Protein AF-0000000084364734 (afdb_homodimer)

Organism: Wickerhamomyces anomalus (strain ATCC 58044 / CBS 1984 / NCYC 433 / NRRL Y-366-8) (NCBI:txid683960)

pLDDT: mean 95.29, std 6.16, range [31.62, 98.88]

Structure (mmCIF, N/CA/C/O backbone):
data_AF-0000000084364734-model_v1
#
loop_
_entity.id
_entity.type
_entity.pdbx_description
1 polymer 'FAD/NAD(P)-binding domain-containing protein'
#
loop_
_atom_site.group_PDB
_atom_site.id
_atom_site.type_symbol
_atom_site.label_atom_id
_atom_site.label_alt_id
_atom_site.label_comp_id
_atom_site.label_asym_id
_atom_site.label_entity_id
_atom_site.label_seq_id
_atom_site.pdbx_PDB_ins_code
_atom_site.Cartn_x
_atom_site.Cartn_y
_atom_site.Cartn_z
_atom_site.occupancy
_atom_site.B_iso_or_equiv
_atom_site.auth_seq_id
_atom_site.auth_comp_id
_atom_site.auth_asym_id
_atom_site.auth_atom_id
_atom_site.pdbx_PDB_model_num
ATOM 1 N N . MET A 1 1 ? 4.703 -49.5 2.043 1 32.44 1 MET A N 1
ATOM 2 C CA . MET A 1 1 ? 4.871 -48.5 0.982 1 32.44 1 MET A CA 1
ATOM 3 C C . MET A 1 1 ? 5.375 -47.188 1.548 1 32.44 1 MET A C 1
ATOM 5 O O . MET A 1 1 ? 4.809 -46.656 2.506 1 32.44 1 MET A O 1
ATOM 9 N N . SER A 1 2 ? 6.59 -46.906 1.401 1 43.28 2 SER A N 1
ATOM 10 C CA . SER A 1 2 ? 7.258 -45.688 1.861 1 43.28 2 SER A CA 1
ATOM 11 C C . SER A 1 2 ? 6.426 -44.469 1.552 1 43.28 2 SER A C 1
ATOM 13 O O . SER A 1 2 ? 6.031 -44.25 0.406 1 43.28 2 SER A O 1
ATOM 15 N N . VAL A 1 3 ? 5.793 -43.969 2.484 1 45.81 3 VAL A N 1
ATOM 16 C CA . VAL A 1 3 ? 4.812 -42.875 2.426 1 45.81 3 VAL A CA 1
ATOM 17 C C . VAL A 1 3 ? 5.449 -41.625 1.817 1 45.81 3 VAL A C 1
ATOM 19 O O . VAL A 1 3 ? 4.754 -40.656 1.517 1 45.81 3 VAL A O 1
ATOM 22 N N . PHE A 1 4 ? 6.836 -41.375 1.933 1 57.06 4 PHE A N 1
ATOM 23 C CA . PHE A 1 4 ? 7.324 -40 1.789 1 57.06 4 PHE A CA 1
ATOM 24 C C . PHE A 1 4 ? 8.227 -39.875 0.564 1 57.06 4 PHE A C 1
ATOM 26 O O . PHE A 1 4 ? 8.82 -40.844 0.122 1 57.06 4 PHE A O 1
ATOM 33 N N . PRO A 1 5 ? 8.75 -38.812 0.032 1 59.16 5 PRO A N 1
ATOM 34 C CA . PRO A 1 5 ? 8.188 -38.438 -1.269 1 59.16 5 PRO A CA 1
ATOM 35 C C . PRO A 1 5 ? 8.633 -39.375 -2.393 1 59.16 5 PRO A C 1
ATOM 37 O O . PRO A 1 5 ? 9.836 -39.625 -2.547 1 59.16 5 PRO A O 1
ATOM 40 N N . GLY A 1 6 ? 8.102 -40.375 -2.871 1 70.12 6 GLY A N 1
ATOM 41 C CA . GLY A 1 6 ? 8.367 -41.219 -4.047 1 70.12 6 GLY A CA 1
ATOM 42 C C . GLY A 1 6 ? 7.82 -40.594 -5.328 1 70.12 6 GLY A C 1
ATOM 43 O O . GLY A 1 6 ? 7.277 -39.5 -5.316 1 70.12 6 GLY A O 1
ATOM 44 N N . VAL A 1 7 ? 8.266 -41.031 -6.348 1 71.25 7 VAL A N 1
ATOM 45 C CA . VAL A 1 7 ? 7.859 -40.625 -7.691 1 71.25 7 VAL A CA 1
ATOM 46 C C . VAL A 1 7 ? 6.359 -40.344 -7.715 1 71.25 7 VAL A C 1
ATOM 48 O O . VAL A 1 7 ? 5.906 -39.406 -8.398 1 71.25 7 VAL A O 1
ATOM 51 N N . GLU A 1 8 ? 5.656 -40.906 -6.84 1 83.94 8 GLU A N 1
ATOM 52 C CA . GLU A 1 8 ? 4.203 -40.781 -6.824 1 83.94 8 GLU A CA 1
ATOM 53 C C . GLU A 1 8 ? 3.766 -39.438 -6.273 1 83.94 8 GLU A C 1
ATOM 55 O O . GLU A 1 8 ? 2.684 -38.938 -6.605 1 83.94 8 GLU A O 1
ATOM 60 N N . GLU A 1 9 ? 4.656 -38.938 -5.512 1 88 9 GLU A N 1
ATOM 61 C CA . GLU A 1 9 ? 4.324 -37.625 -4.973 1 88 9 GLU A CA 1
ATOM 62 C C . GLU A 1 9 ? 4.82 -36.5 -5.891 1 88 9 GLU A C 1
ATOM 64 O O . GLU A 1 9 ? 4.215 -35.438 -5.965 1 88 9 GLU A O 1
ATOM 69 N N . ILE A 1 10 ? 5.82 -36.75 -6.555 1 92.75 10 ILE A N 1
ATOM 70 C CA . ILE A 1 10 ? 6.473 -35.75 -7.398 1 92.75 10 ILE A CA 1
ATOM 71 C C . ILE A 1 10 ? 5.73 -35.625 -8.727 1 92.75 10 ILE A C 1
ATOM 73 O O . ILE A 1 10 ? 5.461 -34.531 -9.195 1 92.75 10 ILE A O 1
ATOM 77 N N . SER A 1 11 ? 5.328 -36.75 -9.281 1 91.56 11 SER A N 1
ATOM 78 C CA . SER A 1 11 ? 4.656 -36.781 -10.578 1 91.56 11 SER A CA 1
ATOM 79 C C . SER A 1 11 ? 3.592 -37.875 -10.633 1 91.56 11 SER A C 1
ATOM 81 O O . SER A 1 11 ? 3.723 -38.812 -11.391 1 91.56 11 SER A O 1
ATOM 83 N N . PRO A 1 12 ? 2.574 -37.656 -9.93 1 93.62 12 PRO A N 1
ATOM 84 C CA . PRO A 1 12 ? 1.51 -38.656 -9.984 1 93.62 12 PRO A CA 1
ATOM 85 C C . PRO A 1 12 ? 0.793 -38.688 -11.328 1 93.62 12 PRO A C 1
ATOM 87 O O . PRO A 1 12 ? 0.87 -37.75 -12.094 1 93.62 12 PRO A O 1
ATOM 90 N N . ASP A 1 13 ? 0.127 -39.781 -11.539 1 93.75 13 ASP A N 1
ATOM 91 C CA . ASP A 1 13 ? -0.652 -39.906 -12.766 1 93.75 13 ASP A CA 1
ATOM 92 C C . ASP A 1 13 ? -1.888 -39.031 -12.734 1 93.75 13 ASP A C 1
ATOM 94 O O . ASP A 1 13 ? -2.344 -38.625 -11.664 1 93.75 13 ASP A O 1
ATOM 98 N N . TYR A 1 14 ? -2.42 -38.812 -13.93 1 95.31 14 TYR A N 1
ATOM 99 C CA . TYR A 1 14 ? -3.695 -38.094 -14.047 1 95.31 14 TYR A CA 1
ATOM 100 C C . TYR A 1 14 ? -4.828 -38.938 -13.445 1 95.31 14 TYR A C 1
ATOM 102 O O . TYR A 1 14 ? -4.859 -40.156 -13.602 1 95.31 14 TYR A O 1
ATOM 110 N N . LEU A 1 15 ? -5.711 -38.25 -12.805 1 96.69 15 LEU A N 1
ATOM 111 C CA . LEU A 1 15 ? -6.961 -38.875 -12.406 1 96.69 15 LEU A CA 1
ATOM 112 C C . LEU A 1 15 ? -8.141 -38.281 -13.18 1 96.69 15 LEU A C 1
ATOM 114 O O . LEU A 1 15 ? -8.156 -37.094 -13.477 1 96.69 15 LEU A O 1
ATOM 118 N N . GLU A 1 16 ? -9.102 -39.125 -13.438 1 95.25 16 GLU A N 1
ATOM 119 C CA . GLU A 1 16 ? -10.312 -38.656 -14.117 1 95.25 16 GLU A CA 1
ATOM 120 C C . GLU A 1 16 ? -11.273 -38 -13.148 1 95.25 16 GLU A C 1
ATOM 122 O O . GLU A 1 16 ? -11.984 -37.062 -13.523 1 95.25 16 GLU A O 1
ATOM 127 N N . THR A 1 17 ? -11.273 -38.562 -11.969 1 95.94 17 THR A N 1
ATOM 128 C CA . THR A 1 17 ? -12.18 -38.031 -10.953 1 95.94 17 THR A CA 1
ATOM 129 C C . THR A 1 17 ? -11.406 -37.625 -9.703 1 95.94 17 THR A C 1
ATOM 131 O O . THR A 1 17 ? -10.242 -37.969 -9.547 1 95.94 17 THR A O 1
ATOM 134 N N . ALA A 1 18 ? -12.109 -36.875 -8.844 1 97.31 18 ALA A N 1
ATOM 135 C CA . ALA A 1 18 ? -11.508 -36.344 -7.617 1 97.31 18 ALA A CA 1
ATOM 136 C C . ALA A 1 18 ? -11.086 -37.5 -6.691 1 97.31 18 ALA A C 1
ATOM 138 O O . ALA A 1 18 ? -11.711 -38.562 -6.672 1 97.31 18 ALA A O 1
ATOM 139 N N . TYR A 1 19 ? -9.969 -37.281 -6 1 95.5 19 TYR A N 1
ATOM 140 C CA . TYR A 1 19 ? -9.641 -38.125 -4.879 1 95.5 19 TYR A CA 1
ATOM 141 C C . TYR A 1 19 ? -10.695 -38.031 -3.781 1 95.5 19 TYR A C 1
ATOM 143 O O . TYR A 1 19 ? -10.789 -37.031 -3.092 1 95.5 19 TYR A O 1
ATOM 151 N N . ASP A 1 20 ? -11.508 -39.031 -3.58 1 93.44 20 ASP A N 1
ATOM 152 C CA . ASP A 1 20 ? -12.719 -38.938 -2.781 1 93.44 20 ASP A CA 1
ATOM 153 C C . ASP A 1 20 ? -12.531 -39.531 -1.398 1 93.44 20 ASP A C 1
ATOM 155 O O . ASP A 1 20 ? -13.344 -40.344 -0.963 1 93.44 20 ASP A O 1
ATOM 159 N N . LYS A 1 21 ? -11.414 -39.281 -0.725 1 92.69 21 LYS A N 1
ATOM 160 C CA . LYS A 1 21 ? -11.156 -39.719 0.645 1 92.69 21 LYS A CA 1
ATOM 161 C C . LYS A 1 21 ? -10.477 -38.625 1.451 1 92.69 21 LYS A C 1
ATOM 163 O O . LYS A 1 21 ? -9.844 -37.719 0.882 1 92.69 21 LYS A O 1
ATOM 168 N N . ASN A 1 22 ? -10.664 -38.75 2.793 1 94 22 ASN A N 1
ATOM 169 C CA . ASN A 1 22 ? -9.906 -37.906 3.699 1 94 22 ASN A CA 1
ATOM 170 C C . ASN A 1 22 ? -8.414 -38.219 3.658 1 94 22 ASN A C 1
ATOM 172 O O . ASN A 1 22 ? -8.023 -39.312 3.205 1 94 22 ASN A O 1
ATOM 176 N N . ILE A 1 23 ? -7.637 -37.281 4.09 1 94.06 23 ILE A N 1
ATOM 177 C CA . ILE A 1 23 ? -6.203 -37.531 4.207 1 94.06 23 ILE A CA 1
ATOM 178 C C . ILE A 1 23 ? -5.965 -38.75 5.129 1 94.06 23 ILE A C 1
ATOM 180 O O . ILE A 1 23 ? -6.453 -38.781 6.262 1 94.06 23 ILE A O 1
ATOM 184 N N . PRO A 1 24 ? -5.242 -39.656 4.641 1 89.62 24 PRO A N 1
ATOM 185 C CA . PRO A 1 24 ? -4.957 -40.781 5.52 1 89.62 24 PRO A CA 1
ATOM 186 C C . PRO A 1 24 ? -4.145 -40.375 6.75 1 89.62 24 PRO A C 1
ATOM 188 O O . PRO A 1 24 ? -3.188 -39.625 6.645 1 89.62 24 PRO A O 1
ATOM 191 N N . GLN A 1 25 ? -4.449 -40.938 7.859 1 90.69 25 GLN A N 1
ATOM 192 C CA . GLN A 1 25 ? -3.787 -40.625 9.117 1 90.69 25 GLN A CA 1
ATOM 193 C C . GLN A 1 25 ? -2.295 -40.938 9.047 1 90.69 25 GLN A C 1
ATOM 195 O O . GLN A 1 25 ? -1.48 -40.219 9.648 1 90.69 25 GLN A O 1
ATOM 200 N N . GLU A 1 26 ? -1.988 -41.969 8.367 1 89.88 26 GLU A N 1
ATOM 201 C CA . GLU A 1 26 ? -0.6 -42.406 8.273 1 89.88 26 GLU A CA 1
ATOM 202 C C . GLU A 1 26 ? 0.266 -41.375 7.59 1 89.88 26 GLU A C 1
ATOM 204 O O . GLU A 1 26 ? 1.477 -41.312 7.812 1 89.88 26 GLU A O 1
ATOM 209 N N . HIS A 1 27 ? -0.36 -40.562 6.742 1 90.88 27 HIS A N 1
ATOM 210 C CA . HIS A 1 27 ? 0.374 -39.5 6.082 1 90.88 27 HIS A CA 1
ATOM 211 C C . HIS A 1 27 ? 0.757 -38.406 7.07 1 90.88 27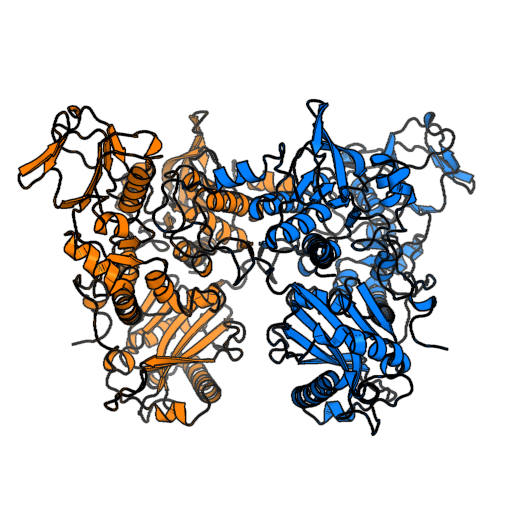 HIS A C 1
ATOM 213 O O . HIS A 1 27 ? 1.733 -37.656 6.855 1 90.88 27 HIS A O 1
ATOM 219 N N . ILE A 1 28 ? -0.013 -38.344 8.156 1 94.62 28 ILE A N 1
ATOM 220 C CA . ILE A 1 28 ? 0.181 -37.25 9.117 1 94.62 28 ILE A CA 1
ATOM 221 C C . ILE A 1 28 ? 0.979 -37.75 10.312 1 94.62 28 ILE A C 1
ATOM 223 O O . ILE A 1 28 ? 1.966 -37.156 10.719 1 94.62 28 ILE A O 1
ATOM 227 N N . TYR A 1 29 ? 0.667 -38.938 10.789 1 94.75 29 TYR A N 1
ATOM 228 C CA . TYR A 1 29 ? 1.189 -39.375 12.078 1 94.75 29 TYR A CA 1
ATOM 229 C C . TYR A 1 29 ? 2.207 -40.5 11.891 1 94.75 29 TYR A C 1
ATOM 231 O O . TYR A 1 29 ? 2.852 -40.938 12.844 1 94.75 29 TYR A O 1
ATOM 239 N N . GLY A 1 30 ? 2.375 -40.938 10.648 1 91.69 30 GLY A N 1
ATOM 240 C CA . GLY A 1 30 ? 3.254 -42.062 10.414 1 91.69 30 GLY A CA 1
ATOM 241 C C . GLY A 1 30 ? 2.805 -43.344 11.125 1 91.69 30 GLY A C 1
ATOM 242 O O . GLY A 1 30 ? 1.641 -43.719 11.023 1 91.69 30 GLY A O 1
ATOM 243 N N . SER A 1 31 ? 3.805 -43.969 11.812 1 92.25 31 SER A N 1
ATOM 244 C CA . SER A 1 31 ? 3.504 -45.188 12.516 1 92.25 31 SER A CA 1
ATOM 245 C C . SER A 1 31 ? 3.01 -44.906 13.938 1 92.25 31 SER A C 1
ATOM 247 O O . SER A 1 31 ? 2.635 -45.844 14.656 1 92.25 31 SER A O 1
ATOM 249 N N . LEU A 1 32 ? 2.957 -43.688 14.305 1 95.31 32 LEU A N 1
ATOM 250 C CA . LEU A 1 32 ? 2.568 -43.344 15.672 1 95.31 32 LEU A CA 1
ATOM 251 C C . LEU A 1 32 ? 1.057 -43.188 15.781 1 95.31 32 LEU A C 1
ATOM 253 O O . LEU A 1 32 ? 0.385 -42.875 14.789 1 95.31 32 LEU A O 1
ATOM 257 N N . ARG A 1 33 ? 0.554 -43.344 17.031 1 95.12 33 ARG A N 1
ATOM 258 C CA . ARG A 1 33 ? -0.872 -43.156 17.281 1 95.12 33 ARG A CA 1
ATOM 259 C C . ARG A 1 33 ? -1.194 -41.688 17.594 1 95.12 33 ARG A C 1
ATOM 261 O O . ARG A 1 33 ? -0.523 -41.062 18.422 1 95.12 33 ARG A O 1
ATOM 268 N N . PRO A 1 34 ? -2.223 -41.188 16.891 1 95.81 34 PRO A N 1
ATOM 269 C CA . PRO A 1 34 ? -2.637 -39.812 17.219 1 95.81 34 PRO A CA 1
ATOM 270 C C . PRO A 1 34 ? -3.176 -39.688 18.641 1 95.81 34 PRO A C 1
ATOM 272 O O . PRO A 1 34 ? -3.791 -40.625 19.156 1 95.81 34 PRO A O 1
ATOM 275 N N . ASP A 1 35 ? -2.99 -38.531 19.297 1 96.12 35 ASP A N 1
ATOM 276 C CA . ASP A 1 35 ? -3.514 -38.219 20.625 1 96.12 35 ASP A CA 1
ATOM 277 C C . ASP A 1 35 ? -4.25 -36.875 20.625 1 96.12 35 ASP A C 1
ATOM 279 O O . ASP A 1 35 ? -3.775 -35.906 21.219 1 96.12 35 ASP A O 1
ATOM 283 N N . PRO A 1 36 ? -5.43 -36.812 20.094 1 94.94 36 PRO A N 1
ATOM 284 C CA . PRO A 1 36 ? -6.195 -35.594 20.047 1 94.94 36 PRO A CA 1
ATOM 285 C C . PRO A 1 36 ? -6.57 -35.062 21.422 1 94.94 36 PRO A C 1
ATOM 287 O O . PRO A 1 36 ? -6.863 -33.875 21.594 1 94.94 36 PRO A O 1
ATOM 290 N N . ASP A 1 37 ? -6.535 -35.875 22.453 1 94.81 37 ASP A N 1
ATOM 291 C CA . ASP A 1 37 ? -6.918 -35.469 23.812 1 94.81 37 ASP A CA 1
ATOM 292 C C . ASP A 1 37 ? -5.918 -34.5 24.391 1 94.81 37 ASP A C 1
ATOM 294 O O . ASP A 1 37 ? -6.289 -33.625 25.188 1 94.81 37 ASP A O 1
ATOM 298 N N . ASN A 1 38 ? -4.688 -34.688 24.031 1 96.25 38 ASN A N 1
ATOM 299 C CA . ASN A 1 38 ? -3.67 -33.75 24.484 1 96.25 38 ASN A CA 1
ATOM 300 C C . ASN A 1 38 ? -4.023 -32.312 24.094 1 96.25 38 ASN A C 1
ATOM 302 O O . ASN A 1 38 ? -3.906 -31.391 24.906 1 96.25 38 ASN A O 1
ATOM 306 N N . ILE A 1 39 ? -4.477 -32.062 22.906 1 96 39 ILE A N 1
ATOM 307 C CA . ILE A 1 39 ? -4.844 -30.75 22.391 1 96 39 ILE A CA 1
ATOM 308 C C . ILE A 1 39 ? -6.152 -30.281 23.031 1 96 39 ILE A C 1
ATOM 310 O O . ILE A 1 39 ? -6.312 -29.109 23.359 1 96 39 ILE A O 1
ATOM 314 N N . LYS A 1 40 ? -7.062 -31.234 23.219 1 93.81 40 LYS A N 1
ATOM 315 C CA . LYS A 1 40 ? -8.383 -30.938 23.781 1 93.81 40 LYS A CA 1
ATOM 316 C C . LYS A 1 40 ? -8.281 -30.469 25.219 1 93.81 40 LYS A C 1
ATOM 318 O O . LYS A 1 40 ? -9.047 -29.594 25.656 1 93.81 40 LYS A O 1
ATOM 323 N N . HIS A 1 41 ? -7.336 -30.938 25.953 1 94.62 41 HIS A N 1
ATOM 324 C CA . HIS A 1 41 ? -7.336 -30.734 27.406 1 94.62 41 HIS A CA 1
ATOM 325 C C . HIS A 1 41 ? -6.316 -29.688 27.812 1 94.62 41 HIS A C 1
ATOM 327 O O . HIS A 1 41 ? -6.227 -29.328 28.984 1 94.62 41 HIS A O 1
ATOM 333 N N . HIS A 1 42 ? -5.57 -29.219 26.922 1 94.94 42 HIS A N 1
ATOM 334 C CA . HIS A 1 42 ? -4.555 -28.219 27.234 1 94.94 42 HIS A CA 1
ATOM 335 C C . HIS A 1 42 ? -4.699 -26.984 26.359 1 94.94 42 HIS A C 1
ATOM 337 O O . HIS A 1 42 ? -5.324 -27.047 25.297 1 94.94 42 HIS A O 1
ATOM 343 N N . ASP A 1 43 ? -4.117 -25.906 26.828 1 96.19 43 ASP A N 1
ATOM 344 C CA . ASP A 1 43 ? -4.023 -24.688 26.016 1 96.19 43 ASP A CA 1
ATOM 345 C C . ASP A 1 43 ? -2.939 -24.812 24.953 1 96.19 43 ASP A C 1
ATOM 347 O O . ASP A 1 43 ? -1.772 -25.062 25.266 1 96.19 43 ASP A O 1
ATOM 351 N N . VAL A 1 44 ? -3.311 -24.688 23.734 1 97.06 44 VAL A N 1
ATOM 352 C CA . VAL A 1 44 ? -2.398 -24.906 22.609 1 97.06 44 VAL A CA 1
ATOM 353 C C . VAL A 1 44 ? -1.212 -23.953 22.719 1 97.06 44 VAL A C 1
ATOM 355 O O . VAL A 1 44 ? -0.1 -24.281 22.297 1 97.06 44 VAL A O 1
ATOM 358 N N . ASN A 1 45 ? -1.403 -22.734 23.219 1 97.44 45 ASN A N 1
ATOM 359 C CA . ASN A 1 45 ? -0.292 -21.812 23.406 1 97.44 45 ASN A CA 1
ATOM 360 C C . ASN A 1 45 ? 0.729 -22.359 24.406 1 97.44 45 ASN A C 1
ATOM 362 O O . ASN A 1 45 ? 1.937 -22.219 24.203 1 97.44 45 ASN A O 1
ATOM 366 N N . SER A 1 46 ? 0.185 -22.891 25.438 1 97.69 46 SER A N 1
ATOM 367 C CA . SER A 1 46 ? 1.063 -23.484 26.453 1 97.69 46 SER A CA 1
ATOM 368 C C . SER A 1 46 ? 1.844 -24.656 25.891 1 97.69 46 SER A C 1
ATOM 370 O O . SER A 1 46 ? 3.045 -24.797 26.125 1 97.69 46 SER A O 1
ATOM 372 N N . LEU A 1 47 ? 1.126 -25.531 25.172 1 98.25 47 LEU A N 1
ATOM 373 C CA . LEU A 1 47 ? 1.775 -26.672 24.531 1 98.25 47 LEU A CA 1
ATOM 374 C C . LEU A 1 47 ? 2.902 -26.203 23.609 1 98.25 47 LEU A C 1
ATOM 376 O O . LEU A 1 47 ? 4.027 -26.703 23.703 1 98.25 47 LEU A O 1
ATOM 380 N N . ALA A 1 48 ? 2.6 -25.234 22.766 1 98.5 48 ALA A N 1
ATOM 381 C CA . ALA A 1 48 ? 3.549 -24.734 21.766 1 98.5 48 ALA A CA 1
ATOM 382 C C . ALA A 1 48 ? 4.75 -24.078 22.453 1 98.5 48 ALA A C 1
ATOM 384 O O . ALA A 1 48 ? 5.891 -24.281 22.031 1 98.5 48 ALA A O 1
ATOM 385 N N . THR A 1 49 ? 4.516 -23.281 23.484 1 98.19 49 THR A N 1
ATOM 386 C CA . THR A 1 49 ? 5.574 -22.578 24.203 1 98.19 49 THR A CA 1
ATOM 387 C C . THR A 1 49 ? 6.535 -23.562 24.844 1 98.19 49 THR A C 1
ATOM 389 O O . THR A 1 49 ? 7.754 -23.406 24.75 1 98.19 49 THR A O 1
ATOM 392 N N . GLY A 1 50 ? 5.926 -24.516 25.516 1 98.19 50 GLY A N 1
ATOM 393 C CA . GLY A 1 50 ? 6.762 -25.531 26.125 1 98.19 50 GLY A CA 1
ATOM 394 C C . GLY A 1 50 ? 7.594 -26.312 25.125 1 98.19 50 GLY A C 1
ATOM 395 O O . GLY A 1 50 ? 8.789 -26.5 25.312 1 98.19 50 GLY A O 1
ATOM 396 N N . TRP A 1 51 ? 6.934 -26.766 24.062 1 98.5 51 TRP A N 1
ATOM 397 C CA . TRP A 1 51 ? 7.613 -27.531 23.031 1 98.5 51 TRP A CA 1
ATOM 398 C C . TRP A 1 51 ? 8.75 -26.719 22.422 1 98.5 51 TRP A C 1
ATOM 400 O O . TRP A 1 51 ? 9.859 -27.219 22.234 1 98.5 51 TRP A O 1
ATOM 410 N N . LEU A 1 52 ? 8.516 -25.438 22 1 98.38 52 LEU A N 1
ATOM 411 C CA . LEU A 1 52 ? 9.508 -24.594 21.328 1 98.38 52 LEU A CA 1
ATOM 412 C C . LEU A 1 52 ? 10.719 -24.359 22.234 1 98.38 52 LEU A C 1
ATOM 414 O O . LEU A 1 52 ? 11.852 -24.312 21.75 1 98.38 52 LEU A O 1
ATOM 418 N N . ALA A 1 53 ? 10.438 -24.172 23.547 1 97.94 53 ALA A N 1
ATOM 419 C CA . ALA A 1 53 ? 11.539 -23.984 24.484 1 97.94 53 ALA A CA 1
ATOM 420 C C . ALA A 1 53 ? 12.469 -25.203 24.484 1 97.94 53 ALA A C 1
ATOM 422 O O . ALA A 1 53 ? 13.688 -25.062 24.422 1 97.94 53 ALA A O 1
ATOM 423 N N . GLU A 1 54 ? 11.891 -26.359 24.531 1 97.5 54 GLU A N 1
ATOM 424 C CA . GLU A 1 54 ? 12.688 -27.578 24.531 1 97.5 54 GLU A CA 1
ATOM 425 C C . GLU A 1 54 ? 13.398 -27.781 23.188 1 97.5 54 GLU A C 1
ATOM 427 O O . GLU A 1 54 ? 14.539 -28.234 23.156 1 97.5 54 GLU A O 1
ATOM 432 N N . PHE A 1 55 ? 12.68 -27.531 22.141 1 97.69 55 PHE A N 1
ATOM 433 C CA . PHE A 1 55 ? 13.258 -27.656 20.812 1 97.69 55 PHE A CA 1
ATOM 434 C C . PHE A 1 55 ? 14.461 -26.734 20.656 1 97.69 55 PHE A C 1
ATOM 436 O O . PHE A 1 55 ? 15.508 -27.156 20.156 1 97.69 55 PHE A O 1
ATOM 443 N N . ASN A 1 56 ? 14.352 -25.438 21.078 1 97.25 56 ASN A N 1
ATOM 444 C CA . ASN A 1 56 ? 15.461 -24.5 21.031 1 97.25 56 ASN A CA 1
ATOM 445 C C . ASN A 1 56 ? 16.656 -25 21.828 1 97.25 56 ASN A C 1
ATOM 447 O O . ASN A 1 56 ? 17.812 -24.844 21.406 1 97.25 56 ASN A O 1
ATOM 451 N N . ASN A 1 57 ? 16.344 -25.562 22.953 1 96.12 57 ASN A N 1
ATOM 452 C CA . ASN A 1 57 ? 17.422 -26.141 23.766 1 96.12 57 ASN A CA 1
ATOM 453 C C . ASN A 1 57 ? 18.125 -27.266 23.016 1 96.12 57 ASN A C 1
ATOM 455 O O . ASN A 1 57 ? 19.359 -27.375 23.078 1 96.12 57 ASN A O 1
ATOM 459 N N . ALA A 1 58 ? 17.344 -28.109 22.422 1 96.25 58 ALA A N 1
ATOM 460 C CA . ALA A 1 58 ? 17.922 -29.203 21.641 1 96.25 58 ALA A CA 1
ATOM 461 C C . ALA A 1 58 ? 18.781 -28.672 20.5 1 96.25 58 ALA A C 1
ATOM 463 O O . ALA A 1 58 ? 19.859 -29.188 20.234 1 96.25 58 ALA A O 1
ATOM 464 N N . LEU A 1 59 ? 18.297 -27.656 19.797 1 95.81 59 LEU A N 1
ATOM 465 C CA . LEU A 1 59 ? 19.062 -27.047 18.703 1 95.81 59 LEU A CA 1
ATOM 466 C C . LEU A 1 59 ? 20.375 -26.469 19.219 1 95.81 59 LEU A C 1
ATOM 468 O O . LEU A 1 59 ? 21.391 -26.562 18.531 1 95.81 59 LEU A O 1
ATOM 472 N N . ALA A 1 60 ? 20.344 -25.906 20.406 1 94.06 60 ALA A N 1
ATOM 473 C CA . ALA A 1 60 ? 21.531 -25.266 20.969 1 94.06 60 ALA A CA 1
ATOM 474 C C . ALA A 1 60 ? 22.641 -26.281 21.234 1 94.06 60 ALA A C 1
ATOM 476 O O . ALA A 1 60 ? 23.812 -25.938 21.234 1 94.06 60 ALA A O 1
ATOM 477 N N . THR A 1 61 ? 22.25 -27.531 21.391 1 93.81 61 THR A N 1
ATOM 478 C CA . THR A 1 61 ? 23.234 -28.547 21.75 1 93.81 61 THR A CA 1
ATOM 479 C C . THR A 1 61 ? 23.375 -29.578 20.625 1 93.81 61 THR A C 1
ATOM 481 O O . THR A 1 61 ? 23.891 -30.672 20.844 1 93.81 61 THR A O 1
ATOM 484 N N . ILE A 1 62 ? 22.938 -29.312 19.5 1 94.25 62 ILE A N 1
ATOM 485 C CA . ILE A 1 62 ? 22.781 -30.297 18.422 1 94.25 62 ILE A CA 1
ATOM 486 C C . ILE A 1 62 ? 24.156 -30.797 18 1 94.25 62 ILE A C 1
ATOM 488 O O . ILE A 1 62 ? 24.297 -31.969 17.625 1 94.25 62 ILE A O 1
ATOM 492 N N . LYS A 1 63 ? 25.188 -30.016 18 1 93.94 63 LYS A N 1
ATOM 493 C CA . LYS A 1 63 ? 26.531 -30.438 17.625 1 93.94 63 LYS A CA 1
ATOM 494 C C . LYS A 1 63 ? 27.078 -31.469 18.609 1 93.94 63 LYS A C 1
ATOM 496 O O . LYS A 1 63 ? 27.828 -32.375 18.219 1 93.94 63 LYS A O 1
ATOM 501 N N . LYS A 1 64 ? 26.688 -31.375 19.812 1 95.12 64 LYS A N 1
ATOM 502 C CA . LYS A 1 64 ? 27.156 -32.281 20.859 1 95.12 64 LYS A CA 1
ATOM 503 C C . LYS A 1 64 ? 26.359 -33.562 20.859 1 95.12 64 LYS A C 1
ATOM 505 O O . LYS A 1 64 ? 26.922 -34.656 21.031 1 95.12 64 LYS A O 1
ATOM 510 N N . ASP A 1 65 ? 25.062 -33.438 20.656 1 95.75 65 ASP A N 1
ATOM 511 C CA . ASP A 1 65 ? 24.188 -34.594 20.703 1 95.75 65 ASP A CA 1
ATOM 512 C C . ASP A 1 65 ? 23.062 -34.469 19.672 1 95.75 65 ASP A C 1
ATOM 514 O O . ASP A 1 65 ? 21.922 -34.188 20.047 1 95.75 65 ASP A O 1
ATOM 518 N N . PRO A 1 66 ? 23.328 -34.844 18.469 1 96.31 66 PRO A N 1
ATOM 519 C CA . PRO A 1 66 ? 22.297 -34.75 17.438 1 96.31 66 PRO A CA 1
ATOM 520 C C . PRO A 1 66 ? 21.078 -35.625 17.703 1 96.31 66 PRO A C 1
ATOM 522 O O . PRO A 1 66 ? 19.969 -35.312 17.266 1 96.31 66 PRO A O 1
ATOM 525 N N . SER A 1 67 ? 21.234 -36.656 18.453 1 95.56 67 SER A N 1
ATOM 526 C CA . SER A 1 67 ? 20.172 -37.656 18.656 1 95.56 67 SER A CA 1
ATOM 527 C C . SER A 1 67 ? 19.031 -37.062 19.484 1 95.56 67 SER A C 1
ATOM 529 O O . SER A 1 67 ? 17.906 -37.594 19.469 1 95.56 67 SER A O 1
ATOM 531 N N . GLN A 1 68 ? 19.328 -36 20.172 1 95.31 68 GLN A N 1
ATOM 532 C CA . GLN A 1 68 ? 18.297 -35.375 20.984 1 95.31 68 GLN A CA 1
ATOM 533 C C . GLN A 1 68 ? 17.156 -34.844 20.109 1 95.31 68 GLN A C 1
ATOM 535 O O . GLN A 1 68 ? 16.047 -34.625 20.594 1 95.31 68 GLN A O 1
ATOM 540 N N . LEU A 1 69 ? 17.422 -34.656 18.844 1 96.75 69 LEU A N 1
ATOM 541 C CA . LEU A 1 69 ? 16.422 -34.094 17.953 1 96.75 69 LEU A CA 1
ATOM 542 C C . LEU A 1 69 ? 15.375 -35.156 17.594 1 96.75 69 LEU A C 1
ATOM 544 O O . LEU A 1 69 ? 14.273 -34.812 17.156 1 96.75 69 LEU A O 1
ATOM 548 N N . ASP A 1 70 ? 15.711 -36.375 17.797 1 96.94 70 ASP A N 1
ATOM 549 C CA . ASP A 1 70 ? 14.859 -37.5 17.344 1 96.94 70 ASP A CA 1
ATOM 550 C C . ASP A 1 70 ? 13.5 -37.438 18.047 1 96.94 70 ASP A C 1
ATOM 552 O O . ASP A 1 70 ? 12.484 -37.812 17.453 1 96.94 70 ASP A O 1
ATOM 556 N N . LYS A 1 71 ? 13.508 -37.031 19.25 1 97.5 71 LYS A N 1
ATOM 557 C CA . LYS A 1 71 ? 12.258 -37.062 20.016 1 97.5 71 LYS A CA 1
ATOM 558 C C . LYS A 1 71 ? 11.289 -35.969 19.516 1 97.5 71 LYS A C 1
ATOM 560 O O . LYS A 1 71 ? 10.102 -36 19.844 1 97.5 71 LYS A O 1
ATOM 565 N N . PHE A 1 72 ? 11.773 -35.031 18.766 1 98.38 72 PHE A N 1
ATOM 566 C CA . PHE A 1 72 ? 10.938 -33.938 18.266 1 98.38 72 PHE A CA 1
ATOM 567 C C . PHE A 1 72 ? 10.383 -34.25 16.891 1 98.38 72 PHE A C 1
ATOM 569 O O . PHE A 1 72 ? 9.477 -33.594 16.406 1 98.38 72 PHE A O 1
ATOM 576 N N . LEU A 1 73 ? 10.867 -35.312 16.219 1 98.06 73 LEU A N 1
ATOM 577 C CA . LEU A 1 73 ? 10.609 -35.531 14.805 1 98.06 73 LEU A CA 1
ATOM 578 C C . LEU A 1 73 ? 9.875 -36.844 14.586 1 98.06 73 LEU A C 1
ATOM 580 O O . LEU A 1 73 ? 10.094 -37.812 15.32 1 98.06 73 LEU A O 1
ATOM 584 N N . LEU A 1 74 ? 9.055 -36.812 13.594 1 96.62 74 LEU A N 1
ATOM 585 C CA . LEU A 1 74 ? 8.523 -38.062 13.031 1 96.62 74 LEU A CA 1
ATOM 586 C C . LEU A 1 74 ? 9.531 -38.688 12.07 1 96.62 74 LEU A C 1
ATOM 588 O O . LEU A 1 74 ? 10.516 -38.062 11.695 1 96.62 74 LEU A O 1
ATOM 592 N N . SER A 1 75 ? 9.242 -39.938 11.68 1 94.69 75 SER A N 1
ATOM 593 C CA . SER A 1 75 ? 10.133 -40.625 10.75 1 94.69 75 SER A CA 1
ATOM 594 C C . SER A 1 75 ? 10.133 -39.969 9.383 1 94.69 75 SER A C 1
ATOM 596 O O . SER A 1 75 ? 11.109 -40.031 8.641 1 94.69 75 SER A O 1
ATOM 598 N N . HIS A 1 76 ? 9.055 -39.25 9.055 1 94.5 76 HIS A N 1
ATOM 599 C CA . HIS A 1 76 ? 8.922 -38.625 7.738 1 94.5 76 HIS A CA 1
ATOM 600 C C . HIS A 1 76 ? 8.883 -37.094 7.844 1 94.5 76 HIS A C 1
ATOM 602 O O . HIS A 1 76 ? 8.391 -36.438 6.941 1 94.5 76 HIS A O 1
ATOM 608 N N . THR A 1 77 ? 9.328 -36.562 8.969 1 96.94 77 THR A N 1
ATOM 609 C CA . THR A 1 77 ? 9.406 -35.125 9.109 1 96.94 77 THR A CA 1
ATOM 610 C C . THR A 1 77 ? 10.242 -34.5 7.98 1 96.94 77 THR A C 1
ATOM 612 O O . THR A 1 77 ? 11.281 -35.062 7.605 1 96.94 77 THR A O 1
ATOM 615 N N . VAL A 1 78 ? 9.773 -33.406 7.434 1 97.25 78 VAL A N 1
ATOM 616 C CA . VAL A 1 78 ? 10.539 -32.688 6.438 1 97.25 78 VAL A CA 1
ATOM 617 C C . VAL A 1 78 ? 10.922 -31.312 6.984 1 97.25 78 VAL A C 1
ATOM 619 O O . VAL A 1 78 ? 10.062 -30.578 7.492 1 97.25 78 VAL A O 1
ATOM 622 N N . TRP A 1 79 ? 12.188 -31.016 6.938 1 97.81 79 TRP A N 1
ATOM 623 C CA . TRP A 1 79 ? 12.648 -29.641 7.113 1 97.81 79 TRP A CA 1
ATOM 624 C C . TRP A 1 79 ? 12.883 -28.969 5.766 1 97.81 79 TRP A C 1
ATOM 626 O O . TRP A 1 79 ? 13.906 -29.188 5.121 1 97.81 79 TRP A O 1
ATOM 636 N N . LYS A 1 80 ? 11.914 -28.25 5.367 1 97.94 80 LYS A N 1
ATOM 637 C CA . LYS A 1 80 ? 12.016 -27.453 4.152 1 97.94 80 LYS A CA 1
ATOM 638 C C . LYS A 1 80 ? 12.75 -26.125 4.422 1 97.94 80 LYS A C 1
ATOM 640 O O . LYS A 1 80 ? 12.484 -25.469 5.422 1 97.94 80 LYS A O 1
ATOM 645 N N . ASP A 1 81 ? 13.711 -25.797 3.541 1 98.19 81 ASP A N 1
ATOM 646 C CA . ASP A 1 81 ? 14.547 -24.625 3.783 1 98.19 81 ASP A CA 1
ATOM 647 C C . ASP A 1 81 ? 14.75 -23.828 2.502 1 98.19 81 ASP A C 1
ATOM 649 O O . ASP A 1 81 ? 15.141 -24.375 1.471 1 98.19 81 ASP A O 1
ATOM 653 N N . HIS A 1 82 ? 14.43 -22.578 2.59 1 98.5 82 HIS A N 1
ATOM 654 C CA . HIS A 1 82 ? 14.742 -21.656 1.503 1 98.5 82 HIS A CA 1
ATOM 655 C C . HIS A 1 82 ? 15.812 -20.656 1.917 1 98.5 82 HIS A C 1
ATOM 657 O O . HIS A 1 82 ? 15.5 -19.562 2.375 1 98.5 82 HIS A O 1
ATOM 663 N N . LEU A 1 83 ? 17.094 -21.047 1.763 1 97.81 83 LEU A N 1
ATOM 664 C CA . LEU A 1 83 ? 18.297 -20.219 1.797 1 97.81 83 LEU A CA 1
ATOM 665 C C . LEU A 1 83 ? 18.781 -20.016 3.229 1 97.81 83 LEU A C 1
ATOM 667 O O . LEU A 1 83 ? 19.828 -19.391 3.457 1 97.81 83 LEU A O 1
ATOM 671 N N . SER A 1 84 ? 18.109 -20.516 4.297 1 96.94 84 SER A N 1
ATOM 672 C CA . SER A 1 84 ? 18.516 -20.266 5.676 1 96.94 84 SER A CA 1
ATOM 673 C C . SER A 1 84 ? 19.672 -21.156 6.082 1 96.94 84 SER A C 1
ATOM 675 O O . SER A 1 84 ? 20.609 -20.719 6.746 1 96.94 84 SER A O 1
ATOM 677 N N . LEU A 1 85 ? 19.625 -22.422 5.648 1 96.56 85 LEU A N 1
ATOM 678 C CA . LEU A 1 85 ? 20.656 -23.391 6.023 1 96.56 85 LEU A CA 1
ATOM 679 C C . LEU A 1 85 ? 21.641 -23.594 4.883 1 96.56 85 LEU A C 1
ATOM 681 O O . LEU A 1 85 ? 22.859 -23.688 5.113 1 96.56 85 LEU A O 1
ATOM 685 N N . GLN A 1 86 ? 21.125 -23.625 3.713 1 95.62 86 GLN A N 1
ATOM 686 C CA . GLN A 1 86 ? 21.906 -23.688 2.486 1 95.62 86 GLN A CA 1
ATOM 687 C C . GLN A 1 86 ? 21.453 -22.641 1.475 1 95.62 86 GLN A C 1
ATOM 689 O O . GLN A 1 86 ? 20.281 -22.25 1.47 1 95.62 86 GLN A O 1
ATOM 694 N N . MET A 1 87 ? 22.328 -22.188 0.645 1 95.5 87 MET A N 1
ATOM 695 C CA . MET A 1 87 ? 22 -21.172 -0.362 1 95.5 87 MET A CA 1
ATOM 696 C C . MET A 1 87 ? 21.344 -21.812 -1.576 1 95.5 87 MET A C 1
ATOM 698 O O . MET A 1 87 ? 21.828 -21.688 -2.699 1 95.5 87 MET A O 1
ATOM 702 N N . ASP A 1 88 ? 20.297 -22.547 -1.28 1 96.69 88 ASP A N 1
ATOM 703 C CA . ASP A 1 88 ? 19.453 -23.219 -2.264 1 96.69 88 ASP A CA 1
ATOM 704 C C . ASP A 1 88 ? 18.062 -23.469 -1.704 1 96.69 88 ASP A C 1
ATOM 706 O O . ASP A 1 88 ? 17.766 -23.094 -0.571 1 96.69 88 ASP A O 1
ATOM 710 N N . LEU A 1 89 ? 17.188 -23.969 -2.484 1 97.94 89 LEU A N 1
ATOM 711 C CA . LEU A 1 89 ? 15.852 -24.406 -2.084 1 97.94 89 LEU A CA 1
ATOM 712 C C . LEU A 1 89 ? 15.82 -25.906 -1.859 1 97.94 89 LEU A C 1
ATOM 714 O O . LEU A 1 89 ? 15.992 -26.688 -2.803 1 97.94 89 LEU A O 1
ATOM 718 N N . ARG A 1 90 ? 15.57 -26.328 -0.563 1 97 90 ARG A N 1
ATOM 719 C CA . ARG A 1 90 ? 15.805 -27.734 -0.233 1 97 90 ARG A CA 1
ATOM 720 C C . ARG A 1 90 ? 14.688 -28.281 0.65 1 97 90 ARG A C 1
ATOM 722 O O . ARG A 1 90 ? 14.055 -27.516 1.396 1 97 90 ARG A O 1
ATOM 729 N N . ASP A 1 91 ? 14.414 -29.516 0.512 1 97.31 91 ASP A N 1
ATOM 730 C CA . ASP A 1 91 ? 13.648 -30.312 1.473 1 97.31 91 ASP A CA 1
ATOM 731 C C . ASP A 1 91 ? 14.516 -31.406 2.094 1 97.31 91 ASP A C 1
ATOM 733 O O . ASP A 1 91 ? 14.906 -32.344 1.412 1 97.31 91 ASP A O 1
ATOM 737 N N . PHE A 1 92 ? 14.812 -31.266 3.346 1 97.12 92 PHE A N 1
ATOM 738 C CA . PHE A 1 92 ? 15.539 -32.312 4.059 1 97.12 92 PHE A CA 1
ATOM 739 C C . PHE A 1 92 ? 14.578 -33.344 4.645 1 97.12 92 PHE A C 1
ATOM 741 O O . PHE A 1 92 ? 13.875 -33.031 5.617 1 97.12 92 PHE A O 1
ATOM 748 N N . ILE A 1 93 ? 14.617 -34.531 4.129 1 94.88 93 ILE A N 1
ATOM 749 C CA . ILE A 1 93 ? 13.578 -35.531 4.402 1 94.88 93 ILE A CA 1
ATOM 750 C C . ILE A 1 93 ? 14.078 -36.531 5.426 1 94.88 93 ILE A C 1
ATOM 752 O O . ILE A 1 93 ? 15.047 -37.25 5.168 1 94.88 93 ILE A O 1
ATOM 756 N N . GLY A 1 94 ? 13.453 -36.531 6.566 1 94.88 94 GLY A N 1
ATOM 757 C CA . GLY A 1 94 ? 13.742 -37.531 7.582 1 94.88 94 GLY A CA 1
ATOM 758 C C . GLY A 1 94 ? 14.742 -37.062 8.617 1 94.88 94 GLY A C 1
ATOM 759 O O . GLY A 1 94 ? 15.523 -36.125 8.359 1 94.88 94 GLY A O 1
ATOM 760 N N . PRO A 1 95 ? 14.711 -37.688 9.773 1 96.88 95 PRO A N 1
ATOM 761 C CA . PRO A 1 95 ? 15.531 -37.25 10.906 1 96.88 95 PRO A CA 1
ATOM 762 C C . PRO A 1 95 ? 17.031 -37.312 10.609 1 96.88 95 PRO A C 1
ATOM 764 O O . PRO A 1 95 ? 17.766 -36.406 11 1 96.88 95 PRO A O 1
ATOM 767 N N . GLU A 1 96 ? 17.484 -38.344 9.922 1 96.81 96 GLU A N 1
ATOM 768 C CA . GLU A 1 96 ? 18.906 -38.5 9.672 1 96.81 96 GLU A CA 1
ATOM 769 C C . GLU A 1 96 ? 19.453 -37.344 8.82 1 96.81 96 GLU A C 1
ATOM 771 O O . GLU A 1 96 ? 20.469 -36.75 9.164 1 96.81 96 GLU A O 1
ATOM 776 N N . LYS A 1 97 ? 18.766 -37.094 7.727 1 96.56 97 LYS A N 1
ATOM 777 C CA . LYS A 1 97 ? 19.188 -36 6.855 1 96.56 97 LYS A CA 1
ATOM 778 C C . LYS A 1 97 ? 19.094 -34.656 7.57 1 96.56 97 LYS A C 1
ATOM 780 O O . LYS A 1 97 ? 19.969 -33.781 7.418 1 96.56 97 LYS A O 1
ATOM 785 N N . ILE A 1 98 ? 18.062 -34.469 8.359 1 97.56 98 ILE A N 1
ATOM 786 C CA . ILE A 1 98 ? 17.844 -33.219 9.094 1 97.56 98 ILE A CA 1
ATOM 787 C C . ILE A 1 98 ? 18.984 -33 10.086 1 97.56 98 ILE A C 1
ATOM 789 O O . ILE A 1 98 ? 19.578 -31.922 10.133 1 97.56 98 ILE A O 1
ATOM 793 N N . LYS A 1 99 ? 19.312 -34 10.828 1 97.81 99 LYS A N 1
ATOM 794 C CA . LYS A 1 99 ? 20.391 -33.906 11.812 1 97.81 99 LYS A CA 1
ATOM 795 C C . LYS A 1 99 ? 21.719 -33.594 11.133 1 97.81 99 LYS A C 1
ATOM 797 O O . LYS A 1 99 ? 22.484 -32.75 11.602 1 97.81 99 LYS A O 1
ATOM 802 N N . GLU A 1 100 ? 21.984 -34.25 10.031 1 97.31 100 GLU A N 1
ATOM 803 C CA . GLU A 1 100 ? 23.219 -34.031 9.281 1 97.31 100 GLU A CA 1
ATOM 804 C C . GLU A 1 100 ? 23.375 -32.562 8.875 1 97.31 100 GLU A C 1
ATOM 806 O O . GLU A 1 100 ? 24.422 -31.969 9.109 1 97.31 100 GLU A O 1
ATOM 811 N N . ILE A 1 101 ? 22.391 -32.031 8.297 1 97 101 ILE A N 1
ATOM 812 C CA . ILE A 1 101 ? 22.438 -30.656 7.773 1 97 101 ILE A CA 1
ATOM 813 C C . ILE A 1 101 ? 22.531 -29.672 8.922 1 97 101 ILE A C 1
ATOM 815 O O . ILE A 1 101 ? 23.25 -28.672 8.836 1 97 101 ILE A O 1
ATOM 819 N N . LEU A 1 102 ? 21.797 -29.922 10.023 1 96.44 102 LEU A N 1
ATOM 820 C CA . LEU A 1 102 ? 21.766 -29 11.148 1 96.44 102 LEU A CA 1
ATOM 821 C C . LEU A 1 102 ? 23.125 -28.953 11.852 1 96.44 102 LEU A C 1
ATOM 823 O O . LEU A 1 102 ? 23.562 -27.891 12.289 1 96.44 102 LEU A O 1
ATOM 827 N N . VAL A 1 103 ? 23.703 -30.062 12 1 96.06 103 VAL A N 1
ATOM 828 C CA . VAL A 1 103 ? 25 -30.109 12.641 1 96.06 103 VAL A CA 1
ATOM 829 C C . VAL A 1 103 ? 26 -29.25 11.859 1 96.06 103 VAL A C 1
ATOM 831 O O . VAL A 1 103 ? 26.812 -28.547 12.461 1 96.06 103 VAL A O 1
ATOM 834 N N . GLU A 1 104 ? 25.812 -29.25 10.617 1 94.56 104 GLU A N 1
ATOM 835 C CA . GLU A 1 104 ? 26.734 -28.547 9.758 1 94.56 104 GLU A CA 1
ATOM 836 C C . GLU A 1 104 ? 26.422 -27.047 9.703 1 94.56 104 GLU A C 1
ATOM 838 O O . GLU A 1 104 ? 27.312 -26.219 9.477 1 94.56 104 GLU A O 1
ATOM 843 N N . ASN A 1 105 ? 25.141 -26.625 9.906 1 93.88 105 ASN A N 1
ATOM 844 C CA . ASN A 1 105 ? 24.75 -25.281 9.531 1 93.88 105 ASN A CA 1
ATOM 845 C C . ASN A 1 105 ? 23.984 -24.578 10.656 1 93.88 105 ASN A C 1
ATOM 847 O O . ASN A 1 105 ? 23.375 -23.531 10.453 1 93.88 105 ASN A O 1
ATOM 851 N N . ILE A 1 106 ? 23.984 -25.062 11.859 1 89.75 106 ILE A N 1
ATOM 852 C CA . ILE A 1 106 ? 23.125 -24.594 12.938 1 89.75 106 ILE A CA 1
ATOM 853 C C . ILE A 1 106 ? 23.469 -23.156 13.297 1 89.75 106 ILE A C 1
ATOM 855 O O . ILE A 1 106 ? 22.641 -22.422 13.844 1 89.75 106 ILE A O 1
ATOM 859 N N . ASP A 1 107 ? 24.656 -22.625 12.984 1 89.75 107 ASP A N 1
ATOM 860 C CA . ASP A 1 107 ? 25.078 -21.266 13.297 1 89.75 107 ASP A CA 1
ATOM 861 C C . ASP A 1 107 ? 24.312 -20.25 12.461 1 89.75 107 ASP A C 1
ATOM 863 O O . ASP A 1 107 ? 24.312 -19.062 12.773 1 89.75 107 ASP A O 1
ATOM 867 N N . LYS A 1 108 ? 23.641 -20.734 11.516 1 93.38 108 LYS A N 1
ATOM 868 C CA . LYS A 1 108 ? 22.922 -19.844 10.617 1 93.38 108 LYS A CA 1
ATOM 869 C C . LYS A 1 108 ? 21.484 -19.625 11.102 1 93.38 108 LYS A C 1
ATOM 871 O O . LYS A 1 108 ? 20.812 -18.688 10.664 1 93.38 108 LYS A O 1
ATOM 876 N N . ILE A 1 109 ? 20.953 -20.609 11.852 1 91.19 109 ILE A N 1
ATOM 877 C CA . ILE A 1 109 ? 19.594 -20.5 12.336 1 91.19 109 ILE A CA 1
ATOM 878 C C . ILE A 1 109 ? 19.516 -20.969 13.789 1 91.19 109 ILE A C 1
ATOM 880 O O . ILE A 1 109 ? 20.062 -22.031 14.133 1 91.19 109 ILE A O 1
ATOM 884 N N . LYS A 1 110 ? 19.438 -20.047 14.719 1 81.06 110 LYS A N 1
ATOM 885 C CA . LYS A 1 110 ? 19.297 -20.453 16.109 1 81.06 110 LYS A CA 1
ATOM 886 C C . LYS A 1 110 ? 18.297 -19.562 16.844 1 81.06 110 LYS A C 1
ATOM 888 O O . LYS A 1 110 ? 18 -18.453 16.406 1 81.06 110 LYS A O 1
ATOM 893 N N . ASN A 1 111 ? 17.547 -20.219 17.828 1 89.31 111 ASN A N 1
ATOM 894 C CA . ASN A 1 111 ? 16.688 -19.5 18.781 1 89.31 111 ASN A CA 1
ATOM 895 C C . ASN A 1 111 ? 15.422 -18.984 18.109 1 89.31 111 ASN A C 1
ATOM 897 O O . ASN A 1 111 ? 15.211 -17.781 18.016 1 89.31 111 ASN A O 1
ATOM 901 N N . PHE A 1 112 ? 14.562 -19.828 17.766 1 97.44 112 PHE A N 1
ATOM 902 C CA . PHE A 1 112 ? 13.266 -19.469 17.203 1 97.44 112 PHE A CA 1
ATOM 903 C C . PHE A 1 112 ? 12.414 -18.734 18.234 1 97.44 112 PHE A C 1
ATOM 905 O O . PHE A 1 112 ? 12.438 -19.078 19.422 1 97.44 112 PHE A O 1
ATOM 912 N N . GLN A 1 113 ? 11.766 -17.672 17.797 1 98.06 113 GLN A N 1
ATOM 913 C CA . GLN A 1 113 ? 10.773 -16.953 18.578 1 98.06 113 GLN A CA 1
ATOM 914 C C . GLN A 1 113 ? 9.43 -16.906 17.859 1 98.06 113 GLN A C 1
ATOM 916 O O . GLN A 1 113 ? 9.375 -16.953 16.625 1 98.06 113 GLN A O 1
ATOM 921 N N . PHE A 1 114 ? 8.391 -16.828 18.672 1 98.38 114 PHE A N 1
ATOM 922 C CA . PHE A 1 114 ? 7.074 -16.688 18.062 1 98.38 114 PHE A CA 1
ATOM 923 C C . PHE A 1 114 ? 6.953 -15.336 17.375 1 98.38 114 PHE A C 1
ATOM 925 O O . PHE A 1 114 ? 7.359 -14.305 17.906 1 98.38 114 PHE A O 1
ATOM 932 N N . ASP A 1 115 ? 6.508 -15.297 16.172 1 97.56 115 ASP A N 1
ATOM 933 C CA . ASP A 1 115 ? 6.156 -14.07 15.453 1 97.56 115 ASP A CA 1
ATOM 934 C C . ASP A 1 115 ? 4.691 -13.703 15.688 1 97.56 115 ASP A C 1
ATOM 936 O O . ASP A 1 115 ? 3.811 -14.109 14.93 1 97.56 115 ASP A O 1
ATOM 940 N N . LYS A 1 116 ? 4.43 -12.875 16.562 1 95.12 116 LYS A N 1
ATOM 941 C CA . LYS A 1 116 ? 3.086 -12.531 17.016 1 95.12 116 LYS A CA 1
ATOM 942 C C . LYS A 1 116 ? 2.375 -11.633 16.016 1 95.12 116 LYS A C 1
ATOM 944 O O . LYS A 1 116 ? 1.166 -11.414 16.125 1 95.12 116 LYS A O 1
ATOM 949 N N . LEU A 1 117 ? 3.045 -11.141 15.07 1 93.44 117 LEU A N 1
ATOM 950 C CA . LEU A 1 117 ? 2.463 -10.227 14.094 1 93.44 117 LEU A CA 1
ATOM 951 C C . LEU A 1 117 ? 2.227 -10.93 12.758 1 93.44 117 LEU A C 1
ATOM 953 O O . LEU A 1 117 ? 1.756 -10.312 11.805 1 93.44 117 LEU A O 1
ATOM 957 N N . ALA A 1 118 ? 2.527 -12.211 12.688 1 95.81 118 ALA A N 1
ATOM 958 C CA . ALA A 1 118 ? 2.471 -12.953 11.43 1 95.81 118 ALA A CA 1
ATOM 959 C C . ALA A 1 118 ? 1.037 -13.055 10.914 1 95.81 118 ALA A C 1
ATOM 961 O O . ALA A 1 118 ? 0.795 -13.008 9.711 1 95.81 118 ALA A O 1
ATOM 962 N N . ASP A 1 119 ? 0.113 -13.203 11.812 1 94.94 119 ASP A N 1
ATOM 963 C CA . ASP A 1 119 ? -1.3 -13.391 11.492 1 94.94 119 ASP A CA 1
ATOM 964 C C . ASP A 1 119 ? -2.191 -12.742 12.555 1 94.94 119 ASP A C 1
ATOM 966 O O . ASP A 1 119 ? -2.172 -13.141 13.719 1 94.94 119 ASP A O 1
ATOM 970 N N . TYR A 1 120 ? -2.957 -11.742 12.102 1 91.81 120 TYR A N 1
ATOM 971 C CA . TYR A 1 120 ? -3.803 -11 13.031 1 91.81 120 TYR A CA 1
ATOM 972 C C . TYR A 1 120 ? -4.781 -11.93 13.742 1 91.81 120 TYR A C 1
ATOM 974 O O . TYR A 1 120 ? -5.234 -11.633 14.852 1 91.81 120 TYR A O 1
ATOM 982 N N . ARG A 1 121 ? -5.141 -13.117 13.273 1 93.69 121 ARG A N 1
ATOM 983 C CA . ARG A 1 121 ? -6.066 -14.094 13.844 1 93.69 121 ARG A CA 1
ATOM 984 C C . ARG A 1 121 ? -5.398 -14.898 14.953 1 93.69 121 ARG A C 1
ATOM 986 O O . ARG A 1 121 ? -6.074 -15.617 15.695 1 93.69 121 ARG A O 1
ATOM 993 N N . SER A 1 122 ? -4.02 -14.867 14.898 1 93.19 122 SER A N 1
ATOM 994 C CA . SER A 1 122 ? -3.219 -15.578 15.883 1 93.19 122 SER A CA 1
ATOM 995 C C . SER A 1 122 ? -2.221 -14.656 16.562 1 93.19 122 SER A C 1
ATOM 997 O O . SER A 1 122 ? -1.01 -14.781 16.375 1 93.19 122 SER A O 1
ATOM 999 N N . PRO A 1 123 ? -2.688 -13.875 17.453 1 91.38 123 PRO A N 1
ATOM 1000 C CA . PRO A 1 123 ? -1.84 -12.828 18.031 1 91.38 123 PRO A CA 1
ATOM 1001 C C . PRO A 1 123 ? -0.736 -13.398 18.922 1 91.38 123 PRO A C 1
ATOM 1003 O O . PRO A 1 123 ? 0.124 -12.648 19.391 1 91.38 123 PRO A O 1
ATOM 1006 N N . THR A 1 124 ? -0.645 -14.758 19.156 1 94.81 124 THR A N 1
ATOM 1007 C CA . THR A 1 124 ? 0.415 -15.367 19.953 1 94.81 124 THR A CA 1
ATOM 1008 C C . THR A 1 124 ? 1.446 -16.047 19.062 1 94.81 124 THR A C 1
ATOM 1010 O O . THR A 1 124 ? 2.475 -16.531 19.531 1 94.81 124 THR A O 1
ATOM 1013 N N . GLY A 1 125 ? 1.15 -16.094 17.797 1 97.5 125 GLY A N 1
ATOM 1014 C CA . GLY A 1 125 ? 2.004 -16.812 16.859 1 97.5 125 GLY A CA 1
ATOM 1015 C C . GLY A 1 125 ? 1.709 -18.297 16.812 1 97.5 125 GLY A C 1
ATOM 1016 O O . GLY A 1 125 ? 2.471 -19.078 16.219 1 97.5 125 GLY A O 1
ATOM 1017 N N . VAL A 1 126 ? 0.596 -18.734 17.5 1 98.25 126 VAL A N 1
ATOM 1018 C CA . VAL A 1 126 ? 0.192 -20.141 17.594 1 98.25 126 VAL A CA 1
ATOM 1019 C C . VAL A 1 126 ? -1.268 -20.281 17.172 1 98.25 126 VAL A C 1
ATOM 1021 O O . VAL A 1 126 ? -2.115 -19.469 17.547 1 98.25 126 VAL A O 1
ATOM 1024 N N . GLN A 1 127 ? -1.515 -21.266 16.344 1 97 127 GLN A N 1
ATOM 1025 C CA . GLN A 1 127 ? -2.877 -21.484 15.867 1 97 127 GLN A CA 1
ATOM 1026 C C . GLN A 1 127 ? -3.178 -22.969 15.742 1 97 127 GLN A C 1
ATOM 1028 O O . GLN A 1 127 ? -2.33 -23.75 15.289 1 97 127 GLN A O 1
ATOM 1033 N N . LEU A 1 128 ? -4.336 -23.406 16.219 1 97.62 128 LEU A N 1
ATOM 1034 C CA . LEU A 1 128 ? -4.805 -24.75 15.945 1 97.62 128 LEU A CA 1
ATOM 1035 C C . LEU A 1 128 ? -5.48 -24.828 14.586 1 97.62 128 LEU A C 1
ATOM 1037 O O . LEU A 1 128 ? -6.395 -24.062 14.297 1 97.62 128 LEU A O 1
ATOM 1041 N N . VAL A 1 129 ? -5.023 -25.641 13.766 1 96.38 129 VAL A N 1
ATOM 1042 C CA . VAL A 1 129 ? -5.586 -25.828 12.43 1 96.38 129 VAL A CA 1
ATOM 1043 C C . VAL A 1 129 ? -6.227 -27.219 12.336 1 96.38 129 VAL A C 1
ATOM 1045 O O . VAL A 1 129 ? -5.562 -28.234 12.555 1 96.38 129 VAL A O 1
ATOM 1048 N N . LYS A 1 130 ? -7.527 -27.312 12.133 1 94.62 130 LYS A N 1
ATOM 1049 C CA . LYS A 1 130 ? -8.273 -28.547 11.953 1 94.62 130 LYS A CA 1
ATOM 1050 C C . LYS A 1 130 ? -8.586 -28.797 10.477 1 94.62 130 LYS A C 1
ATOM 1052 O O . LYS A 1 130 ? -9.227 -27.953 9.828 1 94.62 130 LYS A O 1
ATOM 1057 N N . ILE A 1 131 ? -8.141 -29.891 9.922 1 94.31 131 ILE A N 1
ATOM 1058 C CA . ILE A 1 131 ? -8.344 -30.234 8.516 1 94.31 131 ILE A CA 1
ATOM 1059 C C . ILE A 1 131 ? -9.578 -31.125 8.375 1 94.31 131 ILE A C 1
ATOM 1061 O O . ILE A 1 131 ? -10.43 -30.875 7.52 1 94.31 131 ILE A O 1
ATOM 1065 N N . HIS A 1 132 ? -9.594 -32.188 9.125 1 95 132 HIS A N 1
ATOM 1066 C CA . HIS A 1 132 ? -10.75 -33.094 9.18 1 95 132 HIS A CA 1
ATOM 1067 C C . HIS A 1 132 ? -11.289 -33.188 10.602 1 95 132 HIS A C 1
ATOM 1069 O O . HIS A 1 132 ? -10.523 -33.438 11.547 1 95 132 HIS A O 1
ATOM 1075 N N . GLU A 1 133 ? -12.594 -33.062 10.711 1 92.25 133 GLU A N 1
ATOM 1076 C CA . GLU A 1 133 ? -13.242 -33.281 12.008 1 92.25 133 GLU A CA 1
ATOM 1077 C C . GLU A 1 133 ? -13.305 -34.75 12.352 1 92.25 133 GLU A C 1
ATOM 1079 O O . GLU A 1 133 ? -13 -35.625 11.516 1 92.25 133 GLU A O 1
ATOM 1084 N N . GLU A 1 134 ? -13.633 -34.844 13.625 1 87.44 134 GLU A N 1
ATOM 1085 C CA . GLU A 1 134 ? -13.859 -36.219 14.055 1 87.44 134 GLU A CA 1
ATOM 1086 C C . GLU A 1 134 ? -14.984 -36.875 13.258 1 87.44 134 GLU A C 1
ATOM 1088 O O . GLU A 1 134 ? -16.031 -36.281 13.039 1 87.44 134 GLU A O 1
ATOM 1093 N N . GLY A 1 135 ? -14.562 -38 12.688 1 80.5 135 GLY A N 1
ATOM 1094 C CA . GLY A 1 135 ? -15.555 -38.719 11.898 1 80.5 135 GLY A CA 1
ATOM 1095 C C . GLY A 1 135 ? -16.609 -39.406 12.734 1 80.5 135 GLY A C 1
ATOM 1096 O O . GLY A 1 135 ? -16.422 -39.594 13.938 1 80.5 135 GLY A O 1
ATOM 1097 N N . SER A 1 136 ? -17.672 -39.719 12.078 1 72.94 136 SER A N 1
ATOM 1098 C CA . SER A 1 136 ? -18.797 -40.406 12.734 1 72.94 136 SER A CA 1
ATOM 1099 C C . SER A 1 136 ? -18.391 -41.781 13.219 1 72.94 136 SER A C 1
ATOM 1101 O O . SER A 1 136 ? -18.969 -42.312 14.18 1 72.94 136 SER A O 1
ATOM 1103 N N . ASN A 1 137 ? -17.359 -42.375 12.594 1 75.94 137 ASN A N 1
ATOM 1104 C CA . ASN A 1 137 ? -16.953 -43.719 12.945 1 75.94 137 ASN A CA 1
ATOM 1105 C C . ASN A 1 137 ? -15.789 -43.719 13.914 1 75.94 137 ASN A C 1
ATOM 1107 O O . ASN A 1 137 ? -15.031 -44.688 13.984 1 75.94 137 ASN A O 1
ATOM 1111 N N . GLY A 1 138 ? -15.641 -42.625 14.5 1 75.31 138 GLY A N 1
ATOM 1112 C CA . GLY A 1 138 ? -14.602 -42.562 15.516 1 75.31 138 GLY A CA 1
ATOM 1113 C C . GLY A 1 138 ? -13.242 -42.219 14.953 1 75.31 138 GLY A C 1
ATOM 1114 O O . GLY A 1 138 ? -12.219 -42.375 15.617 1 75.31 138 GLY A O 1
ATOM 1115 N N . GLU A 1 139 ? -13.195 -41.844 13.734 1 83.19 139 GLU A N 1
ATOM 1116 C CA . GLU A 1 139 ? -11.93 -41.406 13.164 1 83.19 139 GLU A CA 1
ATOM 1117 C C . GLU A 1 139 ? -11.422 -40.156 13.867 1 83.19 139 GLU A C 1
ATOM 1119 O O . GLU A 1 139 ? -12.188 -39.219 14.125 1 83.19 139 GLU A O 1
ATOM 1124 N N . VAL A 1 140 ? -10.172 -40.188 14.281 1 88.56 140 VAL A N 1
ATOM 1125 C CA . VAL A 1 140 ? -9.586 -39.062 14.984 1 88.56 140 VAL A CA 1
ATOM 1126 C C . VAL A 1 140 ? -9.469 -37.844 14.047 1 88.56 140 VAL A C 1
ATOM 1128 O O . VAL A 1 140 ? -9.289 -38.031 12.836 1 88.56 140 VAL A O 1
ATOM 1131 N N . PRO A 1 141 ? -9.594 -36.719 14.562 1 92.75 141 PRO A N 1
ATOM 1132 C CA . PRO A 1 141 ? -9.43 -35.531 13.727 1 92.75 141 PRO A CA 1
ATOM 1133 C C . PRO A 1 141 ? -8.016 -35.406 13.156 1 92.75 141 PRO A C 1
ATOM 1135 O O . PRO A 1 141 ? -7.059 -35.875 13.758 1 92.75 141 PRO A O 1
ATOM 1138 N N . ILE A 1 142 ? -7.91 -34.906 11.992 1 94.88 142 ILE A N 1
ATOM 1139 C CA . ILE A 1 142 ? -6.625 -34.469 11.453 1 94.88 142 ILE A CA 1
ATOM 1140 C C . ILE A 1 142 ? -6.418 -33 11.758 1 94.88 142 ILE A C 1
ATOM 1142 O O . ILE A 1 142 ? -7.125 -32.125 11.219 1 94.88 142 ILE A O 1
ATOM 1146 N N . GLU A 1 143 ? -5.477 -32.719 12.617 1 96.38 143 GLU A N 1
ATOM 1147 C CA . GLU A 1 143 ? -5.219 -31.359 13.078 1 96.38 143 GLU A CA 1
ATOM 1148 C C . GLU A 1 143 ? -3.76 -31.188 13.492 1 96.38 143 GLU A C 1
ATOM 1150 O O . GLU A 1 143 ? -3.062 -32.156 13.75 1 96.38 143 GLU A O 1
ATOM 1155 N N . TRP A 1 144 ? -3.305 -30.031 13.461 1 97.81 144 TRP A N 1
ATOM 1156 C CA . TRP A 1 144 ? -1.966 -29.719 13.945 1 97.81 144 TRP A CA 1
ATOM 1157 C C . TRP A 1 144 ? -1.923 -28.328 14.562 1 97.81 144 TRP A C 1
ATOM 1159 O O . TRP A 1 144 ? -2.816 -27.5 14.328 1 97.81 144 TRP A O 1
ATOM 1169 N N . ILE A 1 145 ? -0.949 -28.062 15.422 1 98.44 145 ILE A N 1
ATOM 1170 C CA . ILE A 1 145 ? -0.64 -26.75 15.953 1 98.44 145 ILE A CA 1
ATOM 1171 C C . ILE A 1 145 ? 0.341 -26.031 15.023 1 98.44 145 ILE A C 1
ATOM 1173 O O . ILE A 1 145 ? 1.472 -26.484 14.844 1 98.44 145 ILE A O 1
ATOM 1177 N N . GLN A 1 146 ? -0.098 -24.953 14.414 1 98.44 146 GLN A N 1
ATOM 1178 C CA . GLN A 1 146 ? 0.716 -24.141 13.523 1 98.44 146 GLN A CA 1
ATOM 1179 C C . GLN A 1 146 ? 1.491 -23.078 14.305 1 98.44 146 GLN A C 1
ATOM 1181 O O . GLN A 1 146 ? 0.899 -22.281 15.023 1 98.44 146 GLN A O 1
ATOM 1186 N N . LEU A 1 147 ? 2.791 -23.078 14.172 1 98.69 147 LEU A N 1
ATOM 1187 C CA . LEU A 1 147 ? 3.635 -22.047 14.773 1 98.69 147 LEU A CA 1
ATOM 1188 C C . LEU A 1 147 ? 4.137 -21.078 13.719 1 98.69 147 LEU A C 1
ATOM 1190 O O . LEU A 1 147 ? 4.609 -21.484 12.656 1 98.69 147 LEU A O 1
ATOM 1194 N N . TYR A 1 148 ? 3.998 -19.812 13.945 1 98.62 148 TYR A N 1
ATOM 1195 C CA . TYR A 1 148 ? 4.668 -18.766 13.188 1 98.62 148 TYR A CA 1
ATOM 1196 C C . TYR A 1 148 ? 5.895 -18.25 13.938 1 98.62 148 TYR A C 1
ATOM 1198 O O . TYR A 1 148 ? 5.801 -17.875 15.102 1 98.62 148 TYR A O 1
ATOM 1206 N N . LEU A 1 149 ? 7.012 -18.234 13.227 1 98.44 149 LEU A N 1
ATOM 1207 C CA . LEU A 1 149 ? 8.258 -18.016 13.953 1 98.44 149 LEU A CA 1
ATOM 1208 C C . LEU A 1 149 ? 9.125 -16.984 13.234 1 98.44 149 LEU A C 1
ATOM 1210 O O . LEU A 1 149 ? 8.898 -16.672 12.062 1 98.44 149 LEU A O 1
ATOM 1214 N N . LYS A 1 150 ? 10.039 -16.422 13.914 1 97.75 150 LYS A N 1
ATOM 1215 C CA . LYS A 1 150 ? 11.125 -15.594 13.391 1 97.75 150 LYS A CA 1
ATOM 1216 C C . LYS A 1 150 ? 12.438 -15.906 14.094 1 97.75 150 LYS A C 1
ATOM 1218 O O . LYS A 1 150 ? 12.445 -16.531 15.156 1 97.75 150 LYS A O 1
ATOM 1223 N N . TYR A 1 151 ? 13.523 -15.594 13.531 1 96.38 151 TYR A N 1
ATOM 1224 C CA . TYR A 1 151 ? 14.844 -15.727 14.133 1 96.38 151 TYR A CA 1
ATOM 1225 C C . TYR A 1 151 ? 15.773 -14.609 13.68 1 96.38 151 TYR A C 1
ATOM 1227 O O . TYR A 1 151 ? 15.547 -13.992 12.641 1 96.38 151 TYR A O 1
ATOM 1235 N N . GLU A 1 152 ? 16.734 -14.32 14.453 1 94.88 152 GLU A N 1
ATOM 1236 C CA . GLU A 1 152 ? 17.812 -13.367 14.164 1 94.88 152 GLU A CA 1
ATOM 1237 C C . GLU A 1 152 ? 19.156 -13.891 14.656 1 94.88 152 GLU A C 1
ATOM 1239 O O . GLU A 1 152 ? 19.297 -14.258 15.828 1 94.88 152 GLU A O 1
ATOM 1244 N N . THR A 1 153 ? 20.156 -13.984 13.773 1 94.06 153 THR A N 1
ATOM 1245 C CA . THR A 1 153 ? 21.516 -14.414 14.086 1 94.06 153 THR A CA 1
ATOM 1246 C C . THR A 1 153 ? 22.531 -13.484 13.445 1 94.06 153 THR A C 1
ATOM 1248 O O . THR A 1 153 ? 22.172 -12.484 12.82 1 94.06 153 THR A O 1
ATOM 1251 N N . ASP A 1 154 ? 23.797 -13.82 13.578 1 93.25 154 ASP A N 1
ATOM 1252 C CA . ASP A 1 154 ? 24.859 -13.047 12.945 1 93.25 154 ASP A CA 1
ATOM 1253 C C . ASP A 1 154 ? 24.891 -13.281 11.438 1 93.25 154 ASP A C 1
ATOM 1255 O O . ASP A 1 154 ? 25.516 -12.523 10.695 1 93.25 154 ASP A O 1
ATOM 1259 N N . PHE A 1 155 ? 24.219 -14.281 11.078 1 94.25 155 PHE A N 1
ATOM 1260 C CA . PHE A 1 155 ? 24.156 -14.602 9.656 1 94.25 155 PHE A CA 1
ATOM 1261 C C . PHE A 1 155 ? 23.062 -13.789 8.969 1 94.25 155 PHE A C 1
ATOM 1263 O O . PHE A 1 155 ? 23.297 -13.234 7.887 1 94.25 155 PHE A O 1
ATOM 1270 N N . GLY A 1 156 ? 21.953 -13.789 9.602 1 95.81 156 GLY A N 1
ATOM 1271 C CA . GLY A 1 156 ? 20.812 -13.102 8.992 1 95.81 156 GLY A CA 1
ATOM 1272 C C . GLY A 1 156 ? 19.562 -13.172 9.828 1 95.81 156 GLY A C 1
ATOM 1273 O O . GLY A 1 156 ? 19.594 -13.578 10.992 1 95.81 156 GLY A O 1
ATOM 1274 N N . ILE A 1 157 ? 18.5 -12.625 9.305 1 96.5 157 ILE A N 1
ATOM 1275 C CA . ILE A 1 157 ? 17.172 -12.664 9.883 1 96.5 157 ILE A CA 1
ATOM 1276 C C . ILE A 1 157 ? 16.219 -13.438 8.961 1 96.5 157 ILE A C 1
ATOM 1278 O O . ILE A 1 157 ? 16.375 -13.414 7.742 1 96.5 157 ILE A O 1
ATOM 1282 N N . GLY A 1 158 ? 15.336 -14.148 9.562 1 97.5 158 GLY A N 1
ATOM 1283 C CA . GLY A 1 158 ? 14.383 -14.906 8.758 1 97.5 158 GLY A CA 1
ATOM 1284 C C . GLY A 1 158 ? 13.133 -15.281 9.523 1 97.5 158 GLY A C 1
ATOM 1285 O O . GLY A 1 158 ? 12.898 -14.797 10.625 1 97.5 158 GLY A O 1
ATOM 1286 N N . ARG A 1 159 ? 12.266 -16.016 8.906 1 97.75 159 ARG A N 1
ATOM 1287 C CA . ARG A 1 159 ? 10.992 -16.484 9.438 1 97.75 159 ARG A CA 1
ATOM 1288 C C . ARG A 1 159 ? 10.875 -18 9.312 1 97.75 159 ARG A C 1
ATOM 1290 O O . ARG A 1 159 ? 11.688 -18.641 8.641 1 97.75 159 ARG A O 1
ATOM 1297 N N . GLY A 1 160 ? 9.922 -18.484 9.953 1 97.56 160 GLY A N 1
ATOM 1298 C CA . GLY A 1 160 ? 9.672 -19.922 9.875 1 97.56 160 GLY A CA 1
ATOM 1299 C C . GLY A 1 160 ? 8.266 -20.297 10.289 1 97.56 160 GLY A C 1
ATOM 1300 O O . GLY A 1 160 ? 7.488 -19.453 10.742 1 97.56 160 GLY A O 1
ATOM 1301 N N . SER A 1 161 ? 7.988 -21.531 10.023 1 98.06 161 SER A N 1
ATOM 1302 C CA . SER A 1 161 ? 6.727 -22.156 10.406 1 98.06 161 SER A CA 1
ATOM 1303 C C . SER A 1 161 ? 6.918 -23.625 10.766 1 98.06 161 SER A C 1
ATOM 1305 O O . SER A 1 161 ? 7.727 -24.312 10.148 1 98.06 161 SER A O 1
ATOM 1307 N N . ILE A 1 162 ? 6.281 -24.078 11.812 1 98.56 162 ILE A N 1
ATOM 1308 C CA . ILE A 1 162 ? 6.305 -25.484 12.203 1 98.56 162 ILE A CA 1
ATOM 1309 C C . ILE A 1 162 ? 4.875 -26 12.375 1 98.56 162 ILE A C 1
ATOM 1311 O O . ILE A 1 162 ? 4.02 -25.297 12.922 1 98.56 162 ILE A O 1
ATOM 1315 N N . LYS A 1 163 ? 4.629 -27.156 11.883 1 98.62 163 LYS A N 1
ATOM 1316 C CA . LYS A 1 163 ? 3.391 -27.875 12.156 1 98.62 163 LYS A CA 1
ATOM 1317 C C . LYS A 1 163 ? 3.621 -29 13.164 1 98.62 163 LYS A C 1
ATOM 1319 O O . LYS A 1 163 ? 4.363 -29.938 12.891 1 98.62 163 LYS A O 1
ATOM 1324 N N . LEU A 1 164 ? 2.936 -28.875 14.312 1 98.69 164 LEU A N 1
ATOM 1325 C CA . LEU A 1 164 ? 3.07 -29.859 15.367 1 98.69 164 LEU A CA 1
ATOM 1326 C C . LEU A 1 164 ? 1.843 -30.766 15.422 1 98.69 164 LEU A C 1
ATOM 1328 O O . LEU A 1 164 ? 0.709 -30.281 15.375 1 98.69 164 LEU A O 1
ATOM 1332 N N . VAL A 1 165 ? 2.088 -32.031 15.523 1 98.25 165 VAL A N 1
ATOM 1333 C CA . VAL A 1 165 ? 0.994 -32.969 15.688 1 98.25 165 VAL A CA 1
ATOM 1334 C C . VAL A 1 165 ? 1.102 -33.656 17.047 1 98.25 165 VAL A C 1
ATOM 1336 O O . VAL A 1 165 ? 2.205 -33.875 17.562 1 98.25 165 VAL A O 1
ATOM 1339 N N . SER A 1 166 ? 0.004 -33.938 17.609 1 98.19 166 SER A N 1
ATOM 1340 C CA . SER A 1 166 ? -0.053 -34.625 18.891 1 98.19 166 SER A CA 1
ATOM 1341 C C . SER A 1 166 ? -0.058 -36.125 18.719 1 98.19 166 SER A C 1
ATOM 1343 O O . SER A 1 166 ? -0.875 -36.688 17.969 1 98.19 166 SER A O 1
ATOM 1345 N N . VAL A 1 167 ? 0.81 -36.812 19.375 1 97.69 167 VAL A N 1
ATOM 1346 C CA . VAL A 1 167 ? 0.955 -38.25 19.234 1 97.69 167 VAL A CA 1
ATOM 1347 C C . VAL A 1 167 ? 1.066 -38.906 20.609 1 97.69 167 VAL A C 1
ATOM 1349 O O . VAL A 1 167 ? 1.484 -38.25 21.578 1 97.69 167 VAL A O 1
ATOM 1352 N N . ASP A 1 168 ? 0.733 -40.125 20.609 1 95.25 168 ASP A N 1
ATOM 1353 C CA . ASP A 1 168 ? 0.854 -40.938 21.812 1 95.25 168 ASP A CA 1
ATOM 1354 C C . ASP A 1 168 ? 2.209 -41.625 21.875 1 95.25 168 ASP A C 1
ATOM 1356 O O . ASP A 1 168 ? 2.312 -42.844 21.578 1 95.25 168 ASP A O 1
ATOM 1360 N N . SER A 1 169 ? 3.16 -40.938 22.172 1 93.12 169 SER A N 1
ATOM 1361 C CA . SER A 1 169 ? 4.523 -41.438 22.312 1 93.12 169 SER A CA 1
ATOM 1362 C C . SER A 1 169 ? 5.184 -40.938 23.578 1 93.12 169 SER A C 1
ATOM 1364 O O . SER A 1 169 ? 5.152 -39.719 23.844 1 93.12 169 SER A O 1
ATOM 1366 N N . GLU A 1 170 ? 5.816 -41.781 24.281 1 90.94 170 GLU A N 1
ATOM 1367 C CA . GLU A 1 170 ? 6.426 -41.406 25.562 1 90.94 170 GLU A CA 1
ATOM 1368 C C . GLU A 1 170 ? 7.625 -40.5 25.375 1 90.94 170 GLU A C 1
ATOM 1370 O O . GLU A 1 170 ? 7.926 -39.656 26.234 1 90.94 170 GLU A O 1
ATOM 1375 N N . ASP A 1 171 ? 8.156 -40.562 24.281 1 93.31 171 ASP A N 1
ATOM 1376 C CA . ASP A 1 171 ? 9.383 -39.781 24.078 1 93.31 171 ASP A CA 1
ATOM 1377 C C . ASP A 1 171 ? 9.07 -38.438 23.469 1 93.31 171 ASP A C 1
ATOM 1379 O O . ASP A 1 171 ? 9.938 -37.562 23.406 1 93.31 171 ASP A O 1
ATOM 1383 N N . ALA A 1 172 ? 7.879 -38.25 23.031 1 96.44 172 ALA A N 1
ATOM 1384 C CA . ALA A 1 172 ? 7.516 -37 22.406 1 96.44 172 ALA A CA 1
ATOM 1385 C C . ALA A 1 172 ? 7.43 -35.875 23.453 1 96.44 172 ALA A C 1
ATOM 1387 O O . ALA A 1 172 ? 6.645 -35.969 24.391 1 96.44 172 ALA A O 1
ATOM 1388 N N . PRO A 1 173 ? 8.227 -34.812 23.297 1 96.94 173 PRO A N 1
ATOM 1389 C CA . PRO A 1 173 ? 8.117 -33.719 24.25 1 96.94 173 PRO A CA 1
ATOM 1390 C C . PRO A 1 173 ? 6.711 -33.125 24.297 1 96.94 173 PRO A C 1
ATOM 1392 O O . PRO A 1 173 ? 6.195 -32.656 23.281 1 96.94 173 PRO A O 1
ATOM 1395 N N . ILE A 1 174 ? 6.133 -33.219 25.469 1 95.44 174 ILE A N 1
ATOM 1396 C CA . ILE A 1 174 ? 4.812 -32.656 25.734 1 95.44 174 ILE A CA 1
ATOM 1397 C C . ILE A 1 174 ? 3.779 -33.312 24.828 1 95.44 174 ILE A C 1
ATOM 1399 O O . ILE A 1 174 ? 2.738 -32.719 24.531 1 95.44 174 ILE A O 1
ATOM 1403 N N . GLY A 1 175 ? 4.145 -34.406 24.203 1 97.88 175 GLY A N 1
ATOM 1404 C CA . GLY A 1 175 ? 3.25 -35.188 23.359 1 97.88 175 GLY A CA 1
ATOM 1405 C C . GLY A 1 175 ? 3.176 -34.656 21.938 1 97.88 175 GLY A C 1
ATOM 1406 O O . GLY A 1 175 ? 2.205 -34.906 21.234 1 97.88 175 GLY A O 1
ATOM 1407 N N . LEU A 1 176 ? 4.117 -33.875 21.547 1 98.69 176 LEU A N 1
ATOM 1408 C CA . LEU A 1 176 ? 4.062 -33.25 20.234 1 98.69 176 LEU A CA 1
ATOM 1409 C C . LEU A 1 176 ? 5.309 -33.594 19.406 1 98.69 176 LEU A C 1
ATOM 1411 O O . LEU A 1 176 ? 6.414 -33.656 19.953 1 98.69 176 LEU A O 1
ATOM 1415 N N . LYS A 1 177 ? 5.168 -33.781 18.125 1 98.44 177 LYS A N 1
ATOM 1416 C CA . LYS A 1 177 ? 6.262 -33.938 17.172 1 98.44 177 LYS A CA 1
ATOM 1417 C C . LYS A 1 177 ? 6.043 -33.031 15.953 1 98.44 177 LYS A C 1
ATOM 1419 O O . LYS A 1 177 ? 4.906 -32.719 15.609 1 98.44 177 LYS A O 1
ATOM 1424 N N . ALA A 1 178 ? 7.105 -32.656 15.32 1 98.62 178 ALA A N 1
ATOM 1425 C CA . ALA A 1 178 ? 7.027 -31.797 14.148 1 98.62 178 ALA A CA 1
ATOM 1426 C C . ALA A 1 178 ? 6.73 -32.625 12.891 1 98.62 178 ALA A C 1
ATOM 1428 O O . ALA A 1 178 ? 7.473 -33.531 12.547 1 98.62 178 ALA A O 1
ATOM 1429 N N . LEU A 1 179 ? 5.625 -32.25 12.289 1 97.94 179 LEU A N 1
ATOM 1430 C CA . LEU A 1 179 ? 5.289 -32.812 10.984 1 97.94 179 LEU A CA 1
ATOM 1431 C C . LEU A 1 179 ? 6.133 -32.188 9.883 1 97.94 179 LEU A C 1
ATOM 1433 O O . LEU A 1 179 ? 6.648 -32.906 9.016 1 97.94 179 LEU A O 1
ATOM 1437 N N . SER A 1 180 ? 6.266 -30.922 9.906 1 98 180 SER A N 1
ATOM 1438 C CA . SER A 1 180 ? 7.082 -30.156 8.969 1 98 180 SER A CA 1
ATOM 1439 C C . SER A 1 180 ? 7.672 -28.906 9.625 1 98 180 SER A C 1
ATOM 1441 O O . SER A 1 180 ? 7.066 -28.344 10.539 1 98 180 SER A O 1
ATOM 1443 N N . ILE A 1 181 ? 8.844 -28.562 9.242 1 98.31 181 ILE A N 1
ATOM 1444 C CA . ILE A 1 181 ? 9.562 -27.359 9.633 1 98.31 181 ILE A CA 1
ATOM 1445 C C . ILE A 1 181 ? 9.969 -26.562 8.383 1 98.31 181 ILE A C 1
ATOM 1447 O O . ILE A 1 181 ? 10.5 -27.141 7.43 1 98.31 181 ILE A O 1
ATOM 1451 N N . PHE A 1 182 ? 9.648 -25.297 8.352 1 98.56 182 PHE A N 1
ATOM 1452 C CA . PHE A 1 182 ? 9.992 -24.469 7.207 1 98.56 182 PHE A CA 1
ATOM 1453 C C . PHE A 1 182 ? 10.773 -23.234 7.656 1 98.56 182 PHE A C 1
ATOM 1455 O O . PHE A 1 182 ? 10.359 -22.531 8.578 1 98.56 182 PHE A O 1
ATOM 1462 N N . THR A 1 183 ? 11.914 -23.016 7.094 1 98.25 183 THR A N 1
ATOM 1463 C CA . THR A 1 183 ? 12.703 -21.812 7.375 1 98.25 183 THR A CA 1
ATOM 1464 C C . THR A 1 183 ? 12.984 -21.031 6.09 1 98.25 183 THR A C 1
ATOM 1466 O O . THR A 1 183 ? 13.258 -21.641 5.047 1 98.25 183 THR A O 1
ATOM 1469 N N . ILE A 1 184 ? 12.867 -19.766 6.105 1 98.25 184 ILE A N 1
ATOM 1470 C CA . ILE A 1 184 ? 13.211 -18.891 4.988 1 98.25 184 ILE A CA 1
ATOM 1471 C C . ILE A 1 184 ? 14.125 -17.766 5.473 1 98.25 184 ILE A C 1
ATOM 1473 O O . ILE A 1 184 ? 13.945 -17.25 6.574 1 98.25 184 ILE A O 1
ATOM 1477 N N . LEU A 1 185 ? 15.133 -17.438 4.688 1 97.94 185 LEU A N 1
ATOM 1478 C CA . LEU A 1 185 ? 15.969 -16.266 4.922 1 97.94 185 LEU A CA 1
ATOM 1479 C C . LEU A 1 185 ? 15.32 -15.008 4.352 1 97.94 185 LEU A C 1
ATOM 1481 O O . LEU A 1 185 ? 14.828 -15.023 3.221 1 97.94 185 LEU A O 1
ATOM 1485 N N . ASP A 1 186 ? 15.305 -13.938 5.113 1 97.38 186 ASP A N 1
ATOM 1486 C CA . ASP A 1 186 ? 14.711 -12.695 4.629 1 97.38 186 ASP A CA 1
ATOM 1487 C C . ASP A 1 186 ? 15.789 -11.68 4.254 1 97.38 186 ASP A C 1
ATOM 1489 O O . ASP A 1 186 ? 15.625 -10.906 3.312 1 97.38 186 ASP A O 1
ATOM 1493 N N . GLU A 1 187 ? 16.844 -11.609 4.977 1 97.19 187 GLU A N 1
ATOM 1494 C CA . GLU A 1 187 ? 17.953 -10.711 4.672 1 97.19 187 GLU A CA 1
ATOM 1495 C C . GLU A 1 187 ? 19.234 -11.156 5.367 1 97.19 187 GLU A C 1
ATOM 1497 O O . GLU A 1 187 ? 19.188 -11.82 6.406 1 97.19 187 GLU A O 1
ATOM 1502 N N . PHE A 1 188 ? 20.359 -10.859 4.777 1 97.56 188 PHE A N 1
ATOM 1503 C CA . PHE A 1 188 ? 21.656 -11.062 5.41 1 97.56 188 PHE A CA 1
ATOM 1504 C C . PHE A 1 188 ? 21.938 -9.969 6.434 1 97.56 188 PHE A C 1
ATOM 1506 O O . PHE A 1 188 ? 21.531 -8.82 6.25 1 97.56 188 PHE A O 1
ATOM 1513 N N . GLN A 1 189 ? 22.625 -10.445 7.445 1 93.88 189 GLN A N 1
ATOM 1514 C CA . GLN A 1 189 ? 23.078 -9.438 8.391 1 93.88 189 GLN A CA 1
ATOM 1515 C C . GLN A 1 189 ? 23.969 -8.398 7.695 1 93.88 189 GLN A C 1
ATOM 1517 O O . GLN A 1 189 ? 24.891 -8.75 6.965 1 93.88 189 GLN A O 1
ATOM 1522 N N . GLY A 1 190 ? 23.703 -7.121 7.836 1 94.44 190 GLY A N 1
ATOM 1523 C CA . GLY A 1 190 ? 24.516 -6.059 7.25 1 94.44 190 GLY A CA 1
ATOM 1524 C C . GLY A 1 190 ? 24 -5.609 5.895 1 94.44 190 GLY A C 1
ATOM 1525 O O . GLY A 1 190 ? 24.5 -4.629 5.332 1 94.44 190 GLY A O 1
ATOM 1526 N N . ILE A 1 191 ? 23.109 -6.371 5.312 1 97.38 191 ILE A N 1
ATOM 1527 C CA . ILE A 1 191 ? 22.516 -6 4.031 1 97.38 191 ILE A CA 1
ATOM 1528 C C . ILE A 1 191 ? 21 -5.945 4.164 1 97.38 191 ILE A C 1
ATOM 1530 O O . ILE A 1 191 ? 20.281 -6.785 3.605 1 97.38 191 ILE A O 1
ATOM 1534 N N . PRO A 1 192 ? 20.547 -4.945 4.789 1 96.94 192 PRO A N 1
ATOM 1535 C CA . PRO A 1 192 ? 19.109 -4.871 5.078 1 96.94 192 PRO A CA 1
ATOM 1536 C C . PRO A 1 192 ? 18.266 -4.566 3.838 1 96.94 192 PRO A C 1
ATOM 1538 O O . PRO A 1 192 ? 18.703 -3.812 2.963 1 96.94 192 PRO A O 1
ATOM 1541 N N . GLU A 1 193 ? 17.156 -5.242 3.703 1 97.88 193 GLU A N 1
ATOM 1542 C CA . GLU A 1 193 ? 16.125 -4.777 2.785 1 97.88 193 GLU A CA 1
ATOM 1543 C C . GLU A 1 193 ? 15.586 -3.412 3.209 1 97.88 193 GLU A C 1
ATOM 1545 O O . GLU A 1 193 ? 15.062 -3.264 4.312 1 97.88 193 GLU A O 1
ATOM 1550 N N . ARG A 1 194 ? 15.711 -2.363 2.404 1 97.56 194 ARG A N 1
ATOM 1551 C CA . ARG A 1 194 ? 15.43 -0.975 2.758 1 97.56 194 ARG A CA 1
ATOM 1552 C C . ARG A 1 194 ? 13.945 -0.665 2.615 1 97.56 194 ARG A C 1
ATOM 1554 O O . ARG A 1 194 ? 13.555 0.152 1.78 1 97.56 194 ARG A O 1
ATOM 1561 N N . VAL A 1 195 ? 13.094 -1.24 3.475 1 96.81 195 VAL A N 1
ATOM 1562 C CA . VAL A 1 195 ? 11.641 -1.104 3.428 1 96.81 195 VAL A CA 1
ATOM 1563 C C . VAL A 1 195 ? 11.094 -0.898 4.84 1 96.81 195 VAL A C 1
ATOM 1565 O O . VAL A 1 195 ? 11.766 -1.213 5.824 1 96.81 195 VAL A O 1
ATOM 1568 N N . GLY A 1 196 ? 9.914 -0.35 4.969 1 94.31 196 GLY A N 1
ATOM 1569 C CA . GLY A 1 196 ? 9.258 -0.217 6.258 1 94.31 196 GLY A CA 1
ATOM 1570 C C . GLY A 1 196 ? 10.055 0.607 7.25 1 94.31 196 GLY A C 1
ATOM 1571 O O . GLY A 1 196 ? 10.422 1.748 6.965 1 94.31 196 GLY A O 1
ATOM 1572 N N . LYS A 1 197 ? 10.469 0.011 8.328 1 94.62 197 LYS A N 1
ATOM 1573 C CA . LYS A 1 197 ? 11.203 0.709 9.383 1 94.62 197 LYS A CA 1
ATOM 1574 C C . LYS A 1 197 ? 12.633 1.014 8.953 1 94.62 197 LYS A C 1
ATOM 1576 O O . LYS A 1 197 ? 13.297 1.86 9.547 1 94.62 197 LYS A O 1
ATOM 1581 N N . LYS A 1 198 ? 13.07 0.35 7.906 1 96.25 198 LYS A N 1
ATOM 1582 C CA . LYS A 1 198 ? 14.438 0.506 7.422 1 96.25 198 LYS A CA 1
ATOM 1583 C C . LYS A 1 198 ? 14.484 1.37 6.164 1 96.25 198 LYS A C 1
ATOM 1585 O O . LYS A 1 198 ? 15.484 1.385 5.453 1 96.25 198 LYS A O 1
ATOM 1590 N N . ARG A 1 199 ? 13.406 2.008 5.84 1 96.38 199 ARG A N 1
ATOM 1591 C CA . ARG A 1 199 ? 13.336 2.84 4.645 1 96.38 199 ARG A CA 1
ATOM 1592 C C . ARG A 1 199 ? 14.445 3.887 4.641 1 96.38 199 ARG A C 1
ATOM 1594 O O . ARG A 1 199 ? 14.891 4.332 5.699 1 96.38 199 ARG A O 1
ATOM 1601 N N . PRO A 1 200 ? 14.891 4.289 3.477 1 95.12 200 PRO A N 1
ATOM 1602 C CA . PRO A 1 200 ? 15.953 5.297 3.418 1 95.12 200 PRO A CA 1
ATOM 1603 C C . PRO A 1 200 ? 15.484 6.672 3.891 1 95.12 200 PRO A C 1
ATOM 1605 O O . PRO A 1 200 ? 14.289 6.969 3.857 1 95.12 200 PRO A O 1
ATOM 1608 N N . GLN A 1 201 ? 16.375 7.461 4.234 1 94.69 201 GLN A N 1
ATOM 1609 C CA . GLN A 1 201 ? 16.094 8.812 4.695 1 94.69 201 GLN A CA 1
ATOM 1610 C C . GLN A 1 201 ? 15.547 9.68 3.561 1 94.69 201 GLN A C 1
ATOM 1612 O O . GLN A 1 201 ? 14.641 10.484 3.768 1 94.69 201 GLN A O 1
ATOM 1617 N N . GLY A 1 202 ? 16.125 9.492 2.338 1 93.69 202 GLY A N 1
ATOM 1618 C CA . GLY A 1 202 ? 15.812 10.352 1.207 1 93.69 202 GLY A CA 1
ATOM 1619 C C . GLY A 1 202 ? 16.734 11.547 1.099 1 93.69 202 GLY A C 1
ATOM 1620 O O . GLY A 1 202 ? 17.922 11.398 0.812 1 93.69 202 GLY A O 1
ATOM 1621 N N . THR A 1 203 ? 16.25 12.727 1.508 1 91.25 203 THR A N 1
ATOM 1622 C CA . THR A 1 203 ? 17.062 13.938 1.474 1 91.25 203 THR A CA 1
ATOM 1623 C C . THR A 1 203 ? 18.031 13.969 2.656 1 91.25 203 THR A C 1
ATOM 1625 O O . THR A 1 203 ? 17.672 13.57 3.766 1 91.25 203 THR A O 1
ATOM 1628 N N . ILE A 1 204 ? 19.203 14.477 2.32 1 90.38 204 ILE A N 1
ATOM 1629 C CA . ILE A 1 204 ? 20.203 14.641 3.363 1 90.38 204 ILE A CA 1
ATOM 1630 C C . ILE A 1 204 ? 20.156 16.062 3.92 1 90.38 204 ILE A C 1
ATOM 1632 O O . ILE A 1 204 ? 20.328 17.031 3.182 1 90.38 204 ILE A O 1
ATOM 1636 N N . HIS A 1 205 ? 19.969 16.141 5.188 1 92.81 205 HIS A N 1
ATOM 1637 C CA . HIS A 1 205 ? 19.875 17.438 5.852 1 92.81 205 HIS A CA 1
ATOM 1638 C C . HIS A 1 205 ? 21.266 18.016 6.121 1 92.81 205 HIS A C 1
ATOM 1640 O O . HIS A 1 205 ? 22.266 17.297 6.047 1 92.81 205 HIS A O 1
ATOM 1646 N N . GLY A 1 206 ? 21.297 19.297 6.359 1 94.38 206 GLY A N 1
ATOM 1647 C CA . GLY A 1 206 ? 22.562 19.969 6.652 1 94.38 206 GLY A CA 1
ATOM 1648 C C . GLY A 1 206 ? 23.172 20.641 5.441 1 94.38 206 GLY A C 1
ATOM 1649 O O . GLY A 1 206 ? 22.641 20.547 4.336 1 94.38 206 GLY A O 1
ATOM 1650 N N . GLU A 1 207 ? 24.234 21.344 5.715 1 95.12 207 GLU A N 1
ATOM 1651 C CA . GLU A 1 207 ? 24.969 22.047 4.66 1 95.12 207 GLU A CA 1
ATOM 1652 C C . GLU A 1 207 ? 25.625 21.062 3.695 1 95.12 207 GLU A C 1
ATOM 1654 O O . GLU A 1 207 ? 26.188 20.047 4.117 1 95.12 207 GLU A O 1
ATOM 1659 N N . ASN A 1 208 ? 25.469 21.328 2.402 1 95.38 208 ASN A N 1
ATOM 1660 C CA . ASN A 1 208 ? 26.109 20.516 1.359 1 95.38 208 ASN A CA 1
ATOM 1661 C C . ASN A 1 208 ? 26.297 21.328 0.076 1 95.38 208 ASN A C 1
ATOM 1663 O O . ASN A 1 208 ? 25.375 21.438 -0.737 1 95.38 208 ASN A O 1
ATOM 1667 N N . VAL A 1 209 ? 27.453 21.781 -0.191 1 94.44 209 VAL A N 1
ATOM 1668 C CA . VAL A 1 209 ? 27.734 22.656 -1.328 1 94.44 209 VAL A CA 1
ATOM 1669 C C . VAL A 1 209 ? 27.781 21.828 -2.613 1 94.44 209 VAL A C 1
ATOM 1671 O O . VAL A 1 209 ? 27.75 22.391 -3.715 1 94.44 209 VAL A O 1
ATOM 1674 N N . SER A 1 210 ? 27.875 20.531 -2.5 1 93.88 210 SER A N 1
ATOM 1675 C CA . SER A 1 210 ? 27.875 19.641 -3.656 1 93.88 210 SER A CA 1
ATOM 1676 C C . SER A 1 210 ? 26.562 18.859 -3.754 1 93.88 210 SER A C 1
ATOM 1678 O O . SER A 1 210 ? 26.531 17.766 -4.316 1 93.88 210 SER A O 1
ATOM 1680 N N . ARG A 1 211 ? 25.578 19.422 -3.174 1 93.81 211 ARG A N 1
ATOM 1681 C CA . ARG A 1 211 ? 24.281 18.734 -3.107 1 93.81 211 ARG A CA 1
ATOM 1682 C C . ARG A 1 211 ? 23.766 18.422 -4.504 1 93.81 211 ARG A C 1
ATOM 1684 O O . ARG A 1 211 ? 23.781 19.281 -5.391 1 93.81 211 ARG A O 1
ATOM 1691 N N . LYS A 1 212 ? 23.312 17.172 -4.68 1 94.62 212 LYS A N 1
ATOM 1692 C CA . LYS A 1 212 ? 22.609 16.734 -5.891 1 94.62 212 LYS A CA 1
ATOM 1693 C C . LYS A 1 212 ? 21.141 16.453 -5.598 1 94.62 212 LYS A C 1
ATOM 1695 O O . LYS A 1 212 ? 20.797 15.961 -4.52 1 94.62 212 LYS A O 1
ATOM 1700 N N . THR A 1 213 ? 20.281 16.828 -6.574 1 96 213 THR A N 1
ATOM 1701 C CA . THR A 1 213 ? 18.875 16.469 -6.441 1 96 213 THR A CA 1
ATOM 1702 C C . THR A 1 213 ? 18.672 14.977 -6.668 1 96 213 THR A C 1
ATOM 1704 O O . THR A 1 213 ? 19.547 14.305 -7.234 1 96 213 THR A O 1
ATOM 1707 N N . TRP A 1 214 ? 17.547 14.477 -6.16 1 96.31 214 TRP A N 1
ATOM 1708 C CA . TRP A 1 214 ? 17.156 13.102 -6.441 1 96.31 214 TRP A CA 1
ATOM 1709 C C . TRP A 1 214 ? 17.141 12.828 -7.941 1 96.31 214 TRP A C 1
ATOM 1711 O O . TRP A 1 214 ? 17.609 11.781 -8.391 1 96.31 214 TRP A O 1
ATOM 1721 N N . LEU A 1 215 ? 16.656 13.766 -8.742 1 96.19 215 LEU A N 1
ATOM 1722 C CA . LEU A 1 215 ? 16.547 13.602 -10.195 1 96.19 215 LEU A CA 1
ATOM 1723 C C . LEU A 1 215 ? 17.938 13.445 -10.82 1 96.19 215 LEU A C 1
ATOM 1725 O O . LEU A 1 215 ? 18.141 12.594 -11.688 1 96.19 215 LEU A O 1
ATOM 1729 N N . GLU A 1 216 ? 18.875 14.281 -10.336 1 96.44 216 GLU A N 1
ATOM 1730 C CA . GLU A 1 216 ? 20.25 14.188 -10.828 1 96.44 216 GLU A CA 1
ATOM 1731 C C . GLU A 1 216 ? 20.859 12.836 -10.484 1 96.44 216 GLU A C 1
ATOM 1733 O O . GLU A 1 216 ? 21.547 12.227 -11.312 1 96.44 216 GLU A O 1
ATOM 1738 N N . LYS A 1 217 ? 20.609 12.398 -9.312 1 95.88 217 LYS A N 1
ATOM 1739 C CA . LYS A 1 217 ? 21.125 11.094 -8.891 1 95.88 217 LYS A CA 1
ATOM 1740 C C . LYS A 1 217 ? 20.5 9.969 -9.719 1 95.88 217 LYS A C 1
ATOM 1742 O O . LYS A 1 217 ? 21.172 8.984 -10.031 1 95.88 217 LYS A O 1
ATOM 1747 N N . ARG A 1 218 ? 19.234 10.055 -10.07 1 95.94 218 ARG A N 1
ATOM 1748 C CA . ARG A 1 218 ? 18.547 9.07 -10.906 1 95.94 218 ARG A CA 1
ATOM 1749 C C . ARG A 1 218 ? 19.203 8.977 -12.281 1 95.94 218 ARG A C 1
ATOM 1751 O O . ARG A 1 218 ? 19.406 7.875 -12.805 1 95.94 218 ARG A O 1
ATOM 1758 N N . PHE A 1 219 ? 19.516 10.109 -12.812 1 95.31 219 PHE A N 1
ATOM 1759 C CA . PHE A 1 219 ? 20.141 10.141 -14.133 1 95.31 219 PHE A CA 1
ATOM 1760 C C . PHE A 1 219 ? 21.516 9.5 -14.094 1 95.31 219 PHE A C 1
ATOM 1762 O O . PHE A 1 219 ? 21.891 8.742 -14.992 1 95.31 219 PHE A O 1
ATOM 1769 N N . GLU A 1 220 ? 22.234 9.805 -13.047 1 95.19 220 GLU A N 1
ATOM 1770 C CA . GLU A 1 220 ? 23.562 9.227 -12.891 1 95.19 220 GLU A CA 1
ATOM 1771 C C . GLU A 1 220 ? 23.484 7.707 -12.742 1 95.19 220 GLU A C 1
ATOM 1773 O O . GLU A 1 220 ? 24.312 6.984 -13.305 1 95.19 220 GLU A O 1
ATOM 1778 N N . GLU A 1 221 ? 22.5 7.246 -12.031 1 95.88 221 GLU A N 1
ATOM 1779 C CA . GLU A 1 221 ? 22.328 5.82 -11.773 1 95.88 221 GLU A CA 1
ATOM 1780 C C . GLU A 1 221 ? 22.078 5.051 -13.062 1 95.88 221 GLU A C 1
ATOM 1782 O O . GLU A 1 221 ? 22.516 3.908 -13.203 1 95.88 221 GLU A O 1
ATOM 1787 N N . GLN A 1 222 ? 21.484 5.633 -14.016 1 95.44 222 GLN A N 1
ATOM 1788 C CA . GLN A 1 222 ? 21.047 4.957 -15.234 1 95.44 222 GLN A CA 1
ATOM 1789 C C . GLN A 1 222 ? 22.047 5.168 -16.359 1 95.44 222 GLN A C 1
ATOM 1791 O O . GLN A 1 222 ? 21.859 4.664 -17.469 1 95.44 222 GLN A O 1
ATOM 1796 N N . ASP A 1 223 ? 23.031 5.934 -16.078 1 94.38 223 ASP A N 1
ATOM 1797 C CA . ASP A 1 223 ? 24.016 6.25 -17.109 1 94.38 223 ASP A CA 1
ATOM 1798 C C . ASP A 1 223 ? 25.109 5.195 -17.172 1 94.38 223 ASP A C 1
ATOM 1800 O O . ASP A 1 223 ? 26.25 5.449 -16.781 1 94.38 223 ASP A O 1
ATOM 1804 N N . TYR A 1 224 ? 24.781 4.07 -17.812 1 96.69 224 TYR A N 1
ATOM 1805 C CA . TYR A 1 224 ? 25.719 2.959 -17.875 1 96.69 224 TYR A CA 1
ATOM 1806 C C . TYR A 1 224 ? 26.781 3.205 -18.953 1 96.69 224 TYR A C 1
ATOM 1808 O O . TYR A 1 224 ? 26.484 3.115 -20.141 1 96.69 224 TYR A O 1
ATOM 1816 N N . ASN A 1 225 ? 27.938 3.58 -18.562 1 92.06 225 ASN A N 1
ATOM 1817 C CA . ASN A 1 225 ? 29.078 3.844 -19.438 1 92.06 225 ASN A CA 1
ATOM 1818 C C . ASN A 1 225 ? 30.406 3.596 -18.734 1 92.06 225 ASN A C 1
ATOM 1820 O O . ASN A 1 225 ? 30.516 3.822 -17.531 1 92.06 225 ASN A O 1
ATOM 1824 N N . GLY A 1 226 ? 31.344 3.059 -19.469 1 91.69 226 GLY A N 1
ATOM 1825 C CA . GLY A 1 226 ? 32.656 2.805 -18.891 1 91.69 226 GLY A CA 1
ATOM 1826 C C . GLY A 1 226 ? 32.625 1.893 -17.672 1 91.69 226 GLY A C 1
ATOM 1827 O O . GLY A 1 226 ? 32.062 0.793 -17.75 1 91.69 226 GLY A O 1
ATOM 1828 N N . ASP A 1 227 ? 33 2.525 -16.531 1 91.75 227 ASP A N 1
ATOM 1829 C CA . ASP A 1 227 ? 33.125 1.721 -15.328 1 91.75 227 ASP A CA 1
ATOM 1830 C C . ASP A 1 227 ? 31.781 1.614 -14.609 1 91.75 227 ASP A C 1
ATOM 1832 O O . ASP A 1 227 ? 31.609 0.769 -13.727 1 91.75 227 ASP A O 1
ATOM 1836 N N . HIS A 1 228 ? 30.875 2.414 -14.992 1 96.56 228 HIS A N 1
ATOM 1837 C CA . HIS A 1 228 ? 29.547 2.3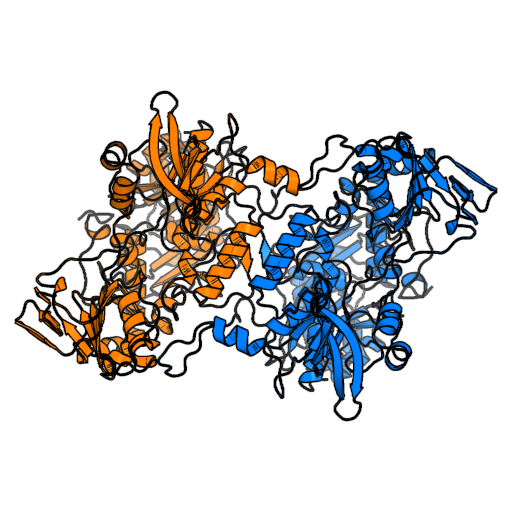42 -14.383 1 96.56 228 HIS A CA 1
ATOM 1838 C C . HIS A 1 228 ? 28.672 1.313 -15.086 1 96.56 228 HIS A C 1
ATOM 1840 O O . HIS A 1 228 ? 28.125 1.585 -16.172 1 96.56 228 HIS A O 1
ATOM 1846 N N . GLN A 1 229 ? 28.594 0.136 -14.469 1 97.69 229 GLN A N 1
ATOM 1847 C CA . GLN A 1 229 ? 27.844 -0.988 -15.016 1 97.69 229 GLN A CA 1
ATOM 1848 C C . GLN A 1 229 ? 26.828 -1.521 -14 1 97.69 229 GLN A C 1
ATOM 1850 O O . GLN A 1 229 ? 27.047 -1.415 -12.789 1 97.69 229 GLN A O 1
ATOM 1855 N N . PRO A 1 230 ? 25.734 -2.01 -14.477 1 98.38 230 PRO A N 1
ATOM 1856 C CA . PRO A 1 230 ? 24.797 -2.613 -13.531 1 98.38 230 PRO A CA 1
ATOM 1857 C C . PRO A 1 230 ? 25.297 -3.955 -12.992 1 98.38 230 PRO A C 1
ATOM 1859 O O . PRO A 1 230 ? 26.031 -4.668 -13.672 1 98.38 230 PRO A O 1
ATOM 1862 N N . THR A 1 231 ? 24.797 -4.234 -11.773 1 98.31 231 THR A N 1
ATOM 1863 C CA . THR A 1 231 ? 25.078 -5.539 -11.18 1 98.31 231 THR A CA 1
ATOM 1864 C C . THR A 1 231 ? 24.453 -6.656 -12.008 1 98.31 231 THR A C 1
ATOM 1866 O O . THR A 1 231 ? 25.062 -7.715 -12.195 1 98.31 231 THR A O 1
ATOM 1869 N N . ALA A 1 232 ? 23.266 -6.414 -12.516 1 98.75 232 ALA A N 1
ATOM 1870 C CA . ALA A 1 232 ? 22.547 -7.414 -13.289 1 98.75 232 ALA A CA 1
ATOM 1871 C C . ALA A 1 232 ? 21.766 -6.77 -14.438 1 98.75 232 ALA A C 1
ATOM 1873 O O . ALA A 1 232 ? 21.312 -5.629 -14.32 1 98.75 232 ALA A O 1
ATOM 1874 N N . VAL A 1 233 ? 21.703 -7.457 -15.531 1 98.75 233 VAL A N 1
ATOM 1875 C CA . VAL A 1 233 ? 20.75 -7.145 -16.594 1 98.75 233 VAL A CA 1
ATOM 1876 C C . VAL A 1 233 ? 19.594 -8.125 -16.562 1 98.75 233 VAL A C 1
ATOM 1878 O O . VAL A 1 233 ? 19.781 -9.344 -16.516 1 98.75 233 VAL A O 1
ATOM 1881 N N . VAL A 1 234 ? 18.438 -7.613 -16.484 1 98.81 234 VAL A N 1
ATOM 1882 C CA . VAL A 1 234 ? 17.188 -8.375 -16.516 1 98.81 234 VAL A CA 1
ATOM 1883 C C . VAL A 1 234 ? 16.547 -8.289 -17.891 1 98.81 234 VAL A C 1
ATOM 1885 O O . VAL A 1 234 ? 16.25 -7.191 -18.375 1 98.81 234 VAL A O 1
ATOM 1888 N N . VAL A 1 235 ? 16.375 -9.43 -18.516 1 98 235 VAL A N 1
ATOM 1889 C CA . VAL A 1 235 ? 15.797 -9.477 -19.859 1 98 235 VAL A CA 1
ATOM 1890 C C . VAL A 1 235 ? 14.289 -9.672 -19.766 1 98 235 VAL A C 1
ATOM 1892 O O . VAL A 1 235 ? 13.812 -10.773 -19.469 1 98 235 VAL A O 1
ATOM 1895 N N . GLY A 1 236 ? 13.547 -8.617 -20.062 1 96.94 236 GLY A N 1
ATOM 1896 C CA . GLY A 1 236 ? 12.094 -8.641 -19.953 1 96.94 236 GLY A CA 1
ATOM 1897 C C . GLY A 1 236 ? 11.578 -7.75 -18.844 1 96.94 236 GLY A C 1
ATOM 1898 O O . GLY A 1 236 ? 12.047 -7.828 -17.703 1 96.94 236 GLY A O 1
ATOM 1899 N N . GLY A 1 237 ? 10.633 -6.898 -19.188 1 97.56 237 GLY A N 1
ATOM 1900 C CA . GLY A 1 237 ? 10.07 -5.961 -18.234 1 97.56 237 GLY A CA 1
ATOM 1901 C C . GLY A 1 237 ? 8.641 -6.289 -17.844 1 97.56 237 GLY A C 1
ATOM 1902 O O . GLY A 1 237 ? 7.84 -5.387 -17.594 1 97.56 237 GLY A O 1
ATOM 1903 N N . GLY A 1 238 ? 8.211 -7.609 -17.891 1 96.62 238 GLY A N 1
ATOM 1904 C CA . GLY A 1 238 ? 6.945 -8.055 -17.328 1 96.62 238 GLY A CA 1
ATOM 1905 C C . GLY A 1 238 ? 6.988 -8.234 -15.82 1 96.62 238 GLY A C 1
ATOM 1906 O O . GLY A 1 238 ? 7.922 -7.77 -15.156 1 96.62 238 GLY A O 1
ATOM 1907 N N . GLN A 1 239 ? 6.039 -8.914 -15.219 1 96.12 239 GLN A N 1
ATOM 1908 C CA . GLN A 1 239 ? 5.953 -9.055 -13.773 1 96.12 239 GLN A CA 1
ATOM 1909 C C . GLN A 1 239 ? 7.199 -9.734 -13.211 1 96.12 239 GLN A C 1
ATOM 1911 O O . GLN A 1 239 ? 7.652 -9.398 -12.117 1 96.12 239 GLN A O 1
ATOM 1916 N N . GLY A 1 240 ? 7.719 -10.719 -13.977 1 97 240 GLY A N 1
ATOM 1917 C CA . GLY A 1 240 ? 8.938 -11.375 -13.523 1 97 240 GLY A CA 1
ATOM 1918 C C . GLY A 1 240 ? 10.117 -10.422 -13.414 1 97 240 GLY A C 1
ATOM 1919 O O . GLY A 1 240 ? 10.711 -10.289 -12.344 1 97 240 GLY A O 1
ATOM 1920 N N . GLY A 1 241 ? 10.391 -9.711 -14.516 1 98.38 241 GLY A N 1
ATOM 1921 C CA . GLY A 1 241 ? 11.508 -8.781 -14.531 1 98.38 241 GLY A CA 1
ATOM 1922 C C . GLY A 1 241 ? 11.359 -7.648 -13.531 1 98.38 241 GLY A C 1
ATOM 1923 O O . GLY A 1 241 ? 12.312 -7.293 -12.836 1 98.38 241 GLY A O 1
ATOM 1924 N N . LEU A 1 242 ? 10.195 -7.113 -13.414 1 98.69 242 LEU A N 1
ATOM 1925 C CA . LEU A 1 242 ? 9.953 -5.988 -12.523 1 98.69 242 LEU A CA 1
ATOM 1926 C C . LEU A 1 242 ? 10.164 -6.398 -11.07 1 98.69 242 LEU A C 1
ATOM 1928 O O . LEU A 1 242 ? 10.75 -5.648 -10.289 1 98.69 242 LEU A O 1
ATOM 1932 N N . THR A 1 243 ? 9.727 -7.578 -10.633 1 98.62 243 THR A N 1
ATOM 1933 C CA . THR A 1 243 ? 9.789 -7.977 -9.234 1 98.62 243 THR A CA 1
ATOM 1934 C C . THR A 1 243 ? 11.227 -8.266 -8.812 1 98.62 243 THR A C 1
ATOM 1936 O O . THR A 1 243 ? 11.648 -7.883 -7.723 1 98.62 243 THR A O 1
ATOM 1939 N N . ILE A 1 244 ? 12.016 -8.953 -9.695 1 98.75 244 ILE A N 1
ATOM 1940 C CA . ILE A 1 244 ? 13.391 -9.266 -9.32 1 98.75 244 ILE A CA 1
ATOM 1941 C C . ILE A 1 244 ? 14.211 -7.98 -9.273 1 98.75 244 ILE A C 1
ATOM 1943 O O . ILE A 1 244 ? 15.055 -7.801 -8.391 1 98.75 244 ILE A O 1
ATOM 1947 N N . ALA A 1 245 ? 13.953 -7.082 -10.234 1 98.88 245 ALA A N 1
ATOM 1948 C CA . ALA A 1 245 ? 14.648 -5.797 -10.227 1 98.88 245 ALA A CA 1
ATOM 1949 C C . ALA A 1 245 ? 14.289 -4.992 -8.977 1 98.88 245 ALA A C 1
ATOM 1951 O O . ALA A 1 245 ? 15.156 -4.371 -8.359 1 98.88 245 ALA A O 1
ATOM 1952 N N . ALA A 1 246 ? 13.047 -5.004 -8.641 1 98.75 246 ALA A N 1
ATOM 1953 C CA . ALA A 1 246 ? 12.586 -4.301 -7.449 1 98.75 246 ALA A CA 1
ATOM 1954 C C . ALA A 1 246 ? 13.281 -4.828 -6.195 1 98.75 246 ALA A C 1
ATOM 1956 O O . ALA A 1 246 ? 13.727 -4.051 -5.352 1 98.75 246 ALA A O 1
ATOM 1957 N N . ARG A 1 247 ? 13.344 -6.16 -6.078 1 98.75 247 ARG A N 1
ATOM 1958 C CA . ARG A 1 247 ? 13.984 -6.777 -4.918 1 98.75 247 ARG A CA 1
ATOM 1959 C C . ARG A 1 247 ? 15.453 -6.383 -4.824 1 98.75 247 ARG A C 1
ATOM 1961 O O . ARG A 1 247 ? 15.914 -5.918 -3.779 1 98.75 247 ARG A O 1
ATOM 1968 N N . LEU A 1 248 ? 16.172 -6.523 -5.883 1 98.75 248 LEU A N 1
ATOM 1969 C CA . LEU A 1 248 ? 17.594 -6.207 -5.871 1 98.75 248 LEU A CA 1
ATOM 1970 C C . LEU A 1 248 ? 17.812 -4.73 -5.559 1 98.75 248 LEU A C 1
ATOM 1972 O O . LEU A 1 248 ? 18.703 -4.383 -4.777 1 98.75 248 LEU A O 1
ATOM 1976 N N . LYS A 1 249 ? 16.984 -3.906 -6.145 1 98.19 249 LYS A N 1
ATOM 1977 C CA . LYS A 1 249 ? 17.109 -2.477 -5.875 1 98.19 249 LYS A CA 1
ATOM 1978 C C . LYS A 1 249 ? 16.875 -2.174 -4.398 1 98.19 249 LYS A C 1
ATOM 1980 O O . LYS A 1 249 ? 17.594 -1.367 -3.803 1 98.19 249 LYS A O 1
ATOM 1985 N N . THR A 1 250 ? 15.906 -2.752 -3.775 1 98.12 250 THR A N 1
ATOM 1986 C CA . THR A 1 250 ? 15.562 -2.5 -2.381 1 98.12 250 THR A CA 1
ATOM 1987 C C . THR A 1 250 ? 16.688 -2.979 -1.454 1 98.12 250 THR A C 1
ATOM 1989 O O . THR A 1 250 ? 16.812 -2.486 -0.333 1 98.12 250 THR A O 1
ATOM 1992 N N . PHE A 1 251 ? 17.484 -3.91 -1.918 1 98.44 251 PHE A N 1
ATOM 1993 C CA . PHE A 1 251 ? 18.656 -4.359 -1.163 1 98.44 251 PHE A CA 1
ATOM 1994 C C . PHE A 1 251 ? 19.859 -3.494 -1.473 1 98.44 251 PHE A C 1
ATOM 1996 O O . PHE A 1 251 ? 20.938 -3.688 -0.893 1 98.44 251 PHE A O 1
ATOM 2003 N N . GLY A 1 252 ? 19.75 -2.562 -2.447 1 97.44 252 GLY A N 1
ATOM 2004 C CA . GLY A 1 252 ? 20.797 -1.577 -2.682 1 97.44 252 GLY A CA 1
ATOM 2005 C C . GLY A 1 252 ? 21.625 -1.867 -3.92 1 97.44 252 GLY A C 1
ATOM 2006 O O . GLY A 1 252 ? 22.703 -1.291 -4.105 1 97.44 252 GLY A O 1
ATOM 2007 N N . TYR A 1 253 ? 21.094 -2.727 -4.824 1 98.25 253 TYR A N 1
ATOM 2008 C CA . TYR A 1 253 ? 21.875 -3.1 -6 1 98.25 253 TYR A CA 1
ATOM 2009 C C . TYR A 1 253 ? 21.312 -2.453 -7.258 1 98.25 253 TYR A C 1
ATOM 2011 O O . TYR A 1 253 ? 20.094 -2.361 -7.426 1 98.25 253 TYR A O 1
ATOM 2019 N N . ASN A 1 254 ? 22.203 -2.012 -8.125 1 98 254 ASN A N 1
ATOM 2020 C CA . ASN A 1 254 ? 21.844 -1.378 -9.391 1 98 254 ASN A CA 1
ATOM 2021 C C . ASN A 1 254 ? 21.578 -2.414 -10.484 1 98 254 ASN A C 1
ATOM 2023 O O . ASN A 1 254 ? 22.469 -3.172 -10.852 1 98 254 ASN A O 1
ATOM 2027 N N . VAL A 1 255 ? 20.359 -2.412 -11.008 1 98.38 255 VAL A N 1
ATOM 2028 C CA . VAL A 1 255 ? 19.906 -3.404 -11.977 1 98.38 255 VAL A CA 1
ATOM 2029 C C . VAL A 1 255 ? 19.266 -2.703 -13.172 1 98.38 255 VAL A C 1
ATOM 2031 O O . VAL A 1 255 ? 18.531 -1.725 -13.008 1 98.38 255 VAL A O 1
ATOM 2034 N N . LEU A 1 256 ? 19.547 -3.193 -14.383 1 98.75 256 LEU A N 1
ATOM 2035 C CA . LEU A 1 256 ? 18.953 -2.648 -15.594 1 98.75 256 LEU A CA 1
ATOM 2036 C C . LEU A 1 256 ? 17.969 -3.648 -16.203 1 98.75 256 LEU A C 1
ATOM 2038 O O . LEU A 1 256 ? 18.344 -4.781 -16.516 1 98.75 256 LEU A O 1
ATOM 2042 N N . ILE A 1 257 ? 16.75 -3.295 -16.375 1 98.81 257 ILE A N 1
ATOM 2043 C CA . ILE A 1 257 ? 15.766 -4.07 -17.141 1 98.81 257 ILE A CA 1
ATOM 2044 C C . ILE A 1 257 ? 15.82 -3.664 -18.609 1 98.81 257 ILE A C 1
ATOM 2046 O O . ILE A 1 257 ? 15.789 -2.475 -18.938 1 98.81 257 ILE A O 1
ATOM 2050 N N . VAL A 1 258 ? 15.914 -4.582 -19.438 1 98.38 258 VAL A N 1
ATOM 2051 C CA . VAL A 1 258 ? 15.781 -4.359 -20.875 1 98.38 258 VAL A CA 1
ATOM 2052 C C . VAL A 1 258 ? 14.453 -4.93 -21.375 1 98.38 258 VAL A C 1
ATOM 2054 O O . VAL A 1 258 ? 14.203 -6.133 -21.25 1 98.38 258 VAL A O 1
ATOM 2057 N N . GLU A 1 259 ? 13.594 -4.098 -21.859 1 97.94 259 GLU A N 1
ATOM 2058 C CA . GLU A 1 259 ? 12.242 -4.453 -22.312 1 97.94 259 GLU A CA 1
ATOM 2059 C C . GLU A 1 259 ? 12.039 -4.09 -23.781 1 97.94 259 GLU A C 1
ATOM 2061 O O . GLU A 1 259 ? 12.25 -2.943 -24.172 1 97.94 259 GLU A O 1
ATOM 2066 N N . SER A 1 260 ? 11.586 -5.055 -24.531 1 96.19 260 SER A N 1
ATOM 2067 C CA . SER A 1 260 ? 11.469 -4.859 -25.969 1 96.19 260 SER A CA 1
ATOM 2068 C C . SER A 1 260 ? 10.266 -3.986 -26.312 1 96.19 260 SER A C 1
ATOM 2070 O O . SER A 1 260 ? 10.281 -3.27 -27.312 1 96.19 260 SER A O 1
ATOM 2072 N N . ASN A 1 261 ? 9.203 -4.016 -25.516 1 96.75 261 ASN A N 1
ATOM 2073 C CA . ASN A 1 261 ? 8.008 -3.223 -25.766 1 96.75 261 ASN A CA 1
ATOM 2074 C C . ASN A 1 261 ? 8.281 -1.73 -25.594 1 96.75 261 ASN A C 1
ATOM 2076 O O . ASN A 1 261 ? 9.258 -1.342 -24.969 1 96.75 261 ASN A O 1
ATOM 2080 N N . LEU A 1 262 ? 7.414 -0.899 -26.141 1 97.81 262 LEU A N 1
ATOM 2081 C CA . LEU A 1 262 ? 7.547 0.552 -26.062 1 97.81 262 LEU A CA 1
ATOM 2082 C C . LEU A 1 262 ? 7.328 1.048 -24.641 1 97.81 262 LEU A C 1
ATOM 2084 O O . LEU A 1 262 ? 7.949 2.027 -24.219 1 97.81 262 LEU A O 1
ATOM 2088 N N . ASN A 1 263 ? 6.434 0.426 -23.938 1 97.81 263 ASN A N 1
ATOM 2089 C CA . ASN A 1 263 ? 6.117 0.827 -22.578 1 97.81 263 ASN A CA 1
ATOM 2090 C C . ASN A 1 263 ? 6.055 -0.376 -21.641 1 97.81 263 ASN A C 1
ATOM 2092 O O . ASN A 1 263 ? 5.73 -1.485 -22.062 1 97.81 263 ASN A O 1
ATOM 2096 N N . ILE A 1 264 ? 6.414 -0.117 -20.359 1 98.44 264 ILE A N 1
ATOM 2097 C CA . ILE A 1 264 ? 6.121 -1.104 -19.328 1 98.44 264 ILE A CA 1
ATOM 2098 C C . ILE A 1 264 ? 4.617 -1.35 -19.266 1 98.44 264 ILE A C 1
ATOM 2100 O O . ILE A 1 264 ? 3.822 -0.407 -19.312 1 98.44 264 ILE A O 1
ATOM 2104 N N . GLY A 1 265 ? 4.203 -2.596 -19.156 1 97.56 265 GLY A N 1
ATOM 2105 C CA . GLY A 1 265 ? 2.791 -2.945 -19.125 1 97.56 265 GLY A CA 1
ATOM 2106 C C . GLY A 1 265 ? 2.258 -3.406 -20.469 1 97.56 265 GLY A C 1
ATOM 2107 O O . GLY A 1 265 ? 1.213 -4.059 -20.531 1 97.56 265 GLY A O 1
ATOM 2108 N N . ASP A 1 266 ? 2.977 -3.16 -21.562 1 96.69 266 ASP A N 1
ATOM 2109 C CA . ASP A 1 266 ? 2.496 -3.479 -22.891 1 96.69 266 ASP A CA 1
ATOM 2110 C C . ASP A 1 266 ? 2.371 -4.988 -23.094 1 96.69 266 ASP A C 1
ATOM 2112 O O . ASP A 1 266 ? 1.56 -5.449 -23.891 1 96.69 266 ASP A O 1
ATOM 2116 N N . ASN A 1 267 ? 3.166 -5.742 -22.375 1 93.38 267 ASN A N 1
ATOM 2117 C CA . ASN A 1 267 ? 3.035 -7.191 -22.469 1 93.38 267 ASN A CA 1
ATOM 2118 C C . ASN A 1 267 ? 1.661 -7.66 -22 1 93.38 267 ASN A C 1
ATOM 2120 O O . ASN A 1 267 ? 1.235 -8.773 -22.328 1 93.38 267 ASN A O 1
ATOM 2124 N N . TRP A 1 268 ? 0.923 -6.848 -21.281 1 95.06 268 TRP A N 1
ATOM 2125 C CA . TRP A 1 268 ? -0.461 -7.109 -20.906 1 95.06 268 TRP A CA 1
ATOM 2126 C C . TRP A 1 268 ? -1.427 -6.375 -21.828 1 95.06 268 TRP A C 1
ATOM 2128 O O . TRP A 1 268 ? -2.381 -6.965 -22.344 1 95.06 268 TRP A O 1
ATOM 2138 N N . ARG A 1 269 ? -1.155 -5.129 -22.156 1 95.38 269 ARG A N 1
ATOM 2139 C CA . ARG A 1 269 ? -2.041 -4.285 -22.953 1 95.38 269 ARG A CA 1
ATOM 2140 C C . ARG A 1 269 ? -2.275 -4.887 -24.344 1 95.38 269 ARG A C 1
ATOM 2142 O O . ARG A 1 269 ? -3.359 -4.742 -24.906 1 95.38 269 ARG A O 1
ATOM 2149 N N . LYS A 1 270 ? -1.293 -5.566 -24.812 1 93.62 270 LYS A N 1
ATOM 2150 C CA . LYS A 1 270 ? -1.344 -6.035 -26.203 1 93.62 270 LYS A CA 1
ATOM 2151 C C . LYS A 1 270 ? -2.018 -7.398 -26.297 1 93.62 270 LYS A C 1
ATOM 2153 O O . LYS A 1 270 ? -2.217 -7.926 -27.391 1 93.62 270 LYS A O 1
ATOM 2158 N N . ARG A 1 271 ? -2.393 -7.973 -25.172 1 93.94 271 ARG A N 1
ATOM 2159 C CA . ARG A 1 271 ? -3.115 -9.242 -25.188 1 93.94 271 ARG A CA 1
ATOM 2160 C C . ARG A 1 271 ? -4.535 -9.055 -25.703 1 93.94 271 ARG A C 1
ATOM 2162 O O . ARG A 1 271 ? -4.941 -7.941 -26.047 1 93.94 271 ARG A O 1
ATOM 2169 N N . TYR A 1 272 ? -5.258 -10.203 -25.922 1 94.25 272 TYR A N 1
ATOM 2170 C CA . TYR A 1 272 ? -6.574 -10.141 -26.547 1 94.25 272 TYR A CA 1
ATOM 2171 C C . TYR A 1 272 ? -7.516 -9.25 -25.75 1 94.25 272 TYR A C 1
ATOM 2173 O O . TYR A 1 272 ? -7.383 -9.141 -24.516 1 94.25 272 TYR A O 1
ATOM 2181 N N . LYS A 1 273 ? -8.438 -8.648 -26.312 1 95.19 273 LYS A N 1
ATOM 2182 C CA . LYS A 1 273 ? -9.18 -7.445 -25.953 1 95.19 273 LYS A CA 1
ATOM 2183 C C . LYS A 1 273 ? -9.82 -7.594 -24.578 1 95.19 273 LYS A C 1
ATOM 2185 O O . LYS A 1 273 ? -9.75 -6.68 -23.75 1 95.19 273 LYS A O 1
ATOM 2190 N N . PHE A 1 274 ? -10.391 -8.719 -24.219 1 95.31 274 PHE A N 1
ATOM 2191 C CA . PHE A 1 274 ? -11.227 -8.82 -23.031 1 95.31 274 PHE A CA 1
ATOM 2192 C C . PHE A 1 274 ? -10.508 -9.602 -21.938 1 95.31 274 PHE A C 1
ATOM 2194 O O . PHE A 1 274 ? -11.141 -10.07 -20.984 1 95.31 274 PHE A O 1
ATOM 2201 N N . LEU A 1 275 ? -9.211 -9.711 -22.141 1 95.44 275 LEU A N 1
ATOM 2202 C CA . LEU A 1 275 ? -8.445 -10.453 -21.141 1 95.44 275 LEU A CA 1
ATOM 2203 C C . LEU A 1 275 ? -8.523 -9.773 -19.781 1 95.44 275 LEU A C 1
ATOM 2205 O O . LEU A 1 275 ? -8.43 -8.547 -19.688 1 95.44 275 LEU A O 1
ATOM 2209 N N . SER A 1 276 ? -8.742 -10.547 -18.688 1 95.38 276 SER A N 1
ATOM 2210 C CA . SER A 1 276 ? -8.672 -10.156 -17.281 1 95.38 276 SER A CA 1
ATOM 2211 C C . SER A 1 276 ? -7.926 -11.203 -16.453 1 95.38 276 SER A C 1
ATOM 2213 O O . SER A 1 276 ? -7.84 -12.367 -16.844 1 95.38 276 SER A O 1
ATOM 2215 N N . LEU A 1 277 ? -7.414 -10.789 -15.375 1 95.06 277 LEU A N 1
ATOM 2216 C CA . LEU A 1 277 ? -6.785 -11.734 -14.453 1 95.06 277 LEU A CA 1
ATOM 2217 C C . LEU A 1 277 ? -7.809 -12.734 -13.922 1 95.06 277 LEU A C 1
ATOM 2219 O O . LEU A 1 277 ? -8.938 -12.359 -13.594 1 95.06 277 LEU A O 1
ATOM 2223 N N . HIS A 1 278 ? -7.363 -13.984 -13.906 1 93.19 278 HIS A N 1
ATOM 2224 C CA . HIS A 1 278 ? -8.188 -15.023 -13.297 1 93.19 278 HIS A CA 1
ATOM 2225 C C . HIS A 1 278 ? -7.855 -15.203 -11.82 1 93.19 278 HIS A C 1
ATOM 2227 O O . HIS A 1 278 ? -8.656 -15.75 -11.062 1 93.19 278 HIS A O 1
ATOM 2233 N N . ASP A 1 279 ? -6.66 -14.797 -11.438 1 92.94 279 ASP A N 1
ATOM 2234 C CA . ASP A 1 279 ? -6.242 -14.82 -10.039 1 92.94 279 ASP A CA 1
ATOM 2235 C C . ASP A 1 279 ? -6.828 -13.641 -9.273 1 92.94 279 ASP A C 1
ATOM 2237 O O . ASP A 1 279 ? -6.691 -12.492 -9.695 1 92.94 279 ASP A O 1
ATOM 2241 N N . PRO A 1 280 ? -7.477 -13.953 -8.164 1 95.88 280 PRO A N 1
ATOM 2242 C CA . PRO A 1 280 ? -8.047 -12.844 -7.398 1 95.88 280 PRO A CA 1
ATOM 2243 C C . PRO A 1 280 ? -6.984 -11.961 -6.754 1 95.88 280 PRO A C 1
ATOM 2245 O O . PRO A 1 280 ? -5.863 -12.414 -6.516 1 95.88 280 PRO A O 1
ATOM 2248 N N . PHE A 1 281 ? -7.348 -10.758 -6.422 1 96.62 281 PHE A N 1
ATOM 2249 C CA . PHE A 1 281 ? -6.465 -9.719 -5.906 1 96.62 281 PHE A CA 1
ATOM 2250 C C . PHE A 1 281 ? -5.652 -10.234 -4.727 1 96.62 281 PHE A C 1
ATOM 2252 O O . PHE A 1 281 ? -4.453 -9.969 -4.629 1 96.62 281 PHE A O 1
ATOM 2259 N N . TYR A 1 282 ? -6.211 -10.961 -3.795 1 96.75 282 TYR A N 1
ATOM 2260 C CA . TYR A 1 282 ? -5.59 -11.398 -2.549 1 96.75 282 TYR A CA 1
ATOM 2261 C C . TYR A 1 282 ? -4.488 -12.414 -2.812 1 96.75 282 TYR A C 1
ATOM 2263 O O . TYR A 1 282 ? -3.67 -12.695 -1.935 1 96.75 282 TYR A O 1
ATOM 2271 N N . TYR A 1 283 ? -4.484 -12.891 -4.035 1 96.94 283 TYR A N 1
ATOM 2272 C CA . TYR A 1 283 ? -3.49 -13.883 -4.422 1 96.94 283 TYR A CA 1
ATOM 2273 C C . TYR A 1 283 ? -2.35 -13.234 -5.199 1 96.94 283 TYR A C 1
ATOM 2275 O O . TYR A 1 283 ? -1.19 -13.633 -5.059 1 96.94 283 TYR A O 1
ATOM 2283 N N . HIS A 1 284 ? -2.631 -12.211 -5.957 1 95.38 284 HIS A N 1
ATOM 2284 C CA . HIS A 1 284 ? -1.654 -11.82 -6.965 1 95.38 284 HIS A CA 1
ATOM 2285 C C . HIS A 1 284 ? -0.958 -10.516 -6.586 1 95.38 284 HIS A C 1
ATOM 2287 O O . HIS A 1 284 ? -0.335 -9.875 -7.434 1 95.38 284 HIS A O 1
ATOM 2293 N N . LYS A 1 285 ? -0.974 -10.125 -5.352 1 96.75 285 LYS A N 1
ATOM 2294 C CA . LYS A 1 285 ? -0.296 -8.914 -4.902 1 96.75 285 LYS A CA 1
ATOM 2295 C C . LYS A 1 285 ? 1.204 -8.984 -5.172 1 96.75 285 LYS A C 1
ATOM 2297 O O . LYS A 1 285 ? 1.824 -10.031 -4.969 1 96.75 285 LYS A O 1
ATOM 2302 N N . LEU A 1 286 ? 1.78 -7.887 -5.621 1 98 286 LEU A N 1
ATOM 2303 C CA . LEU A 1 286 ? 3.223 -7.801 -5.824 1 98 286 LEU A CA 1
ATOM 2304 C C . LEU A 1 286 ? 3.896 -7.102 -4.648 1 98 286 LEU A C 1
ATOM 2306 O O . LEU A 1 286 ? 3.225 -6.473 -3.826 1 98 286 LEU A O 1
ATOM 2310 N N . PRO A 1 287 ? 5.164 -7.211 -4.578 1 97.88 287 PRO A N 1
ATOM 2311 C CA . PRO A 1 287 ? 5.855 -6.641 -3.42 1 97.88 287 PRO A CA 1
ATOM 2312 C C . PRO A 1 287 ? 5.852 -5.113 -3.428 1 97.88 287 PRO A C 1
ATOM 2314 O O . PRO A 1 287 ? 5.867 -4.496 -4.496 1 97.88 287 PRO A O 1
ATOM 2317 N N . TYR A 1 288 ? 5.773 -4.48 -2.307 1 98.31 288 TYR A N 1
ATOM 2318 C CA . TYR A 1 288 ? 6.23 -3.139 -1.958 1 98.31 288 TYR A CA 1
ATOM 2319 C C . TYR A 1 288 ? 5.152 -2.104 -2.254 1 98.31 288 TYR A C 1
ATOM 2321 O O . TYR A 1 288 ? 5.148 -1.019 -1.664 1 98.31 288 TYR A O 1
ATOM 2329 N N . ILE A 1 289 ? 4.297 -2.27 -3.279 1 97.94 289 ILE A N 1
ATOM 2330 C CA . ILE A 1 289 ? 3.238 -1.313 -3.584 1 97.94 289 ILE A CA 1
ATOM 2331 C C . ILE A 1 289 ? 1.876 -1.964 -3.355 1 97.94 289 ILE A C 1
ATOM 2333 O O . ILE A 1 289 ? 1.579 -3.016 -3.928 1 97.94 289 ILE A O 1
ATOM 2337 N N . HIS A 1 290 ? 1.068 -1.281 -2.572 1 95.56 290 HIS A N 1
ATOM 2338 C CA . HIS A 1 290 ? -0.215 -1.851 -2.178 1 95.56 290 HIS A CA 1
ATOM 2339 C C . HIS A 1 290 ? -1.363 -0.902 -2.504 1 95.56 290 HIS A C 1
ATOM 2341 O O . HIS A 1 290 ? -1.234 0.314 -2.342 1 95.56 290 HIS A O 1
ATOM 2347 N N . SER A 1 291 ? -2.41 -1.46 -3 1 96.31 291 SER A N 1
ATOM 2348 C CA . SER A 1 291 ? -3.619 -0.707 -3.314 1 96.31 291 SER A CA 1
ATOM 2349 C C . SER A 1 291 ? -4.812 -1.224 -2.521 1 96.31 291 SER A C 1
ATOM 2351 O O . SER A 1 291 ? -5.055 -2.432 -2.467 1 96.31 291 SER A O 1
ATOM 2353 N N . ASP A 1 292 ? -5.559 -0.315 -1.935 1 96.88 292 ASP A N 1
ATOM 2354 C CA . ASP A 1 292 ? -6.789 -0.679 -1.234 1 96.88 292 ASP A CA 1
ATOM 2355 C C . ASP A 1 292 ? -7.969 -0.748 -2.197 1 96.88 292 ASP A C 1
ATOM 2357 O O . ASP A 1 292 ? -9.031 -1.265 -1.849 1 96.88 292 ASP A O 1
ATOM 2361 N N . THR A 1 293 ? -7.77 -0.3 -3.451 1 97.25 293 THR A N 1
ATOM 2362 C CA . THR A 1 293 ? -8.922 -0.045 -4.312 1 97.25 293 THR A CA 1
ATOM 2363 C C . THR A 1 293 ? -8.922 -0.99 -5.508 1 97.25 293 THR A C 1
ATOM 2365 O O . THR A 1 293 ? -9.914 -1.091 -6.227 1 97.25 293 THR A O 1
ATOM 2368 N N . SER A 1 294 ? -7.793 -1.694 -5.785 1 96.88 294 SER A N 1
ATOM 2369 C CA . SER A 1 294 ? -7.758 -2.613 -6.918 1 96.88 294 SER A CA 1
ATOM 2370 C C . SER A 1 294 ? -8.914 -3.604 -6.867 1 96.88 294 SER A C 1
ATOM 2372 O O . SER A 1 294 ? -9.266 -4.105 -5.793 1 96.88 294 SER A O 1
ATOM 2374 N N . PRO A 1 295 ? -9.5 -3.914 -8.047 1 97.31 295 PRO A N 1
ATOM 2375 C CA . PRO A 1 295 ? -10.594 -4.887 -8.039 1 97.31 295 PRO A CA 1
ATOM 2376 C C . PRO A 1 295 ? -10.117 -6.316 -7.801 1 97.31 295 PRO A C 1
ATOM 2378 O O . PRO A 1 295 ? -8.914 -6.582 -7.836 1 97.31 295 PRO A O 1
ATOM 2381 N N . ILE A 1 296 ? -11.062 -7.207 -7.543 1 96.94 296 ILE A N 1
ATOM 2382 C CA . ILE A 1 296 ? -10.75 -8.617 -7.336 1 96.94 296 ILE A CA 1
ATOM 2383 C C . ILE A 1 296 ? -10.094 -9.188 -8.586 1 96.94 296 ILE A C 1
ATOM 2385 O O . ILE A 1 296 ? -9.07 -9.875 -8.5 1 96.94 296 ILE A O 1
ATOM 2389 N N . TYR A 1 297 ? -10.656 -8.844 -9.742 1 97 297 TYR A N 1
ATOM 2390 C CA . TYR A 1 297 ? -10.133 -9.281 -11.031 1 97 297 TYR A CA 1
ATOM 2391 C C . TYR A 1 297 ? -9.852 -8.094 -11.945 1 97 297 TYR A C 1
ATOM 2393 O O . TYR A 1 297 ? -10.758 -7.57 -12.594 1 97 297 TYR A O 1
ATOM 2401 N N . SER A 1 298 ? -8.633 -7.695 -12.07 1 97 298 SER A N 1
ATOM 2402 C CA . SER A 1 298 ? -8.234 -6.562 -12.906 1 97 298 SER A CA 1
ATOM 2403 C C . SER A 1 298 ? -8.211 -6.945 -14.383 1 97 298 SER A C 1
ATOM 2405 O O . SER A 1 298 ? -7.789 -8.047 -14.734 1 97 298 SER A O 1
ATOM 2407 N N . SER A 1 299 ? -8.625 -6.047 -15.227 1 97.38 299 SER A N 1
ATOM 2408 C CA . SER A 1 299 ? -8.453 -6.223 -16.672 1 97.38 299 SER A CA 1
ATOM 2409 C C . SER A 1 299 ? -6.98 -6.105 -17.062 1 97.38 299 SER A C 1
ATOM 2411 O O . SER A 1 299 ? -6.16 -5.621 -16.281 1 97.38 299 SER A O 1
ATOM 2413 N N . LYS A 1 300 ? -6.754 -6.492 -18.297 1 96.69 300 LYS A N 1
ATOM 2414 C CA . LYS A 1 300 ? -5.387 -6.41 -18.797 1 96.69 300 LYS A CA 1
ATOM 2415 C C . LYS A 1 300 ? -4.875 -4.973 -18.781 1 96.69 300 LYS A C 1
ATOM 2417 O O . LYS A 1 300 ? -3.715 -4.727 -18.438 1 96.69 300 LYS A O 1
ATOM 2422 N N . ASP A 1 301 ? -5.762 -4.008 -19.125 1 97.69 301 ASP A N 1
ATOM 2423 C CA . ASP A 1 301 ? -5.348 -2.609 -19.188 1 97.69 301 ASP A CA 1
ATOM 2424 C C . ASP A 1 301 ? -5.125 -2.029 -17.797 1 97.69 301 ASP A C 1
ATOM 2426 O O . ASP A 1 301 ? -4.188 -1.256 -17.578 1 97.69 301 ASP A O 1
ATOM 2430 N N . GLN A 1 302 ? -5.984 -2.35 -16.859 1 96.88 302 GLN A N 1
ATOM 2431 C CA . GLN A 1 302 ? -5.812 -1.915 -15.469 1 96.88 302 GLN A CA 1
ATOM 2432 C C . GLN A 1 302 ? -4.492 -2.42 -14.898 1 96.88 302 GLN A C 1
ATOM 2434 O O . GLN A 1 302 ? -3.768 -1.67 -14.242 1 96.88 302 GLN A O 1
ATOM 2439 N N . PHE A 1 303 ? -4.262 -3.652 -15.125 1 97.31 303 PHE A N 1
ATOM 2440 C CA . PHE A 1 303 ? -3.041 -4.246 -14.594 1 97.31 303 PHE A CA 1
ATOM 2441 C C . PHE A 1 303 ? -1.809 -3.645 -15.258 1 97.31 303 PHE A C 1
ATOM 2443 O O . PHE A 1 303 ? -0.789 -3.422 -14.602 1 97.31 303 PHE A O 1
ATOM 2450 N N . ALA A 1 304 ? -1.877 -3.4 -16.578 1 98.06 304 ALA A N 1
ATOM 2451 C CA . ALA A 1 304 ? -0.789 -2.738 -17.297 1 98.06 304 ALA A CA 1
ATOM 2452 C C . ALA A 1 304 ? -0.488 -1.37 -16.688 1 98.06 304 ALA A C 1
ATOM 2454 O O . ALA A 1 304 ? 0.677 -1.01 -16.5 1 98.06 304 ALA A O 1
ATOM 2455 N N . ASN A 1 305 ? -1.519 -0.608 -16.406 1 98 305 ASN A N 1
ATOM 2456 C CA . ASN A 1 305 ? -1.351 0.68 -15.734 1 98 305 ASN A CA 1
ATOM 2457 C C . ASN A 1 305 ? -0.645 0.528 -14.391 1 98 305 ASN A C 1
ATOM 2459 O O . ASN A 1 305 ? 0.232 1.324 -14.055 1 98 305 ASN A O 1
ATOM 2463 N N . PHE A 1 306 ? -1.067 -0.463 -13.656 1 98 306 PHE A N 1
ATOM 2464 C CA . PHE A 1 306 ? -0.441 -0.726 -12.367 1 98 306 PHE A CA 1
ATOM 2465 C C . PHE A 1 306 ? 1.05 -0.995 -12.531 1 98 306 PHE A C 1
ATOM 2467 O O . PHE A 1 306 ? 1.871 -0.451 -11.797 1 98 306 PHE A O 1
ATOM 2474 N N . LEU A 1 307 ? 1.414 -1.838 -13.5 1 98.62 307 LEU A N 1
ATOM 2475 C CA . LEU A 1 307 ? 2.816 -2.186 -13.703 1 98.62 307 LEU A CA 1
ATOM 2476 C C . LEU A 1 307 ? 3.633 -0.955 -14.078 1 98.62 307 LEU A C 1
ATOM 2478 O O . LEU A 1 307 ? 4.785 -0.819 -13.656 1 98.62 307 LEU A O 1
ATOM 2482 N N . GLU A 1 308 ? 3.086 -0.122 -14.875 1 98.44 308 GLU A N 1
ATOM 2483 C CA . GLU A 1 308 ? 3.75 1.135 -15.211 1 98.44 308 GLU A CA 1
ATOM 2484 C C . GLU A 1 308 ? 4.035 1.957 -13.953 1 98.44 308 GLU A C 1
ATOM 2486 O O . GLU A 1 308 ? 5.148 2.455 -13.773 1 98.44 308 GLU A O 1
ATOM 2491 N N . CYS A 1 309 ? 3.031 2.143 -13.148 1 98.56 309 CYS A N 1
ATOM 2492 C CA . CYS A 1 309 ? 3.174 2.895 -11.906 1 98.56 309 CYS A CA 1
ATOM 2493 C C . CYS A 1 309 ? 4.141 2.195 -10.953 1 98.56 309 CYS A C 1
ATOM 2495 O O . CYS A 1 309 ? 4.922 2.852 -10.266 1 98.56 309 CYS A O 1
ATOM 2497 N N . TYR A 1 310 ? 4.035 0.823 -10.922 1 98.69 310 TYR A N 1
ATOM 2498 C CA . TYR A 1 310 ? 4.922 0.004 -10.102 1 98.69 310 TYR A CA 1
ATOM 2499 C C . TYR A 1 310 ? 6.383 0.304 -10.414 1 98.69 310 TYR A C 1
ATOM 2501 O O . TYR A 1 310 ? 7.172 0.589 -9.508 1 98.69 310 TYR A O 1
ATOM 2509 N N . ALA A 1 311 ? 6.727 0.304 -11.664 1 98.69 311 ALA A N 1
ATOM 2510 C CA . ALA A 1 311 ? 8.094 0.558 -12.102 1 98.69 311 ALA A CA 1
ATOM 2511 C C . ALA A 1 311 ? 8.539 1.969 -11.727 1 98.69 311 ALA A C 1
ATOM 2513 O O . ALA A 1 311 ? 9.672 2.172 -11.289 1 98.69 311 ALA A O 1
ATOM 2514 N N . LYS A 1 312 ? 7.668 2.885 -11.898 1 98 312 LYS A N 1
ATOM 2515 C CA . LYS A 1 312 ? 7.98 4.285 -11.641 1 98 312 LYS A CA 1
ATOM 2516 C C . LYS A 1 312 ? 8.164 4.543 -10.141 1 98 312 LYS A C 1
ATOM 2518 O O . LYS A 1 312 ? 9.148 5.152 -9.727 1 98 312 LYS A O 1
ATOM 2523 N N . MET A 1 313 ? 7.277 4.09 -9.32 1 98 313 MET A N 1
ATOM 2524 C CA . MET A 1 313 ? 7.301 4.324 -7.879 1 98 313 MET A CA 1
ATOM 2525 C C . MET A 1 313 ? 8.5 3.635 -7.234 1 98 313 MET A C 1
ATOM 2527 O O . MET A 1 313 ? 9.047 4.129 -6.246 1 98 313 MET A O 1
ATOM 2531 N N . LEU A 1 314 ? 8.891 2.512 -7.805 1 98.38 314 LEU A N 1
ATOM 2532 C CA . LEU A 1 314 ? 10.023 1.774 -7.258 1 98.38 314 LEU A CA 1
ATOM 2533 C C . LEU A 1 314 ? 11.336 2.264 -7.863 1 98.38 314 LEU A C 1
ATOM 2535 O O . LEU A 1 314 ? 12.406 1.76 -7.52 1 98.38 314 LEU A O 1
ATOM 2539 N N . GLU A 1 315 ? 11.234 3.215 -8.805 1 97.88 315 GLU A N 1
ATOM 2540 C CA . GLU A 1 315 ? 12.391 3.865 -9.414 1 97.88 315 GLU A CA 1
ATOM 2541 C C . GLU A 1 315 ? 13.297 2.846 -10.094 1 97.88 315 GLU A C 1
ATOM 2543 O O . GLU A 1 315 ? 14.516 2.852 -9.883 1 97.88 315 GLU A O 1
ATOM 2548 N N . LEU A 1 316 ? 12.703 1.947 -10.836 1 98.62 316 LEU A N 1
ATOM 2549 C CA . LEU A 1 316 ? 13.469 0.911 -11.516 1 98.62 316 LEU A CA 1
ATOM 2550 C C . LEU A 1 316 ? 14.18 1.476 -12.75 1 98.62 316 LEU A C 1
ATOM 2552 O O . LEU A 1 316 ? 13.648 2.369 -13.414 1 98.62 316 LEU A O 1
ATOM 2556 N N . ASN A 1 317 ? 15.359 1.03 -13.016 1 98.69 317 ASN A N 1
ATOM 2557 C CA . ASN A 1 317 ? 16.078 1.396 -14.227 1 98.69 317 ASN A CA 1
ATOM 2558 C C . ASN A 1 317 ? 15.672 0.528 -15.406 1 98.69 317 ASN A C 1
ATOM 2560 O O . ASN A 1 317 ? 15.898 -0.684 -15.406 1 98.69 317 ASN A O 1
ATOM 2564 N N . ILE A 1 318 ? 15.133 1.166 -16.438 1 98.56 318 ILE A N 1
ATOM 2565 C CA . ILE A 1 318 ? 14.547 0.382 -17.516 1 98.56 318 ILE A CA 1
ATOM 2566 C C . ILE A 1 318 ? 14.859 1.04 -18.859 1 98.56 318 ILE A C 1
ATOM 2568 O O . ILE A 1 318 ? 14.672 2.248 -19.016 1 98.56 318 ILE A O 1
ATOM 2572 N N . TRP A 1 319 ? 15.398 0.327 -19.75 1 98.12 319 TRP A N 1
ATOM 2573 C CA . TRP A 1 319 ? 15.43 0.694 -21.172 1 98.12 319 TRP A CA 1
ATOM 2574 C C . TRP A 1 319 ? 14.328 -0.016 -21.938 1 98.12 319 TRP A C 1
ATOM 2576 O O . TRP A 1 319 ? 14.406 -1.223 -22.188 1 98.12 319 TRP A O 1
ATOM 2586 N N . THR A 1 320 ? 13.297 0.697 -22.297 1 98.12 320 THR A N 1
ATOM 2587 C CA . THR A 1 320 ? 12.234 0.145 -23.125 1 98.12 320 THR A CA 1
ATOM 2588 C C . THR A 1 320 ? 12.594 0.25 -24.609 1 98.12 320 THR A C 1
ATOM 2590 O O . THR A 1 320 ? 13.648 0.789 -24.953 1 98.12 320 THR A O 1
ATOM 2593 N N . ASN A 1 321 ? 11.727 -0.346 -25.422 1 98.19 321 ASN A N 1
ATOM 2594 C CA . ASN A 1 321 ? 11.977 -0.316 -26.859 1 98.19 321 ASN A CA 1
ATOM 2595 C C . ASN A 1 321 ? 13.383 -0.787 -27.188 1 98.19 321 ASN A C 1
ATOM 2597 O O . ASN A 1 321 ? 14.062 -0.191 -28.031 1 98.19 321 ASN A O 1
ATOM 2601 N N . THR A 1 322 ? 13.836 -1.718 -26.438 1 98.19 322 THR A N 1
ATOM 2602 C CA . THR A 1 322 ? 15.195 -2.242 -26.531 1 98.19 322 THR A CA 1
ATOM 2603 C C . THR A 1 322 ? 15.195 -3.766 -26.438 1 98.19 322 THR A C 1
ATOM 2605 O O . THR A 1 322 ? 14.461 -4.34 -25.625 1 98.19 322 THR A O 1
ATOM 2608 N N . THR A 1 323 ? 15.969 -4.453 -27.266 1 97.44 323 THR A N 1
ATOM 2609 C CA . THR A 1 323 ? 15.992 -5.91 -27.312 1 97.44 323 THR A CA 1
ATOM 2610 C C . THR A 1 323 ? 17.391 -6.434 -27.031 1 97.44 323 THR A C 1
ATOM 2612 O O . THR A 1 323 ? 18.375 -5.871 -27.516 1 97.44 323 THR A O 1
ATOM 2615 N N . VAL A 1 324 ? 17.531 -7.457 -26.25 1 97.31 324 VAL A N 1
ATOM 2616 C CA . VAL A 1 324 ? 18.781 -8.18 -26.078 1 97.31 324 VAL A CA 1
ATOM 2617 C C . VAL A 1 324 ? 19 -9.141 -27.25 1 97.31 324 VAL A C 1
ATOM 2619 O O . VAL A 1 324 ? 18.188 -10.039 -27.484 1 97.31 324 VAL A O 1
ATOM 2622 N N . ASN A 1 325 ? 20.141 -9.023 -27.844 1 95.19 325 ASN A N 1
ATOM 2623 C CA . ASN A 1 325 ? 20.375 -9.789 -29.062 1 95.19 325 ASN A CA 1
ATOM 2624 C C . ASN A 1 325 ? 21.406 -10.883 -28.859 1 95.19 325 ASN A C 1
ATOM 2626 O O . ASN A 1 325 ? 21.625 -11.727 -29.734 1 95.19 325 ASN A O 1
ATOM 2630 N N . GLY A 1 326 ? 22 -10.875 -27.766 1 95.56 326 GLY A N 1
ATOM 2631 C CA . GLY A 1 326 ? 23.031 -11.867 -27.453 1 95.56 326 GLY A CA 1
ATOM 2632 C C . GLY A 1 326 ? 23.859 -11.516 -26.25 1 95.56 326 GLY A C 1
ATOM 2633 O O . GLY A 1 326 ? 23.812 -10.383 -25.766 1 95.56 326 GLY A O 1
ATOM 2634 N N . ALA A 1 327 ? 24.609 -12.562 -25.812 1 96.69 327 ALA A N 1
ATOM 2635 C CA . ALA A 1 327 ? 25.516 -12.359 -24.688 1 96.69 327 ALA A CA 1
ATOM 2636 C C . ALA A 1 327 ? 26.609 -13.422 -24.656 1 96.69 327 ALA A C 1
ATOM 2638 O O . ALA A 1 327 ? 26.422 -14.516 -25.203 1 96.69 327 ALA A O 1
ATOM 2639 N N . SER A 1 328 ? 27.734 -13.016 -24.109 1 97.06 328 SER A N 1
ATOM 2640 C CA . SER A 1 328 ? 28.844 -13.938 -23.875 1 97.06 328 SER A CA 1
ATOM 2641 C C . SER A 1 328 ? 29.391 -13.766 -22.453 1 97.06 328 SER A C 1
ATOM 2643 O O . SER A 1 328 ? 29.344 -12.68 -21.891 1 97.06 328 SER A O 1
ATOM 2645 N N . PHE A 1 329 ? 29.859 -14.859 -21.922 1 97.38 329 PHE A N 1
ATOM 2646 C CA . PHE A 1 329 ? 30.375 -14.875 -20.562 1 97.38 329 PHE A CA 1
ATOM 2647 C C . PHE A 1 329 ? 31.891 -15.008 -20.562 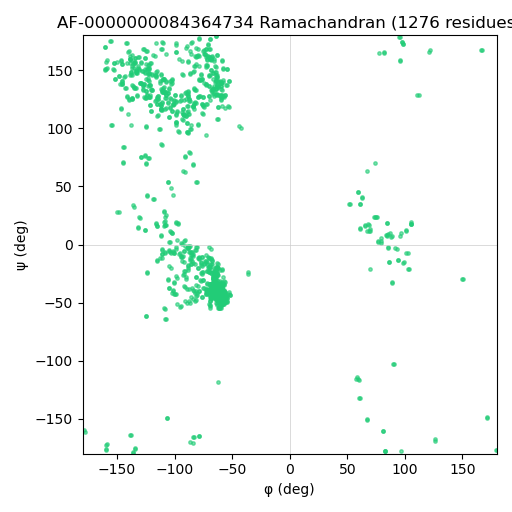1 97.38 329 PHE A C 1
ATOM 2649 O O . PHE A 1 329 ? 32.469 -15.844 -21.281 1 97.38 329 PHE A O 1
ATOM 2656 N N . ASN A 1 330 ? 32.531 -14.148 -19.812 1 96.81 330 ASN A N 1
ATOM 2657 C CA . ASN A 1 330 ? 33.969 -14.234 -19.625 1 96.81 330 ASN A CA 1
ATOM 2658 C C . ASN A 1 330 ? 34.312 -15.031 -18.375 1 96.81 330 ASN A C 1
ATOM 2660 O O . ASN A 1 330 ? 34.156 -14.547 -17.25 1 96.81 330 ASN A O 1
ATOM 2664 N N . ASP A 1 331 ? 34.906 -16.141 -18.531 1 94.81 331 ASP A N 1
ATOM 2665 C CA . ASP A 1 331 ? 35.219 -17.062 -17.438 1 94.81 331 ASP A CA 1
ATOM 2666 C C . ASP A 1 331 ? 36.281 -16.484 -16.516 1 94.81 331 ASP A C 1
ATOM 2668 O O . ASP A 1 331 ? 36.312 -16.828 -15.328 1 94.81 331 ASP A O 1
ATOM 2672 N N . SER A 1 332 ? 37.062 -15.617 -17.031 1 95.88 332 SER A N 1
ATOM 2673 C CA . SER A 1 332 ? 38.156 -15.039 -16.234 1 95.88 332 SER A CA 1
ATOM 2674 C C . SER A 1 332 ? 37.656 -13.906 -15.344 1 95.88 332 SER A C 1
ATOM 2676 O O . SER A 1 332 ? 37.969 -13.859 -14.156 1 95.88 332 SER A O 1
ATOM 2678 N N . THR A 1 333 ? 36.844 -13.07 -15.922 1 94.75 333 THR A N 1
ATOM 2679 C CA . THR A 1 333 ? 36.344 -11.914 -15.172 1 94.75 333 THR A CA 1
ATOM 2680 C C . THR A 1 333 ? 35.031 -12.227 -14.492 1 94.75 333 THR A C 1
ATOM 2682 O O . THR A 1 333 ? 34.562 -11.477 -13.625 1 94.75 333 THR A O 1
ATOM 2685 N N . LYS A 1 334 ? 34.438 -13.328 -14.93 1 96 334 LYS A N 1
ATOM 2686 C CA . LYS A 1 334 ? 33.125 -13.75 -14.414 1 96 334 LYS A CA 1
ATOM 2687 C C . LYS A 1 334 ? 32.062 -12.703 -14.688 1 96 334 LYS A C 1
ATOM 2689 O O . LYS A 1 334 ? 31.203 -12.445 -13.844 1 96 334 LYS A O 1
ATOM 2694 N N . LYS A 1 335 ? 32.188 -12.023 -15.859 1 97 335 LYS A N 1
ATOM 2695 C CA . LYS A 1 335 ? 31.234 -11 -16.281 1 97 335 LYS A CA 1
ATOM 2696 C C . LYS A 1 335 ? 30.625 -11.352 -17.641 1 97 335 LYS A C 1
ATOM 2698 O O . LYS A 1 335 ? 31.234 -12.094 -18.422 1 97 335 LYS A O 1
ATOM 2703 N N . TRP A 1 336 ? 29.484 -10.82 -17.797 1 98.19 336 TRP A N 1
ATOM 2704 C CA . TRP A 1 336 ? 28.797 -10.969 -19.078 1 98.19 336 TRP A CA 1
ATOM 2705 C C . TRP A 1 336 ? 29.094 -9.789 -20 1 98.19 336 TRP A C 1
ATOM 2707 O O . TRP A 1 336 ? 29.406 -8.688 -19.531 1 98.19 336 TRP A O 1
ATOM 2717 N N . GLU A 1 337 ? 29.156 -10.047 -21.25 1 98.06 337 GLU A N 1
ATOM 2718 C CA . GLU A 1 337 ? 28.969 -9.039 -22.297 1 98.06 337 GLU A CA 1
ATOM 2719 C C . GLU A 1 337 ? 27.609 -9.18 -22.969 1 98.06 337 GLU A C 1
ATOM 2721 O O . GLU A 1 337 ? 27.375 -10.164 -23.672 1 98.06 337 GLU A O 1
ATOM 2726 N N . VAL A 1 338 ? 26.719 -8.234 -22.734 1 98.19 338 VAL A N 1
ATOM 2727 C CA . VAL A 1 338 ? 25.359 -8.297 -23.25 1 98.19 338 VAL A CA 1
ATOM 2728 C C . VAL A 1 338 ? 25.188 -7.281 -24.375 1 98.19 338 VAL A C 1
ATOM 2730 O O . VAL A 1 338 ? 25.484 -6.098 -24.203 1 98.19 338 VAL A O 1
ATOM 2733 N N . ILE A 1 339 ? 24.688 -7.738 -25.484 1 98.19 339 ILE A N 1
ATOM 2734 C CA . ILE A 1 339 ? 24.453 -6.871 -26.625 1 98.19 339 ILE A CA 1
ATOM 2735 C C . ILE A 1 339 ? 22.969 -6.492 -26.688 1 98.19 339 ILE A C 1
ATOM 2737 O O . ILE A 1 339 ? 22.109 -7.367 -26.734 1 98.19 339 ILE A O 1
ATOM 2741 N N . VAL A 1 340 ? 22.688 -5.176 -26.703 1 97.69 340 VAL A N 1
ATOM 2742 C CA . VAL A 1 340 ? 21.312 -4.691 -26.781 1 97.69 340 VAL A CA 1
ATOM 2743 C C . VAL A 1 340 ? 21.172 -3.758 -27.984 1 97.69 340 VAL A C 1
ATOM 2745 O O . VAL A 1 340 ? 22.125 -3.1 -28.391 1 97.69 340 VAL A O 1
ATOM 2748 N N . SER A 1 341 ? 19.953 -3.709 -28.547 1 98 341 SER A N 1
ATOM 2749 C CA . SER A 1 341 ? 19.672 -2.805 -29.641 1 98 341 SER A CA 1
ATOM 2750 C C . SER A 1 341 ? 18.344 -2.084 -29.438 1 98 341 SER A C 1
ATOM 2752 O O . SER A 1 341 ? 17.359 -2.684 -28.969 1 98 341 SER A O 1
ATOM 2754 N N . ASN A 1 342 ? 18.359 -0.809 -29.688 1 98 342 ASN A N 1
ATOM 2755 C CA . ASN A 1 342 ? 17.109 -0.065 -29.734 1 98 342 ASN A CA 1
ATOM 2756 C C . ASN A 1 342 ? 16.25 -0.46 -30.938 1 98 342 ASN A C 1
ATOM 2758 O O . ASN A 1 342 ? 16.734 -0.469 -32.062 1 98 342 ASN A O 1
ATOM 2762 N N . ASN A 1 343 ? 15.039 -0.696 -30.734 1 97.75 343 ASN A N 1
ATOM 2763 C CA . ASN A 1 343 ? 14.195 -1.259 -31.781 1 97.75 343 ASN A CA 1
ATOM 2764 C C . ASN A 1 343 ? 13.812 -0.21 -32.812 1 97.75 343 ASN A C 1
ATOM 2766 O O . ASN A 1 343 ? 13.438 -0.551 -33.938 1 97.75 343 ASN A O 1
ATOM 2770 N N . SER A 1 344 ? 13.836 1.062 -32.438 1 97.75 344 SER A N 1
ATOM 2771 C CA . SER A 1 344 ? 13.469 2.129 -33.344 1 97.75 344 SER A CA 1
ATOM 2772 C C . SER A 1 344 ? 14.68 2.617 -34.125 1 97.75 344 SER A C 1
ATOM 2774 O O . SER A 1 344 ? 14.586 2.873 -35.344 1 97.75 344 SER A O 1
ATOM 2776 N N . THR A 1 345 ? 15.891 2.723 -33.562 1 97.38 345 THR A N 1
ATOM 2777 C CA . THR A 1 345 ? 17.062 3.314 -34.188 1 97.38 345 THR A CA 1
ATOM 2778 C C . THR A 1 345 ? 18.031 2.232 -34.625 1 97.38 345 THR A C 1
ATOM 2780 O O . THR A 1 345 ? 18.953 2.5 -35.438 1 97.38 345 THR A O 1
ATOM 2783 N N . ASN A 1 346 ? 17.953 1.036 -34.125 1 95.88 346 ASN A N 1
ATOM 2784 C CA . ASN A 1 346 ? 18.844 -0.089 -34.375 1 95.88 346 ASN A CA 1
ATOM 2785 C C . ASN A 1 346 ? 20.25 0.16 -33.812 1 95.88 346 ASN A C 1
ATOM 2787 O O . ASN A 1 346 ? 21.172 -0.592 -34.125 1 95.88 346 ASN A O 1
ATOM 2791 N N . ASP A 1 347 ? 20.312 1.19 -33.031 1 96.88 347 ASP A N 1
ATOM 2792 C CA . ASP A 1 347 ? 21.594 1.43 -32.344 1 96.88 347 ASP A CA 1
ATOM 2793 C C . ASP A 1 347 ? 21.906 0.3 -31.359 1 96.88 347 ASP A C 1
ATOM 2795 O O . ASP A 1 347 ? 21.031 -0.17 -30.641 1 96.88 347 ASP A O 1
ATOM 2799 N N . THR A 1 348 ? 23.141 -0.163 -31.422 1 96.94 348 THR A N 1
ATOM 2800 C CA . THR A 1 348 ? 23.562 -1.269 -30.562 1 96.94 348 THR A CA 1
ATOM 2801 C C . THR A 1 348 ? 24.516 -0.78 -29.484 1 96.94 348 THR A C 1
ATOM 2803 O O . THR A 1 348 ? 25.328 0.113 -29.719 1 96.94 348 THR A O 1
ATOM 2806 N N . ARG A 1 349 ? 24.391 -1.326 -28.297 1 96.12 349 ARG A N 1
ATOM 2807 C CA . ARG A 1 349 ? 25.25 -1.05 -27.156 1 96.12 349 ARG A CA 1
ATOM 2808 C C . ARG A 1 349 ? 25.641 -2.338 -26.438 1 96.12 349 ARG A C 1
ATOM 2810 O O . ARG A 1 349 ? 24.922 -3.338 -26.516 1 96.12 349 ARG A O 1
ATOM 2817 N N . LYS A 1 350 ? 26.797 -2.275 -25.812 1 97.12 350 LYS A N 1
ATOM 2818 C CA . LYS A 1 350 ? 27.266 -3.381 -24.984 1 97.12 350 LYS A CA 1
ATOM 2819 C C . LYS A 1 350 ? 27.234 -3.002 -23.5 1 97.12 350 LYS A C 1
ATOM 2821 O O . LYS A 1 350 ? 27.578 -1.872 -23.141 1 97.12 350 LYS A O 1
ATOM 2826 N N . ILE A 1 351 ? 26.734 -3.875 -22.688 1 97.62 351 ILE A N 1
ATOM 2827 C CA . ILE A 1 351 ? 26.688 -3.719 -21.25 1 97.62 351 ILE A CA 1
ATOM 2828 C C . ILE A 1 351 ? 27.422 -4.887 -20.578 1 97.62 351 ILE A C 1
ATOM 2830 O O . ILE A 1 351 ? 27.359 -6.016 -21.062 1 97.62 351 ILE A O 1
ATOM 2834 N N . TYR A 1 352 ? 28.062 -4.648 -19.422 1 98 352 TYR A N 1
ATOM 2835 C CA . TYR A 1 352 ? 28.922 -5.656 -18.812 1 98 352 TYR A CA 1
ATOM 2836 C C . TYR A 1 352 ? 28.5 -5.941 -17.375 1 98 352 TYR A C 1
ATOM 2838 O O . TYR A 1 352 ? 29.25 -5.664 -16.438 1 98 352 TYR A O 1
ATOM 2846 N N . PRO A 1 353 ? 27.391 -6.562 -17.172 1 98.31 353 PRO A N 1
ATOM 2847 C CA . PRO A 1 353 ? 26.953 -6.91 -15.82 1 98.31 353 PRO A CA 1
ATOM 2848 C C . PRO A 1 353 ? 27.625 -8.164 -15.273 1 98.31 353 PRO A C 1
ATOM 2850 O O . PRO A 1 353 ? 28.219 -8.938 -16.047 1 98.31 353 PRO A O 1
ATOM 2853 N N . SER A 1 354 ? 27.562 -8.328 -13.953 1 98.06 354 SER A N 1
ATOM 2854 C CA . SER A 1 354 ? 27.969 -9.586 -13.344 1 98.06 354 SER A CA 1
ATOM 2855 C C . SER A 1 354 ? 26.938 -10.688 -13.578 1 98.06 354 SER A C 1
ATOM 2857 O O . SER A 1 354 ? 27.297 -11.844 -13.797 1 98.06 354 SER A O 1
ATOM 2859 N N . HIS A 1 355 ? 25.656 -10.375 -13.555 1 98.69 355 HIS A N 1
ATOM 2860 C CA . HIS A 1 355 ? 24.578 -11.359 -13.625 1 98.69 355 HIS A CA 1
ATOM 2861 C C . HIS A 1 355 ? 23.641 -11.078 -14.797 1 98.69 355 HIS A C 1
ATOM 2863 O O . HIS A 1 355 ? 23.453 -9.922 -15.172 1 98.69 355 HIS A O 1
ATOM 2869 N N . LEU A 1 356 ? 23.141 -12.102 -15.328 1 98.56 356 LEU A N 1
ATOM 2870 C CA . LEU A 1 356 ? 22.078 -12.047 -16.328 1 98.56 356 LEU A CA 1
ATOM 2871 C C . LEU A 1 356 ? 20.844 -12.82 -15.852 1 98.56 356 LEU A C 1
ATOM 2873 O O . LEU A 1 356 ? 20.938 -14 -15.508 1 98.56 356 LEU A O 1
ATOM 2877 N N . VAL A 1 357 ? 19.688 -12.164 -15.719 1 98.56 357 VAL A N 1
ATOM 2878 C CA . VAL A 1 357 ? 18.438 -12.797 -15.312 1 98.56 357 VAL A CA 1
ATOM 2879 C C . VAL A 1 357 ? 17.453 -12.797 -16.484 1 98.56 357 VAL A C 1
ATOM 2881 O O . VAL A 1 357 ? 17.031 -11.734 -16.953 1 98.56 357 VAL A O 1
ATOM 2884 N N . PHE A 1 358 ? 17.125 -13.961 -16.922 1 97.31 358 PHE A N 1
ATOM 2885 C CA . PHE A 1 358 ? 16.25 -14.125 -18.078 1 97.31 358 PHE A CA 1
ATOM 2886 C C . PHE A 1 358 ? 14.789 -14.242 -17.641 1 97.31 358 PHE A C 1
ATOM 2888 O O . PHE A 1 358 ? 14.398 -15.242 -17.016 1 97.31 358 PHE A O 1
ATOM 2895 N N . CYS A 1 359 ? 13.945 -13.219 -17.953 1 96.81 359 CYS A N 1
ATOM 2896 C CA . CYS A 1 359 ? 12.586 -13.102 -17.438 1 96.81 359 CYS A CA 1
ATOM 2897 C C . CYS A 1 359 ? 11.578 -12.992 -18.578 1 96.81 359 CYS A C 1
ATOM 2899 O O . CYS A 1 359 ? 10.625 -12.219 -18.484 1 96.81 359 CYS A O 1
ATOM 2901 N N . THR A 1 360 ? 11.695 -13.703 -19.547 1 88.75 360 THR A N 1
ATOM 2902 C CA . THR A 1 360 ? 10.805 -13.609 -20.703 1 88.75 360 THR A CA 1
ATOM 2903 C C . THR A 1 360 ? 9.547 -14.445 -20.484 1 88.75 360 THR A C 1
ATOM 2905 O O . THR A 1 360 ? 8.586 -14.344 -21.25 1 88.75 360 THR A O 1
ATOM 2908 N N . GLY A 1 361 ? 9.531 -15.156 -19.438 1 75.81 361 GLY A N 1
ATOM 2909 C CA . GLY A 1 361 ? 8.328 -15.844 -19.016 1 75.81 361 GLY A CA 1
ATOM 2910 C C . GLY A 1 361 ? 8.102 -17.156 -19.734 1 75.81 361 GLY A C 1
ATOM 2911 O O . GLY A 1 361 ? 8.727 -17.422 -20.766 1 75.81 361 GLY A O 1
ATOM 2912 N N . HIS A 1 362 ? 7.215 -17.922 -19.172 1 64.62 362 HIS A N 1
ATOM 2913 C CA . HIS A 1 362 ? 6.758 -19.172 -19.75 1 64.62 362 HIS A CA 1
ATOM 2914 C C . HIS A 1 362 ? 5.891 -18.922 -20.984 1 64.62 362 HIS A C 1
ATOM 2916 O O . HIS A 1 362 ? 5.676 -19.828 -21.781 1 64.62 362 HIS A O 1
ATOM 2922 N N . SER A 1 363 ? 5.543 -17.656 -21.156 1 56.88 363 SER A N 1
ATOM 2923 C CA . SER A 1 363 ? 4.691 -17.266 -22.266 1 56.88 363 SER A CA 1
ATOM 2924 C C . SER A 1 363 ? 5.414 -16.297 -23.203 1 56.88 363 SER A C 1
ATOM 2926 O O . SER A 1 363 ? 4.809 -15.336 -23.703 1 56.88 363 SER A O 1
ATOM 2928 N N . GLY A 1 364 ? 6.609 -16.578 -23.375 1 64.38 364 GLY A N 1
ATOM 2929 C CA . GLY A 1 364 ? 7.41 -15.633 -24.141 1 64.38 364 GLY A CA 1
ATOM 2930 C C . GLY A 1 364 ? 7.395 -15.914 -25.641 1 64.38 364 GLY A C 1
ATOM 2931 O O . GLY A 1 364 ? 7.012 -15.047 -26.422 1 64.38 364 GLY A O 1
ATOM 2932 N N . GLU A 1 365 ? 7.656 -17.156 -26 1 77.12 365 GLU A N 1
ATOM 2933 C CA . GLU A 1 365 ? 7.715 -17.516 -27.406 1 77.12 365 GLU A CA 1
ATOM 2934 C C . GLU A 1 365 ? 6.559 -18.438 -27.797 1 77.12 365 GLU A C 1
ATOM 2936 O O . GLU A 1 365 ? 6.504 -19.594 -27.344 1 77.12 365 GLU A O 1
ATOM 2941 N N . PRO A 1 366 ? 5.734 -17.938 -28.688 1 86.25 366 PRO A N 1
ATOM 2942 C CA . PRO A 1 366 ? 4.578 -18.734 -29.094 1 86.25 366 PRO A CA 1
ATOM 2943 C C . PRO A 1 366 ? 4.977 -20.078 -29.703 1 86.25 366 PRO A C 1
ATOM 2945 O O . PRO A 1 366 ? 5.949 -20.156 -30.453 1 86.25 366 PRO A O 1
ATOM 2948 N N . ASN A 1 367 ? 4.246 -21.078 -29.344 1 88.06 367 ASN A N 1
ATOM 2949 C CA . ASN A 1 367 ? 4.352 -22.359 -30 1 88.06 367 ASN A CA 1
ATOM 2950 C C . ASN A 1 367 ? 3.402 -22.469 -31.203 1 88.06 367 ASN A C 1
ATOM 2952 O O . ASN A 1 367 ? 2.193 -22.625 -31.016 1 88.06 367 ASN A O 1
ATOM 2956 N N . MET A 1 368 ? 3.953 -22.375 -32.406 1 91 368 MET A N 1
ATOM 2957 C CA . MET A 1 368 ? 3.176 -22.453 -33.625 1 91 368 MET A CA 1
ATOM 2958 C C . MET A 1 368 ? 3.516 -23.734 -34.406 1 91 368 MET A C 1
ATOM 2960 O O . MET A 1 368 ? 4.465 -23.75 -35.188 1 91 368 MET A O 1
ATOM 2964 N N . PRO A 1 369 ? 2.691 -24.703 -34.25 1 91.5 369 PRO A N 1
ATOM 2965 C CA . PRO A 1 369 ? 2.949 -25.922 -35.031 1 91.5 369 PRO A CA 1
ATOM 2966 C C . PRO A 1 369 ? 2.744 -25.734 -36.531 1 91.5 369 PRO A C 1
ATOM 2968 O O . PRO A 1 369 ? 1.967 -24.859 -36.938 1 91.5 369 PRO A O 1
ATOM 2971 N N . SER A 1 370 ? 3.488 -26.484 -37.281 1 93.62 370 SER A N 1
ATOM 2972 C CA . SER A 1 370 ? 3.322 -26.484 -38.75 1 93.62 370 SER A CA 1
ATOM 2973 C C . SER A 1 370 ? 2.553 -27.719 -39.188 1 93.62 370 SER A C 1
ATOM 2975 O O . SER A 1 370 ? 2.766 -28.828 -38.688 1 93.62 370 SER A O 1
ATOM 2977 N N . PHE A 1 371 ? 1.705 -27.469 -40.188 1 96.38 371 PHE A N 1
ATOM 2978 C CA . PHE A 1 371 ? 0.888 -28.547 -40.719 1 96.38 371 PHE A CA 1
ATOM 2979 C C . PHE A 1 371 ? 1.013 -28.625 -42.25 1 96.38 371 PHE A C 1
ATOM 2981 O O . PHE A 1 371 ? 1.25 -27.609 -42.906 1 96.38 371 PHE A O 1
ATOM 2988 N N . PRO A 1 372 ? 0.731 -29.797 -42.781 1 96.75 372 PRO A N 1
ATOM 2989 C CA . PRO A 1 372 ? 0.699 -29.922 -44.219 1 96.75 372 PRO A CA 1
ATOM 2990 C C . PRO A 1 372 ? -0.36 -29.031 -44.875 1 96.75 372 PRO A C 1
ATOM 2992 O O . PRO A 1 372 ? -1.463 -28.891 -44.344 1 96.75 372 PRO A O 1
ATOM 2995 N N . ASN A 1 373 ? 0.009 -28.422 -46.031 1 96.5 373 ASN A N 1
ATOM 2996 C CA . ASN A 1 373 ? -0.87 -27.641 -46.906 1 96.5 373 ASN A CA 1
ATOM 2997 C C . ASN A 1 373 ? -1.367 -26.375 -46.219 1 96.5 373 ASN A C 1
ATOM 2999 O O . ASN A 1 373 ? -2.383 -25.797 -46.625 1 96.5 373 ASN A O 1
ATOM 3003 N N . GLN A 1 374 ? -0.698 -26.016 -45.156 1 96 374 GLN A N 1
ATOM 3004 C CA . GLN A 1 374 ? -1.096 -24.844 -44.406 1 96 374 GLN A CA 1
ATOM 3005 C C . GLN A 1 374 ? -1.11 -23.594 -45.281 1 96 374 GLN A C 1
ATOM 3007 O O . GLN A 1 374 ? -1.949 -22.719 -45.125 1 96 374 GLN A O 1
ATOM 3012 N N . SER A 1 375 ? -0.233 -23.438 -46.25 1 94.81 375 SER A N 1
ATOM 3013 C CA . SER A 1 375 ? -0.108 -22.297 -47.156 1 94.81 375 SER A CA 1
ATOM 3014 C C . SER A 1 375 ? -1.296 -22.219 -48.125 1 94.81 375 SER A C 1
ATOM 3016 O O . SER A 1 375 ? -1.552 -21.156 -48.719 1 94.81 375 SER A O 1
ATOM 3018 N N . ASN A 1 376 ? -2.033 -23.312 -48.281 1 95.56 376 ASN A N 1
ATOM 3019 C CA . ASN A 1 376 ? -3.176 -23.344 -49.188 1 95.56 376 ASN A CA 1
ATOM 3020 C C . ASN A 1 376 ? -4.434 -22.797 -48.531 1 95.56 376 ASN A C 1
ATOM 3022 O O . ASN A 1 376 ? -5.418 -22.5 -49.219 1 95.56 376 ASN A O 1
ATOM 3026 N N . PHE A 1 377 ? -4.414 -22.703 -47.25 1 97.81 377 PHE A N 1
ATOM 3027 C CA . PHE A 1 377 ? -5.586 -22.25 -46.5 1 97.81 377 PHE A CA 1
ATOM 3028 C C . PHE A 1 377 ? -5.922 -20.812 -46.844 1 97.81 377 PHE A C 1
ATOM 3030 O O . PHE A 1 377 ? -5.051 -19.938 -46.812 1 97.81 377 PHE A O 1
ATOM 3037 N N . LYS A 1 378 ? -7.121 -20.5 -47.188 1 97.75 378 LYS A N 1
ATOM 3038 C CA . LYS A 1 378 ? -7.516 -19.172 -47.656 1 97.75 378 LYS A CA 1
ATOM 3039 C C . LYS A 1 378 ? -7.906 -18.266 -46.5 1 97.75 378 LYS A C 1
ATOM 3041 O O . LYS A 1 378 ? -7.992 -17.047 -46.656 1 97.75 378 LYS A O 1
ATOM 3046 N N . GLY A 1 379 ? -8.195 -18.859 -45.344 1 97.38 379 GLY A N 1
ATOM 3047 C CA . GLY A 1 379 ? -8.477 -18.062 -44.156 1 97.38 379 GLY A CA 1
ATOM 3048 C C . GLY A 1 379 ? -7.223 -17.609 -43.438 1 97.38 379 GLY A C 1
ATOM 3049 O O . GLY A 1 379 ? -6.133 -17.594 -44 1 97.38 379 GLY A O 1
ATOM 3050 N N . GLU A 1 380 ? -7.406 -17.141 -42.219 1 97.19 380 GLU A N 1
ATOM 3051 C CA . GLU A 1 380 ? -6.297 -16.656 -41.406 1 97.19 380 GLU A CA 1
ATOM 3052 C C . GLU A 1 380 ? -5.887 -17.672 -40.344 1 97.19 380 GLU A C 1
ATOM 3054 O O . GLU A 1 380 ? -6.738 -18.359 -39.781 1 97.19 380 GLU A O 1
ATOM 3059 N N . ILE A 1 381 ? -4.609 -17.844 -40.156 1 97.06 381 ILE A N 1
ATOM 3060 C CA . ILE A 1 381 ? -4.047 -18.641 -39.062 1 97.06 381 ILE A CA 1
ATOM 3061 C C . ILE A 1 381 ? -3.256 -17.734 -38.125 1 97.06 381 ILE A C 1
ATOM 3063 O O . ILE A 1 381 ? -2.303 -17.062 -38.531 1 97.06 381 ILE A O 1
ATOM 3067 N N . VAL A 1 382 ? -3.674 -17.703 -36.844 1 95.69 382 VAL A N 1
ATOM 3068 C CA . VAL A 1 382 ? -2.971 -16.828 -35.906 1 95.69 382 VAL A CA 1
ATOM 3069 C C . VAL A 1 382 ? -2.748 -17.562 -34.594 1 95.69 382 VAL A C 1
ATOM 3071 O O . VAL A 1 382 ? -3.535 -18.438 -34.219 1 95.69 382 VAL A O 1
ATOM 3074 N N . HIS A 1 383 ? -1.627 -17.281 -33.938 1 95.56 383 HIS A N 1
ATOM 3075 C CA . HIS A 1 383 ? -1.455 -17.719 -32.562 1 95.56 383 HIS A CA 1
ATOM 3076 C C . HIS A 1 383 ? -2.334 -16.906 -31.625 1 95.56 383 HIS A C 1
ATOM 3078 O O . HIS A 1 383 ? -2.635 -15.734 -31.891 1 95.56 383 HIS A O 1
ATOM 3084 N N . SER A 1 384 ? -2.674 -17.516 -30.5 1 94.56 384 SER A N 1
ATOM 3085 C CA . SER A 1 384 ? -3.527 -16.828 -29.516 1 94.56 384 SER A CA 1
ATOM 3086 C C . SER A 1 384 ? -2.93 -15.5 -29.094 1 94.56 384 SER A C 1
ATOM 3088 O O . SER A 1 384 ? -3.658 -14.547 -28.812 1 94.56 384 SER A O 1
ATOM 3090 N N . SER A 1 385 ? -1.608 -15.344 -29.047 1 90.38 385 SER A N 1
ATOM 3091 C CA . SER A 1 385 ? -0.926 -14.125 -28.641 1 90.38 385 SER A CA 1
ATOM 3092 C C . SER A 1 385 ? -1.146 -12.992 -29.641 1 90.38 385 SER A C 1
ATOM 3094 O O . SER A 1 385 ? -0.952 -11.82 -29.312 1 90.38 385 SER A O 1
ATOM 3096 N N . LYS A 1 386 ? -1.594 -13.32 -30.828 1 91.88 386 LYS A N 1
ATOM 3097 C CA . LYS A 1 386 ? -1.778 -12.312 -31.875 1 91.88 386 LYS A CA 1
ATOM 3098 C C . LYS A 1 386 ? -3.26 -12.055 -32.125 1 91.88 386 LYS A C 1
ATOM 3100 O O . LYS A 1 386 ? -3.613 -11.148 -32.906 1 91.88 386 LYS A O 1
ATOM 3105 N N . HIS A 1 387 ? -4.078 -12.844 -31.5 1 94.12 387 HIS A N 1
ATOM 3106 C CA . HIS A 1 387 ? -5.508 -12.57 -31.594 1 94.12 387 HIS A CA 1
ATOM 3107 C C . HIS A 1 387 ? -5.875 -11.305 -30.828 1 94.12 387 HIS A C 1
ATOM 3109 O O . HIS A 1 387 ? -5.445 -11.117 -29.688 1 94.12 387 HIS A O 1
ATOM 3115 N N . THR A 1 388 ? -6.695 -10.461 -31.406 1 93.25 388 THR A N 1
ATOM 3116 C CA . THR A 1 388 ? -7.098 -9.234 -30.734 1 93.25 388 THR A CA 1
ATOM 3117 C C . THR A 1 388 ? -8.547 -9.32 -30.266 1 93.25 388 THR A C 1
ATOM 3119 O O . THR A 1 388 ? -8.812 -9.398 -29.078 1 93.25 388 THR A O 1
ATOM 3122 N N . SER A 1 389 ? -9.484 -9.438 -31.281 1 96.12 389 SER A N 1
ATOM 3123 C CA . SER A 1 389 ? -10.906 -9.508 -30.953 1 96.12 389 SER A CA 1
ATOM 3124 C C . SER A 1 389 ? -11.695 -10.25 -32.031 1 96.12 389 SER A C 1
ATOM 3126 O O . SER A 1 389 ? -11.352 -10.195 -33.188 1 96.12 389 SER A O 1
ATOM 3128 N N . GLY A 1 390 ? -12.727 -10.844 -31.562 1 96.44 390 GLY A N 1
ATOM 3129 C CA . GLY A 1 390 ? -13.656 -11.484 -32.469 1 96.44 390 GLY A CA 1
ATOM 3130 C C . GLY A 1 390 ? -14.422 -10.5 -33.344 1 96.44 390 GLY A C 1
ATOM 3131 O O . GLY A 1 390 ? -15.016 -10.883 -34.344 1 96.44 390 GLY A O 1
ATOM 3132 N N . ALA A 1 391 ? -14.359 -9.258 -32.969 1 96.19 391 ALA A N 1
ATOM 3133 C CA . ALA A 1 391 ? -15.094 -8.219 -33.688 1 96.19 391 ALA A CA 1
ATOM 3134 C C . ALA A 1 391 ? -14.641 -8.133 -35.156 1 96.19 391 ALA A C 1
ATOM 3136 O O . ALA A 1 391 ? -15.383 -7.68 -36 1 96.19 391 ALA A O 1
ATOM 3137 N N . ASN A 1 392 ? -13.531 -8.578 -35.438 1 95.88 392 ASN A N 1
ATOM 3138 C CA . ASN A 1 392 ? -12.969 -8.555 -36.781 1 95.88 392 ASN A CA 1
ATOM 3139 C C . ASN A 1 392 ? -13.523 -9.688 -37.625 1 95.88 392 ASN A C 1
ATOM 3141 O O . ASN A 1 392 ? -13.266 -9.742 -38.844 1 95.88 392 ASN A O 1
ATOM 3145 N N . TYR A 1 393 ? -14.383 -10.562 -37.031 1 97.56 393 TYR A N 1
ATOM 3146 C CA . TYR A 1 393 ? -14.797 -11.773 -37.75 1 97.56 393 TYR A CA 1
ATOM 3147 C C . TYR A 1 393 ? -16.297 -11.992 -37.594 1 97.56 393 TYR A C 1
ATOM 3149 O O . TYR A 1 393 ? -16.766 -13.133 -37.5 1 97.56 393 TYR A O 1
ATOM 3157 N N . VAL A 1 394 ? -17.031 -10.93 -37.531 1 97.69 394 VAL A N 1
ATOM 3158 C CA . VAL A 1 394 ? -18.484 -11 -37.438 1 97.69 394 VAL A CA 1
ATOM 3159 C C . VAL A 1 394 ? -19.047 -11.797 -38.594 1 97.69 394 VAL A C 1
ATOM 3161 O O . VAL A 1 394 ? -18.703 -11.539 -39.75 1 97.69 394 VAL A O 1
ATOM 3164 N N . GLY A 1 395 ? -19.859 -12.742 -38.281 1 97.94 395 GLY A N 1
ATOM 3165 C CA . GLY A 1 395 ? -20.516 -13.523 -39.312 1 97.94 395 GLY A CA 1
ATOM 3166 C C . GLY A 1 395 ? -19.641 -14.594 -39.906 1 97.94 395 GLY A C 1
ATOM 3167 O O . GLY A 1 395 ? -20.062 -15.336 -40.781 1 97.94 395 GLY A O 1
ATOM 3168 N N . LYS A 1 396 ? -18.438 -14.734 -39.438 1 98.25 396 LYS A N 1
ATOM 3169 C CA . LYS A 1 396 ? -17.469 -15.695 -39.938 1 98.25 396 LYS A CA 1
ATOM 3170 C C . LYS A 1 396 ? -17.422 -16.953 -39.062 1 98.25 396 LYS A C 1
ATOM 3172 O O . LYS A 1 396 ? -18.141 -17.047 -38.094 1 98.25 396 LYS A O 1
ATOM 3177 N N . ASN A 1 397 ? -16.656 -17.969 -39.594 1 98.75 397 ASN A N 1
ATOM 3178 C CA . ASN A 1 397 ? -16.516 -19.219 -38.844 1 98.75 397 ASN A CA 1
ATOM 3179 C C . ASN A 1 397 ? -15.102 -19.406 -38.312 1 98.75 397 ASN A C 1
ATOM 3181 O O . ASN A 1 397 ? -14.133 -19.25 -39.062 1 98.75 397 ASN A O 1
ATOM 3185 N N . ALA A 1 398 ? -15.031 -19.766 -37 1 98.75 398 ALA A N 1
ATOM 3186 C CA . ALA A 1 398 ? -13.727 -19.797 -36.344 1 98.75 398 ALA A CA 1
ATOM 3187 C C . ALA A 1 398 ? -13.445 -21.172 -35.75 1 98.75 398 ALA A C 1
ATOM 3189 O O . ALA A 1 398 ? -14.352 -21.812 -35.188 1 98.75 398 ALA A O 1
ATOM 3190 N N . LEU A 1 399 ? -12.195 -21.625 -35.844 1 98.75 399 LEU A N 1
ATOM 3191 C CA . LEU A 1 399 ? -11.656 -22.781 -35.156 1 98.75 399 LEU A CA 1
ATOM 3192 C C . LEU A 1 399 ? -10.57 -22.375 -34.156 1 98.75 399 LEU A C 1
ATOM 3194 O O . LEU A 1 399 ? -9.641 -21.641 -34.531 1 98.75 399 LEU A O 1
ATOM 3198 N N . VAL A 1 400 ? -10.75 -22.766 -32.938 1 98.75 400 VAL A N 1
ATOM 3199 C CA . VAL A 1 400 ? -9.734 -22.516 -31.922 1 98.75 400 VAL A CA 1
ATOM 3200 C C . VAL A 1 400 ? -9.094 -23.828 -31.484 1 98.75 400 VAL A C 1
ATOM 3202 O O . VAL A 1 400 ? -9.781 -24.719 -30.969 1 98.75 400 VAL A O 1
ATOM 3205 N N . VAL A 1 401 ? -7.758 -23.984 -31.672 1 98.38 401 VAL A N 1
ATOM 3206 C CA . VAL A 1 401 ? -7.031 -25.219 -31.344 1 98.38 401 VAL A CA 1
ATOM 3207 C C . VAL A 1 401 ? -6.48 -25.125 -29.922 1 98.38 401 VAL A C 1
ATOM 3209 O O . VAL A 1 401 ? -5.574 -24.344 -29.641 1 98.38 401 VAL A O 1
ATOM 3212 N N . GLY A 1 402 ? -6.934 -25.984 -29.047 1 97.44 402 GLY A N 1
ATOM 3213 C CA . GLY A 1 402 ? -6.633 -25.969 -27.625 1 97.44 402 GLY A CA 1
ATOM 3214 C C . GLY A 1 402 ? -7.871 -25.875 -26.75 1 97.44 402 GLY A C 1
ATOM 3215 O O . GLY A 1 402 ? -8.953 -25.547 -27.234 1 97.44 402 GLY A O 1
ATOM 3216 N N . ALA A 1 403 ? -7.695 -26.109 -25.469 1 98.06 403 ALA A N 1
ATOM 3217 C CA . ALA A 1 403 ? -8.891 -26.156 -24.625 1 98.06 403 ALA A CA 1
ATOM 3218 C C . ALA A 1 403 ? -8.594 -25.703 -23.203 1 98.06 403 ALA A C 1
ATOM 3220 O O . ALA A 1 403 ? -9.234 -26.156 -22.25 1 98.06 403 ALA A O 1
ATOM 3221 N N . CYS A 1 404 ? -7.609 -24.844 -23 1 96.81 404 CYS A N 1
ATOM 3222 C CA . CYS A 1 404 ? -7.312 -24.281 -21.688 1 96.81 404 CYS A CA 1
ATOM 3223 C C . CYS A 1 404 ? -7.738 -22.828 -21.609 1 96.81 404 CYS A C 1
ATOM 3225 O O . CYS A 1 404 ? -8.742 -22.438 -22.219 1 96.81 404 CYS A O 1
ATOM 3227 N N . ASN A 1 405 ? -7.113 -21.969 -20.859 1 95.75 405 ASN A N 1
ATOM 3228 C CA . ASN A 1 405 ? -7.586 -20.625 -20.578 1 95.75 405 ASN A CA 1
ATOM 3229 C C . ASN A 1 405 ? -7.699 -19.781 -21.844 1 95.75 405 ASN A C 1
ATOM 3231 O O . ASN A 1 405 ? -8.766 -19.234 -22.141 1 95.75 405 ASN A O 1
ATOM 3235 N N . SER A 1 406 ? -6.66 -19.641 -22.625 1 95.69 406 SER A N 1
ATOM 3236 C CA . SER A 1 406 ? -6.664 -18.797 -23.812 1 95.69 406 SER A CA 1
ATOM 3237 C C . SER A 1 406 ? -7.719 -19.266 -24.812 1 95.69 406 SER A C 1
ATOM 3239 O O . SER A 1 406 ? -8.414 -18.438 -25.406 1 95.69 406 SER A O 1
ATOM 3241 N N . ALA A 1 407 ? -7.805 -20.562 -24.984 1 97.88 407 ALA A N 1
ATOM 3242 C CA . ALA A 1 407 ? -8.766 -21.125 -25.938 1 97.88 407 ALA A CA 1
ATOM 3243 C C . ALA A 1 407 ? -10.195 -20.75 -25.547 1 97.88 407 ALA A C 1
ATOM 3245 O O . ALA A 1 407 ? -10.984 -20.312 -26.375 1 97.88 407 ALA A O 1
ATOM 3246 N N . HIS A 1 408 ? -10.469 -20.938 -24.312 1 98.25 408 HIS A N 1
ATOM 3247 C CA . HIS A 1 408 ? -11.812 -20.625 -23.828 1 98.25 408 HIS A CA 1
ATOM 3248 C C . HIS A 1 408 ? -12.117 -19.141 -23.938 1 98.25 408 HIS A C 1
ATOM 3250 O O . HIS A 1 408 ? -13.203 -18.75 -24.375 1 98.25 408 HIS A O 1
ATOM 3256 N N . ASP A 1 409 ? -11.203 -18.312 -23.547 1 97.25 409 ASP A N 1
ATOM 3257 C CA . ASP A 1 409 ? -11.398 -16.875 -23.609 1 97.25 409 ASP A CA 1
ATOM 3258 C C . ASP A 1 409 ? -11.656 -16.422 -25.047 1 97.25 409 ASP A C 1
ATOM 3260 O O . ASP A 1 409 ? -12.531 -15.586 -25.297 1 97.25 409 ASP A O 1
ATOM 3264 N N . ILE A 1 410 ? -10.914 -16.953 -25.938 1 98.12 410 ILE A N 1
ATOM 3265 C CA . ILE A 1 410 ? -11.008 -16.562 -27.344 1 98.12 410 ILE A CA 1
ATOM 3266 C C . ILE A 1 410 ? -12.312 -17.078 -27.938 1 98.12 410 ILE A C 1
ATOM 3268 O O . ILE A 1 410 ? -12.984 -16.375 -28.703 1 98.12 410 ILE A O 1
ATOM 3272 N N . CYS A 1 411 ? -12.695 -18.297 -27.594 1 98.62 411 CYS A N 1
ATOM 3273 C CA . CYS A 1 411 ? -13.984 -18.812 -28.031 1 98.62 411 CYS A CA 1
ATOM 3274 C C . CYS A 1 411 ? -15.125 -17.922 -27.547 1 98.62 411 CYS A C 1
ATOM 3276 O O . CYS A 1 411 ? -16.047 -17.625 -28.297 1 98.62 411 CYS A O 1
ATOM 3278 N N . GLN A 1 412 ? -15.047 -17.562 -26.297 1 98.12 412 GLN A N 1
ATOM 3279 C CA . GLN A 1 412 ? -16.078 -16.703 -25.734 1 98.12 412 GLN A CA 1
ATOM 3280 C C . GLN A 1 412 ? -16.109 -15.344 -26.438 1 98.12 412 GLN A C 1
ATOM 3282 O O . GLN A 1 412 ? -17.188 -14.82 -26.734 1 98.12 412 GLN A O 1
ATOM 3287 N N . ASP A 1 413 ? -14.961 -14.773 -26.688 1 97.81 413 ASP A N 1
ATOM 3288 C CA . ASP A 1 413 ? -14.859 -13.516 -27.406 1 97.81 413 ASP A CA 1
ATOM 3289 C C . ASP A 1 413 ? -15.492 -13.633 -28.797 1 97.81 413 ASP A C 1
ATOM 3291 O O . ASP A 1 413 ? -16.297 -12.789 -29.188 1 97.81 413 ASP A O 1
ATOM 3295 N N . PHE A 1 414 ? -15.18 -14.719 -29.531 1 98.38 414 PHE A N 1
ATOM 3296 C CA . PHE A 1 414 ? -15.742 -14.945 -30.859 1 98.38 414 PHE A CA 1
ATOM 3297 C C . PHE A 1 414 ? -17.266 -14.984 -30.797 1 98.38 414 PHE A C 1
ATOM 3299 O O . PHE A 1 414 ? -17.938 -14.305 -31.578 1 98.38 414 PHE A O 1
ATOM 3306 N N . TYR A 1 415 ? -17.766 -15.727 -29.891 1 98.44 415 TYR A N 1
ATOM 3307 C CA . TYR A 1 415 ? -19.219 -15.836 -29.781 1 98.44 415 TYR A CA 1
ATOM 3308 C C . TYR A 1 415 ? -19.844 -14.492 -29.469 1 98.44 415 TYR A C 1
ATOM 3310 O O . TYR A 1 415 ? -20.766 -14.055 -30.141 1 98.44 415 TYR A O 1
ATOM 3318 N N . GLU A 1 416 ? -19.328 -13.852 -28.406 1 97.81 416 GLU A N 1
ATOM 3319 C CA . GLU A 1 416 ? -19.922 -12.609 -27.906 1 97.81 416 GLU A CA 1
ATOM 3320 C C . GLU A 1 416 ? -19.844 -11.5 -28.953 1 97.81 416 GLU A C 1
ATOM 3322 O O . GLU A 1 416 ? -20.672 -10.594 -28.969 1 97.81 416 GLU A O 1
ATOM 3327 N N . GLN A 1 417 ? -18.859 -11.586 -29.859 1 97.31 417 GLN A N 1
ATOM 3328 C CA . GLN A 1 417 ? -18.656 -10.523 -30.844 1 97.31 417 GLN A CA 1
ATOM 3329 C C . GLN A 1 417 ? -19.422 -10.812 -32.125 1 97.31 417 GLN A C 1
ATOM 3331 O O . GLN A 1 417 ? -19.391 -10.008 -33.062 1 97.31 417 GLN A O 1
ATOM 3336 N N . GLY A 1 418 ? -20.047 -11.945 -32.25 1 97.5 418 GLY A N 1
ATOM 3337 C CA . GLY A 1 418 ? -20.969 -12.164 -33.344 1 97.5 418 GLY A CA 1
ATOM 3338 C C . GLY A 1 418 ? -20.406 -13.078 -34.438 1 97.5 418 GLY A C 1
ATOM 3339 O O . GLY A 1 418 ? -20.875 -13.055 -35.562 1 97.5 418 GLY A O 1
ATOM 3340 N N . VAL A 1 419 ? -19.422 -13.82 -34.125 1 97.94 419 VAL A N 1
ATOM 3341 C CA . VAL A 1 419 ? -18.953 -14.867 -35.031 1 97.94 419 VAL A CA 1
ATOM 3342 C C . VAL A 1 419 ? -20.047 -15.914 -35.219 1 97.94 419 VAL A C 1
ATOM 3344 O O . VAL A 1 419 ? -20.766 -16.25 -34.281 1 97.94 419 VAL A O 1
ATOM 3347 N N . ASN A 1 420 ? -20.141 -16.391 -36.5 1 98.19 420 ASN A N 1
ATOM 3348 C CA . ASN A 1 420 ? -21.25 -17.266 -36.844 1 98.19 420 ASN A CA 1
ATOM 3349 C C . ASN A 1 420 ? -21.141 -18.625 -36.188 1 98.19 420 ASN A C 1
ATOM 3351 O O . ASN A 1 420 ? -22.078 -19.109 -35.562 1 98.19 420 ASN A O 1
ATOM 3355 N N . GLU A 1 421 ? -20.031 -19.312 -36.344 1 98.44 421 GLU A N 1
ATOM 3356 C CA . GLU A 1 421 ? -19.781 -20.609 -35.75 1 98.44 421 GLU A CA 1
ATOM 3357 C C . GLU A 1 421 ? -18.406 -20.656 -35.094 1 98.44 421 GLU A C 1
ATOM 3359 O O . GLU A 1 421 ? -17.406 -20.25 -35.719 1 98.44 421 GLU A O 1
ATOM 3364 N N . VAL A 1 422 ? -18.406 -21.062 -33.875 1 98.75 422 VAL A N 1
ATOM 3365 C CA . VAL A 1 422 ? -17.172 -21.203 -33.125 1 98.75 422 VAL A CA 1
ATOM 3366 C C . VAL A 1 422 ? -16.969 -22.656 -32.75 1 98.75 422 VAL A C 1
ATOM 3368 O O . VAL A 1 422 ? -17.844 -23.266 -32.094 1 98.75 422 VAL A O 1
ATOM 3371 N N . THR A 1 423 ? -15.836 -23.266 -33.125 1 98.75 423 THR A N 1
ATOM 3372 C CA . THR A 1 423 ? -15.508 -24.641 -32.781 1 98.75 423 THR A CA 1
ATOM 3373 C C . THR A 1 423 ? -14.188 -24.703 -32 1 98.75 423 THR A C 1
ATOM 3375 O O . THR A 1 423 ? -13.188 -24.141 -32.438 1 98.75 423 THR A O 1
ATOM 3378 N N . MET A 1 424 ? -14.227 -25.328 -30.875 1 98.75 424 MET A N 1
ATOM 3379 C CA . MET A 1 424 ? -13.023 -25.625 -30.109 1 98.75 424 MET A CA 1
ATOM 3380 C C . MET A 1 424 ? -12.492 -27.016 -30.422 1 98.75 424 MET A C 1
ATOM 3382 O O . MET A 1 424 ? -13.25 -27.984 -30.406 1 98.75 424 MET A O 1
ATOM 3386 N N . LEU A 1 425 ? -11.234 -27.094 -30.75 1 98.56 425 LEU A N 1
ATOM 3387 C CA . LEU A 1 425 ? -10.594 -28.391 -30.953 1 98.56 425 LEU A CA 1
ATOM 3388 C C . LEU A 1 425 ? -9.812 -28.812 -29.719 1 98.56 425 LEU A C 1
ATOM 3390 O O . LEU A 1 425 ? -8.727 -28.297 -29.453 1 98.56 425 LEU A O 1
ATOM 3394 N N . GLN A 1 426 ? -10.352 -29.703 -28.969 1 98.25 426 GLN A N 1
ATOM 3395 C CA . GLN A 1 426 ? -9.727 -30.219 -27.75 1 98.25 426 GLN A CA 1
ATOM 3396 C C . GLN A 1 426 ? -8.82 -31.406 -28.062 1 98.25 426 GLN A C 1
ATOM 3398 O O . GLN A 1 426 ? -9.289 -32.469 -28.5 1 98.25 426 GLN A O 1
ATOM 3403 N N . ARG A 1 427 ? -7.574 -31.25 -27.766 1 95.19 427 ARG A N 1
ATOM 3404 C CA . ARG A 1 427 ? -6.605 -32.281 -28.094 1 95.19 427 ARG A CA 1
ATOM 3405 C C . ARG A 1 427 ? -6.434 -33.281 -26.938 1 95.19 427 ARG A C 1
ATOM 3407 O O . ARG A 1 427 ? -6.125 -34.438 -27.156 1 95.19 427 ARG A O 1
ATOM 3414 N N . SER A 1 428 ? -6.504 -32.75 -25.688 1 94.5 428 SER A N 1
ATOM 3415 C CA . SER A 1 428 ? -6.43 -33.562 -24.469 1 94.5 428 SER A CA 1
ATOM 3416 C C . SER A 1 428 ? -7.418 -33.031 -23.422 1 94.5 428 SER A C 1
ATOM 3418 O O . SER A 1 428 ? -8 -31.969 -23.578 1 94.5 428 SER A O 1
ATOM 3420 N N . SER A 1 429 ? -7.645 -33.875 -22.391 1 97.06 429 SER A N 1
ATOM 3421 C CA . SER A 1 429 ? -8.57 -33.469 -21.328 1 97.06 429 SER A CA 1
ATOM 3422 C C . SER A 1 429 ? -8.047 -32.25 -20.578 1 97.06 429 SER A C 1
ATOM 3424 O O . SER A 1 429 ? -6.844 -31.984 -20.578 1 97.06 429 SER A O 1
ATOM 3426 N N . THR A 1 430 ? -8.945 -31.469 -20.016 1 98.12 430 THR A N 1
ATOM 3427 C CA . THR A 1 430 ? -8.641 -30.234 -19.312 1 98.12 430 THR A CA 1
ATOM 3428 C C . THR A 1 430 ? -9.211 -30.25 -17.906 1 98.12 430 THR A C 1
ATOM 3430 O O . THR A 1 430 ? -10.336 -30.703 -17.688 1 98.12 430 THR A O 1
ATOM 3433 N N . CYS A 1 431 ? -8.406 -29.875 -16.891 1 98.5 431 CYS A N 1
ATOM 3434 C CA . CYS A 1 431 ? -8.938 -29.672 -15.555 1 98.5 431 CYS A CA 1
ATOM 3435 C C . CYS A 1 431 ? -9.703 -28.359 -15.453 1 98.5 431 CYS A C 1
ATOM 3437 O O . CYS A 1 431 ? -9.109 -27.281 -15.523 1 98.5 431 CYS A O 1
ATOM 3439 N N . VAL A 1 432 ? -11.016 -28.438 -15.273 1 98.38 432 VAL A N 1
ATOM 3440 C CA . VAL A 1 432 ? -11.844 -27.234 -15.266 1 98.38 432 VAL A CA 1
ATOM 3441 C C . VAL A 1 432 ? -12.32 -26.938 -13.844 1 98.38 432 VAL A C 1
ATOM 3443 O O . VAL A 1 432 ? -12.859 -27.812 -13.164 1 98.38 432 VAL A O 1
ATOM 3446 N N . ILE A 1 433 ? -12.078 -25.781 -13.383 1 97.75 433 ILE A N 1
ATOM 3447 C CA . ILE A 1 433 ? -12.672 -25.266 -12.141 1 97.75 433 ILE A CA 1
ATOM 3448 C C . ILE A 1 433 ? -13.328 -23.922 -12.398 1 97.75 433 ILE A C 1
ATOM 3450 O O . ILE A 1 433 ? -12.914 -23.188 -13.297 1 97.75 433 ILE A O 1
ATOM 3454 N N . SER A 1 434 ? -14.391 -23.609 -11.648 1 97.75 434 SER A N 1
ATOM 3455 C CA . SER A 1 434 ? -15.031 -22.312 -11.812 1 97.75 434 SER A CA 1
ATOM 3456 C C . SER A 1 434 ? -14.32 -21.234 -10.992 1 97.75 434 SER A C 1
ATOM 3458 O O . SER A 1 434 ? -13.75 -21.516 -9.938 1 97.75 434 SER A O 1
ATOM 3460 N N . SER A 1 435 ? -14.336 -20 -11.492 1 96.5 435 SER A N 1
ATOM 3461 C CA . SER A 1 435 ? -13.812 -18.875 -10.734 1 96.5 435 SER A CA 1
ATOM 3462 C C . SER A 1 435 ? -14.602 -18.656 -9.445 1 96.5 435 SER A C 1
ATOM 3464 O O . SER A 1 435 ? -14.016 -18.453 -8.383 1 96.5 435 SER A O 1
ATOM 3466 N N . ASP A 1 436 ? -15.875 -18.75 -9.461 1 93.75 436 ASP A N 1
ATOM 3467 C CA . ASP A 1 436 ? -16.766 -18.391 -8.352 1 93.75 436 ASP A CA 1
ATOM 3468 C C . ASP A 1 436 ? -16.641 -19.391 -7.211 1 93.75 436 ASP A C 1
ATOM 3470 O O . ASP A 1 436 ? -16.688 -19.016 -6.039 1 93.75 436 ASP A O 1
ATOM 3474 N N . ASP A 1 437 ? -16.5 -20.688 -7.602 1 96.06 437 ASP A N 1
ATOM 3475 C CA . ASP A 1 437 ? -16.469 -21.719 -6.57 1 96.06 437 ASP A CA 1
ATOM 3476 C C . ASP A 1 437 ? -15.062 -22.312 -6.438 1 96.06 437 ASP A C 1
ATOM 3478 O O . ASP A 1 437 ? -14.477 -22.281 -5.355 1 96.06 437 ASP A O 1
ATOM 3482 N N . GLY A 1 438 ? -14.57 -22.781 -7.566 1 96.94 438 GLY A N 1
ATOM 3483 C CA . GLY A 1 438 ? -13.289 -23.469 -7.539 1 96.94 438 GLY A CA 1
ATOM 3484 C C . GLY A 1 438 ? -12.156 -22.609 -7.016 1 96.94 438 GLY A C 1
ATOM 3485 O O . GLY A 1 438 ? -11.453 -23 -6.082 1 96.94 438 GLY A O 1
ATOM 3486 N N . VAL A 1 439 ? -11.977 -21.453 -7.574 1 96.56 439 VAL A N 1
ATOM 3487 C CA . VAL A 1 439 ? -10.898 -20.562 -7.164 1 96.56 439 VAL A CA 1
ATOM 3488 C C . VAL A 1 439 ? -11.117 -20.109 -5.727 1 96.56 439 VAL A C 1
ATOM 3490 O O . VAL A 1 439 ? -10.172 -20.016 -4.945 1 96.56 439 VAL A O 1
ATOM 3493 N N . ARG A 1 440 ? -12.344 -19.844 -5.383 1 96.25 440 ARG A N 1
ATOM 3494 C CA . ARG A 1 440 ? -12.68 -19.469 -4.012 1 96.25 440 ARG A CA 1
ATOM 3495 C C . ARG A 1 440 ? -12.219 -20.531 -3.02 1 96.25 440 ARG A C 1
ATOM 3497 O O . ARG A 1 440 ? -11.602 -20.203 -2.002 1 96.25 440 ARG A O 1
ATOM 3504 N N . VAL A 1 441 ? -12.453 -21.781 -3.305 1 97.44 441 VAL A N 1
ATOM 3505 C CA . VAL A 1 441 ? -12.078 -22.891 -2.438 1 97.44 441 VAL A CA 1
ATOM 3506 C C . VAL A 1 441 ? -10.555 -22.984 -2.344 1 97.44 441 VAL A C 1
ATOM 3508 O O . VAL A 1 441 ? -10.008 -23.172 -1.257 1 97.44 441 VAL A O 1
ATOM 3511 N N . ASN A 1 442 ? -9.914 -22.812 -3.459 1 96.94 442 ASN A N 1
ATOM 3512 C CA . ASN A 1 442 ? -8.461 -22.938 -3.51 1 96.94 442 ASN A CA 1
ATOM 3513 C C . ASN A 1 442 ? -7.781 -21.844 -2.678 1 96.94 442 ASN A C 1
ATOM 3515 O O . ASN A 1 442 ? -6.699 -22.062 -2.131 1 96.94 442 ASN A O 1
ATOM 3519 N N . CYS A 1 443 ? -8.43 -20.688 -2.555 1 97.06 443 CYS A N 1
ATOM 3520 C CA . CYS A 1 443 ? -7.797 -19.531 -1.911 1 97.06 443 CYS A CA 1
ATOM 3521 C C . CYS A 1 443 ? -8.289 -19.375 -0.477 1 97.06 443 CYS A C 1
ATOM 3523 O O . CYS A 1 443 ? -7.727 -18.594 0.292 1 97.06 443 CYS A O 1
ATOM 3525 N N . GLU A 1 444 ? -9.234 -20.125 -0.079 1 96.19 444 GLU A N 1
ATOM 3526 C CA . GLU A 1 444 ? -9.969 -19.938 1.17 1 96.19 444 GLU A CA 1
ATOM 3527 C C . GLU A 1 444 ? -9.039 -20.031 2.375 1 96.19 444 GLU A C 1
ATOM 3529 O O . GLU A 1 444 ? -8.25 -20.969 2.482 1 96.19 444 GLU A O 1
ATOM 3534 N N . GLY A 1 445 ? -9.094 -19.078 3.195 1 95.12 445 GLY A N 1
ATOM 3535 C CA . GLY A 1 445 ? -8.391 -19.094 4.469 1 95.12 445 GLY A CA 1
ATOM 3536 C C . GLY A 1 445 ? -6.961 -18.594 4.371 1 95.12 445 GLY A C 1
ATOM 3537 O O . GLY A 1 445 ? -6.34 -18.281 5.387 1 95.12 445 GLY A O 1
ATOM 3538 N N . VAL A 1 446 ? -6.379 -18.484 3.199 1 96.19 446 VAL A N 1
ATOM 3539 C CA . VAL A 1 446 ? -4.969 -18.125 3.053 1 96.19 446 VAL A CA 1
ATOM 3540 C C . VAL A 1 446 ? -4.836 -16.906 2.156 1 96.19 446 VAL A C 1
ATOM 3542 O O . VAL A 1 446 ? -4.492 -15.812 2.631 1 96.19 446 VAL A O 1
ATOM 3545 N N . PHE A 1 447 ? -5.281 -17.062 0.899 1 97.06 447 PHE A N 1
ATOM 3546 C CA . PHE A 1 447 ? -5.223 -15.961 -0.046 1 97.06 447 PHE A CA 1
ATOM 3547 C C . PHE A 1 447 ? -6.605 -15.367 -0.276 1 97.06 447 PHE A C 1
ATOM 3549 O O . PHE A 1 447 ? -7.078 -15.297 -1.413 1 97.06 447 PHE A O 1
ATOM 3556 N N . ASP A 1 448 ? -7.305 -14.977 0.719 1 95.12 448 ASP A N 1
ATOM 3557 C CA . ASP A 1 448 ? -8.641 -14.398 0.598 1 95.12 448 ASP A CA 1
ATOM 3558 C C . ASP A 1 448 ? -8.789 -13.18 1.504 1 95.12 448 ASP A C 1
ATOM 3560 O O . ASP A 1 448 ? -7.82 -12.727 2.109 1 95.12 448 ASP A O 1
ATOM 3564 N N . LYS A 1 449 ? -9.961 -12.562 1.513 1 94.69 449 LYS A N 1
ATOM 3565 C CA . LYS A 1 449 ? -10.211 -11.281 2.17 1 94.69 449 LYS A CA 1
ATOM 3566 C C . LYS A 1 449 ? -10.023 -11.391 3.68 1 94.69 449 LYS A C 1
ATOM 3568 O O . LYS A 1 449 ? -9.742 -10.398 4.348 1 94.69 449 LYS A O 1
ATOM 3573 N N . ASP A 1 450 ? -10.109 -12.562 4.242 1 95.12 450 ASP A N 1
ATOM 3574 C CA . ASP A 1 450 ? -10 -12.75 5.684 1 95.12 450 ASP A CA 1
ATOM 3575 C C . ASP A 1 450 ? -8.727 -13.5 6.047 1 95.12 450 ASP A C 1
ATOM 3577 O O . ASP A 1 450 ? -8.547 -13.922 7.191 1 95.12 450 ASP A O 1
ATOM 3581 N N . GLY A 1 451 ? -7.852 -13.719 5.062 1 95.94 451 GLY A N 1
ATOM 3582 C CA . GLY A 1 451 ? -6.598 -14.414 5.297 1 95.94 451 GLY A CA 1
ATOM 3583 C C . GLY A 1 451 ? -5.539 -13.539 5.938 1 95.94 451 GLY A C 1
ATOM 3584 O O . GLY A 1 451 ? -5.797 -12.375 6.254 1 95.94 451 GLY A O 1
ATOM 3585 N N . PRO A 1 452 ? -4.363 -14.086 6.254 1 96.12 452 PRO A N 1
ATOM 3586 C CA . PRO A 1 452 ? -3.24 -13.312 6.785 1 96.12 452 PRO A CA 1
ATOM 3587 C C . PRO A 1 452 ? -2.633 -12.367 5.754 1 96.12 452 PRO A C 1
ATOM 3589 O O . PRO A 1 452 ? -3.102 -12.305 4.613 1 96.12 452 PRO A O 1
ATOM 3592 N N . ASP A 1 453 ? -1.649 -11.594 6.203 1 94 453 ASP A N 1
ATOM 3593 C CA . ASP A 1 453 ? -0.955 -10.773 5.219 1 94 453 ASP A CA 1
ATOM 3594 C C . ASP A 1 453 ? -0.238 -11.633 4.184 1 94 453 ASP A C 1
ATOM 3596 O O . ASP A 1 453 ? -0.014 -12.828 4.41 1 94 453 ASP A O 1
ATOM 3600 N N . ILE A 1 454 ? 0.127 -11.109 3.131 1 96.56 454 ILE A N 1
ATOM 3601 C CA . ILE A 1 454 ? 0.55 -11.836 1.938 1 96.56 454 ILE A CA 1
ATOM 3602 C C . ILE A 1 454 ? 1.847 -12.586 2.227 1 96.56 454 ILE A C 1
ATOM 3604 O O . ILE A 1 454 ? 2.07 -13.68 1.69 1 96.56 454 ILE A O 1
ATOM 3608 N N . ASP A 1 455 ? 2.719 -12.047 3.043 1 96.62 455 ASP A N 1
ATOM 3609 C CA . ASP A 1 455 ? 3.969 -12.727 3.367 1 96.62 455 ASP A CA 1
ATOM 3610 C C . ASP A 1 455 ? 3.711 -13.992 4.176 1 96.62 455 ASP A C 1
ATOM 3612 O O . ASP A 1 455 ? 4.371 -15.016 3.969 1 96.62 455 ASP A O 1
ATOM 3616 N N . THR A 1 456 ? 2.764 -13.898 5.121 1 97.81 456 THR A N 1
ATOM 3617 C CA . THR A 1 456 ? 2.395 -15.07 5.906 1 97.81 456 THR A CA 1
ATOM 3618 C C . THR A 1 456 ? 1.67 -16.094 5.035 1 97.81 456 THR A C 1
ATOM 3620 O O . THR A 1 456 ? 1.871 -17.297 5.191 1 97.81 456 THR A O 1
ATOM 3623 N N . ALA A 1 457 ? 0.822 -15.609 4.125 1 98.12 457 ALA A N 1
ATOM 3624 C CA . ALA A 1 457 ? 0.168 -16.516 3.184 1 98.12 457 ALA A CA 1
ATOM 3625 C C . ALA A 1 457 ? 1.195 -17.297 2.375 1 98.12 457 ALA A C 1
ATOM 3627 O O . ALA A 1 457 ? 1.063 -18.516 2.205 1 98.12 457 ALA A O 1
ATOM 3628 N N . ASP A 1 458 ? 2.221 -16.609 1.912 1 98.31 458 ASP A N 1
ATOM 3629 C CA . ASP A 1 458 ? 3.299 -17.266 1.178 1 98.31 458 ASP A CA 1
ATOM 3630 C C . ASP A 1 458 ? 4.035 -18.266 2.061 1 98.31 458 ASP A C 1
ATOM 3632 O O . ASP A 1 458 ? 4.387 -19.359 1.606 1 98.31 458 ASP A O 1
ATOM 3636 N N . LEU A 1 459 ? 4.27 -17.891 3.303 1 98 459 LEU A N 1
ATOM 3637 C CA . LEU A 1 459 ? 4.93 -18.781 4.25 1 98 459 LEU A CA 1
ATOM 3638 C C . LEU A 1 459 ? 4.152 -20.078 4.406 1 98 459 LEU A C 1
ATOM 3640 O O . LEU A 1 459 ? 4.742 -21.172 4.434 1 98 459 LEU A O 1
ATOM 3644 N N . LEU A 1 460 ? 2.881 -19.969 4.449 1 97.31 460 LEU A N 1
ATOM 3645 C CA . LEU A 1 460 ? 2.014 -21.141 4.633 1 97.31 460 LEU A CA 1
ATOM 3646 C C . LEU A 1 460 ? 2.02 -22.016 3.389 1 97.31 460 LEU A C 1
ATOM 3648 O O . LEU A 1 460 ? 2.123 -23.25 3.494 1 97.31 460 LEU A O 1
ATOM 3652 N N . LEU A 1 461 ? 1.952 -21.391 2.277 1 96.88 461 LEU A N 1
ATOM 3653 C CA . LEU A 1 461 ? 1.902 -22.156 1.036 1 96.88 461 LEU A CA 1
ATOM 3654 C C . LEU A 1 461 ? 3.236 -22.859 0.771 1 96.88 461 LEU A C 1
ATOM 3656 O O . LEU A 1 461 ? 3.279 -24.062 0.567 1 96.88 461 LEU A O 1
ATOM 3660 N N . HIS A 1 462 ? 4.281 -22.109 0.818 1 97.62 462 HIS A N 1
ATOM 3661 C CA . HIS A 1 462 ? 5.582 -22.609 0.406 1 97.62 462 HIS A CA 1
ATOM 3662 C C . HIS A 1 462 ? 6.211 -23.469 1.503 1 97.62 462 HIS A C 1
ATOM 3664 O O . HIS A 1 462 ? 7.168 -24.203 1.251 1 97.62 462 HIS A O 1
ATOM 3670 N N . GLY A 1 463 ? 5.641 -23.422 2.68 1 97.69 463 GLY A N 1
ATOM 3671 C CA . GLY A 1 463 ? 6.18 -24.188 3.791 1 97.69 463 GLY A CA 1
ATOM 3672 C C . GLY A 1 463 ? 5.727 -25.641 3.791 1 97.69 463 GLY A C 1
ATOM 3673 O O . GLY A 1 463 ? 6.258 -26.453 4.543 1 97.69 463 GLY A O 1
ATOM 3674 N N . ASN A 1 464 ? 4.879 -26.016 2.912 1 96.5 464 ASN A N 1
ATOM 3675 C CA . ASN A 1 464 ? 4.387 -27.375 2.832 1 96.5 464 ASN A CA 1
ATOM 3676 C C . ASN A 1 464 ? 5.289 -28.25 1.965 1 96.5 464 ASN A C 1
ATOM 3678 O O . ASN A 1 464 ? 5.562 -27.906 0.812 1 96.5 464 ASN A O 1
ATOM 3682 N N . PRO A 1 465 ? 5.73 -29.344 2.559 1 95.69 465 PRO A N 1
ATOM 3683 C CA . PRO A 1 465 ? 6.32 -30.312 1.634 1 95.69 465 PRO A CA 1
ATOM 3684 C C . PRO A 1 465 ? 5.34 -30.781 0.557 1 95.69 465 PRO A C 1
ATOM 3686 O O . PRO A 1 465 ? 4.125 -30.672 0.738 1 95.69 465 PRO A O 1
ATOM 3689 N N . ILE A 1 466 ? 5.836 -31.266 -0.521 1 95.06 466 ILE A N 1
ATOM 3690 C CA . ILE A 1 466 ? 5.027 -31.516 -1.709 1 95.06 466 ILE A CA 1
ATOM 3691 C C . ILE A 1 466 ? 3.93 -32.531 -1.386 1 95.06 466 ILE A C 1
ATOM 3693 O O . ILE A 1 466 ? 2.812 -32.438 -1.895 1 95.06 466 ILE A O 1
ATOM 3697 N N . TRP A 1 467 ? 4.219 -33.562 -0.567 1 93.88 467 TRP A N 1
ATOM 3698 C CA . TRP A 1 467 ? 3.205 -34.562 -0.257 1 93.88 467 TRP A CA 1
ATOM 3699 C C . TRP A 1 467 ? 2.037 -33.938 0.504 1 93.88 467 TRP A C 1
ATOM 3701 O O . TRP A 1 467 ? 0.885 -34.344 0.318 1 93.88 467 TRP A O 1
ATOM 3711 N N . LEU A 1 468 ? 2.305 -33.031 1.387 1 95.19 468 LEU A N 1
ATOM 3712 C CA . LEU A 1 468 ? 1.243 -32.344 2.121 1 95.19 468 LEU A CA 1
ATOM 3713 C C . LEU A 1 468 ? 0.473 -31.406 1.21 1 95.19 468 LEU A C 1
ATOM 3715 O O . LEU A 1 468 ? -0.752 -31.312 1.301 1 95.19 468 LEU A O 1
ATOM 3719 N N . THR A 1 469 ? 1.178 -30.703 0.334 1 95.5 469 THR A N 1
ATOM 3720 C CA . THR A 1 469 ? 0.525 -29.859 -0.665 1 95.5 469 THR A CA 1
ATOM 3721 C C . THR A 1 469 ? -0.429 -30.688 -1.524 1 95.5 469 THR A C 1
ATOM 3723 O O . THR A 1 469 ? -1.569 -30.281 -1.759 1 95.5 469 THR A O 1
ATOM 3726 N N . ASN A 1 470 ? 0.054 -31.828 -1.966 1 95.88 470 ASN A N 1
ATOM 3727 C CA . ASN A 1 470 ? -0.799 -32.719 -2.74 1 95.88 470 ASN A CA 1
ATOM 3728 C C . ASN A 1 470 ? -2.064 -33.094 -1.975 1 95.88 470 ASN A C 1
ATOM 3730 O O . ASN A 1 470 ? -3.168 -33.031 -2.52 1 95.88 470 ASN A O 1
ATOM 3734 N N . ALA A 1 471 ? -1.88 -33.438 -0.729 1 95.25 471 ALA A N 1
ATOM 3735 C CA . ALA A 1 471 ? -3.01 -33.875 0.09 1 95.25 471 ALA A CA 1
ATOM 3736 C C . ALA A 1 471 ? -4.035 -32.75 0.245 1 95.25 471 ALA A C 1
ATOM 3738 O O . ALA A 1 471 ? -5.238 -32.969 0.12 1 95.25 471 ALA A O 1
ATOM 3739 N N . ILE A 1 472 ? -3.549 -31.625 0.49 1 95.44 472 ILE A N 1
ATOM 3740 C CA . ILE A 1 472 ? -4.426 -30.469 0.666 1 95.44 472 ILE A CA 1
ATOM 3741 C C . ILE A 1 472 ? -5.141 -30.156 -0.646 1 95.44 472 ILE A C 1
ATOM 3743 O O . ILE A 1 472 ? -6.352 -29.922 -0.66 1 95.44 472 ILE A O 1
ATOM 3747 N N . MET A 1 473 ? -4.465 -30.219 -1.729 1 96.81 473 MET A N 1
ATOM 3748 C CA . MET A 1 473 ? -5.027 -29.922 -3.039 1 96.81 473 MET A CA 1
ATOM 3749 C C . MET A 1 473 ? -6.07 -30.953 -3.439 1 96.81 473 MET A C 1
ATOM 3751 O O . MET A 1 473 ? -7.055 -30.625 -4.109 1 96.81 473 MET A O 1
ATOM 3755 N N . GLN A 1 474 ? -5.801 -32.156 -3.037 1 97.38 474 GLN A N 1
ATOM 3756 C CA . GLN A 1 474 ? -6.789 -33.188 -3.281 1 97.38 474 GLN A CA 1
ATOM 3757 C C . GLN A 1 474 ? -8.109 -32.875 -2.58 1 97.38 474 GLN A C 1
ATOM 3759 O O . GLN A 1 474 ? -9.18 -33.031 -3.166 1 97.38 474 GLN A O 1
ATOM 3764 N N . GLN A 1 475 ? -8.023 -32.438 -1.354 1 97 475 GLN A N 1
ATOM 3765 C CA . GLN A 1 475 ? -9.227 -32.062 -0.619 1 97 475 GLN A CA 1
ATOM 3766 C C . GLN A 1 475 ? -9.922 -30.875 -1.264 1 97 475 GLN A C 1
ATOM 3768 O O . GLN A 1 475 ? -11.148 -30.828 -1.345 1 97 475 GLN A O 1
ATOM 3773 N N . GLN A 1 476 ? -9.172 -29.938 -1.71 1 97.31 476 GLN A N 1
ATOM 3774 C CA . GLN A 1 476 ? -9.719 -28.734 -2.34 1 97.31 476 GLN A CA 1
ATOM 3775 C C . GLN A 1 476 ? -10.445 -29.078 -3.635 1 97.31 476 GLN A C 1
ATOM 3777 O O . GLN A 1 476 ? -11.562 -28.609 -3.871 1 97.31 476 GLN A O 1
ATOM 3782 N N . TYR A 1 477 ? -9.797 -29.891 -4.422 1 98.12 477 TYR A N 1
ATOM 3783 C CA . TYR A 1 477 ? -10.445 -30.25 -5.68 1 98.12 477 TYR A CA 1
ATOM 3784 C C . TYR A 1 477 ? -11.688 -31.094 -5.43 1 98.12 477 TYR A C 1
ATOM 3786 O O . TYR A 1 477 ? -12.688 -30.969 -6.145 1 98.12 477 TYR A O 1
ATOM 3794 N N . ARG A 1 478 ? -11.609 -31.953 -4.449 1 97.75 478 ARG A N 1
ATOM 3795 C CA . ARG A 1 478 ? -12.789 -32.719 -4.062 1 97.75 478 ARG A CA 1
ATOM 3796 C C . ARG A 1 478 ? -13.969 -31.812 -3.748 1 97.75 478 ARG A C 1
ATOM 3798 O O . ARG A 1 478 ? -15.078 -32.031 -4.242 1 97.75 478 ARG A O 1
ATOM 3805 N N . THR A 1 479 ? -13.719 -30.812 -3.012 1 97.69 479 THR A N 1
ATOM 3806 C CA . THR A 1 479 ? -14.75 -29.859 -2.627 1 97.69 479 THR A CA 1
ATOM 3807 C C . THR A 1 479 ? -15.219 -29.047 -3.834 1 97.69 479 THR A C 1
ATOM 3809 O O . THR A 1 479 ? -16.422 -28.938 -4.078 1 97.69 479 THR A O 1
ATOM 3812 N N . SER A 1 480 ? -14.312 -28.562 -4.617 1 97.25 480 SER A N 1
ATOM 3813 C CA . SER A 1 480 ? -14.656 -27.703 -5.75 1 97.25 480 SER A CA 1
ATOM 3814 C C . SER A 1 480 ? -15.406 -28.484 -6.824 1 97.25 480 SER A C 1
ATOM 3816 O O . SER A 1 480 ? -16.312 -27.938 -7.461 1 97.25 480 SER A O 1
ATOM 3818 N N . SER A 1 481 ? -15.023 -29.703 -7.051 1 97.81 481 SER A N 1
ATOM 3819 C CA . SER A 1 481 ? -15.672 -30.5 -8.086 1 97.81 481 SER A CA 1
ATOM 3820 C C . SER A 1 481 ? -17.125 -30.797 -7.73 1 97.81 481 SER A C 1
ATOM 3822 O O . SER A 1 481 ? -17.969 -30.906 -8.617 1 97.81 481 SER A O 1
ATOM 3824 N N . LYS A 1 482 ? -17.422 -30.859 -6.418 1 98.06 482 LYS A N 1
ATOM 3825 C CA . LYS A 1 482 ? -18.797 -31.047 -5.977 1 98.06 482 LYS A CA 1
ATOM 3826 C C . LYS A 1 482 ? -19.609 -29.766 -6.188 1 98.06 482 LYS A C 1
ATOM 3828 O O . LYS A 1 482 ? -20.766 -29.828 -6.605 1 98.06 482 LYS A O 1
ATOM 3833 N N . LEU A 1 483 ? -19.016 -28.719 -5.871 1 98.19 483 LEU A N 1
ATOM 3834 C CA . LEU A 1 483 ? -19.688 -27.438 -6.066 1 98.19 483 LEU A CA 1
ATOM 3835 C C . LEU A 1 483 ? -19.891 -27.156 -7.547 1 98.19 483 LEU A C 1
ATOM 3837 O O . LEU A 1 483 ? -20.891 -26.531 -7.93 1 98.19 483 LEU A O 1
ATOM 3841 N N . ASP A 1 484 ? -19.016 -27.672 -8.406 1 98 484 ASP A N 1
ATOM 3842 C CA . ASP A 1 484 ? -19.062 -27.453 -9.852 1 98 484 ASP A CA 1
ATOM 3843 C C . ASP A 1 484 ? -19.719 -28.641 -10.562 1 98 484 ASP A C 1
ATOM 3845 O O . ASP A 1 484 ? -19.531 -28.828 -11.766 1 98 484 ASP A O 1
ATOM 3849 N N . ALA A 1 485 ? -20.453 -29.422 -9.859 1 97.94 485 ALA A N 1
ATOM 3850 C CA . ALA A 1 485 ? -20.984 -30.672 -10.398 1 97.94 485 ALA A CA 1
ATOM 3851 C C . ALA A 1 485 ? -21.844 -30.406 -11.641 1 97.94 485 ALA A C 1
ATOM 3853 O O . ALA A 1 485 ? -21.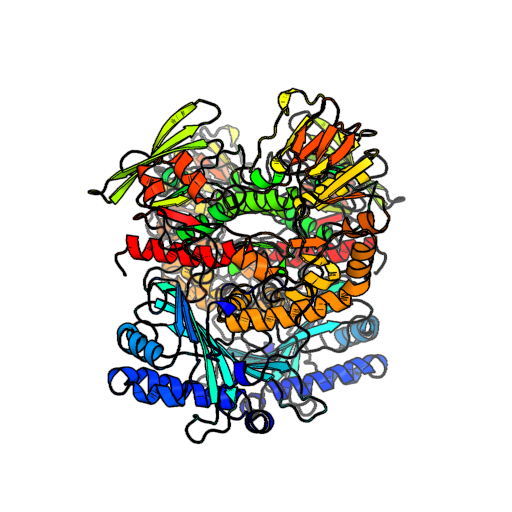766 -31.141 -12.625 1 97.94 485 ALA A O 1
ATOM 3854 N N . ARG A 1 486 ? -22.688 -29.391 -11.57 1 97.88 486 ARG A N 1
ATOM 3855 C CA . ARG A 1 486 ? -23.547 -29.062 -12.711 1 97.88 486 ARG A CA 1
ATOM 3856 C C . ARG A 1 486 ? -22.719 -28.672 -13.922 1 97.88 486 ARG A C 1
ATOM 3858 O O . ARG A 1 486 ? -23.016 -29.062 -15.047 1 97.88 486 ARG A O 1
ATOM 3865 N N . LEU A 1 487 ? -21.719 -27.922 -13.695 1 98.06 487 LEU A N 1
ATOM 3866 C CA . LEU A 1 487 ? -20.812 -27.484 -14.75 1 98.06 487 LEU A CA 1
ATOM 3867 C C . LEU A 1 487 ? -20.094 -28.672 -15.398 1 98.06 487 LEU A C 1
ATOM 3869 O O . LEU A 1 487 ? -20.078 -28.797 -16.625 1 98.06 487 LEU A O 1
ATOM 3873 N N . LEU A 1 488 ? -19.562 -29.547 -14.609 1 98.31 488 LEU A N 1
ATOM 3874 C CA . LEU A 1 488 ? -18.781 -30.688 -15.086 1 98.31 488 LEU A CA 1
ATOM 3875 C C . LEU A 1 488 ? -19.672 -31.688 -15.82 1 98.31 488 LEU A C 1
ATOM 3877 O O . LEU A 1 488 ? -19.281 -32.219 -16.859 1 98.31 488 LEU A O 1
ATOM 3881 N N . LYS A 1 489 ? -20.828 -31.922 -15.273 1 98.25 489 LYS A N 1
ATOM 3882 C CA . LYS A 1 489 ? -21.781 -32.812 -15.93 1 98.25 489 LYS A CA 1
ATOM 3883 C C . LYS A 1 489 ? -22.219 -32.25 -17.281 1 98.25 489 LYS A C 1
ATOM 3885 O O . LYS A 1 489 ? -22.328 -33 -18.266 1 98.25 489 LYS A O 1
ATOM 3890 N N . GLY A 1 490 ? -22.5 -30.984 -17.219 1 98.69 490 GLY A N 1
ATOM 3891 C CA . GLY A 1 490 ? -22.891 -30.328 -18.469 1 98.69 490 GLY A CA 1
ATOM 3892 C C . GLY A 1 490 ? -21.828 -30.438 -19.547 1 98.69 490 GLY A C 1
ATOM 3893 O O . GLY A 1 490 ? -22.156 -30.688 -20.703 1 98.69 490 GLY A O 1
ATOM 3894 N N . LEU A 1 491 ? -20.641 -30.234 -19.219 1 98.69 491 LEU A N 1
ATOM 3895 C CA . LEU A 1 491 ? -19.531 -30.359 -20.156 1 98.69 491 LEU A CA 1
ATOM 3896 C C . LEU A 1 491 ? -19.422 -31.781 -20.688 1 98.69 491 LEU A C 1
ATOM 3898 O O . LEU A 1 491 ? -19.266 -31.984 -21.906 1 98.69 491 LEU A O 1
ATOM 3902 N N . ALA A 1 492 ? -19.531 -32.719 -19.797 1 97.94 492 ALA A N 1
ATOM 3903 C CA . ALA A 1 492 ? -19.469 -34.125 -20.188 1 97.94 492 ALA A CA 1
ATOM 3904 C C . ALA A 1 492 ? -20.562 -34.469 -21.172 1 97.94 492 ALA A C 1
ATOM 3906 O O . ALA A 1 492 ? -20.344 -35.25 -22.125 1 97.94 492 ALA A O 1
ATOM 3907 N N . GLU A 1 493 ? -21.703 -34 -21 1 98.12 493 GLU A N 1
ATOM 3908 C CA . GLU A 1 493 ? -22.844 -34.281 -21.859 1 98.12 493 GLU A CA 1
ATOM 3909 C C . GLU A 1 493 ? -22.625 -33.75 -23.266 1 98.12 493 GLU A C 1
ATOM 3911 O O . GLU A 1 493 ? -23.203 -34.25 -24.234 1 98.12 493 GLU A O 1
ATOM 3916 N N . LYS A 1 494 ? -21.828 -32.719 -23.359 1 97.94 494 LYS A N 1
ATOM 3917 C CA . LYS A 1 494 ? -21.531 -32.125 -24.656 1 97.94 494 LYS A CA 1
ATOM 3918 C C . LYS A 1 494 ? -20.25 -32.719 -25.25 1 97.94 494 LYS A C 1
ATOM 3920 O O . LYS A 1 494 ? -19.797 -32.25 -26.312 1 97.94 494 LYS A O 1
ATOM 3925 N N . GLY A 1 495 ? -19.672 -33.625 -24.531 1 97.25 495 GLY A N 1
ATOM 3926 C CA . GLY A 1 495 ? -18.516 -34.312 -25.047 1 97.25 495 GLY A CA 1
ATOM 3927 C C . GLY A 1 495 ? -17.203 -33.688 -24.656 1 97.25 495 GLY A C 1
ATOM 3928 O O . GLY A 1 495 ? -16.141 -34.156 -25.047 1 97.25 495 GLY A O 1
ATOM 3929 N N . PHE A 1 496 ? -17.203 -32.562 -23.969 1 98.5 496 PHE A N 1
ATOM 3930 C CA . PHE A 1 496 ? -15.969 -31.953 -23.5 1 98.5 496 PHE A CA 1
ATOM 3931 C C . PHE A 1 496 ? -15.289 -32.844 -22.453 1 98.5 496 PHE A C 1
ATOM 3933 O O . PHE A 1 496 ? -15.914 -33.219 -21.469 1 98.5 496 PHE A O 1
ATOM 3940 N N . LYS A 1 497 ? -14.023 -33.188 -22.594 1 98.06 497 LYS A N 1
ATOM 3941 C CA . LYS A 1 497 ? -13.305 -34.062 -21.703 1 98.06 497 LYS A CA 1
ATOM 3942 C C . LYS A 1 497 ? -12.625 -33.281 -20.578 1 98.06 497 LYS A C 1
ATOM 3944 O O . LYS A 1 497 ? -11.82 -32.406 -20.828 1 98.06 497 LYS A O 1
ATOM 3949 N N . THR A 1 498 ? -12.938 -33.688 -19.391 1 98.31 498 THR A N 1
ATOM 3950 C CA . THR A 1 498 ? -12.336 -33.031 -18.219 1 98.31 498 THR A CA 1
ATOM 3951 C C . THR A 1 498 ? -11.508 -34.062 -17.422 1 98.31 498 THR A C 1
ATOM 3953 O O . THR A 1 498 ? -11.562 -35.25 -17.688 1 98.31 498 THR A O 1
ATOM 3956 N N . ASN A 1 499 ? -10.633 -33.625 -16.547 1 98.12 499 ASN A N 1
ATOM 3957 C CA . ASN A 1 499 ? -9.875 -34.469 -15.617 1 98.12 499 ASN A CA 1
ATOM 3958 C C . ASN A 1 499 ? -9.727 -33.781 -14.258 1 98.12 499 ASN A C 1
ATOM 3960 O O . ASN A 1 499 ? -10.133 -32.625 -14.094 1 98.12 499 ASN A O 1
ATOM 3964 N N . ALA A 1 500 ? -9.164 -34.562 -13.328 1 98.38 500 ALA A N 1
ATOM 3965 C CA . ALA A 1 500 ? -9 -34.062 -11.961 1 98.38 500 ALA A CA 1
ATOM 3966 C C . ALA A 1 500 ? -7.566 -33.625 -11.703 1 98.38 500 ALA A C 1
ATOM 3968 O O . ALA A 1 500 ? -7.191 -33.344 -10.562 1 98.38 500 ALA A O 1
ATOM 3969 N N . GLY A 1 501 ? -6.773 -33.562 -12.766 1 97.5 501 GLY A N 1
ATOM 3970 C CA . GLY A 1 501 ? -5.363 -33.219 -12.617 1 97.5 501 GLY A CA 1
ATOM 3971 C C . GLY A 1 501 ? -4.508 -34.406 -12.227 1 97.5 501 GLY A C 1
ATOM 3972 O O . GLY A 1 501 ? -5.012 -35.531 -12.102 1 97.5 501 GLY A O 1
ATOM 3973 N N . MET A 1 502 ? -3.248 -34.125 -12.031 1 96.38 502 MET A N 1
ATOM 3974 C CA . MET A 1 502 ? -2.299 -35.156 -11.617 1 96.38 502 MET A CA 1
ATOM 3975 C C . MET A 1 502 ? -2.482 -35.5 -10.148 1 96.38 502 MET A C 1
ATOM 3977 O O . MET A 1 502 ? -2.359 -34.656 -9.273 1 96.38 502 MET A O 1
ATOM 3981 N N . GLY A 1 503 ? -2.797 -36.75 -9.898 1 95.5 503 GLY A N 1
ATOM 3982 C CA . GLY A 1 503 ? -3.041 -37.219 -8.539 1 95.5 503 GLY A CA 1
ATOM 3983 C C . GLY A 1 503 ? -4.328 -36.656 -7.949 1 95.5 503 GLY A C 1
ATOM 3984 O O . GLY A 1 503 ? -4.512 -36.688 -6.73 1 95.5 503 GLY A O 1
ATOM 3985 N N . GLY A 1 504 ? -5.125 -36.094 -8.781 1 97.44 504 GLY A N 1
ATOM 3986 C CA . GLY A 1 504 ? -6.355 -35.469 -8.297 1 97.44 504 GLY A CA 1
ATOM 3987 C C . GLY A 1 504 ? -6.137 -34.156 -7.594 1 97.44 504 GLY A C 1
ATOM 3988 O O . GLY A 1 504 ? -6.953 -33.75 -6.77 1 97.44 504 GLY A O 1
ATOM 3989 N N . THR A 1 505 ? -5.051 -33.531 -7.906 1 97.12 505 THR A N 1
ATOM 3990 C CA . THR A 1 505 ? -4.668 -32.312 -7.184 1 97.12 505 THR A CA 1
ATOM 3991 C C . THR A 1 505 ? -5.223 -31.062 -7.875 1 97.12 505 THR A C 1
ATOM 3993 O O . THR A 1 505 ? -4.898 -29.938 -7.492 1 97.12 505 THR A O 1
ATOM 3996 N N . GLY A 1 506 ? -5.961 -31.25 -8.875 1 97.19 506 GLY A N 1
ATOM 3997 C CA . GLY A 1 506 ? -6.641 -30.156 -9.539 1 97.19 506 GLY A CA 1
ATOM 3998 C C . GLY A 1 506 ? -5.688 -29.203 -10.234 1 97.19 506 GLY A C 1
ATOM 3999 O O . GLY A 1 506 ? -4.684 -29.625 -10.812 1 97.19 506 GLY A O 1
ATOM 4000 N N . LEU A 1 507 ? -6.074 -27.953 -10.32 1 95.44 507 LEU A N 1
ATOM 4001 C CA . LEU A 1 507 ? -5.395 -26.906 -11.07 1 95.44 507 LEU A CA 1
ATOM 4002 C C . LEU A 1 507 ? -3.963 -26.719 -10.578 1 95.44 507 LEU A C 1
ATOM 4004 O O . LEU A 1 507 ? -3.027 -26.703 -11.383 1 95.44 507 LEU A O 1
ATOM 4008 N N . PHE A 1 508 ? -3.736 -26.641 -9.336 1 90.25 508 PHE A N 1
ATOM 4009 C CA . PHE A 1 508 ? -2.445 -26.234 -8.797 1 90.25 508 PHE A CA 1
ATOM 4010 C C . PHE A 1 508 ? -1.405 -27.344 -9 1 90.25 508 PHE A C 1
ATOM 4012 O O . PHE A 1 508 ? -0.234 -27.047 -9.25 1 90.25 508 PHE A O 1
ATOM 4019 N N . GLY A 1 509 ? -1.889 -28.547 -8.828 1 93.38 509 GLY A N 1
ATOM 4020 C CA . GLY A 1 509 ? -0.977 -29.641 -9.133 1 93.38 509 GLY A CA 1
ATOM 4021 C C . GLY A 1 509 ? -0.482 -29.625 -10.562 1 93.38 509 GLY A C 1
ATOM 4022 O O . GLY A 1 509 ? 0.689 -29.906 -10.828 1 93.38 509 GLY A O 1
ATOM 4023 N N . LEU A 1 510 ? -1.365 -29.266 -11.438 1 95 510 LEU A N 1
ATOM 4024 C CA . LEU A 1 510 ? -1.002 -29.172 -12.852 1 95 510 LEU A CA 1
ATOM 4025 C C . LEU A 1 510 ? -0.08 -27.984 -13.094 1 95 510 LEU A C 1
ATOM 4027 O O . LEU A 1 510 ? 0.884 -28.078 -13.852 1 95 510 LEU A O 1
ATOM 4031 N N . TYR A 1 511 ? -0.334 -26.906 -12.453 1 93.62 511 TYR A N 1
ATOM 4032 C CA . TYR A 1 511 ? 0.501 -25.719 -12.609 1 93.62 511 TYR A CA 1
ATOM 4033 C C . TYR A 1 511 ? 1.938 -26 -12.195 1 93.62 511 TYR A C 1
ATOM 4035 O O . TYR A 1 511 ? 2.883 -25.625 -12.891 1 93.62 511 TYR A O 1
ATOM 4043 N N . TYR A 1 512 ? 2.145 -26.703 -11.102 1 93.25 512 TYR A N 1
ATOM 4044 C CA . TYR A 1 512 ? 3.473 -26.984 -10.562 1 93.25 512 TYR A CA 1
ATOM 4045 C C . TYR A 1 512 ? 4.262 -27.891 -11.5 1 93.25 512 TYR A C 1
ATOM 4047 O O . TYR A 1 512 ? 5.488 -27.797 -11.57 1 93.25 512 TYR A O 1
ATOM 4055 N N . ARG A 1 513 ? 3.551 -28.703 -12.203 1 93.12 513 ARG A N 1
ATOM 4056 C CA . ARG A 1 513 ? 4.242 -29.766 -12.914 1 93.12 513 ARG A CA 1
ATOM 4057 C C . ARG A 1 513 ? 4.309 -29.469 -14.414 1 93.12 513 ARG A C 1
ATOM 4059 O O . ARG A 1 513 ? 5.309 -29.766 -15.062 1 93.12 513 ARG A O 1
ATOM 4066 N N . ARG A 1 514 ? 3.252 -28.75 -14.859 1 89.44 514 ARG A N 1
ATOM 4067 C CA . ARG A 1 514 ? 3.164 -28.562 -16.312 1 89.44 514 ARG A CA 1
ATOM 4068 C C . ARG A 1 514 ? 3.1 -27.078 -16.656 1 89.44 514 ARG A C 1
ATOM 4070 O O . ARG A 1 514 ? 3.363 -26.688 -17.797 1 89.44 514 ARG A O 1
ATOM 4077 N N . GLY A 1 515 ? 2.656 -26.312 -15.75 1 88.75 515 GLY A N 1
ATOM 4078 C CA . GLY A 1 515 ? 2.453 -24.891 -16.031 1 88.75 515 GLY A CA 1
ATOM 4079 C C . GLY A 1 515 ? 1.198 -24.625 -16.844 1 88.75 515 GLY A C 1
ATOM 4080 O O . GLY A 1 515 ? 0.941 -23.484 -17.234 1 88.75 515 GLY A O 1
ATOM 4081 N N . SER A 1 516 ? 0.422 -25.703 -17.141 1 89.94 516 SER A N 1
ATOM 4082 C CA . SER A 1 516 ? -0.778 -25.609 -17.969 1 89.94 516 SER A CA 1
ATOM 4083 C C . SER A 1 516 ? -1.703 -26.797 -17.734 1 89.94 516 SER A C 1
ATOM 4085 O O . SER A 1 516 ? -1.581 -27.5 -16.719 1 89.94 516 SER A O 1
ATOM 4087 N N . GLY A 1 517 ? -2.723 -26.891 -18.531 1 94.5 517 GLY A N 1
ATOM 4088 C CA . GLY A 1 517 ? -3.594 -28.062 -18.5 1 94.5 517 GLY A CA 1
ATOM 4089 C C . GLY A 1 517 ? -4.887 -27.812 -17.75 1 94.5 517 GLY A C 1
ATOM 4090 O O . GLY A 1 517 ? -5.633 -28.766 -17.469 1 94.5 517 GLY A O 1
ATOM 4091 N N . TYR A 1 518 ? -5.137 -26.609 -17.469 1 97.38 518 TYR A N 1
ATOM 4092 C CA . TYR A 1 518 ? -6.332 -26.297 -16.688 1 97.38 518 TYR A CA 1
ATOM 4093 C C . TYR A 1 518 ? -7.055 -25.078 -17.266 1 97.38 518 TYR A C 1
ATOM 4095 O O . TYR A 1 518 ? -6.496 -24.344 -18.078 1 97.38 518 TYR A O 1
ATOM 4103 N N . TYR A 1 519 ? -8.266 -24.922 -16.891 1 97.81 519 TYR A N 1
ATOM 4104 C CA . TYR A 1 519 ? -9.094 -23.766 -17.234 1 97.81 519 TYR A CA 1
ATOM 4105 C C . TYR A 1 519 ? -9.898 -23.281 -16.047 1 97.81 519 TYR A C 1
ATOM 4107 O O . TYR A 1 519 ? -10.586 -24.062 -15.391 1 97.81 519 TYR A O 1
ATOM 4115 N N . ILE A 1 520 ? -9.773 -22.047 -15.734 1 98 520 ILE A N 1
ATOM 4116 C CA . ILE A 1 520 ? -10.648 -21.391 -14.773 1 98 520 ILE A CA 1
ATOM 4117 C C . ILE A 1 520 ? -11.852 -20.797 -15.5 1 98 520 ILE A C 1
ATOM 4119 O O . ILE A 1 520 ? -11.727 -19.797 -16.219 1 98 520 ILE A O 1
ATOM 4123 N N . ASP A 1 521 ? -12.938 -21.344 -15.281 1 98.06 521 ASP A N 1
ATOM 4124 C CA . ASP A 1 521 ? -14.117 -20.953 -16.047 1 98.06 521 ASP A CA 1
ATOM 4125 C C . ASP A 1 521 ? -14.656 -19.594 -15.57 1 98.06 521 ASP A C 1
ATOM 4127 O O . ASP A 1 521 ? -14.992 -19.438 -14.398 1 98.06 521 ASP A O 1
ATOM 4131 N N . VAL A 1 522 ? -14.789 -18.781 -16.531 1 96.94 522 VAL A N 1
ATOM 4132 C CA . VAL A 1 522 ? -15.375 -17.469 -16.281 1 96.94 522 VAL A CA 1
ATOM 4133 C C . VAL A 1 522 ? -16.562 -17.234 -17.219 1 96.94 522 VAL A C 1
ATOM 4135 O O . VAL A 1 522 ? -17.016 -16.094 -17.375 1 96.94 522 VAL A O 1
ATOM 4138 N N . GLY A 1 523 ? -17.031 -18.281 -17.891 1 96.44 523 GLY A N 1
ATOM 4139 C CA . GLY A 1 523 ? -18.234 -18.094 -18.688 1 96.44 523 GLY A CA 1
ATOM 4140 C C . GLY A 1 523 ? -18.281 -18.984 -19.906 1 96.44 523 GLY A C 1
ATOM 4141 O O . GLY A 1 523 ? -19.375 -19.344 -20.375 1 96.44 523 GLY A O 1
ATOM 4142 N N . CYS A 1 524 ? -17.203 -19.406 -20.547 1 98 524 CYS A N 1
ATOM 4143 C CA . CYS A 1 524 ? -17.172 -20.141 -21.797 1 98 524 CYS A CA 1
ATOM 4144 C C . CYS A 1 524 ? -17.703 -21.547 -21.641 1 98 524 CYS A C 1
ATOM 4146 O O . CYS A 1 524 ? -18.312 -22.109 -22.562 1 98 524 CYS A O 1
ATOM 4148 N N . SER A 1 525 ? -17.484 -22.188 -20.5 1 98.06 525 SER A N 1
ATOM 4149 C CA . SER A 1 525 ? -18 -23.531 -20.266 1 98.06 525 SER A CA 1
ATOM 4150 C C . SER A 1 525 ? -19.516 -23.578 -20.422 1 98.06 525 SER A C 1
ATOM 4152 O O . SER A 1 525 ? -20.062 -24.531 -20.969 1 98.06 525 SER A O 1
ATOM 4154 N N . ASP A 1 526 ? -20.172 -22.562 -19.953 1 97.44 526 ASP A N 1
ATOM 4155 C CA . ASP A 1 526 ? -21.625 -22.5 -20.125 1 97.44 526 ASP A CA 1
ATOM 4156 C C . ASP A 1 526 ? -22 -22.375 -21.594 1 97.44 526 ASP A C 1
ATOM 4158 O O . ASP A 1 526 ? -23.031 -22.906 -22.016 1 97.44 526 ASP A O 1
ATOM 4162 N N . LEU A 1 527 ? -21.219 -21.656 -22.375 1 98.5 527 LEU A N 1
ATOM 4163 C CA . LEU A 1 527 ? -21.469 -21.547 -23.812 1 98.5 527 LEU A CA 1
ATOM 4164 C C . LEU A 1 527 ? -21.344 -22.906 -24.484 1 98.5 527 LEU A C 1
ATOM 4166 O O . LEU A 1 527 ? -22.109 -23.219 -25.406 1 98.5 527 LEU A O 1
ATOM 4170 N N . ILE A 1 528 ? -20.391 -23.703 -24.062 1 98.81 528 ILE A N 1
ATOM 4171 C CA . ILE A 1 528 ? -20.219 -25.062 -24.578 1 98.81 528 ILE A CA 1
ATOM 4172 C C . ILE A 1 528 ? -21.438 -25.906 -24.219 1 98.81 528 ILE A C 1
ATOM 4174 O O . ILE A 1 528 ? -22.016 -26.594 -25.078 1 98.81 528 ILE A O 1
ATOM 4178 N N . ILE A 1 529 ? -21.875 -25.844 -22.984 1 98.56 529 ILE A N 1
ATOM 4179 C CA . ILE A 1 529 ? -23 -26.625 -22.469 1 98.56 529 ILE A CA 1
ATOM 4180 C C . ILE A 1 529 ? -24.266 -26.266 -23.234 1 98.56 529 ILE A C 1
ATOM 4182 O O . ILE A 1 529 ? -25.094 -27.141 -23.531 1 98.56 529 ILE A O 1
ATOM 4186 N N . GLN A 1 530 ? -24.391 -25.047 -23.641 1 98.25 530 GLN A N 1
ATOM 4187 C CA . GLN A 1 530 ? -25.562 -24.578 -24.375 1 98.25 530 GLN A CA 1
ATOM 4188 C C . GLN A 1 530 ? -25.453 -24.875 -25.859 1 98.25 530 GLN A C 1
ATOM 4190 O O . GLN A 1 530 ? -26.375 -24.625 -26.625 1 98.25 530 GLN A O 1
ATOM 4195 N N . GLY A 1 531 ? -24.312 -25.328 -26.297 1 98.06 531 GLY A N 1
ATOM 4196 C CA . GLY A 1 531 ? -24.094 -25.656 -27.703 1 98.06 531 GLY A CA 1
ATOM 4197 C C . GLY A 1 531 ? -23.719 -24.469 -28.547 1 98.06 531 GLY A C 1
ATOM 4198 O O . GLY A 1 531 ? -23.688 -24.562 -29.781 1 98.06 531 GLY A O 1
ATOM 4199 N N . LYS A 1 532 ? -23.469 -23.359 -27.922 1 98.38 532 LYS A N 1
ATOM 4200 C CA . LYS A 1 532 ? -23.109 -22.125 -28.609 1 98.38 532 LYS A CA 1
ATOM 4201 C C . LYS A 1 532 ? -21.656 -22.156 -29.078 1 98.38 532 LYS A C 1
ATOM 4203 O O . LYS A 1 532 ? -21.312 -21.516 -30.078 1 98.38 532 LYS A O 1
ATOM 4208 N N . VAL A 1 533 ? -20.828 -22.812 -28.391 1 98.69 533 VAL A N 1
ATOM 4209 C CA . VAL A 1 533 ? -19.484 -23.172 -28.797 1 98.69 533 VAL A CA 1
ATOM 4210 C C . VAL A 1 533 ? -19.391 -24.688 -28.984 1 98.69 533 VAL A C 1
ATOM 4212 O O . VAL A 1 533 ? -19.641 -25.453 -28.047 1 98.69 533 VAL A O 1
ATOM 4215 N N . LYS A 1 534 ? -19.062 -25.078 -30.125 1 98.31 534 LYS A N 1
ATOM 4216 C CA . LYS A 1 534 ? -18.953 -26.5 -30.438 1 98.31 534 LYS A CA 1
ATOM 4217 C C . LYS A 1 534 ? -17.609 -27.062 -30 1 98.31 534 LYS A C 1
ATOM 4219 O O . LYS A 1 534 ? -16.609 -26.328 -29.938 1 98.31 534 LYS A O 1
ATOM 4224 N N . VAL A 1 535 ? -17.578 -28.406 -29.719 1 98.31 535 VAL A N 1
ATOM 4225 C CA . VAL A 1 535 ? -16.344 -29.062 -29.297 1 98.31 535 VAL A CA 1
ATOM 4226 C C . VAL A 1 535 ? -16.078 -30.266 -30.219 1 98.31 535 VAL A C 1
ATOM 4228 O O . VAL A 1 535 ? -16.984 -31.047 -30.5 1 98.31 535 VAL A O 1
ATOM 4231 N N . LYS A 1 536 ? -14.922 -30.25 -30.734 1 97.94 536 LYS A N 1
ATOM 4232 C CA . LYS A 1 536 ? -14.414 -31.406 -31.469 1 97.94 536 LYS A CA 1
ATOM 4233 C C . LYS A 1 536 ? -13.125 -31.938 -30.859 1 97.94 536 LYS A C 1
ATOM 4235 O O . LYS A 1 536 ? -12.438 -31.203 -30.141 1 97.94 536 LYS A O 1
ATOM 4240 N N . HIS A 1 537 ? -12.844 -33.219 -31.109 1 97.5 537 HIS A N 1
ATOM 4241 C CA . HIS A 1 537 ? -11.641 -33.844 -30.562 1 97.5 537 HIS A CA 1
ATOM 4242 C C . HIS A 1 537 ? -10.688 -34.281 -31.672 1 97.5 537 HIS A C 1
ATOM 4244 O O . HIS A 1 537 ? -11.125 -34.594 -32.781 1 97.5 537 HIS A O 1
ATOM 4250 N N . GLY A 1 538 ? -9.398 -34.219 -31.281 1 94.81 538 GLY A N 1
ATOM 4251 C CA . GLY A 1 538 ? -8.391 -34.719 -32.219 1 94.81 538 GLY A CA 1
ATOM 4252 C C . GLY A 1 538 ? -7.297 -33.688 -32.5 1 94.81 538 GLY A C 1
ATOM 4253 O O . GLY A 1 538 ? -7.105 -32.75 -31.719 1 94.81 538 GLY A O 1
ATOM 4254 N N . THR A 1 539 ? -6.484 -34.062 -33.562 1 96.38 539 THR A N 1
ATOM 4255 C CA . THR A 1 539 ? -5.414 -33.188 -34.062 1 96.38 539 THR A CA 1
ATOM 4256 C C . THR A 1 539 ? -5.555 -32.906 -35.531 1 96.38 539 THR A C 1
ATOM 4258 O O . THR A 1 539 ? -6.121 -33.719 -36.281 1 96.38 539 THR A O 1
ATOM 4261 N N . ILE A 1 540 ? -5.07 -31.766 -35.906 1 97.62 540 ILE A N 1
ATOM 4262 C CA . ILE A 1 540 ? -5.109 -31.422 -37.344 1 97.62 540 ILE A CA 1
ATOM 4263 C C . ILE A 1 540 ? -4.125 -32.312 -38.094 1 97.62 540 ILE A C 1
ATOM 4265 O O . ILE A 1 540 ? -2.936 -32.344 -37.781 1 97.62 540 ILE A O 1
ATOM 4269 N N . LYS A 1 541 ? -4.586 -32.938 -39.094 1 97.56 541 LYS A N 1
ATOM 4270 C CA . LYS A 1 541 ? -3.742 -33.719 -40 1 97.56 541 LYS A CA 1
ATOM 4271 C C . LYS A 1 541 ? -3.162 -32.844 -41.094 1 97.56 541 LYS A C 1
ATOM 4273 O O . LYS A 1 541 ? -1.967 -32.906 -41.406 1 97.56 541 LYS A O 1
ATOM 4278 N N . LYS A 1 542 ? -4.031 -32.094 -41.719 1 97.88 542 LYS A N 1
ATOM 4279 C CA . LYS A 1 542 ? -3.619 -31.188 -42.781 1 97.88 542 LYS A CA 1
ATOM 4280 C C . LYS A 1 542 ? -4.656 -30.094 -42.969 1 97.88 542 LYS A C 1
ATOM 4282 O O . LYS A 1 542 ? -5.82 -30.25 -42.625 1 97.88 542 LYS A O 1
ATOM 4287 N N . PHE A 1 543 ? -4.203 -29 -43.562 1 98.06 543 PHE A N 1
ATOM 4288 C CA . PHE A 1 543 ? -5.102 -27.906 -43.938 1 98.06 543 PHE A CA 1
ATOM 4289 C C . PHE A 1 543 ? -5.699 -28.156 -45.312 1 98.06 543 PHE A C 1
ATOM 4291 O O . PHE A 1 543 ? -5.094 -28.828 -46.156 1 98.06 543 PHE A O 1
ATOM 4298 N N . LEU A 1 544 ? -6.902 -27.703 -45.469 1 97.94 544 LEU A N 1
ATOM 4299 C CA . LEU A 1 544 ? -7.586 -27.625 -46.75 1 97.94 544 LEU A CA 1
ATOM 4300 C C . LEU A 1 544 ? -7.758 -26.156 -47.188 1 97.94 544 LEU A C 1
ATOM 4302 O O . LEU A 1 544 ? -7.406 -25.25 -46.438 1 97.94 544 LEU A O 1
ATOM 4306 N N . GLU A 1 545 ? -8.258 -25.953 -48.406 1 97.62 545 GLU A N 1
ATOM 4307 C CA . GLU A 1 545 ? -8.406 -24.594 -48.906 1 97.62 545 GLU A CA 1
ATOM 4308 C C . GLU A 1 545 ? -9.32 -23.766 -48 1 97.62 545 GLU A C 1
ATOM 4310 O O . GLU A 1 545 ? -9.133 -22.547 -47.906 1 97.62 545 GLU A O 1
ATOM 4315 N N . HIS A 1 546 ? -10.359 -24.391 -47.469 1 97.75 546 HIS A N 1
ATOM 4316 C CA . HIS A 1 546 ? -11.328 -23.641 -46.656 1 97.75 546 HIS A CA 1
ATOM 4317 C C . HIS A 1 546 ? -11.602 -24.344 -45.344 1 97.75 546 HIS A C 1
ATOM 4319 O O . HIS A 1 546 ? -12.672 -24.172 -44.75 1 97.75 546 HIS A O 1
ATOM 4325 N N . GLY A 1 547 ? -10.609 -25.188 -44.906 1 97.94 547 GLY A N 1
ATOM 4326 C CA . GLY A 1 547 ? -10.82 -25.906 -43.656 1 97.94 547 GLY A CA 1
ATOM 4327 C C . GLY A 1 547 ? -9.641 -26.781 -43.281 1 97.94 547 GLY A C 1
ATOM 4328 O O . GLY A 1 547 ? -8.5 -26.5 -43.656 1 97.94 547 GLY A O 1
ATOM 4329 N N . VAL A 1 548 ? -9.938 -27.797 -42.375 1 98.5 548 VAL A N 1
ATOM 4330 C CA . VAL A 1 548 ? -8.891 -28.703 -41.938 1 98.5 548 VAL A CA 1
ATOM 4331 C C . VAL A 1 548 ? -9.438 -30.141 -41.938 1 98.5 548 VAL A C 1
ATOM 4333 O O . VAL A 1 548 ? -10.648 -30.344 -41.812 1 98.5 548 VAL A O 1
ATOM 4336 N N . GLU A 1 549 ? -8.523 -31.031 -42.062 1 98.38 549 GLU A N 1
ATOM 4337 C CA . GLU A 1 549 ? -8.789 -32.469 -41.844 1 98.38 549 GLU A CA 1
ATOM 4338 C C . GLU A 1 549 ? -8.133 -32.938 -40.562 1 98.38 549 GLU A C 1
ATOM 4340 O O . GLU A 1 549 ? -6.945 -32.688 -40.344 1 98.38 549 GLU A O 1
ATOM 4345 N N . LEU A 1 550 ? -8.898 -33.625 -39.781 1 97.94 550 LEU A N 1
ATOM 4346 C CA . LEU A 1 550 ? -8.375 -34.156 -38.531 1 97.94 550 LEU A CA 1
ATOM 4347 C C . LEU A 1 550 ? -7.789 -35.531 -38.719 1 97.94 550 LEU A C 1
ATOM 4349 O O . LEU A 1 550 ? -7.957 -36.156 -39.781 1 97.94 550 LEU A O 1
ATOM 4353 N N . ASN A 1 551 ? -7.125 -36 -37.75 1 96.69 551 ASN A N 1
ATOM 4354 C CA . ASN A 1 551 ? -6.422 -37.281 -37.812 1 96.69 551 ASN A CA 1
ATOM 4355 C C . ASN A 1 551 ? -7.395 -38.438 -38 1 96.69 551 ASN A C 1
ATOM 4357 O O . ASN A 1 551 ? -7.027 -39.5 -38.531 1 96.69 551 ASN A O 1
ATOM 4361 N N . ASP A 1 552 ? -8.633 -38.312 -37.562 1 96.12 552 ASP A N 1
ATOM 4362 C CA . ASP A 1 552 ? -9.609 -39.375 -37.688 1 96.12 552 ASP A CA 1
ATOM 4363 C C . ASP A 1 552 ? -10.375 -39.281 -39 1 96.12 552 ASP A C 1
ATOM 4365 O O . ASP A 1 552 ? -11.32 -40.031 -39.25 1 96.12 552 ASP A O 1
ATOM 4369 N N . GLY A 1 553 ? -10.094 -38.281 -39.75 1 96.38 553 GLY A N 1
ATOM 4370 C CA . GLY A 1 553 ? -10.703 -38.125 -41.062 1 96.38 553 GLY A CA 1
ATOM 4371 C C . GLY A 1 553 ? -11.82 -37.094 -41.062 1 96.38 553 GLY A C 1
ATOM 4372 O O . GLY A 1 553 ? -12.289 -36.719 -42.156 1 96.38 553 GLY A O 1
ATOM 4373 N N . THR A 1 554 ? -12.172 -36.625 -39.969 1 97.12 554 THR A N 1
ATOM 4374 C CA . THR A 1 554 ? -13.211 -35.594 -39.906 1 97.12 554 THR A CA 1
ATOM 4375 C C . THR A 1 554 ? -12.766 -34.312 -40.594 1 97.12 554 THR A C 1
ATOM 4377 O O . THR A 1 554 ? -11.633 -33.875 -40.438 1 97.12 554 THR A O 1
ATOM 4380 N N . ILE A 1 555 ? -13.688 -33.781 -41.406 1 97.81 555 ILE A N 1
ATOM 4381 C CA . ILE A 1 555 ? -13.398 -32.531 -42.094 1 97.81 555 ILE A CA 1
ATOM 4382 C C . ILE A 1 555 ? -14.18 -31.375 -41.438 1 97.81 555 ILE A C 1
ATOM 4384 O O . ILE A 1 555 ? -15.398 -31.469 -41.281 1 97.81 555 ILE A O 1
ATOM 4388 N N . LEU A 1 556 ? -13.523 -30.406 -41 1 97.88 556 LEU A N 1
ATOM 4389 C CA . LEU A 1 556 ? -14.117 -29.141 -40.594 1 97.88 556 LEU A CA 1
ATOM 4390 C C . LEU A 1 556 ? -13.969 -28.109 -41.719 1 97.88 556 LEU A C 1
ATOM 4392 O O . LEU A 1 556 ? -12.859 -27.641 -42 1 97.88 556 LEU A O 1
ATOM 4396 N N . ASP A 1 557 ? -15.102 -27.719 -42.344 1 96.62 557 ASP A N 1
ATOM 4397 C CA . ASP A 1 557 ? -15.062 -26.875 -43.531 1 96.62 557 ASP A CA 1
ATOM 4398 C C . ASP A 1 557 ? -15.609 -25.484 -43.25 1 96.62 557 ASP A C 1
ATOM 4400 O O . ASP A 1 557 ? -16.016 -25.188 -42.125 1 96.62 557 ASP A O 1
ATOM 4404 N N . ASN A 1 558 ? -15.398 -24.531 -44.219 1 97.75 558 ASN A N 1
ATOM 4405 C CA . ASN A 1 558 ? -15.906 -23.156 -44.188 1 97.75 558 ASN A CA 1
ATOM 4406 C C . ASN A 1 558 ? -15.312 -22.391 -43 1 97.75 558 ASN A C 1
ATOM 4408 O O . ASN A 1 558 ? -16.047 -21.719 -42.25 1 97.75 558 ASN A O 1
ATOM 4412 N N . LEU A 1 559 ? -14.055 -22.609 -42.781 1 98.31 559 LEU A N 1
ATOM 4413 C CA . LEU A 1 559 ? -13.352 -21.891 -41.719 1 98.31 559 LEU A CA 1
ATOM 4414 C C . LEU A 1 559 ? -12.727 -20.609 -42.25 1 98.31 559 LEU A C 1
ATOM 4416 O O . LEU A 1 559 ? -12.086 -20.625 -43.312 1 98.31 559 LEU A O 1
ATOM 4420 N N . ASP A 1 560 ? -12.953 -19.484 -41.562 1 98.25 560 ASP A N 1
ATOM 4421 C CA . ASP A 1 560 ? -12.375 -18.203 -41.938 1 98.25 560 ASP A CA 1
ATOM 4422 C C . ASP A 1 560 ? -11.117 -17.906 -41.125 1 98.25 560 ASP A C 1
ATOM 4424 O O . ASP A 1 560 ? -10.25 -17.156 -41.562 1 98.25 560 ASP A O 1
ATOM 4428 N N . ILE A 1 561 ? -11.062 -18.438 -39.906 1 98.12 561 ILE A N 1
ATOM 4429 C CA . ILE A 1 561 ? -9.922 -18.188 -39.031 1 98.12 561 ILE A CA 1
ATOM 4430 C C . ILE A 1 561 ? -9.648 -19.422 -38.188 1 98.12 561 ILE A C 1
ATOM 4432 O O . ILE A 1 561 ? -10.586 -20.109 -37.75 1 98.12 561 ILE A O 1
ATOM 4436 N N . VAL A 1 562 ? -8.375 -19.734 -38.031 1 98.31 562 VAL A N 1
ATOM 4437 C CA . VAL A 1 562 ? -7.883 -20.75 -37.094 1 98.31 562 VAL A CA 1
ATOM 4438 C C . VAL A 1 562 ? -6.93 -20.125 -36.094 1 98.31 562 VAL A C 1
ATOM 4440 O O . VAL A 1 562 ? -5.879 -19.594 -36.469 1 98.31 562 VAL A O 1
ATOM 4443 N N . VAL A 1 563 ? -7.359 -20.141 -34.812 1 98.12 563 VAL A N 1
ATOM 4444 C CA . VAL A 1 563 ? -6.504 -19.609 -33.75 1 98.12 563 VAL A CA 1
ATOM 4445 C C . VAL A 1 563 ? -5.785 -20.766 -33.062 1 98.12 563 VAL A C 1
ATOM 4447 O O . VAL A 1 563 ? -6.422 -21.688 -32.562 1 98.12 563 VAL A O 1
ATOM 4450 N N . MET A 1 564 ? -4.449 -20.672 -33.062 1 97.31 564 MET A N 1
ATOM 4451 C CA . MET A 1 564 ? -3.619 -21.672 -32.375 1 97.31 564 MET A CA 1
ATOM 4452 C C . MET A 1 564 ? -3.402 -21.297 -30.922 1 97.31 564 MET A C 1
ATOM 4454 O O . MET A 1 564 ? -2.467 -20.547 -30.594 1 97.31 564 MET A O 1
ATOM 4458 N N . ALA A 1 565 ? -4.207 -21.859 -30.047 1 96.25 565 ALA A N 1
ATOM 4459 C CA . ALA A 1 565 ? -3.98 -21.75 -28.609 1 96.25 565 ALA A CA 1
ATOM 4460 C C . ALA A 1 565 ? -3.156 -22.922 -28.094 1 96.25 565 ALA A C 1
ATOM 4462 O O . ALA A 1 565 ? -3.6 -23.656 -27.203 1 96.25 565 ALA A O 1
ATOM 4463 N N . THR A 1 566 ? -1.938 -22.984 -28.594 1 92.88 566 THR A N 1
ATOM 4464 C CA . THR A 1 566 ? -1.1 -24.172 -28.438 1 92.88 566 THR A CA 1
ATOM 4465 C C . THR A 1 566 ? 0.053 -23.891 -27.469 1 92.88 566 THR A C 1
ATOM 4467 O O . THR A 1 566 ? 1.051 -24.625 -27.469 1 92.88 566 THR A O 1
ATOM 4470 N N . GLY A 1 567 ? -0.101 -22.828 -26.734 1 88.75 567 GLY A N 1
ATOM 4471 C CA . GLY A 1 567 ? 0.848 -22.547 -25.672 1 88.75 567 GLY A CA 1
ATOM 4472 C C . GLY A 1 567 ? 2.123 -21.891 -26.156 1 88.75 567 GLY A C 1
ATOM 4473 O O . GLY A 1 567 ? 2.107 -21.156 -27.156 1 88.75 567 GLY A O 1
ATOM 4474 N N . TYR A 1 568 ? 3.201 -21.953 -25.344 1 84 568 TYR A N 1
ATOM 4475 C CA . TYR A 1 568 ? 4.461 -21.25 -25.578 1 84 568 TYR A CA 1
ATOM 4476 C C . TYR A 1 568 ? 5.645 -22.203 -25.422 1 84 568 TYR A C 1
ATOM 4478 O O . TYR A 1 568 ? 5.52 -23.266 -24.781 1 84 568 TYR A O 1
ATOM 4486 N N . SER A 1 569 ? 6.715 -21.734 -25.984 1 80.19 569 SER A N 1
ATOM 4487 C CA . SER A 1 569 ? 7.953 -22.484 -25.844 1 80.19 569 SER A CA 1
ATOM 4488 C C . SER A 1 569 ? 8.531 -22.344 -24.438 1 80.19 569 SER A C 1
ATOM 4490 O O . SER A 1 569 ? 8.164 -21.422 -23.703 1 80.19 569 SER A O 1
ATOM 4492 N N . ASN A 1 570 ? 9.469 -23.281 -24.156 1 82.88 570 ASN A N 1
ATOM 4493 C CA . ASN A 1 570 ? 10.078 -23.203 -22.844 1 82.88 570 ASN A CA 1
ATOM 4494 C C . ASN A 1 570 ? 11.188 -22.156 -22.797 1 82.88 570 ASN A C 1
ATOM 4496 O O . ASN A 1 570 ? 11.789 -21.844 -23.828 1 82.88 570 ASN A O 1
ATOM 4500 N N . MET A 1 571 ? 11.508 -21.609 -21.672 1 88.81 571 MET A N 1
ATOM 4501 C CA . MET A 1 571 ? 12.453 -20.516 -21.469 1 88.81 571 MET A CA 1
ATOM 4502 C C . MET A 1 571 ? 13.867 -20.938 -21.859 1 88.81 571 MET A C 1
ATOM 4504 O O . MET A 1 571 ? 14.656 -20.125 -22.328 1 88.81 571 MET A O 1
ATOM 4508 N N . LYS A 1 572 ? 14.172 -22.203 -21.641 1 90.88 572 LYS A N 1
ATOM 4509 C CA . LYS A 1 572 ? 15.492 -22.703 -22 1 90.88 572 LYS A CA 1
ATOM 4510 C C . LYS A 1 572 ? 15.727 -22.578 -23.516 1 90.88 572 LYS A C 1
ATOM 4512 O O . LYS A 1 572 ? 16.781 -22.125 -23.938 1 90.88 572 LYS A O 1
ATOM 4517 N N . GLU A 1 573 ? 14.719 -22.953 -24.234 1 89.69 573 GLU A N 1
ATOM 4518 C CA . GLU A 1 573 ? 14.836 -22.891 -25.688 1 89.69 573 GLU A CA 1
ATOM 4519 C C . GLU A 1 573 ? 14.922 -21.438 -26.172 1 89.69 573 GLU A C 1
ATOM 4521 O O . GLU A 1 573 ? 15.656 -21.141 -27.109 1 89.69 573 GLU A O 1
ATOM 4526 N N . THR A 1 574 ? 14.195 -20.625 -25.547 1 90.5 574 THR A N 1
ATOM 4527 C CA . THR A 1 574 ? 14.25 -19.203 -25.906 1 90.5 574 THR A CA 1
ATOM 4528 C C . THR A 1 574 ? 15.625 -18.625 -25.594 1 90.5 574 THR A C 1
ATOM 4530 O O . THR A 1 574 ? 16.172 -17.844 -26.375 1 90.5 574 THR A O 1
ATOM 4533 N N . ALA A 1 575 ? 16.172 -18.969 -24.453 1 93.81 575 ALA A N 1
ATOM 4534 C CA . ALA A 1 575 ? 17.516 -18.5 -24.078 1 93.81 575 ALA A CA 1
ATOM 4535 C C . ALA A 1 575 ? 18.547 -18.969 -25.094 1 93.81 575 ALA A C 1
ATOM 4537 O O . ALA A 1 575 ? 19.453 -18.203 -25.469 1 93.81 575 ALA A O 1
ATOM 4538 N N . ARG A 1 576 ? 18.391 -20.203 -25.531 1 92.94 576 ARG A N 1
ATOM 4539 C CA . ARG A 1 576 ? 19.312 -20.719 -26.531 1 92.94 576 ARG A CA 1
ATOM 4540 C C . ARG A 1 576 ? 19.234 -19.922 -27.828 1 92.94 576 ARG A C 1
ATOM 4542 O O . ARG A 1 576 ? 20.25 -19.641 -28.453 1 92.94 576 ARG A O 1
ATOM 4549 N N . LYS A 1 577 ? 18.062 -19.578 -28.188 1 91.19 577 LYS A N 1
ATOM 4550 C CA . LYS A 1 577 ? 17.875 -18.797 -29.406 1 91.19 577 LYS A CA 1
ATOM 4551 C C . LYS A 1 577 ? 18.516 -17.422 -29.281 1 91.19 577 LYS A C 1
ATOM 4553 O O . LYS A 1 577 ? 19.078 -16.906 -30.25 1 91.19 577 LYS A O 1
ATOM 4558 N N . VAL A 1 578 ? 18.484 -16.859 -28.125 1 92.44 578 VAL A N 1
ATOM 4559 C CA . VAL A 1 578 ? 18.953 -15.492 -27.906 1 92.44 578 VAL A CA 1
ATOM 4560 C C . VAL A 1 578 ? 20.469 -15.5 -27.672 1 92.44 578 VAL A C 1
ATOM 4562 O O . VAL A 1 578 ? 21.188 -14.648 -28.203 1 92.44 578 VAL A O 1
ATOM 4565 N N . PHE A 1 579 ? 21 -16.531 -26.953 1 95.31 579 PHE A N 1
ATOM 4566 C CA . PHE A 1 579 ? 22.359 -16.438 -26.453 1 95.31 579 PHE A CA 1
ATOM 4567 C C . PHE A 1 579 ? 23.266 -17.453 -27.141 1 95.31 579 PHE A C 1
ATOM 4569 O O . PHE A 1 579 ? 24.484 -17.422 -26.969 1 95.31 579 PHE A O 1
ATOM 4576 N N . GLY A 1 580 ? 22.688 -18.359 -27.859 1 95 580 GLY A N 1
ATOM 4577 C CA . GLY A 1 580 ? 23.469 -19.328 -28.609 1 95 580 GLY A CA 1
ATOM 4578 C C . GLY A 1 580 ? 23.672 -20.641 -27.859 1 95 580 GLY A C 1
ATOM 4579 O O . GLY A 1 580 ? 23.281 -20.766 -26.703 1 95 580 GLY A O 1
ATOM 4580 N N . ASP A 1 581 ? 24.312 -21.531 -28.469 1 95.62 581 ASP A N 1
ATOM 4581 C CA . ASP A 1 581 ? 24.484 -22.906 -27.984 1 95.62 581 ASP A CA 1
ATOM 4582 C C . ASP A 1 581 ? 25.438 -22.938 -26.797 1 95.62 581 ASP A C 1
ATOM 4584 O O . ASP A 1 581 ? 25.281 -23.766 -25.891 1 95.62 581 ASP A O 1
ATOM 4588 N N . ASP A 1 582 ? 26.359 -22.078 -26.812 1 94.69 582 ASP A N 1
ATOM 4589 C CA . ASP A 1 582 ? 27.344 -22.078 -25.734 1 94.69 582 ASP A CA 1
ATOM 4590 C C . ASP A 1 582 ? 26.672 -21.875 -24.375 1 94.69 582 ASP A C 1
ATOM 4592 O O . ASP A 1 582 ? 27.047 -22.531 -23.391 1 94.69 582 ASP A O 1
ATOM 4596 N N . VAL A 1 583 ? 25.703 -21.016 -24.391 1 95.62 583 VAL A N 1
ATOM 4597 C CA . VAL A 1 583 ? 24.938 -20.766 -23.172 1 95.62 583 VAL A CA 1
ATOM 4598 C C . VAL A 1 583 ? 23.875 -21.844 -23 1 95.62 583 VAL A C 1
ATOM 4600 O O . VAL A 1 583 ? 23.766 -22.438 -21.922 1 95.62 583 VAL A O 1
ATOM 4603 N N . GLY A 1 584 ? 23.125 -22.141 -24.031 1 94.94 584 GLY A N 1
ATOM 4604 C CA . GLY A 1 584 ? 22 -23.062 -24 1 94.94 584 GLY A CA 1
ATOM 4605 C C . GLY A 1 584 ? 22.375 -24.453 -23.547 1 94.94 584 GLY A C 1
ATOM 4606 O O . GLY A 1 584 ? 21.594 -25.125 -22.859 1 94.94 584 GLY A O 1
ATOM 4607 N N . ASP A 1 585 ? 23.578 -24.938 -23.859 1 96.06 585 ASP A N 1
ATOM 4608 C CA . ASP A 1 585 ? 24 -26.297 -23.562 1 96.06 585 ASP A CA 1
ATOM 4609 C C . ASP A 1 585 ? 24.234 -26.469 -22.062 1 96.06 585 ASP A C 1
ATOM 4611 O O . ASP A 1 585 ? 24.125 -27.578 -21.531 1 96.06 585 ASP A O 1
ATOM 4615 N N . LYS A 1 586 ? 24.469 -25.422 -21.422 1 96.75 586 LYS A N 1
ATOM 4616 C CA . LYS A 1 586 ? 24.781 -25.5 -20 1 96.75 586 LYS A CA 1
ATOM 4617 C C . LYS A 1 586 ? 23.5 -25.438 -19.156 1 96.75 586 LYS A C 1
ATOM 4619 O O . LYS A 1 586 ? 23.516 -25.828 -17.984 1 96.75 586 LYS A O 1
ATOM 4624 N N . LEU A 1 587 ? 22.469 -24.953 -19.703 1 96.75 587 LEU A N 1
ATOM 4625 C CA . LEU A 1 587 ? 21.25 -24.688 -18.938 1 96.75 587 LEU A CA 1
ATOM 4626 C C . LEU A 1 587 ? 20.516 -25.984 -18.625 1 96.75 587 LEU A C 1
ATOM 4628 O O . LEU A 1 587 ? 20.438 -26.875 -19.453 1 96.75 587 LEU A O 1
ATOM 4632 N N . LYS A 1 588 ? 20 -26.062 -17.391 1 95.81 588 LYS A N 1
ATOM 4633 C CA . LYS A 1 588 ? 19.234 -27.203 -16.906 1 95.81 588 LYS A CA 1
ATOM 4634 C C . LYS A 1 588 ? 17.75 -27.078 -17.25 1 95.81 588 LYS A C 1
ATOM 4636 O O . LYS A 1 588 ? 17.297 -26 -17.641 1 95.81 588 LYS A O 1
ATOM 4641 N N . PRO A 1 589 ? 17.031 -28.234 -17.094 1 91.44 589 PRO A N 1
ATOM 4642 C CA . PRO A 1 589 ? 15.586 -28.125 -17.219 1 91.44 589 PRO A CA 1
ATOM 4643 C C . PRO A 1 589 ? 14.984 -27.141 -16.219 1 91.44 589 PRO A C 1
ATOM 4645 O O . PRO A 1 589 ? 15.414 -27.094 -15.055 1 91.44 589 PRO A O 1
ATOM 4648 N N . ILE A 1 590 ? 14.086 -26.422 -16.641 1 90.75 590 ILE A N 1
ATOM 4649 C CA . ILE A 1 590 ? 13.719 -25.219 -15.891 1 90.75 590 ILE A CA 1
ATOM 4650 C C . ILE A 1 590 ? 12.5 -25.516 -15.016 1 90.75 590 ILE A C 1
ATOM 4652 O O . ILE A 1 590 ? 12.5 -25.203 -13.82 1 90.75 590 ILE A O 1
ATOM 4656 N N . TRP A 1 591 ? 11.398 -26.047 -15.43 1 90.75 591 TRP A N 1
ATOM 4657 C CA . TRP A 1 591 ? 10.117 -26.188 -14.742 1 90.75 591 TRP A CA 1
ATOM 4658 C C . TRP A 1 591 ? 9.867 -27.625 -14.336 1 90.75 591 TRP A C 1
ATOM 4660 O O . TRP A 1 591 ? 10.57 -28.547 -14.781 1 90.75 591 TRP A O 1
ATOM 4670 N N . GLY A 1 592 ? 8.898 -27.719 -13.422 1 90.75 592 GLY A N 1
ATOM 4671 C CA . GLY A 1 592 ? 8.648 -29.016 -12.828 1 90.75 592 GLY A CA 1
ATOM 4672 C C . GLY A 1 592 ? 9.352 -29.203 -11.492 1 90.75 592 GLY A C 1
ATOM 4673 O O . GLY A 1 592 ? 9.992 -28.281 -10.984 1 90.75 592 GLY A O 1
ATOM 4674 N N . LEU A 1 593 ? 9.203 -30.406 -10.914 1 94.44 593 LEU A N 1
ATOM 4675 C CA . LEU A 1 593 ? 9.703 -30.641 -9.57 1 94.44 593 LEU A CA 1
ATOM 4676 C C . LEU A 1 593 ? 10.898 -31.578 -9.586 1 94.44 593 LEU A C 1
ATOM 4678 O O . LEU A 1 593 ? 10.961 -32.5 -10.414 1 94.44 593 LEU A O 1
ATOM 4682 N N . ASP A 1 594 ? 11.805 -31.328 -8.766 1 94.12 594 ASP A N 1
ATOM 4683 C CA . ASP A 1 594 ? 12.938 -32.25 -8.609 1 94.12 594 ASP A CA 1
ATOM 4684 C C . ASP A 1 594 ? 12.602 -33.344 -7.613 1 94.12 594 ASP A C 1
ATOM 4686 O O . ASP A 1 594 ? 11.445 -33.5 -7.207 1 94.12 594 ASP A O 1
ATOM 4690 N N . GLU A 1 595 ? 13.562 -34.094 -7.234 1 92.5 595 GLU A N 1
ATOM 4691 C CA . GLU A 1 595 ? 13.352 -35.312 -6.426 1 92.5 595 GLU A CA 1
ATOM 4692 C C . GLU A 1 595 ? 12.938 -34.938 -5.004 1 92.5 595 GLU A C 1
ATOM 4694 O O . GLU A 1 595 ? 12.359 -35.75 -4.289 1 92.5 595 GLU A O 1
ATOM 4699 N N . GLU A 1 596 ? 13.203 -33.688 -4.582 1 93.94 596 GLU A N 1
ATOM 4700 C CA . GLU A 1 596 ? 12.844 -33.25 -3.236 1 93.94 596 GLU A CA 1
ATOM 4701 C C . GLU A 1 596 ? 11.5 -32.531 -3.227 1 93.94 596 GLU A C 1
ATOM 4703 O O . GLU A 1 596 ? 10.953 -32.25 -2.162 1 93.94 596 GLU A O 1
ATOM 4708 N N . GLY A 1 597 ? 10.969 -32.281 -4.375 1 93.62 597 GLY A N 1
ATOM 4709 C CA . GLY A 1 597 ? 9.68 -31.594 -4.465 1 93.62 597 GLY A CA 1
ATOM 4710 C C . GLY A 1 597 ? 9.805 -30.094 -4.672 1 93.62 597 GLY A C 1
ATOM 4711 O O . GLY A 1 597 ? 8.82 -29.359 -4.586 1 93.62 597 GLY A O 1
ATOM 4712 N N . GLU A 1 598 ? 11.039 -29.641 -4.902 1 95.5 598 GLU A N 1
ATOM 4713 C CA . GLU A 1 598 ? 11.258 -28.234 -5.238 1 95.5 598 GLU A CA 1
ATOM 4714 C C . GLU A 1 598 ? 11.281 -28.031 -6.75 1 95.5 598 GLU A C 1
ATOM 4716 O O . GLU A 1 598 ? 11.508 -28.969 -7.512 1 95.5 598 GLU A O 1
ATOM 4721 N N . PHE A 1 599 ? 11.008 -26.797 -7.16 1 95.06 599 PHE A N 1
ATOM 4722 C CA . PHE A 1 599 ? 11.078 -26.5 -8.586 1 95.06 599 PHE A CA 1
ATOM 4723 C C . PHE A 1 599 ? 12.5 -26.672 -9.109 1 95.06 599 PHE A C 1
ATOM 4725 O O . PHE A 1 599 ? 13.469 -26.375 -8.398 1 95.06 599 PHE A O 1
ATOM 4732 N N . LYS A 1 600 ? 12.57 -27.094 -10.258 1 93.44 600 LYS A N 1
ATOM 4733 C CA . LYS A 1 600 ? 13.891 -27.312 -10.852 1 93.44 600 LYS A CA 1
ATOM 4734 C C . LYS A 1 600 ? 14.672 -26.016 -10.961 1 93.44 600 LYS A C 1
ATOM 4736 O O . LYS A 1 600 ? 14.828 -25.297 -9.977 1 93.44 600 LYS A O 1
ATOM 4741 N N . SER A 1 601 ? 15.047 -25.547 -12.078 1 94.25 601 SER A N 1
ATOM 4742 C CA . SER A 1 601 ? 16.125 -24.562 -12.195 1 94.25 601 SER A CA 1
ATOM 4743 C C . SER A 1 601 ? 15.578 -23.141 -12.305 1 94.25 601 SER A C 1
ATOM 4745 O O . SER A 1 601 ? 16.344 -22.188 -12.344 1 94.25 601 SER A O 1
ATOM 4747 N N . ILE A 1 602 ? 14.18 -23.062 -12.18 1 93.88 602 ILE A N 1
ATOM 4748 C CA . ILE A 1 602 ? 13.625 -21.703 -12.219 1 93.88 602 ILE A CA 1
ATOM 4749 C C . ILE A 1 602 ? 13.922 -20.984 -10.898 1 93.88 602 ILE A C 1
ATOM 4751 O O . ILE A 1 602 ? 13.695 -21.547 -9.82 1 93.88 602 ILE A O 1
ATOM 4755 N N . TRP A 1 603 ? 14.578 -19.969 -10.672 1 97.31 603 TRP A N 1
ATOM 4756 C CA . TRP A 1 603 ? 14.898 -19.094 -9.555 1 97.31 603 TRP A CA 1
ATOM 4757 C C . TRP A 1 603 ? 16.125 -19.594 -8.797 1 97.31 603 TRP A C 1
ATOM 4759 O O . TRP A 1 603 ? 16.344 -19.219 -7.645 1 97.31 603 TRP A O 1
ATOM 4769 N N . ARG A 1 604 ? 16.781 -20.578 -9.242 1 97 604 ARG A N 1
ATOM 4770 C CA . ARG A 1 604 ? 17.984 -21.141 -8.625 1 97 604 ARG A CA 1
ATOM 4771 C C . ARG A 1 604 ? 19.031 -21.484 -9.68 1 97 604 ARG A C 1
ATOM 4773 O O . ARG A 1 604 ? 18.984 -20.969 -10.797 1 97 604 ARG A O 1
ATOM 4780 N N . ASP A 1 605 ? 20.016 -22.281 -9.32 1 96.81 605 ASP A N 1
ATOM 4781 C CA . ASP A 1 605 ? 21.125 -22.578 -10.219 1 96.81 605 ASP A CA 1
ATOM 4782 C C . ASP A 1 605 ? 20.641 -23.078 -11.57 1 96.81 605 ASP A C 1
ATOM 4784 O O . ASP A 1 605 ? 20.031 -24.141 -11.664 1 96.81 605 ASP A O 1
ATOM 4788 N N . SER A 1 606 ? 20.953 -22.344 -12.609 1 97.06 606 SER A N 1
ATOM 4789 C CA . SER A 1 606 ? 20.469 -22.641 -13.953 1 97.06 606 SER A CA 1
ATOM 4790 C C . SER A 1 606 ? 21.375 -23.656 -14.656 1 97.06 606 SER A C 1
ATOM 4792 O O . SER A 1 606 ? 21 -24.203 -15.688 1 97.06 606 SER A O 1
ATOM 4794 N N . GLY A 1 607 ? 22.438 -23.859 -14.102 1 97.12 607 GLY A N 1
ATOM 4795 C CA . GLY A 1 607 ? 23.469 -24.656 -14.75 1 97.12 607 GLY A CA 1
ATOM 4796 C C . GLY A 1 607 ? 24.594 -23.812 -15.312 1 97.12 607 GLY A C 1
ATOM 4797 O O . GLY A 1 607 ? 25.688 -24.328 -15.57 1 97.12 607 GLY A O 1
ATOM 4798 N N . HIS A 1 608 ? 24.391 -22.578 -15.555 1 97.12 608 HIS A N 1
ATOM 4799 C CA . HIS A 1 608 ? 25.406 -21.625 -16.016 1 97.12 608 HIS A CA 1
ATOM 4800 C C . HIS A 1 608 ? 25.703 -20.594 -14.945 1 97.12 608 HIS A C 1
ATOM 4802 O O . HIS A 1 608 ? 24.797 -19.938 -14.422 1 97.12 608 HIS A O 1
ATOM 4808 N N . GLU A 1 609 ? 27.016 -20.359 -14.727 1 96 609 GLU A N 1
ATOM 4809 C CA . GLU A 1 609 ? 27.438 -19.406 -13.711 1 96 609 GLU A CA 1
ATOM 4810 C C . GLU A 1 609 ? 26.891 -18 -14 1 96 609 GLU A C 1
ATOM 4812 O O . GLU A 1 609 ? 26.984 -17.516 -15.125 1 96 609 GLU A O 1
ATOM 4817 N N . ASN A 1 610 ? 26.234 -17.422 -13.039 1 97.75 610 ASN A N 1
ATOM 4818 C CA . ASN A 1 610 ? 25.766 -16.031 -13.047 1 97.75 610 ASN A CA 1
ATOM 4819 C C . ASN A 1 610 ? 24.656 -15.828 -14.062 1 97.75 610 ASN A C 1
ATOM 4821 O O . ASN A 1 610 ? 24.406 -14.703 -14.508 1 97.75 610 ASN A O 1
ATOM 4825 N N . PHE A 1 611 ? 24.031 -16.922 -14.531 1 98.06 611 PHE A N 1
ATOM 4826 C CA . PHE A 1 611 ? 22.828 -16.891 -15.344 1 98.06 611 PHE A CA 1
ATOM 4827 C C . PHE A 1 611 ? 21.625 -17.422 -14.547 1 98.06 611 PHE A C 1
ATOM 4829 O O . PHE A 1 611 ? 21.703 -18.484 -13.938 1 98.06 611 PHE A O 1
ATOM 4836 N N . TRP A 1 612 ? 20.531 -16.688 -14.578 1 98.12 612 TRP A N 1
ATOM 4837 C CA . TRP A 1 612 ? 19.375 -17.062 -13.781 1 98.12 612 TRP A CA 1
ATOM 4838 C C . TRP A 1 612 ? 18.094 -16.984 -14.602 1 98.12 612 TRP A C 1
ATOM 4840 O O . TRP A 1 612 ? 18 -16.172 -15.523 1 98.12 612 TRP A O 1
ATOM 4850 N N . PHE A 1 613 ? 17.141 -17.859 -14.297 1 97.12 613 PHE A N 1
ATOM 4851 C CA . PHE A 1 613 ? 15.781 -17.75 -14.805 1 97.12 613 PHE A CA 1
ATOM 4852 C C . PHE A 1 613 ? 14.836 -17.219 -13.734 1 97.12 613 PHE A C 1
ATOM 4854 O O . PHE A 1 613 ? 14.969 -17.562 -12.555 1 97.12 613 PHE A O 1
ATOM 4861 N N . HIS A 1 614 ? 13.938 -16.391 -14.141 1 97.06 614 HIS A N 1
ATOM 4862 C CA . HIS A 1 614 ? 12.898 -15.914 -13.234 1 97.06 614 HIS A CA 1
ATOM 4863 C C . HIS A 1 614 ? 11.578 -15.703 -13.977 1 97.06 614 HIS A C 1
ATOM 4865 O O . HIS A 1 614 ? 11.57 -15.242 -15.117 1 97.06 614 HIS A O 1
ATOM 4871 N N . GLY A 1 615 ? 10.516 -16.047 -13.344 1 93.62 615 GLY A N 1
ATOM 4872 C CA . GLY A 1 615 ? 9.18 -15.93 -13.914 1 93.62 615 GLY A CA 1
ATOM 4873 C C . GLY A 1 615 ? 8.109 -16.594 -13.062 1 93.62 615 GLY A C 1
ATOM 4874 O O . GLY A 1 615 ? 8.195 -16.594 -11.836 1 93.62 615 GLY A O 1
ATOM 4875 N N . GLY A 1 616 ? 7.059 -17.094 -13.773 1 92.19 616 GLY A N 1
ATOM 4876 C CA . GLY A 1 616 ? 5.91 -17.656 -13.094 1 92.19 616 GLY A CA 1
ATOM 4877 C C . GLY A 1 616 ? 4.75 -16.688 -12.969 1 92.19 616 GLY A C 1
ATOM 4878 O O . GLY A 1 616 ? 4.852 -15.531 -13.391 1 92.19 616 GLY A O 1
ATOM 4879 N N . ASN A 1 617 ? 3.598 -17.266 -12.461 1 93.56 617 ASN A N 1
ATOM 4880 C CA . ASN A 1 617 ? 2.461 -16.375 -12.258 1 93.56 617 ASN A CA 1
ATOM 4881 C C . ASN A 1 617 ? 2.766 -15.312 -11.211 1 93.56 617 ASN A C 1
ATOM 4883 O O . ASN A 1 617 ? 3.877 -15.25 -10.68 1 93.56 617 ASN A O 1
ATOM 4887 N N . LEU A 1 618 ? 1.911 -14.453 -10.922 1 96.62 618 LEU A N 1
ATOM 4888 C CA . LEU A 1 618 ? 2.154 -13.266 -10.102 1 96.62 618 LEU A CA 1
ATOM 4889 C C . LEU A 1 618 ? 2.568 -13.656 -8.688 1 96.62 618 LEU A C 1
ATOM 4891 O O . LEU A 1 618 ? 3.51 -13.086 -8.133 1 96.62 618 LEU A O 1
ATOM 4895 N N . ALA A 1 619 ? 1.914 -14.641 -8.062 1 96.94 619 ALA A N 1
ATOM 4896 C CA . ALA A 1 619 ? 2.229 -15.078 -6.707 1 96.94 619 ALA A CA 1
ATOM 4897 C C . ALA A 1 619 ? 3.627 -15.68 -6.637 1 96.94 619 ALA A C 1
ATOM 4899 O O . ALA A 1 619 ? 4.371 -15.43 -5.688 1 96.94 619 ALA A O 1
ATOM 4900 N N . MET A 1 620 ? 3.967 -16.484 -7.625 1 96.25 620 MET A N 1
ATOM 4901 C CA . MET A 1 620 ? 5.289 -17.094 -7.652 1 96.25 620 MET A CA 1
ATOM 4902 C C . MET A 1 620 ? 6.379 -16.047 -7.863 1 96.25 620 MET A C 1
ATOM 4904 O O . MET A 1 620 ? 7.434 -16.109 -7.234 1 96.25 620 MET A O 1
ATOM 4908 N N . ALA A 1 621 ? 6.09 -15.125 -8.805 1 97 621 ALA A N 1
ATOM 4909 C CA . ALA A 1 621 ? 7.047 -14.047 -9.023 1 97 621 ALA A CA 1
ATOM 4910 C C . ALA A 1 621 ? 7.281 -13.25 -7.742 1 97 621 ALA A C 1
ATOM 4912 O O . ALA A 1 621 ? 8.414 -12.867 -7.441 1 97 621 ALA A O 1
ATOM 4913 N N . ARG A 1 622 ? 6.25 -13.008 -6.988 1 98.06 622 ARG A N 1
ATOM 4914 C CA . ARG A 1 622 ? 6.375 -12.289 -5.723 1 98.06 622 ARG A CA 1
ATOM 4915 C C . ARG A 1 622 ? 7.297 -13.039 -4.762 1 98.06 622 ARG A C 1
ATOM 4917 O O . ARG A 1 622 ? 8.281 -12.477 -4.281 1 98.06 622 ARG A O 1
ATOM 4924 N N . TYR A 1 623 ? 7.016 -14.258 -4.508 1 98.25 623 TYR A N 1
ATOM 4925 C CA . TYR A 1 623 ? 7.719 -15.016 -3.484 1 98.25 623 TYR A CA 1
ATOM 4926 C C . TYR A 1 623 ? 9.164 -15.273 -3.896 1 98.25 623 TYR A C 1
ATOM 4928 O O . TYR A 1 623 ? 10.094 -15.008 -3.129 1 98.25 623 TYR A O 1
ATOM 4936 N N . TYR A 1 624 ? 9.391 -15.703 -5.113 1 98.25 624 TYR A N 1
ATOM 4937 C CA . TYR A 1 624 ? 10.703 -16.203 -5.5 1 98.25 624 TYR A CA 1
ATOM 4938 C C . TYR A 1 624 ? 11.617 -15.062 -5.93 1 98.25 624 TYR A C 1
ATOM 4940 O O . TYR A 1 624 ? 12.836 -15.242 -6.031 1 98.25 624 TYR A O 1
ATOM 4948 N N . SER A 1 625 ? 11.086 -13.891 -6.23 1 98.62 625 SER A N 1
ATOM 4949 C CA . SER A 1 625 ? 11.953 -12.758 -6.543 1 98.62 625 SER A CA 1
ATOM 4950 C C . SER A 1 625 ? 12.914 -12.461 -5.395 1 98.62 625 SER A C 1
ATOM 4952 O O . SER A 1 625 ? 14.086 -12.164 -5.621 1 98.62 625 SER A O 1
ATOM 4954 N N . LYS A 1 626 ? 12.461 -12.547 -4.184 1 98.44 626 LYS A N 1
ATOM 4955 C CA . LYS A 1 626 ? 13.336 -12.297 -3.043 1 98.44 626 LYS A CA 1
ATOM 4956 C C . LYS A 1 626 ? 14.344 -13.438 -2.861 1 98.44 626 LYS A C 1
ATOM 4958 O O . LYS A 1 626 ? 15.5 -13.195 -2.512 1 98.44 626 LYS A O 1
ATOM 4963 N N . ARG A 1 627 ? 13.875 -14.672 -3.062 1 98.56 627 ARG A N 1
ATOM 4964 C CA . ARG A 1 627 ? 14.766 -15.82 -2.951 1 98.56 627 ARG A CA 1
ATOM 4965 C C . ARG A 1 627 ? 15.922 -15.703 -3.941 1 98.56 627 ARG A C 1
ATOM 4967 O O . ARG A 1 627 ? 17.078 -15.914 -3.578 1 98.56 627 ARG A O 1
ATOM 4974 N N . LEU A 1 628 ? 15.516 -15.367 -5.148 1 98.56 628 LEU A N 1
ATOM 4975 C CA . LEU A 1 628 ? 16.547 -15.258 -6.172 1 98.56 628 LEU A CA 1
ATOM 4976 C C . LEU A 1 628 ? 17.469 -14.078 -5.891 1 98.56 628 LEU A C 1
ATOM 4978 O O . LEU A 1 628 ? 18.688 -14.18 -6.039 1 98.56 628 LEU A O 1
ATOM 4982 N N . ALA A 1 629 ? 16.922 -12.953 -5.496 1 98.75 629 ALA A N 1
ATOM 4983 C CA . ALA A 1 629 ? 17.734 -11.773 -5.176 1 98.75 629 ALA A CA 1
ATOM 4984 C C . ALA A 1 629 ? 18.781 -12.102 -4.121 1 98.75 629 ALA A C 1
ATOM 4986 O O . ALA A 1 629 ? 19.953 -11.703 -4.258 1 98.75 629 ALA A O 1
ATOM 4987 N N . LEU A 1 630 ? 18.406 -12.789 -3.111 1 98.69 630 LEU A N 1
ATOM 4988 C CA . LEU A 1 630 ? 19.328 -13.117 -2.023 1 98.69 630 LEU A CA 1
ATOM 4989 C C . LEU A 1 630 ? 20.438 -14.039 -2.51 1 98.69 630 LEU A C 1
ATOM 4991 O O . LEU A 1 630 ? 21.578 -13.945 -2.037 1 98.69 630 LEU A O 1
ATOM 4995 N N . GLN A 1 631 ? 20.125 -14.938 -3.406 1 98.44 631 GLN A N 1
ATOM 4996 C CA . GLN A 1 631 ? 21.172 -15.781 -3.986 1 98.44 631 GLN A CA 1
ATOM 4997 C C . GLN A 1 631 ? 22.172 -14.953 -4.785 1 98.44 631 GLN A C 1
ATOM 4999 O O . GLN A 1 631 ? 23.375 -15.172 -4.699 1 98.44 631 GLN A O 1
ATOM 5004 N N . ILE A 1 632 ? 21.672 -14.031 -5.566 1 98.44 632 ILE A N 1
ATOM 5005 C CA . ILE A 1 632 ? 22.531 -13.141 -6.344 1 98.44 632 ILE A CA 1
ATOM 5006 C C . ILE A 1 632 ? 23.391 -12.305 -5.402 1 98.44 632 ILE A C 1
ATOM 5008 O O . ILE A 1 632 ? 24.609 -12.164 -5.613 1 98.44 632 ILE A O 1
ATOM 5012 N N . ILE A 1 633 ? 22.828 -11.773 -4.336 1 98.31 633 ILE A N 1
ATOM 5013 C CA . ILE A 1 633 ? 23.531 -10.953 -3.354 1 98.31 633 ILE A CA 1
ATOM 5014 C C . ILE A 1 633 ? 24.609 -11.781 -2.666 1 98.31 633 ILE A C 1
ATOM 5016 O O . ILE A 1 633 ? 25.734 -11.305 -2.455 1 98.31 633 ILE A O 1
ATOM 5020 N N . ALA A 1 634 ? 24.25 -13.039 -2.318 1 97.69 634 ALA A N 1
ATOM 5021 C CA . ALA A 1 634 ? 25.219 -13.922 -1.685 1 97.69 634 ALA A CA 1
ATOM 5022 C C . ALA A 1 634 ? 26.469 -14.086 -2.557 1 97.69 634 ALA A C 1
ATOM 5024 O O . ALA A 1 634 ? 27.594 -14.078 -2.055 1 97.69 634 ALA A O 1
ATOM 5025 N N . LYS A 1 635 ? 26.266 -14.219 -3.822 1 96.56 635 LYS A N 1
ATOM 5026 C CA . LYS A 1 635 ? 27.375 -14.352 -4.758 1 96.56 635 LYS A CA 1
ATOM 5027 C C . LYS A 1 635 ? 28.172 -13.047 -4.852 1 96.56 635 LYS A C 1
ATOM 5029 O O . LYS A 1 635 ? 29.406 -13.062 -4.82 1 96.56 635 LYS A O 1
ATOM 5034 N N . GLU A 1 636 ? 27.5 -11.906 -4.969 1 96.62 636 GLU A N 1
ATOM 5035 C CA . GLU A 1 636 ? 28.125 -10.594 -5.09 1 96.62 636 GLU A CA 1
ATOM 5036 C C . GLU A 1 636 ? 28.969 -10.273 -3.857 1 96.62 636 GLU A C 1
ATOM 5038 O O . GLU A 1 636 ? 30.031 -9.664 -3.967 1 96.62 636 GLU A O 1
ATOM 5043 N N . GLU A 1 637 ? 28.484 -10.75 -2.652 1 96.56 637 GLU A N 1
ATOM 5044 C CA . GLU A 1 637 ? 29.125 -10.359 -1.397 1 96.56 637 GLU A CA 1
ATOM 5045 C C . GLU A 1 637 ? 30.031 -11.461 -0.874 1 96.56 637 GLU A C 1
ATOM 5047 O O . GLU A 1 637 ? 30.688 -11.297 0.154 1 96.56 637 GLU A O 1
ATOM 5052 N N . GLY A 1 638 ? 30.047 -12.586 -1.481 1 94.38 638 GLY A N 1
ATOM 5053 C CA . GLY A 1 638 ? 30.891 -13.703 -1.087 1 94.38 638 GLY A CA 1
ATOM 5054 C C . GLY A 1 638 ? 30.422 -14.391 0.184 1 94.38 638 GLY A C 1
ATOM 5055 O O . GLY A 1 638 ? 31.234 -14.781 1.02 1 94.38 638 GLY A O 1
ATOM 5056 N N . ILE A 1 639 ? 29.141 -14.344 0.638 1 88.81 639 ILE A N 1
ATOM 5057 C CA . ILE A 1 639 ? 28.594 -14.945 1.844 1 88.81 639 ILE A CA 1
ATOM 5058 C C . ILE A 1 639 ? 28.359 -16.438 1.617 1 88.81 639 ILE A C 1
ATOM 5060 O O . ILE A 1 639 ? 28.531 -17.25 2.539 1 88.81 639 ILE A O 1
ATOM 5064 N N . ALA A 1 640 ? 28.391 -17.172 0.514 1 69.31 640 ALA A N 1
ATOM 5065 C CA . ALA A 1 640 ? 28.172 -18.609 0.356 1 69.31 640 ALA A CA 1
ATOM 5066 C C . ALA A 1 640 ? 28.859 -19.125 -0.908 1 69.31 640 ALA A C 1
ATOM 5068 O O . ALA A 1 640 ? 29.078 -18.375 -1.859 1 69.31 640 ALA A O 1
ATOM 5069 N N . MET B 1 1 ? -12.742 30.281 37.469 1 31.62 1 MET B N 1
ATOM 5070 C CA . MET B 1 1 ? -12.414 30.453 36.062 1 31.62 1 MET B CA 1
ATOM 5071 C C . MET B 1 1 ? -12.734 29.188 35.281 1 31.62 1 MET B C 1
ATOM 5073 O O . MET B 1 1 ? -12.312 28.094 35.656 1 31.62 1 MET B O 1
ATOM 5077 N N . SER B 1 2 ? -13.805 29.156 34.656 1 42.81 2 SER B N 1
ATOM 5078 C CA . SER B 1 2 ? -14.281 28.062 33.812 1 42.81 2 SER B CA 1
ATOM 5079 C C . SER B 1 2 ? -13.148 27.5 32.938 1 42.81 2 SER B C 1
ATOM 5081 O O . SER B 1 2 ? -12.508 28.234 32.188 1 42.81 2 SER B O 1
ATOM 5083 N N . VAL B 1 3 ? -12.617 26.453 33.344 1 45.53 3 VAL B N 1
ATOM 5084 C CA . VAL B 1 3 ? -11.383 25.828 32.875 1 45.53 3 VAL B CA 1
ATOM 5085 C C . VAL B 1 3 ? -11.492 25.5 31.391 1 45.53 3 VAL B C 1
ATOM 5087 O O . VAL B 1 3 ? -10.484 25.25 30.734 1 45.53 3 VAL B O 1
ATOM 5090 N N . PHE B 1 4 ? -12.562 24.922 30.766 1 58.59 4 PHE B N 1
ATOM 5091 C CA . PHE B 1 4 ? -12.422 24.328 29.438 1 58.59 4 PHE B CA 1
ATOM 5092 C C . PHE B 1 4 ? -13.43 24.922 28.469 1 58.59 4 PHE B C 1
ATOM 5094 O O . PHE B 1 4 ? -14.508 25.359 28.875 1 58.59 4 PHE B O 1
ATOM 5101 N N . PRO B 1 5 ? -13.43 25.047 27.078 1 60.25 5 PRO B N 1
ATOM 5102 C CA . PRO B 1 5 ? -12.352 25.734 26.359 1 60.25 5 PRO B CA 1
ATOM 5103 C C . PRO B 1 5 ? -12.57 27.234 26.266 1 60.25 5 PRO B C 1
ATOM 5105 O O . PRO B 1 5 ? -13.664 27.688 25.922 1 60.25 5 PRO B O 1
ATOM 5108 N N . GLY B 1 6 ? -12.062 28.25 26.906 1 71.38 6 GLY B N 1
ATOM 5109 C CA . GLY B 1 6 ? -12.094 29.703 26.781 1 71.38 6 GLY B CA 1
ATOM 5110 C C . GLY B 1 6 ? -11.164 30.234 25.703 1 71.38 6 GLY B C 1
ATOM 5111 O O . GLY B 1 6 ? -10.516 29.453 25 1 71.38 6 GLY B O 1
ATOM 5112 N N . VAL B 1 7 ? -11.359 31.344 25.312 1 71.88 7 VAL B N 1
ATOM 5113 C CA . VAL B 1 7 ? -10.57 32.062 24.328 1 71.88 7 VAL B CA 1
ATOM 5114 C C . VAL B 1 7 ? -9.094 31.719 24.484 1 71.88 7 VAL B C 1
ATOM 5116 O O . VAL B 1 7 ? -8.367 31.609 23.5 1 71.88 7 VAL B O 1
ATOM 5119 N N . GLU B 1 8 ? -8.719 31.344 25.625 1 84.12 8 GLU B N 1
ATOM 5120 C CA . GLU B 1 8 ? -7.312 31.078 25.922 1 84.12 8 GLU B CA 1
ATOM 5121 C C . GLU B 1 8 ? -6.871 29.75 25.328 1 84.12 8 GLU B C 1
ATOM 5123 O O . GLU B 1 8 ? -5.688 29.562 25.031 1 84.12 8 GLU B O 1
ATOM 5128 N N . GLU B 1 9 ? -7.867 28.953 25.141 1 88.25 9 GLU B N 1
ATOM 5129 C CA . GLU B 1 9 ? -7.527 27.672 24.547 1 88.25 9 GLU B CA 1
ATOM 5130 C C . GLU B 1 9 ? -7.602 27.734 23.016 1 88.25 9 GLU B C 1
ATOM 5132 O O . GLU B 1 9 ? -6.863 27.031 22.328 1 88.25 9 GLU B O 1
ATOM 5137 N N . ILE B 1 10 ? -8.391 28.547 22.531 1 92.81 10 ILE B N 1
ATOM 5138 C CA . ILE B 1 10 ? -8.648 28.656 21.109 1 92.81 10 ILE B CA 1
ATOM 5139 C C . ILE B 1 10 ? -7.555 29.5 20.453 1 92.81 10 ILE B C 1
ATOM 5141 O O . ILE B 1 10 ? -7.02 29.125 19.406 1 92.81 10 ILE B O 1
ATOM 5145 N N . SER B 1 11 ? -7.168 30.578 21.109 1 91.62 11 SER B N 1
ATOM 5146 C CA . SER B 1 11 ? -6.176 31.484 20.547 1 91.62 11 SER B CA 1
ATOM 5147 C C . SER B 1 11 ? -5.289 32.062 21.641 1 91.62 11 SER B C 1
ATOM 5149 O O . SER B 1 11 ? -5.336 33.281 21.906 1 91.62 11 SER B O 1
ATOM 5151 N N . PRO B 1 12 ? -4.477 31.281 22.172 1 93.56 12 PRO B N 1
ATOM 5152 C CA . PRO B 1 12 ? -3.578 31.812 23.203 1 93.56 12 PRO B CA 1
ATOM 5153 C C . PRO B 1 12 ? -2.531 32.75 22.625 1 93.56 12 PRO B C 1
ATOM 5155 O O . PRO B 1 12 ? -2.271 32.75 21.422 1 93.56 12 PRO B O 1
ATOM 5158 N N . ASP B 1 13 ? -1.982 33.531 23.516 1 93.62 13 ASP B N 1
ATOM 5159 C CA . ASP B 1 13 ? -0.923 34.438 23.109 1 93.62 13 ASP B CA 1
ATOM 5160 C C . ASP B 1 13 ? 0.363 33.688 22.781 1 93.62 13 ASP B C 1
ATOM 5162 O O . ASP B 1 13 ? 0.559 32.562 23.234 1 93.62 13 ASP B O 1
ATOM 5166 N N . TYR B 1 14 ? 1.226 34.375 22.062 1 95.31 14 TYR B N 1
ATOM 5167 C CA . TYR B 1 14 ? 2.562 33.875 21.812 1 95.31 14 TYR B CA 1
ATOM 5168 C C . TYR B 1 14 ? 3.369 33.781 23.094 1 95.31 14 TYR B C 1
ATOM 5170 O O . TYR B 1 14 ? 3.275 34.656 23.953 1 95.31 14 TYR B O 1
ATOM 5178 N N . LEU B 1 15 ? 4.129 32.719 23.188 1 96.69 15 LEU B N 1
ATOM 5179 C CA . LEU B 1 15 ? 5.133 32.656 24.234 1 96.69 15 LEU B CA 1
ATOM 5180 C C . LEU B 1 15 ? 6.539 32.719 23.656 1 96.69 15 LEU B C 1
ATOM 5182 O O . LEU B 1 15 ? 6.801 32.188 22.578 1 96.69 15 LEU B O 1
ATOM 5186 N N . GLU B 1 16 ? 7.41 33.344 24.406 1 95.25 16 GLU B N 1
ATOM 5187 C CA . GLU B 1 16 ? 8.812 33.406 24 1 95.25 16 GLU B CA 1
ATOM 5188 C C . GLU B 1 16 ? 9.555 32.125 24.312 1 95.25 16 GLU B C 1
ATOM 5190 O O . GLU B 1 16 ? 10.453 31.719 23.562 1 95.25 16 GLU B O 1
ATOM 5195 N N . THR B 1 17 ? 9.148 31.578 25.422 1 96 17 THR B N 1
ATOM 5196 C CA . THR B 1 17 ? 9.812 30.344 25.859 1 96 17 THR B CA 1
ATOM 5197 C C . THR B 1 17 ? 8.789 29.234 26.078 1 96 17 THR B C 1
ATOM 5199 O O . THR B 1 17 ? 7.586 29.484 26.125 1 96 17 THR B O 1
ATOM 5202 N N . ALA B 1 18 ? 9.32 28.016 26.203 1 97.38 18 ALA B N 1
ATOM 5203 C CA . ALA B 1 18 ? 8.484 26.828 26.359 1 97.38 18 ALA B CA 1
ATOM 5204 C C . ALA B 1 18 ? 7.672 26.891 27.641 1 97.38 18 ALA B C 1
ATOM 5206 O O . ALA B 1 18 ? 8.125 27.469 28.641 1 97.38 18 ALA B O 1
ATOM 5207 N N . TYR B 1 19 ? 6.457 26.375 27.562 1 95.62 19 TYR B N 1
ATOM 5208 C CA . TYR B 1 19 ? 5.715 26.109 28.797 1 95.62 19 TYR B CA 1
ATOM 5209 C C . TYR B 1 19 ? 6.426 25.062 29.641 1 95.62 19 TYR B C 1
ATOM 5211 O O . TYR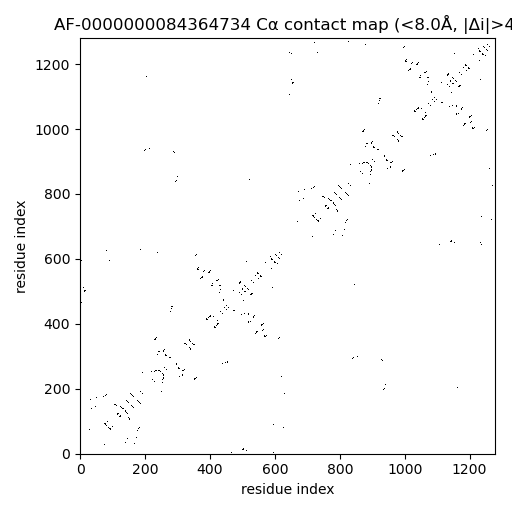 B 1 19 ? 6.434 23.875 29.312 1 95.62 19 TYR B O 1
ATOM 5219 N N . ASP B 1 20 ? 7.035 25.453 30.75 1 93.56 20 ASP B N 1
ATOM 5220 C CA . ASP B 1 20 ? 7.98 24.594 31.453 1 93.56 20 ASP B CA 1
ATOM 5221 C C . ASP B 1 20 ? 7.336 23.984 32.688 1 93.56 20 ASP B C 1
ATOM 5223 O O . ASP B 1 20 ? 7.879 24.078 33.781 1 93.56 20 ASP B O 1
ATOM 5227 N N . LYS B 1 21 ? 6.145 23.422 32.562 1 92.56 21 LYS B N 1
ATOM 5228 C CA . LYS B 1 21 ? 5.453 22.688 33.625 1 92.56 21 LYS B CA 1
ATOM 5229 C C . LYS B 1 21 ? 4.73 21.469 33.094 1 92.56 21 LYS B C 1
ATOM 5231 O O . LYS B 1 21 ? 4.41 21.422 31.891 1 92.56 21 LYS B O 1
ATOM 5236 N N . ASN B 1 22 ? 4.512 20.5 34 1 93.94 22 ASN B N 1
ATOM 5237 C CA . ASN B 1 22 ? 3.654 19.375 33.688 1 93.94 22 ASN B CA 1
ATOM 5238 C C . ASN B 1 22 ? 2.203 19.812 33.5 1 93.94 22 ASN B C 1
ATOM 5240 O O . ASN B 1 22 ? 1.812 20.891 33.938 1 93.94 22 ASN B O 1
ATOM 5244 N N . ILE B 1 23 ? 1.473 19 32.812 1 94 23 ILE B N 1
ATOM 5245 C CA . ILE B 1 23 ? 0.044 19.266 32.656 1 94 23 ILE B CA 1
ATOM 5246 C C . ILE B 1 23 ? -0.599 19.344 34.062 1 94 23 ILE B C 1
ATOM 5248 O O . ILE B 1 23 ? -0.446 18.438 34.875 1 94 23 ILE B O 1
ATOM 5252 N N . PRO B 1 24 ? -1.266 20.391 34.25 1 89.5 24 PRO B N 1
ATOM 5253 C CA . PRO B 1 24 ? -1.935 20.484 35.562 1 89.5 24 PRO B CA 1
ATOM 5254 C C . PRO B 1 24 ? -2.988 19.406 35.75 1 89.5 24 PRO B C 1
ATOM 5256 O O . PRO B 1 24 ? -3.768 19.109 34.844 1 89.5 24 PRO B O 1
ATOM 5259 N N . GLN B 1 25 ? -3.084 18.875 36.906 1 90.62 25 GLN B N 1
ATOM 5260 C CA . GLN B 1 25 ? -4.012 17.797 37.219 1 90.62 25 GLN B CA 1
ATOM 5261 C C . GLN B 1 25 ? -5.457 18.234 37 1 90.62 25 GLN B C 1
ATOM 5263 O O . GLN B 1 25 ? -6.305 17.438 36.625 1 90.62 25 GLN B O 1
ATOM 5268 N N . GLU B 1 26 ? -5.703 19.453 37.312 1 89.75 26 GLU B N 1
ATOM 5269 C CA . GLU B 1 26 ? -7.059 19.984 37.219 1 89.75 26 GLU B CA 1
ATOM 5270 C C . GLU B 1 26 ? -7.555 19.938 35.75 1 89.75 26 GLU B C 1
ATOM 5272 O O . GLU B 1 26 ? -8.766 19.891 35.531 1 89.75 26 GLU B O 1
ATOM 5277 N N . HIS B 1 27 ? -6.625 19.984 34.844 1 90.62 27 HIS B N 1
ATOM 5278 C CA . HIS B 1 27 ? -7 19.891 33.406 1 90.62 27 HIS B CA 1
ATOM 5279 C C . HIS B 1 27 ? -7.492 18.484 33.062 1 90.62 27 HIS B C 1
ATOM 5281 O O . HIS B 1 27 ? -8.273 18.312 32.125 1 90.62 27 HIS B O 1
ATOM 5287 N N . ILE B 1 28 ? -7.047 17.547 33.906 1 94.56 28 ILE B N 1
ATOM 5288 C CA . ILE B 1 28 ? -7.348 16.156 33.594 1 94.56 28 ILE B CA 1
ATOM 5289 C C . ILE B 1 28 ? -8.5 15.664 34.469 1 94.56 28 ILE B C 1
ATOM 5291 O O . ILE B 1 28 ? -9.469 15.086 33.969 1 94.56 28 ILE B O 1
ATOM 5295 N N . TYR B 1 29 ? -8.492 16.016 35.719 1 94.69 29 TYR B N 1
ATOM 5296 C CA . TYR B 1 29 ? -9.398 15.391 36.688 1 94.69 29 TYR B CA 1
ATOM 5297 C C . TYR B 1 29 ? -10.453 16.391 37.156 1 94.69 29 TYR B C 1
ATOM 5299 O O . TYR B 1 29 ? -11.391 16.016 37.875 1 94.69 29 TYR B O 1
ATOM 5307 N N . GLY B 1 30 ? -10.336 17.609 36.719 1 91.62 30 GLY B N 1
ATOM 5308 C CA . GLY B 1 30 ? -11.258 18.625 37.188 1 91.62 30 GLY B CA 1
ATOM 5309 C C . GLY B 1 30 ? -11.188 18.812 38.719 1 91.62 30 GLY B C 1
ATOM 5310 O O . GLY B 1 30 ? -10.102 18.984 39.281 1 91.62 30 GLY B O 1
ATOM 5311 N N . SER B 1 31 ? -12.414 18.828 39.312 1 92.19 31 SER B N 1
ATOM 5312 C CA . SER B 1 31 ? -12.477 19.016 40.75 1 92.19 31 SER B CA 1
ATOM 5313 C C . SER B 1 31 ? -12.359 17.703 41.5 1 92.19 31 SER B C 1
ATOM 5315 O O . SER B 1 31 ? -12.312 17.672 42.75 1 92.19 31 SER B O 1
ATOM 5317 N N . LEU B 1 32 ? -12.242 16.625 40.781 1 95.25 32 LEU B N 1
ATOM 5318 C CA . LEU B 1 32 ? -12.203 15.312 41.406 1 95.25 32 LEU B CA 1
ATOM 5319 C C . LEU B 1 32 ? -10.766 14.93 41.781 1 95.25 32 LEU B C 1
ATOM 5321 O O . LEU B 1 32 ? -9.82 15.398 41.156 1 95.25 32 LEU B O 1
ATOM 5325 N N . ARG B 1 33 ? -10.656 14.016 42.75 1 95.06 33 ARG B N 1
ATOM 5326 C CA . ARG B 1 33 ? -9.344 13.523 43.156 1 95.06 33 ARG B CA 1
ATOM 5327 C C . ARG B 1 33 ? -8.938 12.32 42.312 1 95.06 33 ARG B C 1
ATOM 5329 O O . ARG B 1 33 ? -9.719 11.383 42.125 1 95.06 33 ARG B O 1
ATOM 5336 N N . PRO B 1 34 ? -7.695 12.383 41.812 1 95.75 34 PRO B N 1
ATOM 5337 C CA . PRO B 1 34 ? -7.211 11.219 41.062 1 95.75 34 PRO B CA 1
ATOM 5338 C C . PRO B 1 34 ? -7.074 9.977 41.938 1 95.75 34 PRO B C 1
ATOM 5340 O O . PRO B 1 34 ? -6.762 10.086 43.125 1 95.75 34 PRO B O 1
ATOM 5343 N N . ASP B 1 35 ? -7.273 8.773 41.375 1 96 35 ASP B N 1
ATOM 5344 C CA . ASP B 1 35 ? -7.098 7.492 42.062 1 96 35 ASP B CA 1
ATOM 5345 C C . ASP B 1 35 ? -6.219 6.547 41.25 1 96 35 ASP B C 1
ATOM 5347 O O . ASP B 1 35 ? -6.703 5.551 40.719 1 96 35 ASP B O 1
ATOM 5351 N N . PRO B 1 36 ? -4.945 6.758 41.219 1 94.88 36 PRO B N 1
ATOM 5352 C CA . PRO B 1 36 ? -4.031 5.91 40.469 1 94.88 36 PRO B CA 1
ATOM 5353 C C . PRO B 1 36 ? -3.988 4.473 40.969 1 94.88 36 PRO B C 1
ATOM 5355 O O . PRO B 1 36 ? -3.6 3.561 40.25 1 94.88 36 PRO B O 1
ATOM 5358 N N . ASP B 1 37 ? -4.41 4.199 42.188 1 94.75 37 ASP B N 1
ATOM 5359 C CA . ASP B 1 37 ? -4.363 2.867 42.781 1 94.75 37 ASP B CA 1
ATOM 5360 C C . ASP B 1 37 ? -5.355 1.928 42.094 1 94.75 37 ASP B C 1
ATOM 5362 O O . ASP B 1 37 ? -5.102 0.727 41.969 1 94.75 37 ASP B O 1
ATOM 5366 N N . ASN B 1 38 ? -6.441 2.496 41.688 1 96.25 38 ASN B N 1
ATOM 5367 C CA . ASN B 1 38 ? -7.41 1.694 40.938 1 96.25 38 ASN B CA 1
ATOM 5368 C C . ASN B 1 38 ? -6.777 1.038 39.719 1 96.25 38 ASN B C 1
ATOM 5370 O O . ASN B 1 38 ? -6.992 -0.148 39.469 1 96.25 38 ASN B O 1
ATOM 5374 N N . ILE B 1 39 ? -5.992 1.728 38.969 1 96 39 ILE B N 1
ATOM 5375 C CA . ILE B 1 39 ? -5.324 1.241 37.75 1 96 39 ILE B CA 1
ATOM 5376 C C . ILE B 1 39 ? -4.195 0.287 38.156 1 96 39 ILE B C 1
ATOM 5378 O O . ILE B 1 39 ? -3.979 -0.728 37.469 1 96 39 ILE B O 1
ATOM 5382 N N . LYS B 1 40 ? -3.512 0.625 39.219 1 93.75 40 LYS B N 1
ATOM 5383 C CA . LYS B 1 40 ? -2.367 -0.158 39.688 1 93.75 40 LYS B CA 1
ATOM 5384 C C . LYS B 1 40 ? -2.797 -1.55 40.125 1 93.75 40 LYS B C 1
ATOM 5386 O O . LYS B 1 40 ? -2.072 -2.525 39.938 1 93.75 40 LYS B O 1
ATOM 5391 N N . HIS B 1 41 ? -3.959 -1.692 40.656 1 94.69 41 HIS B N 1
ATOM 5392 C CA . HIS B 1 41 ? -4.336 -2.922 41.344 1 94.69 41 HIS B CA 1
ATOM 5393 C C . HIS B 1 41 ? -5.277 -3.766 40.5 1 94.69 41 HIS B C 1
ATOM 5395 O O . HIS B 1 41 ? -5.645 -4.875 40.875 1 94.69 41 HIS B O 1
ATOM 5401 N N . HIS B 1 42 ? -5.664 -3.277 39.438 1 95.06 42 HIS B N 1
ATOM 5402 C CA . HIS B 1 42 ? -6.586 -4.016 38.562 1 95.06 42 HIS B CA 1
ATOM 5403 C C . HIS B 1 42 ? -6.039 -4.137 37.156 1 95.06 42 HIS B C 1
ATOM 5405 O O . HIS B 1 42 ? -5.148 -3.377 36.75 1 95.06 42 HIS B O 1
ATOM 5411 N N . ASP B 1 43 ? -6.59 -5.105 36.438 1 96.19 43 ASP B N 1
ATOM 5412 C CA . ASP B 1 43 ? -6.297 -5.246 35 1 96.19 43 ASP B CA 1
ATOM 5413 C C . ASP B 1 43 ? -7.055 -4.207 34.188 1 96.19 43 ASP B C 1
ATOM 5415 O O . ASP B 1 43 ? -8.281 -4.145 34.25 1 96.19 43 ASP B O 1
ATOM 5419 N N . VAL B 1 44 ? -6.352 -3.4 33.469 1 97.06 44 VAL B N 1
ATOM 5420 C CA . VAL B 1 44 ? -6.949 -2.287 32.75 1 97.06 44 VAL B CA 1
ATOM 5421 C C . VAL B 1 44 ? -7.98 -2.814 31.75 1 97.06 44 VAL B C 1
ATOM 5423 O O . VAL B 1 44 ? -8.977 -2.139 31.453 1 97.06 44 VAL B O 1
ATOM 5426 N N . ASN B 1 45 ? -7.777 -3.99 31.172 1 97.44 45 ASN B N 1
ATOM 5427 C CA . ASN B 1 45 ? -8.766 -4.574 30.266 1 97.44 45 ASN B CA 1
ATOM 5428 C C . ASN B 1 45 ? -10.078 -4.859 30.984 1 97.44 45 ASN B C 1
ATOM 5430 O O . ASN B 1 45 ? -11.156 -4.637 30.422 1 97.44 45 ASN B O 1
ATOM 5434 N N . SER B 1 46 ? -9.914 -5.379 32.156 1 97.69 46 SER B N 1
ATOM 5435 C CA . SER B 1 46 ? -11.102 -5.664 32.938 1 97.69 46 SER B CA 1
ATOM 5436 C C . SER B 1 46 ? -11.844 -4.383 33.312 1 97.69 46 SER B C 1
ATOM 5438 O O . SER B 1 46 ? -13.078 -4.328 33.219 1 97.69 46 SER B O 1
ATOM 5440 N N . LEU B 1 47 ? -11.086 -3.383 33.75 1 98.25 47 LEU B N 1
ATOM 5441 C CA . LEU B 1 47 ? -11.68 -2.09 34.062 1 98.25 47 LEU B CA 1
ATOM 5442 C C . LEU B 1 47 ? -12.445 -1.532 32.875 1 98.25 47 LEU B C 1
ATOM 5444 O O . LEU B 1 47 ? -13.609 -1.145 33 1 98.25 47 LEU B O 1
ATOM 5448 N N . ALA B 1 48 ? -11.797 -1.536 31.719 1 98.5 48 ALA B N 1
ATOM 5449 C CA . ALA B 1 48 ? -12.367 -0.976 30.5 1 98.5 48 ALA B CA 1
ATOM 5450 C C . ALA B 1 48 ? -13.609 -1.746 30.062 1 98.5 48 ALA B C 1
ATOM 5452 O O . ALA B 1 48 ? -14.609 -1.147 29.672 1 98.5 48 ALA B O 1
ATOM 5453 N N . THR B 1 49 ? -13.562 -3.07 30.125 1 98.19 49 THR B N 1
ATOM 5454 C CA . THR B 1 49 ? -14.68 -3.92 29.703 1 98.19 49 THR B CA 1
ATOM 5455 C C . THR B 1 49 ? -15.898 -3.666 30.578 1 98.19 49 THR B C 1
ATOM 5457 O O . THR B 1 49 ? -17.016 -3.525 30.078 1 98.19 49 THR B O 1
ATOM 5460 N N . GLY B 1 50 ? -15.617 -3.664 31.859 1 98.19 50 GLY B N 1
ATOM 5461 C CA . GLY B 1 50 ? -16.719 -3.377 32.75 1 98.19 50 GLY B CA 1
ATOM 5462 C C . GLY B 1 50 ? -17.328 -2.01 32.531 1 98.19 50 GLY B C 1
ATOM 5463 O O . GLY B 1 50 ? -18.562 -1.877 32.469 1 98.19 50 GLY B O 1
ATOM 5464 N N . TRP B 1 51 ? -16.484 -1.002 32.469 1 98.5 51 TRP B N 1
ATOM 5465 C CA . TRP B 1 51 ? -16.953 0.365 32.25 1 98.5 51 TRP B CA 1
ATOM 5466 C C . TRP B 1 51 ? -17.766 0.476 30.984 1 98.5 51 TRP B C 1
ATOM 5468 O O . TRP B 1 51 ? -18.844 1.075 30.969 1 98.5 51 TRP B O 1
ATOM 5478 N N . LEU B 1 52 ? -17.25 -0.058 29.812 1 98.44 52 LEU B N 1
ATOM 5479 C CA . LEU B 1 52 ? -17.906 0.059 28.516 1 98.44 52 LEU B CA 1
ATOM 5480 C C . LEU B 1 52 ? -19.266 -0.619 28.516 1 98.44 52 LEU B C 1
ATOM 5482 O O . LEU B 1 52 ? -20.219 -0.132 27.891 1 98.44 52 LEU B O 1
ATOM 5486 N N . ALA B 1 53 ? -19.344 -1.774 29.219 1 97.94 53 ALA B N 1
ATOM 5487 C CA . ALA B 1 53 ? -20.625 -2.465 29.328 1 97.94 53 ALA B CA 1
ATOM 5488 C C . ALA B 1 53 ? -21.672 -1.58 30 1 97.94 53 ALA B C 1
ATOM 5490 O O . ALA B 1 53 ? -22.797 -1.46 29.516 1 97.94 53 ALA B O 1
ATOM 5491 N N . GLU B 1 54 ? -21.281 -0.96 31.078 1 97.56 54 GLU B N 1
ATOM 5492 C CA . GLU B 1 54 ? -22.188 -0.082 31.781 1 97.56 54 GLU B CA 1
ATOM 5493 C C . GLU B 1 54 ? -22.531 1.156 30.969 1 97.56 54 GLU B C 1
ATOM 5495 O O . GLU B 1 54 ? -23.672 1.626 30.984 1 97.56 54 GLU B O 1
ATOM 5500 N N . PHE B 1 55 ? -21.531 1.712 30.359 1 97.81 55 PHE B N 1
ATOM 5501 C CA . PHE B 1 55 ? -21.734 2.885 29.516 1 97.81 55 PHE B CA 1
ATOM 5502 C C . PHE B 1 55 ? -22.719 2.582 28.391 1 97.81 55 PHE B C 1
ATOM 5504 O O . PHE B 1 55 ? -23.625 3.367 28.125 1 97.81 55 PHE B O 1
ATOM 5511 N N . ASN B 1 56 ? -22.562 1.432 27.688 1 97.31 56 ASN B N 1
ATOM 5512 C CA . ASN B 1 56 ? -23.484 1.009 26.641 1 97.31 56 ASN B CA 1
ATOM 5513 C C . ASN B 1 56 ? -24.906 0.874 27.156 1 97.31 56 ASN B C 1
ATOM 5515 O O . ASN B 1 56 ? -25.859 1.24 26.469 1 97.31 56 ASN B O 1
ATOM 5519 N N . ASN B 1 57 ? -24.984 0.33 28.328 1 96.31 57 ASN B N 1
ATOM 5520 C CA . ASN B 1 57 ? -26.297 0.222 28.953 1 96.31 57 ASN B CA 1
ATOM 5521 C C . ASN B 1 57 ? -26.922 1.595 29.172 1 96.31 57 ASN B C 1
ATOM 5523 O O . ASN B 1 57 ? -28.125 1.78 28.953 1 96.31 57 ASN B O 1
ATOM 5527 N N . ALA B 1 58 ? -26.125 2.488 29.688 1 96.44 58 ALA B N 1
ATOM 5528 C CA . ALA B 1 58 ? -26.609 3.85 29.906 1 96.44 58 ALA B CA 1
ATOM 5529 C C . ALA B 1 58 ? -27.047 4.492 28.594 1 96.44 58 ALA B C 1
ATOM 5531 O O . ALA B 1 58 ? -28.062 5.18 28.547 1 96.44 58 ALA B O 1
ATOM 5532 N N . LEU B 1 59 ? -26.266 4.316 27.547 1 95.94 59 LEU B N 1
ATOM 5533 C CA . LEU B 1 59 ? -26.609 4.863 26.234 1 95.94 59 LEU B CA 1
ATOM 5534 C C . LEU B 1 59 ? -27.922 4.277 25.719 1 95.94 59 LEU B C 1
ATOM 5536 O O . LEU B 1 59 ? -28.734 4.988 25.125 1 95.94 59 LEU B O 1
ATOM 5540 N N . ALA B 1 60 ? -28.156 3.018 26.016 1 94.19 60 ALA B N 1
ATOM 5541 C CA . ALA B 1 60 ? -29.344 2.328 25.531 1 94.19 60 ALA B CA 1
ATOM 5542 C C . ALA B 1 60 ? -30.609 2.916 26.156 1 94.19 60 ALA B C 1
ATOM 5544 O O . ALA B 1 60 ? -31.688 2.85 25.562 1 94.19 60 ALA B O 1
ATOM 5545 N N . THR B 1 61 ? -30.438 3.535 27.312 1 94 61 THR B N 1
ATOM 5546 C CA . THR B 1 61 ? -31.609 4.035 28.016 1 94 61 THR B CA 1
ATOM 5547 C C . THR B 1 61 ? -31.594 5.555 28.109 1 94 61 THR B C 1
ATOM 5549 O O . THR B 1 61 ? -32.281 6.148 28.938 1 94 61 THR B O 1
ATOM 5552 N N . ILE B 1 62 ? -30.812 6.203 27.359 1 94.31 62 ILE B N 1
ATOM 5553 C CA . ILE B 1 62 ? -30.516 7.617 27.531 1 94.31 62 ILE B CA 1
ATOM 5554 C C . ILE B 1 62 ? -31.766 8.445 27.297 1 94.31 62 ILE B C 1
ATOM 5556 O O . ILE B 1 62 ? -31.953 9.492 27.938 1 94.31 62 ILE B O 1
ATOM 5560 N N . LYS B 1 63 ? -32.656 8.094 26.438 1 94.06 63 LYS B N 1
ATOM 5561 C CA . LYS B 1 63 ? -33.875 8.828 26.172 1 94.06 63 LYS B CA 1
ATOM 5562 C C . LYS B 1 63 ? -34.812 8.797 27.391 1 94.06 63 LYS B C 1
ATOM 5564 O O . LYS B 1 63 ? -35.531 9.758 27.641 1 94.06 63 LYS B O 1
ATOM 5569 N N . LYS B 1 64 ? -34.75 7.742 28.094 1 95.12 64 LYS B N 1
ATOM 5570 C CA . LYS B 1 64 ? -35.594 7.574 29.281 1 95.12 64 LYS B CA 1
ATOM 5571 C C . LYS B 1 64 ? -35 8.281 30.484 1 95.12 64 LYS B C 1
ATOM 5573 O O . LYS B 1 64 ? -35.75 8.898 31.266 1 95.12 64 LYS B O 1
ATOM 5578 N N . ASP B 1 65 ? -33.719 8.195 30.625 1 95.69 65 ASP B N 1
ATOM 5579 C CA . ASP B 1 65 ? -33.031 8.766 31.781 1 95.69 65 ASP B CA 1
ATOM 5580 C C . ASP B 1 65 ? -31.656 9.32 31.391 1 95.69 65 ASP B C 1
ATOM 5582 O O . ASP B 1 65 ? -30.641 8.711 31.688 1 95.69 65 ASP B O 1
ATOM 5586 N N . PRO B 1 66 ? -31.656 10.523 30.906 1 96.31 66 PRO B N 1
ATOM 5587 C CA . PRO B 1 66 ? -30.375 11.117 30.5 1 96.31 66 PRO B CA 1
ATOM 5588 C C . PRO B 1 66 ? -29.406 11.305 31.656 1 96.31 66 PRO B C 1
ATOM 5590 O O . PRO B 1 66 ? -28.188 11.289 31.453 1 96.31 66 PRO B O 1
ATOM 5593 N N . SER B 1 67 ? -29.891 11.406 32.875 1 95.56 67 SER B N 1
ATOM 5594 C CA . SER B 1 67 ? -29.062 11.727 34.031 1 95.56 67 SER B CA 1
ATOM 5595 C C . SER B 1 67 ? -28.109 10.578 34.375 1 95.56 67 SER B C 1
ATOM 5597 O O . SER B 1 67 ? -27.109 10.766 35.062 1 95.56 67 SER B O 1
ATOM 5599 N N . GLN B 1 68 ? -28.453 9.43 33.875 1 95.31 68 GLN B N 1
ATOM 5600 C CA . GLN B 1 68 ? -27.609 8.266 34.125 1 95.31 68 GLN B CA 1
ATOM 5601 C C . GLN B 1 68 ? -26.219 8.445 33.531 1 95.31 68 GLN B C 1
ATOM 5603 O O . GLN B 1 68 ? -25.266 7.789 33.938 1 95.31 68 GLN B O 1
ATOM 5608 N N . LEU B 1 69 ? -26.109 9.336 32.594 1 96.75 69 LEU B N 1
ATOM 5609 C CA . LEU B 1 69 ? -24.828 9.547 31.906 1 96.75 69 LEU B CA 1
ATOM 5610 C C . LEU B 1 69 ? -23.875 10.344 32.781 1 96.75 69 LEU B C 1
ATOM 5612 O O . LEU B 1 69 ? -22.656 10.328 32.594 1 96.75 69 LEU B O 1
ATOM 5616 N N . ASP B 1 70 ? -24.406 11.008 33.781 1 97 70 ASP B N 1
ATOM 5617 C CA . ASP B 1 70 ? -23.625 11.938 34.594 1 97 70 ASP B CA 1
ATOM 5618 C C . ASP B 1 70 ? -22.516 11.211 35.344 1 97 70 ASP B C 1
ATOM 5620 O O . ASP B 1 70 ? -21.438 11.766 35.531 1 97 70 ASP B O 1
ATOM 5624 N N . LYS B 1 71 ? -22.797 10.008 35.719 1 97.5 71 LYS B N 1
ATOM 5625 C CA . LYS B 1 71 ? -21.812 9.281 36.5 1 97.5 71 LYS B CA 1
ATOM 5626 C C . LYS B 1 71 ? -20.609 8.867 35.656 1 97.5 71 LYS B C 1
ATOM 5628 O O . LYS B 1 71 ? -19.578 8.484 36.219 1 97.5 71 LYS B O 1
ATOM 5633 N N . PHE B 1 72 ? -20.75 8.898 34.344 1 98.38 72 PHE B N 1
ATOM 5634 C CA . PHE B 1 72 ? -19.672 8.484 33.469 1 98.38 72 PHE B CA 1
ATOM 5635 C C . PHE B 1 72 ? -18.812 9.672 33.062 1 98.38 72 PHE B C 1
ATOM 5637 O O . PHE B 1 72 ? -17.719 9.5 32.5 1 98.38 72 PHE B O 1
ATOM 5644 N N . LEU B 1 73 ? -19.219 10.898 33.344 1 98.06 73 LEU B N 1
ATOM 5645 C CA . LEU B 1 73 ? -18.625 12.086 32.75 1 98.06 73 LEU B CA 1
ATOM 5646 C C . LEU B 1 73 ? -18.031 13 33.812 1 98.06 73 LEU B C 1
ATOM 5648 O O . LEU B 1 73 ? -18.562 13.07 34.938 1 98.06 73 LEU B O 1
ATOM 5652 N N . LEU B 1 74 ? -16.969 13.641 33.469 1 96.62 74 LEU B N 1
ATOM 5653 C CA . LEU B 1 74 ? -16.484 14.781 34.219 1 96.62 74 LEU B CA 1
ATOM 5654 C C . LEU B 1 74 ? -17.25 16.047 33.875 1 96.62 74 LEU B C 1
ATOM 5656 O O . LEU B 1 74 ? -18.016 16.062 32.875 1 96.62 74 LEU B O 1
ATOM 5660 N N . SER B 1 75 ? -17.047 17.109 34.688 1 94.69 75 SER B N 1
ATOM 5661 C CA . SER B 1 75 ? -17.719 18.375 34.406 1 94.69 75 SER B CA 1
ATOM 5662 C C . SER B 1 75 ? -17.266 18.984 33.094 1 94.69 75 SER B C 1
ATOM 5664 O O . SER B 1 75 ? -18 19.734 32.469 1 94.69 75 SER B O 1
ATOM 5666 N N . HIS B 1 76 ? -16.047 18.641 32.656 1 94.5 76 HIS B N 1
ATOM 5667 C CA . HIS B 1 76 ? -15.484 19.234 31.438 1 94.5 76 HIS B CA 1
ATOM 5668 C C . HIS B 1 76 ? -15.273 18.188 30.359 1 94.5 76 HIS B C 1
ATOM 5670 O O . HIS B 1 76 ? -14.461 18.375 29.453 1 94.5 76 HIS B O 1
ATOM 5676 N N . THR B 1 77 ? -15.938 17.047 30.484 1 96.94 77 THR B N 1
ATOM 5677 C CA . THR B 1 77 ? -15.867 16.031 29.422 1 96.94 77 THR B CA 1
ATOM 5678 C C . THR B 1 77 ? -16.266 16.625 28.078 1 96.94 77 THR B C 1
ATOM 5680 O O . THR B 1 77 ? -17.234 17.391 28 1 96.94 77 THR B O 1
ATOM 5683 N N . VAL B 1 78 ? -15.531 16.281 27.062 1 97.31 78 VAL B N 1
ATOM 5684 C CA . VAL B 1 78 ? -15.891 16.688 25.719 1 97.31 78 VAL B CA 1
ATOM 5685 C C . VAL B 1 78 ? -16.219 15.453 24.875 1 97.31 78 VAL B C 1
ATOM 5687 O O . VAL B 1 78 ? -15.445 14.492 24.844 1 97.31 78 VAL B O 1
ATOM 5690 N N . TRP B 1 79 ? -17.375 15.469 24.281 1 97.88 79 TRP B N 1
ATOM 5691 C CA . TRP B 1 79 ? -17.688 14.531 23.203 1 97.88 79 TRP B CA 1
ATOM 5692 C C . TRP B 1 79 ? -17.453 15.172 21.844 1 97.88 79 TRP B C 1
ATOM 5694 O O . TRP B 1 79 ? -18.281 15.93 21.344 1 97.88 79 TRP B O 1
ATOM 5704 N N . LYS B 1 80 ? -16.328 14.891 21.328 1 97.94 80 LYS B N 1
ATOM 5705 C CA . LYS B 1 80 ? -15.984 15.336 19.984 1 97.94 80 LYS B CA 1
ATOM 5706 C C . LYS B 1 80 ? -16.578 14.398 18.922 1 97.94 80 LYS B C 1
ATOM 5708 O O . LYS B 1 80 ? -16.516 13.172 19.078 1 97.94 80 LYS B O 1
ATOM 5713 N N . ASP B 1 81 ? -17.203 14.984 17.906 1 98.19 81 ASP B N 1
ATOM 5714 C CA . ASP B 1 81 ? -17.922 14.172 16.922 1 98.19 81 ASP B CA 1
ATOM 5715 C C . ASP B 1 81 ? -17.656 14.672 15.5 1 98.19 81 ASP B C 1
ATOM 5717 O O . ASP B 1 81 ? -17.812 15.859 15.211 1 98.19 81 ASP B O 1
ATOM 5721 N N . HIS B 1 82 ? -17.203 13.766 14.672 1 98.56 82 HIS B N 1
ATOM 5722 C CA . HIS B 1 82 ? -17.078 14.055 13.25 1 98.56 82 HIS B CA 1
ATOM 5723 C C . HIS B 1 82 ? -18.094 13.25 12.438 1 98.56 82 HIS B C 1
ATOM 5725 O O . HIS B 1 82 ? -17.766 12.172 11.938 1 98.56 82 HIS B O 1
ATOM 5731 N N . LEU B 1 83 ? -19.328 13.789 12.297 1 97.81 83 LEU B N 1
ATOM 5732 C CA . LEU B 1 83 ? -20.375 13.398 11.352 1 97.81 83 LEU B CA 1
ATOM 5733 C C . LEU B 1 83 ? -21.203 12.242 11.906 1 97.81 83 LEU B C 1
ATOM 5735 O O . LEU B 1 83 ? -22.172 11.812 11.281 1 97.81 83 LEU B O 1
ATOM 5739 N N . SER B 1 84 ? -20.922 11.648 13.094 1 96.94 84 SER B N 1
ATOM 5740 C CA . SER B 1 84 ? -21.641 10.484 13.594 1 96.94 84 SER B CA 1
ATOM 5741 C C . SER B 1 84 ? -22.984 10.891 14.203 1 96.94 84 SER B C 1
ATOM 5743 O O . SER B 1 84 ? -24 10.219 14 1 96.94 84 SER B O 1
ATOM 5745 N N . LEU B 1 85 ? -22.969 12.016 14.93 1 96.69 85 LEU B N 1
ATOM 5746 C CA . LEU B 1 85 ? -24.188 12.477 15.602 1 96.69 85 LEU B CA 1
ATOM 5747 C C . LEU B 1 85 ? -24.844 13.602 14.82 1 96.69 85 LEU B C 1
ATOM 5749 O O . LEU B 1 85 ? -26.062 13.648 14.695 1 96.69 85 LEU B O 1
ATOM 5753 N N . GLN B 1 86 ? -24.031 14.461 14.305 1 95.62 86 GLN B N 1
ATOM 5754 C CA . GLN B 1 86 ? -24.453 15.547 13.43 1 95.62 86 GLN B CA 1
ATOM 5755 C C . GLN B 1 86 ? -23.594 15.602 12.164 1 95.62 86 GLN B C 1
ATOM 5757 O O . GLN B 1 86 ? -22.438 15.195 12.18 1 95.62 86 GLN B O 1
ATOM 5762 N N . MET B 1 87 ? -24.156 16.062 11.078 1 95.5 87 MET B N 1
ATOM 5763 C CA . MET B 1 87 ? -23.422 16.156 9.812 1 95.5 87 MET B CA 1
ATOM 5764 C C . MET B 1 87 ? -22.547 17.391 9.781 1 95.5 87 MET B C 1
ATOM 5766 O O . MET B 1 87 ? -22.672 18.219 8.883 1 95.5 87 MET B O 1
ATOM 5770 N N . ASP B 1 88 ? -21.734 17.5 10.797 1 96.62 88 ASP B N 1
ATOM 5771 C CA . ASP B 1 88 ? -20.75 18.562 10.961 1 96.62 88 ASP B CA 1
ATOM 5772 C C . ASP B 1 88 ? -19.609 18.109 11.867 1 96.62 88 ASP B C 1
ATOM 5774 O O . ASP B 1 88 ? -19.578 16.953 12.32 1 96.62 88 ASP B O 1
ATOM 5778 N N . LEU B 1 89 ? -18.625 18.891 12.031 1 98 89 LEU B N 1
ATOM 5779 C CA . LEU B 1 89 ? -17.516 18.688 12.961 1 98 89 LEU B CA 1
ATOM 5780 C C . LEU B 1 89 ? -17.75 19.469 14.258 1 98 89 LEU B C 1
ATOM 5782 O O . LEU B 1 89 ? -17.75 20.703 14.25 1 98 89 LEU B O 1
ATOM 5786 N N . ARG B 1 90 ? -17.938 18.703 15.398 1 97 90 ARG B N 1
ATOM 5787 C CA . ARG B 1 90 ? -18.422 19.359 16.609 1 97 90 ARG B CA 1
ATOM 5788 C C . ARG B 1 90 ? -17.688 18.875 17.844 1 97 90 ARG B C 1
ATOM 5790 O O . ARG B 1 90 ? -17.188 17.75 17.875 1 97 90 ARG B O 1
ATOM 5797 N N . ASP B 1 91 ? -17.547 19.734 18.781 1 97.31 91 ASP B N 1
ATOM 5798 C CA . ASP B 1 91 ? -17.188 19.391 20.156 1 97.31 91 ASP B CA 1
ATOM 5799 C C . ASP B 1 91 ? -18.328 19.719 21.125 1 97.31 91 ASP B C 1
ATOM 5801 O O . ASP B 1 91 ? -18.641 20.891 21.344 1 97.31 91 ASP B O 1
ATOM 5805 N N . PHE B 1 92 ? -18.938 18.719 21.672 1 97.12 92 PHE B N 1
ATOM 5806 C CA . PHE B 1 92 ? -19.953 18.922 22.688 1 97.12 92 PHE B CA 1
ATOM 5807 C C . PHE B 1 92 ? -19.328 19 24.078 1 97.12 92 PHE B C 1
ATOM 5809 O O . PHE B 1 92 ? -18.891 17.984 24.625 1 97.12 92 PHE B O 1
ATOM 5816 N N . ILE B 1 93 ? -19.375 20.156 24.688 1 94.88 93 ILE B N 1
ATOM 5817 C CA . ILE B 1 93 ? -18.594 20.422 25.875 1 94.88 93 ILE B CA 1
ATOM 5818 C C . ILE B 1 93 ? -19.484 20.344 27.109 1 94.88 93 ILE B C 1
ATOM 5820 O O . ILE B 1 93 ? -20.438 21.125 27.25 1 94.88 93 ILE B O 1
ATOM 5824 N N . GLY B 1 94 ? -19.203 19.391 27.938 1 94.81 94 GLY B N 1
ATOM 5825 C CA . GLY B 1 94 ? -19.891 19.266 29.219 1 94.81 94 GLY B CA 1
ATOM 5826 C C . GLY B 1 94 ? -21.062 18.312 29.188 1 94.81 94 GLY B C 1
ATOM 5827 O O . GLY B 1 94 ? -21.625 18.047 28.125 1 94.81 94 GLY B O 1
ATOM 5828 N N . PRO B 1 95 ? -21.438 17.828 30.359 1 96.94 95 PRO B N 1
ATOM 5829 C CA . PRO B 1 95 ? -22.469 16.797 30.453 1 96.94 95 PRO B CA 1
ATOM 5830 C C . PRO B 1 95 ? -23.828 17.266 29.922 1 96.94 95 PRO B C 1
ATOM 5832 O O . PRO B 1 95 ? -24.516 16.5 29.25 1 96.94 95 PRO B O 1
ATOM 5835 N N . GLU B 1 96 ? -24.203 18.5 30.172 1 96.75 96 GLU B N 1
ATOM 5836 C CA . GLU B 1 96 ? -25.516 18.984 29.75 1 96.75 96 GLU B CA 1
ATOM 5837 C C . GLU B 1 96 ? -25.641 18.984 28.234 1 96.75 96 GLU B C 1
ATOM 5839 O O . GLU B 1 96 ? -26.625 18.469 27.688 1 96.75 96 GLU B O 1
ATOM 5844 N N . LYS B 1 97 ? -24.672 19.562 27.594 1 96.5 97 LYS B N 1
ATOM 5845 C CA . LYS B 1 97 ? -24.688 19.594 26.141 1 96.5 97 LYS B CA 1
ATOM 5846 C C . LYS B 1 97 ? -24.609 18.188 25.547 1 96.5 97 LYS B C 1
ATOM 5848 O O . LYS B 1 97 ? -25.297 17.891 24.562 1 96.5 97 LYS B O 1
ATOM 5853 N N . ILE B 1 98 ? -23.812 17.328 26.125 1 97.62 98 ILE B N 1
ATOM 5854 C CA . ILE B 1 98 ? -23.641 15.945 25.672 1 97.62 98 ILE B CA 1
ATOM 5855 C C . ILE B 1 98 ? -24.984 15.203 25.766 1 97.62 98 ILE B C 1
ATOM 5857 O O . ILE B 1 98 ? -25.422 14.562 24.812 1 97.62 98 ILE B O 1
ATOM 5861 N N . LYS B 1 99 ? -25.625 15.312 26.875 1 97.88 99 LYS B N 1
ATOM 5862 C CA . LYS B 1 99 ? -26.906 14.641 27.078 1 97.88 99 LYS B CA 1
ATOM 5863 C C . LYS B 1 99 ? -27.953 15.148 26.094 1 97.88 99 LYS B C 1
ATOM 5865 O O . LYS B 1 99 ? -28.688 14.359 25.5 1 97.88 99 LYS B O 1
ATOM 5870 N N . GLU B 1 100 ? -27.984 16.438 25.875 1 97.38 100 GLU B N 1
ATOM 5871 C CA . GLU B 1 100 ? -28.938 17.047 24.953 1 97.38 100 GLU B CA 1
ATOM 5872 C C . GLU B 1 100 ? -28.781 16.453 23.547 1 97.38 100 GLU B C 1
ATOM 5874 O O . GLU B 1 100 ? -29.766 16.031 22.938 1 97.38 100 GLU B O 1
ATOM 5879 N N . ILE B 1 101 ? -27.609 16.406 23.062 1 97.06 101 ILE B N 1
ATOM 5880 C CA . ILE B 1 101 ? -27.328 15.953 21.703 1 97.06 101 ILE B CA 1
ATOM 5881 C C . ILE B 1 101 ? -27.609 14.461 21.578 1 97.06 101 ILE B C 1
ATOM 5883 O O . ILE B 1 101 ? -28.141 14 20.578 1 97.06 101 ILE B O 1
ATOM 5887 N N . LEU B 1 102 ? -27.219 13.688 22.625 1 96.56 102 LEU B N 1
ATOM 5888 C CA . LEU B 1 102 ? -27.391 12.242 22.578 1 96.56 102 LEU B CA 1
ATOM 5889 C C . LEU B 1 102 ? -28.875 11.859 22.594 1 96.56 102 LEU B C 1
ATOM 5891 O O . LEU B 1 102 ? -29.281 10.914 21.906 1 96.56 102 LEU B O 1
ATOM 5895 N N . VAL B 1 103 ? -29.609 12.516 23.359 1 96.12 103 VAL B N 1
ATOM 5896 C CA . VAL B 1 103 ? -31.031 12.234 23.422 1 96.12 103 VAL B CA 1
ATOM 5897 C C . VAL B 1 103 ? -31.656 12.422 22.031 1 96.12 103 VAL B C 1
ATOM 5899 O O . VAL B 1 103 ? -32.5 11.633 21.609 1 96.12 103 VAL B O 1
ATOM 5902 N N . GLU B 1 104 ? -31.141 13.352 21.375 1 94.75 104 GLU B N 1
ATOM 5903 C CA . GLU B 1 104 ? -31.703 13.695 20.062 1 94.75 104 GLU B CA 1
ATOM 5904 C C . GLU B 1 104 ? -31.188 12.75 18.984 1 94.75 104 GLU B C 1
ATOM 5906 O O . GLU B 1 104 ? -31.859 12.531 17.969 1 94.75 104 GLU B O 1
ATOM 5911 N N . ASN B 1 105 ? -29.953 12.148 19.125 1 93.94 105 ASN B N 1
ATOM 5912 C CA . ASN B 1 105 ? -29.312 11.531 17.984 1 93.94 105 ASN B CA 1
ATOM 5913 C C . ASN B 1 105 ? -28.797 10.133 18.312 1 93.94 105 ASN B C 1
ATOM 5915 O O . ASN B 1 105 ? -28.016 9.547 17.547 1 93.94 105 ASN B O 1
ATOM 5919 N N . ILE B 1 106 ? -29.188 9.516 19.375 1 89.75 106 ILE B N 1
ATOM 5920 C CA . ILE B 1 106 ? -28.594 8.281 19.875 1 89.75 106 ILE B CA 1
ATOM 5921 C C . ILE B 1 106 ? -28.844 7.148 18.891 1 89.75 106 ILE B C 1
ATOM 5923 O O . ILE B 1 106 ? -28.094 6.164 18.875 1 89.75 106 ILE B O 1
ATOM 5927 N N . ASP B 1 107 ? -29.812 7.215 17.984 1 89.75 107 ASP B N 1
ATOM 5928 C CA . ASP B 1 107 ? -30.125 6.176 17 1 89.75 107 ASP B CA 1
ATOM 5929 C C . ASP B 1 107 ? -29.031 6.09 15.938 1 89.75 107 ASP B C 1
ATOM 5931 O O . ASP B 1 107 ? -28.953 5.102 15.203 1 89.75 107 ASP B O 1
ATOM 5935 N N . LYS B 1 108 ? -28.219 7.031 15.945 1 93.44 108 LYS B N 1
ATOM 5936 C CA . LYS B 1 108 ? -27.156 7.082 14.938 1 93.44 108 LYS B CA 1
ATOM 5937 C C . LYS B 1 108 ? -25.891 6.406 15.445 1 93.44 108 LYS B C 1
ATOM 5939 O O . LYS B 1 108 ? -25.016 6.047 14.656 1 93.44 108 LYS B O 1
ATOM 5944 N N . ILE B 1 109 ? -25.703 6.355 16.781 1 91.5 109 ILE B N 1
ATOM 5945 C CA . ILE B 1 109 ? -24.516 5.754 17.359 1 91.5 109 ILE B CA 1
ATOM 5946 C C . ILE B 1 109 ? -24.891 4.957 18.609 1 91.5 109 ILE B C 1
ATOM 5948 O O . ILE B 1 109 ? -25.562 5.473 19.5 1 91.5 109 ILE B O 1
ATOM 5952 N N . LYS B 1 110 ? -24.766 3.654 18.562 1 83.31 110 LYS B N 1
ATOM 5953 C CA . LYS B 1 110 ? -25.031 2.826 19.734 1 83.31 110 LYS B CA 1
ATOM 5954 C C . LYS B 1 110 ? -24.188 1.562 19.719 1 83.31 110 LYS B C 1
ATOM 5956 O O . LYS B 1 110 ? -23.578 1.227 18.703 1 83.31 110 LYS B O 1
ATOM 5961 N N . ASN B 1 111 ? -23.984 0.995 20.953 1 90 111 ASN B N 1
ATOM 5962 C CA . ASN B 1 111 ? -23.375 -0.317 21.125 1 90 111 ASN B CA 1
ATOM 5963 C C . ASN B 1 111 ? -21.906 -0.315 20.703 1 90 111 ASN B C 1
ATOM 5965 O O . ASN B 1 111 ? -21.516 -1.069 19.812 1 90 111 ASN B O 1
ATOM 5969 N N . PHE B 1 112 ? -21.125 0.447 21.391 1 97.56 112 PHE B N 1
ATOM 5970 C CA . PHE B 1 112 ? -19.688 0.474 21.141 1 97.56 112 PHE B CA 1
ATOM 5971 C C . PHE B 1 112 ? -19.062 -0.89 21.422 1 97.56 112 PHE B C 1
ATOM 5973 O O . PHE B 1 112 ? -19.438 -1.571 22.375 1 97.56 112 PHE B O 1
ATOM 5980 N N . GLN B 1 113 ? -18.172 -1.308 20.531 1 98.06 113 GLN B N 1
ATOM 5981 C CA . GLN B 1 113 ? -17.344 -2.496 20.703 1 98.06 113 GLN B CA 1
ATOM 5982 C C . GLN B 1 113 ? -15.859 -2.152 20.625 1 98.06 113 GLN B C 1
ATOM 5984 O O . GLN B 1 113 ? -15.484 -1.194 19.938 1 98.06 113 GLN B O 1
ATOM 5989 N N . PHE B 1 114 ? -15.094 -2.953 21.328 1 98.38 114 PHE B N 1
ATOM 5990 C CA . PHE B 1 114 ? -13.648 -2.754 21.219 1 98.38 114 PHE B CA 1
ATOM 5991 C C . PHE B 1 114 ? -13.164 -3.084 19.812 1 98.38 114 PHE B C 1
ATOM 5993 O O . PHE B 1 114 ? -13.57 -4.094 19.234 1 98.38 114 PHE B O 1
ATOM 6000 N N . ASP B 1 115 ? -12.414 -2.248 19.203 1 97.62 115 ASP B N 1
ATOM 6001 C CA . ASP B 1 115 ? -11.719 -2.518 17.938 1 97.62 115 ASP B CA 1
ATOM 6002 C C . ASP B 1 115 ? -10.344 -3.123 18.188 1 97.62 115 ASP B C 1
ATOM 6004 O O . ASP B 1 115 ? -9.352 -2.4 18.297 1 97.62 115 ASP B O 1
ATOM 6008 N N . LYS B 1 116 ? -10.211 -4.352 18.141 1 95.12 116 LYS B N 1
ATOM 6009 C CA . LYS B 1 116 ? -9.008 -5.09 18.516 1 95.12 116 LYS B CA 1
ATOM 6010 C C . LYS B 1 116 ? -7.941 -4.98 17.438 1 95.12 116 LYS B C 1
ATOM 6012 O O . LYS B 1 116 ? -6.785 -5.344 17.656 1 95.12 116 LYS B O 1
ATOM 6017 N N . LEU B 1 117 ? -8.266 -4.48 16.312 1 93.44 117 LEU B N 1
ATOM 6018 C CA . LEU B 1 117 ? -7.32 -4.387 15.203 1 93.44 117 LEU B CA 1
ATOM 6019 C C . LEU B 1 117 ? -6.828 -2.957 15.031 1 93.44 117 LEU B C 1
ATOM 6021 O O . LEU B 1 117 ? -6.039 -2.674 14.125 1 93.44 117 LEU B O 1
ATOM 6025 N N . ALA B 1 118 ? -7.262 -2.047 15.891 1 95.75 118 ALA B N 1
ATOM 6026 C CA . ALA B 1 118 ? -6.961 -0.625 15.734 1 95.75 118 ALA B CA 1
ATOM 6027 C C . ALA B 1 118 ? -5.469 -0.359 15.914 1 95.75 118 ALA B C 1
ATOM 6029 O O . ALA B 1 118 ? -4.902 0.503 15.242 1 95.75 118 ALA B O 1
ATOM 6030 N N . ASP B 1 119 ? -4.859 -1.074 16.797 1 94.94 119 ASP B N 1
ATOM 6031 C CA . ASP B 1 119 ? -3.451 -0.904 17.141 1 94.94 119 ASP B CA 1
ATOM 6032 C C . ASP B 1 119 ? -2.809 -2.242 17.516 1 94.94 119 ASP B C 1
ATOM 6034 O O . ASP B 1 119 ? -3.201 -2.877 18.484 1 94.94 119 ASP B O 1
ATOM 6038 N N . TYR B 1 120 ? -1.815 -2.625 16.703 1 91.81 120 TYR B N 1
ATOM 6039 C CA . TYR B 1 120 ? -1.168 -3.916 16.906 1 91.81 120 TYR B CA 1
ATOM 6040 C C . TYR B 1 120 ? -0.554 -3.998 18.297 1 91.81 120 TYR B C 1
ATOM 6042 O O . TYR B 1 120 ? -0.389 -5.09 18.844 1 91.81 120 TYR B O 1
ATOM 6050 N N . ARG B 1 121 ? -0.24 -2.939 19.031 1 93.62 121 ARG B N 1
ATOM 6051 C CA . ARG B 1 121 ? 0.355 -2.877 20.375 1 93.62 121 ARG B CA 1
ATOM 6052 C C . ARG B 1 121 ? -0.691 -3.131 21.453 1 93.62 121 ARG B C 1
ATOM 6054 O O . ARG B 1 121 ? -0.349 -3.342 22.609 1 93.62 121 ARG B O 1
ATOM 6061 N N . SER B 1 122 ? -1.982 -2.928 21 1 93.19 122 SER B N 1
ATOM 6062 C CA . SER B 1 122 ? -3.111 -3.125 21.906 1 93.19 122 SER B CA 1
ATOM 6063 C C . SER B 1 122 ? -4.121 -4.105 21.328 1 93.19 122 SER B C 1
ATOM 6065 O O . SER B 1 122 ? -5.234 -3.719 20.969 1 93.19 122 SER B O 1
ATOM 6067 N N . PRO B 1 123 ? -3.812 -5.336 21.375 1 91.31 123 PRO B N 1
ATOM 6068 C CA . PRO B 1 123 ? -4.637 -6.336 20.688 1 91.31 123 PRO B CA 1
ATOM 6069 C C . PRO B 1 123 ? -6.012 -6.512 21.328 1 91.31 123 PRO B C 1
ATOM 6071 O O . PRO B 1 123 ? -6.859 -7.223 20.797 1 91.31 123 PRO B O 1
ATOM 6074 N N . THR B 1 124 ? -6.336 -5.816 22.484 1 94.81 124 THR B N 1
ATOM 6075 C CA . THR B 1 124 ? -7.648 -5.902 23.125 1 94.81 124 THR B CA 1
ATOM 6076 C C . THR B 1 124 ? -8.469 -4.652 22.828 1 94.81 124 THR B C 1
ATOM 6078 O O . THR B 1 124 ? -9.648 -4.578 23.203 1 94.81 124 THR B O 1
ATOM 6081 N N . GLY B 1 125 ? -7.859 -3.691 22.219 1 97.5 125 GLY B N 1
ATOM 6082 C CA . GLY B 1 125 ? -8.516 -2.412 22 1 97.5 125 GLY B CA 1
ATOM 6083 C C . GLY B 1 125 ? -8.414 -1.475 23.188 1 97.5 125 GLY B C 1
ATOM 6084 O O . GLY B 1 125 ? -9.078 -0.438 23.219 1 97.5 125 GLY B O 1
ATOM 6085 N N . VAL B 1 126 ? -7.598 -1.877 24.219 1 98.25 126 VAL B N 1
ATOM 6086 C CA . VAL B 1 126 ? -7.422 -1.118 25.453 1 98.25 126 VAL B CA 1
ATOM 6087 C C . VAL B 1 126 ? -5.934 -0.893 25.719 1 98.25 126 VAL B C 1
ATOM 6089 O O . VAL B 1 126 ? -5.117 -1.803 25.531 1 98.25 126 VAL B O 1
ATOM 6092 N N . GLN B 1 127 ? -5.605 0.324 26.047 1 96.94 127 GLN B N 1
ATOM 6093 C CA . GLN B 1 127 ? -4.207 0.65 26.312 1 96.94 127 GLN B CA 1
ATOM 6094 C C . GLN B 1 127 ? -4.082 1.645 27.469 1 96.94 127 GLN B C 1
ATOM 6096 O O . GLN B 1 127 ? -4.867 2.59 27.562 1 96.94 127 GLN B O 1
ATOM 6101 N N . LEU B 1 128 ? -3.16 1.4 28.391 1 97.62 128 LEU B N 1
ATOM 6102 C CA . LEU B 1 128 ? -2.816 2.4 29.391 1 97.62 128 LEU B CA 1
ATOM 6103 C C . LEU B 1 128 ? -1.81 3.404 28.844 1 97.62 128 LEU B C 1
ATOM 6105 O O . LEU B 1 128 ? -0.752 3.016 28.344 1 97.62 128 LEU B O 1
ATOM 6109 N N . VAL B 1 129 ? -2.133 4.594 28.844 1 96.38 129 VAL B N 1
ATOM 6110 C CA . VAL B 1 129 ? -1.26 5.66 28.375 1 96.38 129 VAL B CA 1
ATOM 6111 C C . VAL B 1 129 ? -0.802 6.52 29.547 1 96.38 129 VAL B C 1
ATOM 6113 O O . VAL B 1 129 ? -1.626 7.078 30.281 1 96.38 129 VAL B O 1
ATOM 6116 N N . LYS B 1 130 ? 0.486 6.551 29.859 1 94.62 130 LYS B N 1
ATOM 6117 C CA . LYS B 1 130 ? 1.086 7.367 30.906 1 94.62 130 LYS B CA 1
ATOM 6118 C C . LYS B 1 130 ? 1.752 8.609 30.312 1 94.62 130 LYS B C 1
ATOM 6120 O O . LYS B 1 130 ? 2.643 8.508 29.469 1 94.62 130 LYS B O 1
ATOM 6125 N N . ILE B 1 131 ? 1.328 9.789 30.719 1 94.19 131 ILE B N 1
ATOM 6126 C CA . ILE B 1 131 ? 1.855 11.055 30.219 1 94.19 131 ILE B CA 1
ATOM 6127 C C . ILE B 1 131 ? 2.951 11.562 31.156 1 94.19 131 ILE B C 1
ATOM 6129 O O . ILE B 1 131 ? 4.023 11.969 30.703 1 94.19 131 ILE B O 1
ATOM 6133 N N . HIS B 1 132 ? 2.611 11.664 32.406 1 94.88 132 HIS B N 1
ATOM 6134 C CA . HIS B 1 132 ? 3.58 12.031 33.438 1 94.88 132 HIS B CA 1
ATOM 6135 C C . HIS B 1 132 ? 3.697 10.953 34.5 1 94.88 132 HIS B C 1
ATOM 6137 O O . HIS B 1 132 ? 2.686 10.461 35.031 1 94.88 132 HIS B O 1
ATOM 6143 N N . GLU B 1 133 ? 4.934 10.625 34.844 1 92 133 GLU B N 1
ATOM 6144 C CA . GLU B 1 133 ? 5.176 9.703 35.938 1 92 133 GLU B CA 1
ATOM 6145 C C . GLU B 1 133 ? 4.945 10.375 37.281 1 92 133 GLU B C 1
ATOM 6147 O O . GLU B 1 133 ? 4.766 11.594 37.344 1 92 133 GLU B O 1
ATOM 6152 N N . GLU B 1 134 ? 4.895 9.422 38.188 1 87.12 134 GLU B N 1
ATOM 6153 C CA . GLU B 1 134 ? 4.805 9.945 39.562 1 87.12 134 GLU B CA 1
ATOM 6154 C C . GLU B 1 134 ? 6.012 10.82 39.875 1 87.12 134 GLU B C 1
ATOM 6156 O O . GLU B 1 134 ? 7.148 10.461 39.594 1 87.12 134 GLU B O 1
ATOM 6161 N N . GLY B 1 135 ? 5.609 12.023 40.281 1 79.5 135 GLY B N 1
ATOM 6162 C CA . GLY B 1 135 ? 6.688 12.945 40.594 1 79.5 135 GLY B CA 1
ATOM 6163 C C . GLY B 1 135 ? 7.371 12.609 41.906 1 79.5 135 GLY B C 1
ATOM 6164 O O . GLY B 1 135 ? 6.84 11.844 42.719 1 79.5 135 GLY B O 1
ATOM 6165 N N . SER B 1 136 ? 8.523 13.18 42.062 1 71.5 136 SER B N 1
ATOM 6166 C CA . SER B 1 136 ? 9.312 12.969 43.281 1 71.5 136 SER B CA 1
ATOM 6167 C C . SER B 1 136 ? 8.602 13.531 44.5 1 71.5 136 SER B C 1
ATOM 6169 O O . SER B 1 136 ? 8.812 13.062 45.625 1 71.5 136 SER B O 1
ATOM 6171 N N . ASN B 1 137 ? 7.719 14.508 44.281 1 74.94 137 ASN B N 1
ATOM 6172 C CA . ASN B 1 137 ? 7.051 15.156 45.406 1 74.94 137 ASN B CA 1
ATOM 6173 C C . ASN B 1 137 ? 5.672 14.547 45.656 1 74.94 137 ASN B C 1
ATOM 6175 O O . ASN B 1 137 ? 4.797 15.203 46.219 1 74.94 137 ASN B O 1
ATOM 6179 N N . GLY B 1 138 ? 5.535 13.438 45.125 1 74.31 138 GLY B N 1
ATOM 6180 C CA . GLY B 1 138 ? 4.281 12.75 45.406 1 74.31 138 GLY B CA 1
ATOM 6181 C C . GLY B 1 138 ? 3.182 13.125 44.406 1 74.31 138 GLY B C 1
ATOM 6182 O O . GLY B 1 138 ? 2.004 12.852 44.688 1 74.31 138 GLY B O 1
ATOM 6183 N N . GLU B 1 139 ? 3.527 13.82 43.438 1 82.56 139 GLU B N 1
ATOM 6184 C CA . GLU B 1 139 ? 2.523 14.141 42.406 1 82.56 139 GLU B CA 1
ATOM 6185 C C . GLU B 1 139 ? 2.014 12.875 41.719 1 82.56 139 GLU B C 1
ATOM 6187 O O . GLU B 1 139 ? 2.799 11.992 41.375 1 82.56 139 GLU B O 1
ATOM 6192 N N . VAL B 1 140 ? 0.719 12.734 41.656 1 88.25 140 VAL B N 1
ATOM 6193 C CA . VAL B 1 140 ? 0.116 11.547 41.062 1 88.25 140 VAL B CA 1
ATOM 6194 C C . VAL B 1 140 ? 0.415 11.523 39.562 1 88.25 140 VAL B C 1
ATOM 6196 O O . VAL B 1 140 ? 0.543 12.578 38.938 1 88.25 140 VAL B O 1
ATOM 6199 N N . PRO B 1 141 ? 0.551 10.398 39.031 1 92.62 141 PRO B N 1
ATOM 6200 C CA . PRO B 1 141 ? 0.782 10.297 37.594 1 92.62 141 PRO B CA 1
ATOM 6201 C C . PRO B 1 141 ? -0.393 10.82 36.781 1 92.62 141 PRO B C 1
ATOM 6203 O O . PRO B 1 141 ? -1.536 10.797 37.25 1 92.62 141 PRO B O 1
ATOM 6206 N N . ILE B 1 142 ? -0.11 11.422 35.688 1 94.81 142 ILE B N 1
ATOM 6207 C CA . ILE B 1 142 ? -1.134 11.711 34.719 1 94.81 142 ILE B CA 1
ATOM 6208 C C . ILE B 1 142 ? -1.213 10.57 33.688 1 94.81 142 ILE B C 1
ATOM 6210 O O . ILE B 1 142 ? -0.275 10.344 32.938 1 94.81 142 ILE B O 1
ATOM 6214 N N . GLU B 1 143 ? -2.316 9.859 33.719 1 96.31 143 GLU B N 1
ATOM 6215 C CA . GLU B 1 143 ? -2.514 8.688 32.875 1 96.31 143 GLU B CA 1
ATOM 6216 C C . GLU B 1 143 ? -3.992 8.461 32.594 1 96.31 143 GLU B C 1
ATOM 6218 O O . GLU B 1 143 ? -4.859 8.969 33.312 1 96.31 143 GLU B O 1
ATOM 6223 N N . TRP B 1 144 ? -4.258 7.82 31.562 1 97.81 144 TRP B N 1
ATOM 6224 C CA . TRP B 1 144 ? -5.625 7.426 31.25 1 97.81 144 TRP B CA 1
ATOM 6225 C C . TRP B 1 144 ? -5.652 6.082 30.531 1 97.81 144 TRP B C 1
ATOM 6227 O O . TRP B 1 144 ? -4.629 5.629 30.016 1 97.81 144 TRP B O 1
ATOM 6237 N N . ILE B 1 145 ? -6.785 5.402 30.562 1 98.44 145 ILE B N 1
ATOM 6238 C CA . ILE B 1 145 ? -7.051 4.203 29.781 1 98.44 145 ILE B CA 1
ATOM 6239 C C . ILE B 1 145 ? -7.641 4.59 28.422 1 98.44 145 ILE B C 1
ATOM 6241 O O . ILE B 1 145 ? -8.727 5.168 28.359 1 98.44 145 ILE B O 1
ATOM 6245 N N . GLN B 1 146 ? -6.918 4.324 27.375 1 98.38 146 GLN B N 1
ATOM 6246 C CA . GLN B 1 146 ? -7.344 4.598 26 1 98.38 146 GLN B CA 1
ATOM 6247 C C . GLN B 1 146 ? -8.156 3.438 25.438 1 98.38 146 GLN B C 1
ATOM 6249 O O . GLN B 1 146 ? -7.68 2.301 25.391 1 98.38 146 GLN B O 1
ATOM 6254 N N . LEU B 1 147 ? -9.359 3.707 25 1 98.69 147 LEU B N 1
ATOM 6255 C CA . LEU B 1 147 ? -10.188 2.711 24.344 1 98.69 147 LEU B CA 1
ATOM 6256 C C . LEU B 1 147 ? -10.25 2.967 22.828 1 98.69 147 LEU B C 1
ATOM 6258 O O . LEU B 1 147 ? -10.469 4.102 22.406 1 98.69 147 LEU B O 1
ATOM 6262 N N . TYR B 1 148 ? -10.016 1.98 22.047 1 98.62 148 TYR B N 1
ATOM 6263 C CA . TYR B 1 148 ? -10.305 1.982 20.609 1 98.62 148 TYR B CA 1
ATOM 6264 C C . TYR B 1 148 ? -11.609 1.249 20.328 1 98.62 148 TYR B C 1
ATOM 6266 O O . TYR B 1 148 ? -11.789 0.099 20.734 1 98.62 148 TYR B O 1
ATOM 6274 N N . LEU B 1 149 ? -12.484 1.919 19.594 1 98.5 149 LEU B N 1
ATOM 6275 C CA . LEU B 1 149 ? -13.844 1.39 19.5 1 98.5 149 LEU B CA 1
ATOM 6276 C C . LEU B 1 149 ? -14.344 1.399 18.062 1 98.5 149 LEU B C 1
ATOM 6278 O O . LEU B 1 149 ? -13.758 2.07 17.203 1 98.5 149 LEU B O 1
ATOM 6282 N N . LYS B 1 150 ? -15.32 0.644 17.781 1 97.81 150 LYS B N 1
ATOM 6283 C CA . LYS B 1 150 ? -16.094 0.666 16.547 1 97.81 150 LYS B CA 1
ATOM 6284 C C . LYS B 1 150 ? -17.594 0.495 16.844 1 97.81 150 LYS B C 1
ATOM 6286 O O . LYS B 1 150 ? -17.969 0.08 17.938 1 97.81 150 LYS B O 1
ATOM 6291 N N . TYR B 1 151 ? -18.422 0.875 15.984 1 96.44 151 TYR B N 1
ATOM 6292 C CA . TYR B 1 151 ? -19.875 0.68 16.078 1 96.44 151 TYR B CA 1
ATOM 6293 C C . TYR B 1 151 ? -20.484 0.447 14.711 1 96.44 151 TYR B C 1
ATOM 6295 O O . TYR B 1 151 ? -19.891 0.81 13.688 1 96.44 151 TYR B O 1
ATOM 6303 N N . GLU B 1 152 ? -21.578 -0.195 14.68 1 95 152 GLU B N 1
ATOM 6304 C CA . GLU B 1 152 ? -22.406 -0.425 13.492 1 95 152 GLU B CA 1
ATOM 6305 C C . GLU B 1 152 ? -23.891 -0.285 13.812 1 95 152 GLU B C 1
ATOM 6307 O O . GLU B 1 152 ? -24.391 -0.918 14.75 1 95 152 GLU B O 1
ATOM 6312 N N . THR B 1 153 ? -24.609 0.578 13.078 1 94.31 153 THR B N 1
ATOM 6313 C CA . THR B 1 153 ? -26.047 0.792 13.219 1 94.31 153 THR B CA 1
ATOM 6314 C C . THR B 1 153 ? -26.719 0.827 11.859 1 94.31 153 THR B C 1
ATOM 6316 O O . THR B 1 153 ? -26.078 0.613 10.828 1 94.31 153 THR B O 1
ATOM 6319 N N . ASP B 1 154 ? -28 1.1 11.844 1 93.38 154 ASP B N 1
ATOM 6320 C CA . ASP B 1 154 ? -28.75 1.229 10.594 1 93.38 154 ASP B CA 1
ATOM 6321 C C . ASP B 1 154 ? -28.391 2.527 9.875 1 93.38 154 ASP B C 1
ATOM 6323 O O . ASP B 1 154 ? -28.672 2.684 8.688 1 93.38 154 ASP B O 1
ATOM 6327 N N . PHE B 1 155 ? -27.766 3.348 10.617 1 94.31 155 PHE B N 1
ATOM 6328 C CA . PHE B 1 155 ? -27.375 4.625 10.039 1 94.31 155 PHE B CA 1
ATOM 6329 C C . PHE B 1 155 ? -26.031 4.496 9.32 1 94.31 155 PHE B C 1
ATOM 6331 O O . PHE B 1 155 ? -25.875 4.996 8.203 1 94.31 155 PHE B O 1
ATOM 6338 N N . GLY B 1 156 ? -25.156 3.848 10 1 95.88 156 GLY B N 1
ATOM 6339 C CA . GLY B 1 156 ? -23.812 3.729 9.43 1 95.88 156 GLY B CA 1
ATOM 6340 C C . GLY B 1 156 ? -22.859 2.969 10.32 1 95.88 156 GLY B C 1
ATOM 6341 O O . GLY B 1 156 ? -23.266 2.33 11.289 1 95.88 156 GLY B O 1
ATOM 6342 N N . ILE B 1 157 ? -21.625 2.895 9.875 1 96.62 157 ILE B N 1
ATOM 6343 C CA . ILE B 1 157 ? -20.531 2.301 10.625 1 96.62 157 ILE B CA 1
ATOM 6344 C C . ILE B 1 157 ? -19.469 3.369 10.93 1 96.62 157 ILE B C 1
ATOM 6346 O O . ILE B 1 157 ? -19.297 4.309 10.148 1 96.62 157 ILE B O 1
ATOM 6350 N N . GLY B 1 158 ? -18.875 3.238 12.055 1 97.5 158 GLY B N 1
ATOM 6351 C CA . GLY B 1 158 ? -17.844 4.203 12.422 1 97.5 158 GLY B CA 1
ATOM 6352 C C . GLY B 1 158 ? -16.906 3.695 13.5 1 97.5 158 GLY B C 1
ATOM 6353 O O . GLY B 1 158 ? -16.922 2.51 13.836 1 97.5 158 GLY B O 1
ATOM 6354 N N . ARG B 1 159 ? -16.016 4.52 13.945 1 97.75 159 ARG B N 1
ATOM 6355 C CA . ARG B 1 159 ? -15.008 4.238 14.969 1 97.75 159 ARG B CA 1
ATOM 6356 C C . ARG B 1 159 ? -15.055 5.277 16.078 1 97.75 159 ARG B C 1
ATOM 6358 O O . ARG B 1 159 ? -15.727 6.301 15.953 1 97.75 159 ARG B O 1
ATOM 6365 N N . GLY B 1 160 ? -14.383 4.969 17.094 1 97.56 160 GLY B N 1
ATOM 6366 C CA . GLY B 1 160 ? -14.312 5.895 18.203 1 97.56 160 GLY B CA 1
ATOM 6367 C C . GLY B 1 160 ? -13.141 5.633 19.125 1 97.56 160 GLY B C 1
ATOM 6368 O O . GLY B 1 160 ? -12.422 4.648 18.953 1 97.56 160 GLY B O 1
ATOM 6369 N N . SER B 1 161 ? -12.977 6.586 19.984 1 98.06 161 SER B N 1
ATOM 6370 C CA . SER B 1 161 ? -11.961 6.52 21.031 1 98.06 161 SER B CA 1
ATOM 6371 C C . SER B 1 161 ? -12.438 7.191 22.312 1 98.06 161 SER B C 1
ATOM 6373 O O . SER B 1 161 ? -13.133 8.211 22.266 1 98.06 161 SER B O 1
ATOM 6375 N N . ILE B 1 162 ? -12.18 6.598 23.453 1 98.62 162 ILE B N 1
ATOM 6376 C CA . ILE B 1 162 ? -12.492 7.188 24.75 1 98.62 162 ILE B CA 1
ATOM 6377 C C . ILE B 1 162 ? -11.242 7.188 25.625 1 98.62 162 ILE B C 1
ATOM 6379 O O . ILE B 1 162 ? -10.484 6.215 25.641 1 98.62 162 ILE B O 1
ATOM 6383 N N . LYS B 1 163 ? -11.023 8.25 26.297 1 98.62 163 LYS B N 1
ATOM 6384 C CA . LYS B 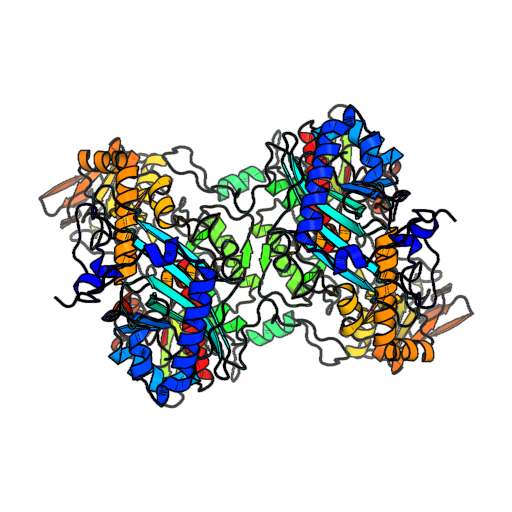1 163 ? -10.016 8.336 27.344 1 98.62 163 LYS B CA 1
ATOM 6385 C C . LYS B 1 163 ? -10.656 8.305 28.719 1 98.62 163 LYS B C 1
ATOM 6387 O O . LYS B 1 163 ? -11.422 9.203 29.078 1 98.62 163 LYS B O 1
ATOM 6392 N N . LEU B 1 164 ? -10.297 7.262 29.469 1 98.69 164 LEU B N 1
ATOM 6393 C CA . LEU B 1 164 ? -10.844 7.098 30.812 1 98.69 164 LEU B CA 1
ATOM 6394 C C . LEU B 1 164 ? -9.805 7.465 31.875 1 98.69 164 LEU B C 1
ATOM 6396 O O . LEU B 1 164 ? -8.648 7.047 31.781 1 98.69 164 LEU B O 1
ATOM 6400 N N . VAL B 1 165 ? -10.234 8.219 32.844 1 98.25 165 VAL B N 1
ATOM 6401 C CA . VAL B 1 165 ? -9.359 8.555 33.938 1 98.25 165 VAL B CA 1
ATOM 6402 C C . VAL B 1 165 ? -9.922 7.961 35.25 1 98.25 165 VAL B C 1
ATOM 6404 O O . VAL B 1 165 ? -11.141 7.855 35.406 1 98.25 165 VAL B O 1
ATOM 6407 N N . SER B 1 166 ? -9.062 7.559 36.094 1 98.12 166 SER B N 1
ATOM 6408 C CA . SER B 1 166 ? -9.445 6.996 37.375 1 98.12 166 SER B CA 1
ATOM 6409 C C . SER B 1 166 ? -9.594 8.094 38.438 1 98.12 166 SER B C 1
ATOM 6411 O O . SER B 1 166 ? -8.68 8.898 38.625 1 98.12 166 SER B O 1
ATOM 6413 N N . VAL B 1 167 ? -10.688 8.125 39.094 1 97.69 167 VAL B N 1
ATOM 6414 C CA . VAL B 1 167 ? -10.977 9.172 40.062 1 97.69 167 VAL B CA 1
ATOM 6415 C C . VAL B 1 167 ? -11.539 8.547 41.344 1 97.69 167 VAL B C 1
ATOM 6417 O O . VAL B 1 167 ? -12.117 7.457 41.312 1 97.69 167 VAL B O 1
ATOM 6420 N N . ASP B 1 168 ? -11.383 9.273 42.375 1 95.12 168 ASP B N 1
ATOM 6421 C CA . ASP B 1 168 ? -11.93 8.875 43.656 1 95.12 168 ASP B CA 1
ATOM 6422 C C . ASP B 1 168 ? -13.328 9.445 43.844 1 95.12 168 ASP B C 1
ATOM 6424 O O . ASP B 1 168 ? -13.508 10.438 44.562 1 95.12 168 ASP B O 1
ATOM 6428 N N . SER B 1 169 ? -14.227 8.906 43.25 1 93 169 SER B N 1
ATOM 6429 C CA . SER B 1 169 ? -15.625 9.297 43.344 1 93 169 SER B CA 1
ATOM 6430 C C . SER B 1 169 ? -16.531 8.086 43.5 1 93 169 SER B C 1
ATOM 6432 O O . SER B 1 169 ? -16.406 7.109 42.75 1 93 169 SER B O 1
ATOM 6434 N N . GLU B 1 170 ? -17.438 8.164 44.375 1 90.88 170 GLU B N 1
ATOM 6435 C CA . GLU B 1 170 ? -18.328 7.047 44.688 1 90.88 170 GLU B CA 1
ATOM 6436 C C . GLU B 1 170 ? -19.297 6.766 43.562 1 90.88 170 GLU B C 1
ATOM 6438 O O . GLU B 1 170 ? -19.703 5.625 43.344 1 90.88 170 GLU B O 1
ATOM 6443 N N . ASP B 1 171 ? -19.516 7.723 42.812 1 93.31 171 ASP B N 1
ATOM 6444 C CA . ASP B 1 171 ? -20.516 7.551 41.781 1 93.31 171 ASP B CA 1
ATOM 6445 C C . ASP B 1 171 ? -19.875 7.113 40.469 1 93.31 171 ASP B C 1
ATOM 6447 O O . ASP B 1 171 ? -20.578 6.734 39.531 1 93.31 171 ASP B O 1
ATOM 6451 N N . ALA B 1 172 ? -18.609 7.156 40.406 1 96.44 172 ALA B N 1
ATOM 6452 C CA . ALA B 1 172 ? -17.922 6.781 39.156 1 96.44 172 ALA B CA 1
ATOM 6453 C C . ALA B 1 172 ? -17.984 5.27 38.938 1 96.44 172 ALA B C 1
ATOM 6455 O O . ALA B 1 172 ? -17.5 4.496 39.781 1 96.44 172 ALA B O 1
ATOM 6456 N N . PRO B 1 173 ? -18.562 4.844 37.844 1 96.94 173 PRO B N 1
ATOM 6457 C CA . PRO B 1 173 ? -18.578 3.4 37.562 1 96.94 173 PRO B CA 1
ATOM 6458 C C . PRO B 1 173 ? -17.172 2.801 37.531 1 96.94 173 PRO B C 1
ATOM 6460 O O . PRO B 1 173 ? -16.344 3.211 36.719 1 96.94 173 PRO B O 1
ATOM 6463 N N . ILE B 1 174 ? -16.953 1.897 38.438 1 95.5 174 ILE B N 1
ATOM 6464 C CA . ILE B 1 174 ? -15.695 1.166 38.531 1 95.5 174 ILE B CA 1
ATOM 6465 C C . ILE B 1 174 ? -14.547 2.141 38.781 1 95.5 174 ILE B C 1
ATOM 6467 O O . ILE B 1 174 ? -13.398 1.861 38.438 1 95.5 174 ILE B O 1
ATOM 6471 N N . GLY B 1 175 ? -14.859 3.346 39.156 1 97.88 175 GLY B N 1
ATOM 6472 C CA . GLY B 1 175 ? -13.883 4.363 39.5 1 97.88 175 GLY B CA 1
ATOM 6473 C C . GLY B 1 175 ? -13.359 5.117 38.281 1 97.88 175 GLY B C 1
ATOM 6474 O O . GLY B 1 175 ? -12.273 5.703 38.344 1 97.88 175 GLY B O 1
ATOM 6475 N N . LEU B 1 176 ? -14.047 5.059 37.219 1 98.69 176 LEU B N 1
ATOM 6476 C CA . LEU B 1 176 ? -13.555 5.66 35.969 1 98.69 176 LEU B CA 1
ATOM 6477 C C . LEU B 1 176 ? -14.562 6.656 35.406 1 98.69 176 LEU B C 1
ATOM 6479 O O . LEU B 1 176 ? -15.773 6.43 35.5 1 98.69 176 LEU B O 1
ATOM 6483 N N . LYS B 1 177 ? -14.102 7.742 34.844 1 98.44 177 LYS B N 1
ATOM 6484 C CA . LYS B 1 177 ? -14.898 8.711 34.094 1 98.44 177 LYS B CA 1
ATOM 6485 C C . LYS B 1 177 ? -14.25 9.055 32.781 1 98.44 177 LYS B C 1
ATOM 6487 O O . LYS B 1 177 ? -13.023 8.961 32.625 1 98.44 177 LYS B O 1
ATOM 6492 N N . ALA B 1 178 ? -15.047 9.422 31.828 1 98.62 178 ALA B N 1
ATOM 6493 C CA . ALA B 1 178 ? -14.539 9.773 30.5 1 98.62 178 ALA B CA 1
ATOM 6494 C C . ALA B 1 178 ? -14.023 11.203 30.469 1 98.62 178 ALA B C 1
ATOM 6496 O O . ALA B 1 178 ? -14.766 12.148 30.766 1 98.62 178 ALA B O 1
ATOM 6497 N N . LEU B 1 179 ? -12.766 11.297 30.125 1 97.94 179 LEU B N 1
ATOM 6498 C CA . LEU B 1 179 ? -12.164 12.609 29.891 1 97.94 179 LEU B CA 1
ATOM 6499 C C . LEU B 1 179 ? -12.586 13.164 28.547 1 97.94 179 LEU B C 1
ATOM 6501 O O . LEU B 1 179 ? -12.93 14.344 28.438 1 97.94 179 LEU B O 1
ATOM 6505 N N . SER B 1 180 ? -12.547 12.359 27.547 1 98 180 SER B N 1
ATOM 6506 C CA . SER B 1 180 ? -12.961 12.703 26.188 1 98 180 SER B CA 1
ATOM 6507 C C . SER B 1 180 ? -13.539 11.492 25.469 1 98 180 SER B C 1
ATOM 6509 O O . SER B 1 180 ? -13.141 10.352 25.734 1 98 180 SER B O 1
ATOM 6511 N N . ILE B 1 181 ? -14.508 11.727 24.656 1 98.31 181 ILE B N 1
ATOM 6512 C CA . ILE B 1 181 ? -15.141 10.758 23.75 1 98.31 181 ILE B CA 1
ATOM 6513 C C . ILE B 1 181 ? -15.078 11.273 22.312 1 98.31 181 ILE B C 1
ATOM 6515 O O . ILE B 1 181 ? -15.398 12.43 22.047 1 98.31 181 ILE B O 1
ATOM 6519 N N . PHE B 1 182 ? -14.594 10.461 21.438 1 98.56 182 PHE B N 1
ATOM 6520 C CA . PHE B 1 182 ? -14.5 10.852 20.031 1 98.56 182 PHE B CA 1
ATOM 6521 C C . PHE B 1 182 ? -15.203 9.836 19.141 1 98.56 182 PHE B C 1
ATOM 6523 O O . PHE B 1 182 ? -14.961 8.633 19.25 1 98.56 182 PHE B O 1
ATOM 6530 N N . THR B 1 183 ? -16.109 10.273 18.328 1 98.25 183 THR B N 1
ATOM 6531 C CA . THR B 1 183 ? -16.781 9.406 17.359 1 98.25 183 THR B CA 1
ATOM 6532 C C . THR B 1 183 ? -16.594 9.938 15.938 1 98.25 183 THR B C 1
ATOM 6534 O O . THR B 1 183 ? -16.641 11.148 15.711 1 98.25 183 THR B O 1
ATOM 6537 N N . ILE B 1 184 ? -16.312 9.102 15 1 98.19 184 ILE B N 1
ATOM 6538 C CA . ILE B 1 184 ? -16.219 9.453 13.586 1 98.19 184 ILE B CA 1
ATOM 6539 C C . ILE B 1 184 ? -17.078 8.492 12.758 1 98.19 184 ILE B C 1
ATOM 6541 O O . ILE B 1 184 ? -17.141 7.293 13.062 1 98.19 184 ILE B O 1
ATOM 6545 N N . LEU B 1 185 ? -17.781 9.023 11.773 1 97.94 185 LEU B N 1
ATOM 6546 C CA . LEU B 1 185 ? -18.484 8.211 10.789 1 97.94 185 LEU B CA 1
ATOM 6547 C C . LEU B 1 185 ? -17.547 7.77 9.672 1 97.94 185 LEU B C 1
ATOM 6549 O O . LEU B 1 185 ? -16.766 8.57 9.156 1 97.94 185 LEU B O 1
ATOM 6553 N N . ASP B 1 186 ? -17.609 6.496 9.305 1 97.38 186 ASP B N 1
ATOM 6554 C CA . ASP B 1 186 ? -16.75 6.004 8.234 1 97.38 186 ASP B CA 1
ATOM 6555 C C . ASP B 1 186 ? -17.547 5.789 6.949 1 97.38 186 ASP B C 1
ATOM 6557 O O . ASP B 1 186 ? -17.016 5.984 5.848 1 97.38 186 ASP B O 1
ATOM 6561 N N . GLU B 1 187 ? -18.734 5.34 7.023 1 97.25 187 GLU B N 1
ATOM 6562 C CA . GLU B 1 187 ? -19.578 5.148 5.855 1 97.25 187 GLU B CA 1
ATOM 6563 C C . GLU B 1 187 ? -21.062 5.07 6.25 1 97.25 187 GLU B C 1
ATOM 6565 O O . GLU B 1 187 ? -21.375 4.707 7.383 1 97.25 187 GLU B O 1
ATOM 6570 N N . PHE B 1 188 ? -21.922 5.484 5.367 1 97.56 188 PHE B N 1
ATOM 6571 C CA . PHE B 1 188 ? -23.359 5.301 5.539 1 97.56 188 PHE B CA 1
ATOM 6572 C C . PHE B 1 188 ? -23.766 3.865 5.23 1 97.56 188 PHE B C 1
ATOM 6574 O O . PHE B 1 188 ? -23.172 3.225 4.355 1 97.56 188 PHE B O 1
ATOM 6581 N N . GLN B 1 189 ? -24.781 3.496 5.996 1 93.94 189 GLN B N 1
ATOM 6582 C CA . GLN B 1 189 ? -25.328 2.191 5.652 1 93.94 189 GLN B CA 1
ATOM 6583 C C . GLN B 1 189 ? -25.844 2.17 4.215 1 93.94 189 GLN B C 1
ATOM 6585 O O . GLN B 1 189 ? -26.578 3.064 3.797 1 93.94 189 GLN B O 1
ATOM 6590 N N . GLY B 1 190 ? -25.453 1.229 3.395 1 94.44 190 GLY B N 1
ATOM 6591 C CA . GLY B 1 190 ? -25.906 1.098 2.021 1 94.44 190 GLY B CA 1
ATOM 6592 C C . GLY B 1 190 ? -24.984 1.781 1.02 1 94.44 190 GLY B C 1
ATOM 6593 O O . GLY B 1 190 ? -25.188 1.653 -0.191 1 94.44 190 GLY B O 1
ATOM 6594 N N . ILE B 1 191 ? -24.094 2.598 1.509 1 97.38 191 ILE B N 1
ATOM 6595 C CA . ILE B 1 191 ? -23.125 3.264 0.636 1 97.38 191 ILE B CA 1
ATOM 6596 C C . ILE B 1 191 ? -21.703 2.93 1.087 1 97.38 191 ILE B C 1
ATOM 6598 O O . ILE B 1 191 ? -21 3.797 1.596 1 97.38 191 ILE B O 1
ATOM 6602 N N . PRO B 1 192 ? -21.312 1.766 0.817 1 96.94 192 PRO B N 1
ATOM 6603 C CA . PRO B 1 192 ? -20.016 1.31 1.321 1 96.94 192 PRO B CA 1
ATOM 6604 C C . PRO B 1 192 ? -18.828 1.951 0.589 1 96.94 192 PRO B C 1
ATOM 6606 O O . PRO B 1 192 ? -18.906 2.195 -0.618 1 96.94 192 PRO B O 1
ATOM 6609 N N . GLU B 1 193 ? -17.828 2.346 1.331 1 97.81 193 GLU B N 1
ATOM 6610 C CA . GLU B 1 193 ? -16.531 2.613 0.719 1 97.81 193 GLU B CA 1
ATOM 6611 C C . GLU B 1 193 ? -15.953 1.355 0.074 1 97.81 193 GLU B C 1
ATOM 6613 O O . GLU B 1 193 ? -15.734 0.348 0.75 1 97.81 193 GLU B O 1
ATOM 6618 N N . ARG B 1 194 ? -15.711 1.325 -1.234 1 97.56 194 ARG B N 1
ATOM 6619 C CA . ARG B 1 194 ? -15.359 0.139 -2.008 1 97.56 194 ARG B CA 1
ATOM 6620 C C . ARG B 1 194 ? -13.859 -0.144 -1.924 1 97.56 194 ARG B C 1
ATOM 6622 O O . ARG B 1 194 ? -13.148 -0.066 -2.93 1 97.56 194 ARG B O 1
ATOM 6629 N N . VAL B 1 195 ? -13.352 -0.566 -0.756 1 96.81 195 VAL B N 1
ATOM 6630 C CA . VAL B 1 195 ? -11.938 -0.805 -0.495 1 96.81 195 VAL B CA 1
ATOM 6631 C C . VAL B 1 195 ? -11.773 -2.086 0.321 1 96.81 195 VAL B C 1
ATOM 6633 O O . VAL B 1 195 ? -12.719 -2.549 0.959 1 96.81 195 VAL B O 1
ATOM 6636 N N . GLY B 1 196 ? -10.609 -2.674 0.302 1 94.31 196 GLY B N 1
ATOM 6637 C CA . GLY B 1 196 ? -10.312 -3.828 1.135 1 94.31 196 GLY B CA 1
ATOM 6638 C C . GLY B 1 196 ? -11.227 -5.008 0.872 1 94.31 196 GLY B C 1
ATOM 6639 O O . GLY B 1 196 ? -11.352 -5.461 -0.268 1 94.31 196 GLY B O 1
ATOM 6640 N N . LYS B 1 197 ? -12.008 -5.398 1.846 1 94.69 197 LYS B N 1
ATOM 6641 C CA . LYS B 1 197 ? -12.898 -6.551 1.728 1 94.69 197 LYS B CA 1
ATOM 6642 C C . LYS B 1 197 ? -14.102 -6.227 0.848 1 94.69 197 LYS B C 1
ATOM 6644 O O . LYS B 1 197 ? -14.789 -7.133 0.366 1 94.69 197 LYS B O 1
ATOM 6649 N N . LYS B 1 198 ? -14.336 -4.949 0.625 1 96.31 198 LYS B N 1
ATOM 6650 C CA . LYS B 1 198 ? -15.484 -4.5 -0.153 1 96.31 198 LYS B CA 1
ATOM 6651 C C . LYS B 1 198 ? -15.07 -4.078 -1.559 1 96.31 198 LYS B C 1
ATOM 6653 O O . LYS B 1 198 ? -15.828 -3.41 -2.262 1 96.31 198 LYS B O 1
ATOM 6658 N N . ARG B 1 199 ? -13.867 -4.363 -1.944 1 96.38 199 ARG B N 1
ATOM 6659 C CA . ARG B 1 199 ? -13.359 -3.98 -3.26 1 96.38 199 ARG B CA 1
ATOM 6660 C C . ARG B 1 199 ? -14.273 -4.488 -4.367 1 96.38 199 ARG B C 1
ATOM 6662 O O . ARG B 1 199 ? -14.938 -5.52 -4.211 1 96.38 199 ARG B O 1
ATOM 6669 N N . PRO B 1 200 ? -14.32 -3.799 -5.473 1 95.12 200 PRO B N 1
ATOM 6670 C CA . PRO B 1 200 ? -15.18 -4.246 -6.57 1 95.12 200 PRO B CA 1
ATOM 6671 C C . PRO B 1 200 ? -14.688 -5.535 -7.223 1 95.12 200 PRO B C 1
ATOM 6673 O O . PRO B 1 200 ? -13.5 -5.855 -7.141 1 95.12 200 PRO B O 1
ATOM 6676 N N . GLN B 1 201 ? -15.531 -6.18 -7.871 1 94.69 201 GLN B N 1
ATOM 6677 C CA . GLN B 1 201 ? -15.203 -7.422 -8.562 1 94.69 201 GLN B CA 1
ATOM 6678 C C . GLN B 1 201 ? -14.266 -7.168 -9.742 1 94.69 201 GLN B C 1
ATOM 6680 O O . GLN B 1 201 ? -13.352 -7.957 -9.992 1 94.69 201 GLN B O 1
ATOM 6685 N N . GLY B 1 202 ? -14.492 -6.039 -10.461 1 93.75 202 GLY B N 1
ATOM 6686 C CA . GLY B 1 202 ? -13.781 -5.758 -11.695 1 93.75 202 GLY B CA 1
ATOM 6687 C C . GLY B 1 202 ? -14.477 -6.309 -12.93 1 93.75 202 GLY B C 1
ATOM 6688 O O . GLY B 1 202 ? -15.547 -5.824 -13.312 1 93.75 202 GLY B O 1
ATOM 6689 N N . THR B 1 203 ? -13.961 -7.43 -13.445 1 91.31 203 THR B N 1
ATOM 6690 C CA . THR B 1 203 ? -14.57 -8.062 -14.609 1 91.31 203 THR B CA 1
ATOM 6691 C C . THR B 1 203 ? -15.805 -8.859 -14.211 1 91.31 203 THR B C 1
ATOM 6693 O O . THR B 1 203 ? -15.82 -9.508 -13.164 1 91.31 203 THR B O 1
ATOM 6696 N N . ILE B 1 204 ? -16.781 -8.766 -15.109 1 90.56 204 ILE B N 1
ATOM 6697 C CA . ILE B 1 204 ? -18 -9.539 -14.898 1 90.56 204 ILE B CA 1
ATOM 6698 C C . ILE B 1 204 ? -17.906 -10.859 -15.648 1 90.56 204 ILE B C 1
ATOM 6700 O O . ILE B 1 204 ? -17.75 -10.883 -16.875 1 90.56 204 ILE B O 1
ATOM 6704 N N . HIS B 1 205 ? -18.078 -11.914 -14.93 1 93.06 205 HIS B N 1
ATOM 6705 C CA . HIS B 1 205 ? -18 -13.25 -15.508 1 93.06 205 HIS B CA 1
ATOM 6706 C C . HIS B 1 205 ? -19.312 -13.641 -16.172 1 93.06 205 HIS B C 1
ATOM 6708 O O . HIS B 1 205 ? -20.344 -12.992 -15.945 1 93.06 205 HIS B O 1
ATOM 6714 N N . GLY B 1 206 ? -19.266 -14.625 -17.016 1 94.5 206 GLY B N 1
ATOM 6715 C CA . GLY B 1 206 ? -20.453 -15.109 -17.703 1 94.5 206 GLY B CA 1
ATOM 6716 C C . GLY B 1 206 ? -20.609 -14.531 -19.094 1 94.5 206 GLY B C 1
ATOM 6717 O O . GLY B 1 206 ? -19.812 -13.695 -19.516 1 94.5 206 GLY B O 1
ATOM 6718 N N . GLU B 1 207 ? -21.609 -15.039 -19.781 1 95.19 207 GLU B N 1
ATOM 6719 C CA . GLU B 1 207 ? -21.906 -14.578 -21.125 1 95.19 207 GLU B CA 1
ATOM 6720 C C . GLU B 1 207 ? -22.406 -13.133 -21.109 1 95.19 207 GLU B C 1
ATOM 6722 O O . GLU B 1 207 ? -23.203 -12.75 -20.25 1 95.19 207 GLU B O 1
ATOM 6727 N N . ASN B 1 208 ? -21.859 -12.328 -22.016 1 95.5 208 ASN B N 1
ATOM 6728 C CA . ASN B 1 208 ? -22.297 -10.945 -22.188 1 95.5 208 ASN B CA 1
ATOM 6729 C C . ASN B 1 208 ? -22.016 -10.445 -23.609 1 95.5 208 ASN B C 1
ATOM 6731 O O . ASN B 1 208 ? -20.906 -10.008 -23.906 1 95.5 208 ASN B O 1
ATOM 6735 N N . VAL B 1 209 ? -23 -10.375 -24.438 1 94.5 209 VAL B N 1
ATOM 6736 C CA . VAL B 1 209 ? -22.828 -10.023 -25.844 1 94.5 209 VAL B CA 1
ATOM 6737 C C . VAL B 1 209 ? -22.625 -8.516 -25.969 1 94.5 209 VAL B C 1
ATOM 6739 O O . VAL B 1 209 ? -22.219 -8.023 -27.031 1 94.5 209 VAL B O 1
ATOM 6742 N N . SER B 1 210 ? -22.938 -7.766 -24.938 1 93.81 210 SER B N 1
ATOM 6743 C CA . SER B 1 210 ? -22.734 -6.316 -24.938 1 93.81 210 SER B CA 1
ATOM 6744 C C . SER B 1 210 ? -21.578 -5.922 -24.031 1 93.81 210 SER B C 1
ATOM 6746 O O . SER B 1 210 ? -21.531 -4.801 -23.531 1 93.81 210 SER B O 1
ATOM 6748 N N . ARG B 1 211 ? -20.703 -6.855 -23.859 1 93.88 211 ARG B N 1
ATOM 6749 C CA . ARG B 1 211 ? -19.594 -6.641 -22.938 1 93.88 211 ARG B CA 1
ATOM 6750 C C . ARG B 1 211 ? -18.75 -5.438 -23.375 1 93.88 211 ARG B C 1
ATOM 6752 O O . ARG B 1 211 ? -18.422 -5.297 -24.547 1 93.88 211 ARG B O 1
ATOM 6759 N N . LYS B 1 212 ? -18.438 -4.574 -22.391 1 94.69 212 LYS B N 1
ATOM 6760 C CA . LYS B 1 212 ? -17.484 -3.475 -22.578 1 94.69 212 LYS B CA 1
ATOM 6761 C C . LYS B 1 212 ? -16.203 -3.711 -21.797 1 94.69 212 LYS B C 1
ATOM 6763 O O . LYS B 1 212 ? -16.234 -4.27 -20.703 1 94.69 212 LYS B O 1
ATOM 6768 N N . THR B 1 213 ? -15.062 -3.309 -22.422 1 96 213 THR B N 1
ATOM 6769 C CA . THR B 1 213 ? -13.805 -3.365 -21.688 1 96 213 THR B CA 1
ATOM 6770 C C . THR B 1 213 ? -13.758 -2.275 -20.609 1 96 213 THR B C 1
ATOM 6772 O O . THR B 1 213 ? -14.516 -1.308 -20.672 1 96 213 THR B O 1
ATOM 6775 N N . TRP B 1 214 ? -12.891 -2.498 -19.625 1 96.38 214 TRP B N 1
ATOM 6776 C CA . TRP B 1 214 ? -12.617 -1.469 -18.625 1 96.38 214 TRP B CA 1
ATOM 6777 C C . TRP B 1 214 ? -12.242 -0.151 -19.297 1 96.38 214 TRP B C 1
ATOM 6779 O O . TRP B 1 214 ? -12.695 0.917 -18.891 1 96.38 214 TRP B O 1
ATOM 6789 N N . LEU B 1 215 ? -11.422 -0.193 -20.344 1 96.19 215 LEU B N 1
ATOM 6790 C CA . LEU B 1 215 ? -10.961 1.004 -21.047 1 96.19 215 LEU B CA 1
ATOM 6791 C C . LEU B 1 215 ? -12.125 1.76 -21.672 1 96.19 215 LEU B C 1
ATOM 6793 O O . LEU B 1 215 ? -12.195 2.988 -21.578 1 96.19 215 LEU B O 1
ATOM 6797 N N . GLU B 1 216 ? -13.039 0.991 -22.281 1 96.38 216 GLU B N 1
ATOM 6798 C CA . GLU B 1 216 ? -14.227 1.604 -22.875 1 96.38 216 GLU B CA 1
ATOM 6799 C C . GLU B 1 216 ? -15.094 2.271 -21.812 1 96.38 216 GLU B C 1
ATOM 6801 O O . GLU B 1 216 ? -15.586 3.381 -22.016 1 96.38 216 GLU B O 1
ATOM 6806 N N . LYS B 1 217 ? -15.227 1.623 -20.719 1 95.88 217 LYS B N 1
ATOM 6807 C CA . LYS B 1 217 ? -16 2.186 -19.609 1 95.88 217 LYS B CA 1
ATOM 6808 C C . LYS B 1 217 ? -15.336 3.447 -19.062 1 95.88 217 LYS B C 1
ATOM 6810 O O . LYS B 1 217 ? -16.016 4.398 -18.672 1 95.88 217 LYS B O 1
ATOM 6815 N N . ARG B 1 218 ? -14.023 3.5 -19 1 95.94 218 ARG B N 1
ATOM 6816 C CA . ARG B 1 218 ? -13.273 4.668 -18.531 1 95.94 218 ARG B CA 1
ATOM 6817 C C . ARG B 1 218 ? -13.523 5.867 -19.438 1 95.94 218 ARG B C 1
ATOM 6819 O O . ARG B 1 218 ? -13.727 6.984 -18.969 1 95.94 218 ARG B O 1
ATOM 6826 N N . PHE B 1 219 ? -13.531 5.605 -20.703 1 95.25 219 PHE B N 1
ATOM 6827 C CA . PHE B 1 219 ? -13.758 6.68 -21.672 1 95.25 219 PHE B CA 1
ATOM 6828 C C . PHE B 1 219 ? -15.172 7.234 -21.547 1 95.25 219 PHE B C 1
ATOM 6830 O O . PHE B 1 219 ? -15.375 8.445 -21.578 1 95.25 219 PHE B O 1
ATOM 6837 N N . GLU B 1 220 ? -16.094 6.336 -21.359 1 95.19 220 GLU B N 1
ATOM 6838 C CA . GLU B 1 220 ? -17.484 6.754 -21.188 1 95.19 220 GLU B CA 1
ATOM 6839 C C . GLU B 1 220 ? -17.656 7.586 -19.922 1 95.19 220 GLU B C 1
ATOM 6841 O O . GLU B 1 220 ? -18.391 8.578 -19.922 1 95.19 220 GLU B O 1
ATOM 6846 N N . GLU B 1 221 ? -16.969 7.195 -18.891 1 95.88 221 GLU B N 1
ATOM 6847 C CA . GLU B 1 221 ? -17.078 7.867 -17.594 1 95.88 221 GLU B CA 1
ATOM 6848 C C . GLU B 1 221 ? -16.578 9.312 -17.688 1 95.88 221 GLU B C 1
ATOM 6850 O O . GLU B 1 221 ? -17.125 10.195 -17.016 1 95.88 221 GLU B O 1
ATOM 6855 N N . GLN B 1 222 ? -15.68 9.602 -18.516 1 95.38 222 GLN B N 1
ATOM 6856 C CA . GLN B 1 222 ? -15.023 10.906 -18.578 1 95.38 222 GLN B CA 1
ATOM 6857 C C . GLN B 1 222 ? -15.641 11.773 -19.688 1 95.38 222 GLN B C 1
ATOM 6859 O O . GLN B 1 222 ? -15.219 12.914 -19.891 1 95.38 222 GLN B O 1
ATOM 6864 N N . ASP B 1 223 ? -16.562 11.195 -20.375 1 94.38 223 ASP B N 1
ATOM 6865 C CA . ASP B 1 223 ? -17.156 11.922 -21.484 1 94.38 223 ASP B CA 1
ATOM 6866 C C . ASP B 1 223 ? -18.328 12.781 -21.016 1 94.38 223 ASP B C 1
ATOM 6868 O O . ASP B 1 223 ? -19.484 12.461 -21.281 1 94.38 223 ASP B O 1
ATOM 6872 N N . TYR B 1 224 ? -17.984 13.938 -20.438 1 96.62 224 TYR B N 1
ATOM 6873 C CA . TYR B 1 224 ? -19.016 14.812 -19.875 1 96.62 224 TYR B CA 1
ATOM 6874 C C . TYR B 1 224 ? -19.688 15.617 -20.984 1 96.62 224 TYR B C 1
ATOM 6876 O O . TYR B 1 224 ? -19.094 16.547 -21.547 1 96.62 224 TYR B O 1
ATOM 6884 N N . ASN B 1 225 ? -20.844 15.242 -21.359 1 91.88 225 ASN B N 1
ATOM 6885 C CA . ASN B 1 225 ? -21.656 15.891 -22.391 1 91.88 225 ASN B CA 1
ATOM 6886 C C . ASN B 1 225 ? -23.141 15.68 -22.141 1 91.88 225 ASN B C 1
ATOM 6888 O O . ASN B 1 225 ? -23.547 14.625 -21.641 1 91.88 225 ASN B O 1
ATOM 6892 N N . GLY B 1 226 ? -23.922 16.703 -22.422 1 91.56 226 GLY B N 1
ATOM 6893 C CA . GLY B 1 226 ? -25.359 16.594 -22.25 1 91.56 226 GLY B CA 1
ATOM 6894 C C . GLY B 1 226 ? -25.766 16.234 -20.828 1 91.56 226 GLY B C 1
ATOM 6895 O O . GLY B 1 226 ? -25.375 16.906 -19.875 1 91.56 226 GLY B O 1
ATOM 6896 N N . ASP B 1 227 ? -26.375 15.023 -20.766 1 91.69 227 ASP B N 1
ATOM 6897 C CA . ASP B 1 227 ? -26.922 14.609 -19.484 1 91.69 227 ASP B CA 1
ATOM 6898 C C . ASP B 1 227 ? -25.844 13.953 -18.609 1 91.69 227 ASP B C 1
ATOM 6900 O O . ASP B 1 227 ? -26.031 13.789 -17.406 1 91.69 227 ASP B O 1
ATOM 6904 N N . HIS B 1 228 ? -24.766 13.625 -19.203 1 96.56 228 HIS B N 1
ATOM 6905 C CA . HIS B 1 228 ? -23.688 13.023 -18.438 1 96.56 228 HIS B CA 1
ATOM 6906 C C . HIS B 1 228 ? -22.797 14.102 -17.812 1 96.56 228 HIS B C 1
ATOM 6908 O O . HIS B 1 228 ? -21.953 14.68 -18.5 1 96.56 228 HIS B O 1
ATOM 6914 N N . GLN B 1 229 ? -23.047 14.367 -16.531 1 97.62 229 GLN B N 1
ATOM 6915 C CA . GLN B 1 229 ? -22.328 15.391 -15.781 1 97.62 229 GLN B CA 1
ATOM 6916 C C . GLN B 1 229 ? -21.719 14.812 -14.508 1 97.62 229 GLN B C 1
ATOM 6918 O O . GLN B 1 229 ? -22.234 13.844 -13.945 1 97.62 229 GLN B O 1
ATOM 6923 N N . PRO B 1 230 ? -20.609 15.344 -14.109 1 98.31 230 PRO B N 1
ATOM 6924 C CA . PRO B 1 230 ? -20.047 14.867 -12.836 1 98.31 230 PRO B CA 1
ATOM 6925 C C . PRO B 1 230 ? -20.844 15.367 -11.625 1 98.31 230 PRO B C 1
ATOM 6927 O O . PRO B 1 230 ? -21.453 16.438 -11.68 1 98.31 230 PRO B O 1
ATOM 6930 N N . THR B 1 231 ? -20.75 14.547 -10.57 1 98.31 231 THR B N 1
ATOM 6931 C CA . THR B 1 231 ? -21.344 14.953 -9.305 1 98.31 231 THR B CA 1
ATOM 6932 C C . THR B 1 231 ? -20.672 16.203 -8.758 1 98.31 231 THR B C 1
ATOM 6934 O O . THR B 1 231 ? -21.344 17.094 -8.219 1 98.31 231 THR B O 1
ATOM 6937 N N . ALA B 1 232 ? -19.375 16.281 -8.914 1 98.75 232 ALA B N 1
ATOM 6938 C CA . ALA B 1 232 ? -18.609 17.406 -8.398 1 98.75 232 ALA B CA 1
ATOM 6939 C C . ALA B 1 232 ? -17.469 17.781 -9.352 1 98.75 232 ALA B C 1
ATOM 6941 O O . ALA B 1 232 ? -16.906 16.922 -10.023 1 98.75 232 ALA B O 1
ATOM 6942 N N . VAL B 1 233 ? -17.188 19.047 -9.438 1 98.75 233 VAL B N 1
ATOM 6943 C CA . VAL B 1 233 ? -15.961 19.531 -10.047 1 98.75 233 VAL B CA 1
ATOM 6944 C C . VAL B 1 233 ? -14.984 19.969 -8.945 1 98.75 233 VAL B C 1
ATOM 6946 O O . VAL B 1 233 ? -15.352 20.734 -8.047 1 98.75 233 VAL B O 1
ATOM 6949 N N . VAL B 1 234 ? -13.836 19.438 -8.984 1 98.81 234 VAL B N 1
ATOM 6950 C CA . VAL B 1 234 ? -12.742 19.766 -8.078 1 98.81 234 VAL B CA 1
ATOM 6951 C C . VAL B 1 234 ? -11.75 20.688 -8.781 1 98.81 234 VAL B C 1
ATOM 6953 O O . VAL B 1 234 ? -11.195 20.344 -9.82 1 98.81 234 VAL B O 1
ATOM 6956 N N . VAL B 1 235 ? -11.562 21.859 -8.211 1 98 235 VAL B N 1
ATOM 6957 C CA . VAL B 1 235 ? -10.656 22.844 -8.805 1 98 235 VAL B CA 1
ATOM 6958 C C . VAL B 1 235 ? -9.266 22.703 -8.188 1 98 235 VAL B C 1
ATOM 6960 O O . VAL B 1 235 ? -9.039 23.109 -7.047 1 98 235 VAL B O 1
ATOM 6963 N N . GLY B 1 236 ? -8.344 22.188 -8.961 1 97 236 GLY B N 1
ATOM 6964 C CA . GLY B 1 236 ? -6.996 21.906 -8.484 1 97 236 GLY B CA 1
ATOM 6965 C C . GLY B 1 236 ? -6.691 20.422 -8.375 1 97 236 GLY B C 1
ATOM 6966 O O . GLY B 1 236 ? -7.465 19.672 -7.781 1 97 236 GLY B O 1
ATOM 6967 N N . GLY B 1 237 ? -5.586 20.031 -8.977 1 97.56 237 GLY B N 1
ATOM 6968 C CA . GLY B 1 237 ? -5.188 18.625 -8.977 1 97.56 237 GLY B CA 1
ATOM 6969 C C . GLY B 1 237 ? -3.971 18.359 -8.109 1 97.56 237 GLY B C 1
ATOM 6970 O O . GLY B 1 237 ? -3.16 17.484 -8.43 1 97.56 237 GLY B O 1
ATOM 6971 N N . GLY B 1 238 ? -3.713 19.156 -7.008 1 96.69 238 GLY B N 1
ATOM 6972 C CA . GLY B 1 238 ? -2.721 18.844 -5.992 1 96.69 238 GLY B CA 1
ATOM 6973 C C . GLY B 1 238 ? -3.197 17.812 -4.992 1 96.69 238 GLY B C 1
ATOM 6974 O O . GLY B 1 238 ? -4.203 17.141 -5.223 1 96.69 238 GLY B O 1
ATOM 6975 N N . GLN B 1 239 ? -2.543 17.656 -3.863 1 96.25 239 GLN B N 1
ATOM 6976 C CA . GLN B 1 239 ? -2.875 16.625 -2.885 1 96.25 239 GLN B CA 1
ATOM 6977 C C . GLN B 1 239 ? -4.305 16.797 -2.379 1 96.25 239 GLN B C 1
ATOM 6979 O O . GLN B 1 239 ? -4.996 15.805 -2.119 1 96.25 239 GLN B O 1
ATOM 6984 N N . GLY B 1 240 ? -4.719 18.062 -2.215 1 97.06 240 GLY B N 1
ATOM 6985 C CA . GLY B 1 240 ? -6.09 18.297 -1.783 1 97.06 240 GLY B CA 1
ATOM 6986 C C . GLY B 1 240 ? -7.117 17.766 -2.77 1 97.06 240 GLY B C 1
ATOM 6987 O O . GLY B 1 240 ? -7.969 16.953 -2.412 1 97.06 240 GLY B O 1
ATOM 6988 N N . GLY B 1 241 ? -6.984 18.203 -4.027 1 98.38 241 GLY B N 1
ATOM 6989 C CA . GLY B 1 241 ? -7.926 17.766 -5.051 1 98.38 241 GLY B CA 1
ATOM 6990 C C . GLY B 1 241 ? -7.902 16.281 -5.297 1 98.38 241 GLY B C 1
ATOM 6991 O O . GLY B 1 241 ? -8.953 15.648 -5.422 1 98.38 241 GLY B O 1
ATOM 6992 N N . LEU B 1 242 ? -6.758 15.695 -5.328 1 98.69 242 LEU B N 1
ATOM 6993 C CA . LEU B 1 242 ? -6.625 14.266 -5.602 1 98.69 242 LEU B CA 1
ATOM 6994 C C . LEU B 1 242 ? -7.277 13.438 -4.5 1 98.69 242 LEU B C 1
ATOM 6996 O O . LEU B 1 242 ? -7.953 12.445 -4.781 1 98.69 242 LEU B O 1
ATOM 7000 N N . THR B 1 243 ? -7.133 13.797 -3.229 1 98.69 243 THR B N 1
ATOM 7001 C CA . THR B 1 243 ? -7.621 12.984 -2.121 1 98.69 243 THR B CA 1
ATOM 7002 C C . THR B 1 243 ? -9.148 13.031 -2.045 1 98.69 243 THR B C 1
ATOM 7004 O O . THR B 1 243 ? -9.797 12.008 -1.823 1 98.69 243 THR B O 1
ATOM 7007 N N . ILE B 1 244 ? -9.75 14.242 -2.246 1 98.75 244 ILE B N 1
ATOM 7008 C CA . ILE B 1 244 ? -11.203 14.328 -2.166 1 98.75 244 ILE B CA 1
ATOM 7009 C C . ILE B 1 244 ? -11.828 13.594 -3.35 1 98.75 244 ILE B C 1
ATOM 7011 O O . ILE B 1 244 ? -12.844 12.914 -3.199 1 98.75 244 ILE B O 1
ATOM 7015 N N . ALA B 1 245 ? -11.211 13.734 -4.527 1 98.88 245 ALA B N 1
ATOM 7016 C CA . ALA B 1 245 ? -11.703 13 -5.691 1 98.88 245 ALA B CA 1
ATOM 7017 C C . ALA B 1 245 ? -11.594 11.492 -5.484 1 98.88 245 ALA B C 1
ATOM 7019 O O . ALA B 1 245 ? -12.508 10.742 -5.832 1 98.88 245 ALA B O 1
ATOM 7020 N N . ALA B 1 246 ? -10.5 11.086 -4.945 1 98.81 246 ALA B N 1
ATOM 7021 C CA . ALA B 1 246 ? -10.297 9.664 -4.664 1 98.81 246 ALA B CA 1
ATOM 7022 C C . ALA B 1 246 ? -11.375 9.133 -3.719 1 98.81 246 ALA B C 1
ATOM 7024 O O . ALA B 1 246 ? -11.922 8.055 -3.945 1 98.81 246 ALA B O 1
ATOM 7025 N N . ARG B 1 247 ? -11.641 9.883 -2.648 1 98.75 247 ARG B N 1
ATOM 7026 C CA . ARG B 1 247 ? -12.648 9.469 -1.675 1 98.75 247 ARG B CA 1
ATOM 7027 C C . ARG B 1 247 ? -14.023 9.344 -2.324 1 98.75 247 ARG B C 1
ATOM 7029 O O . ARG B 1 247 ? -14.688 8.32 -2.191 1 98.75 247 ARG B O 1
ATOM 7036 N N . LEU B 1 248 ? -14.43 10.344 -3.023 1 98.75 248 LEU B N 1
ATOM 7037 C CA . LEU B 1 248 ? -15.75 10.32 -3.648 1 98.75 248 LEU B CA 1
ATOM 7038 C C . LEU B 1 248 ? -15.852 9.18 -4.656 1 98.75 248 LEU B C 1
ATOM 7040 O O . LEU B 1 248 ? -16.875 8.484 -4.707 1 98.75 248 LEU B O 1
ATOM 7044 N N . LYS B 1 249 ? -14.805 9 -5.406 1 98.19 249 LYS B N 1
ATOM 7045 C CA . LYS B 1 249 ? -14.805 7.91 -6.375 1 98.19 249 LYS B CA 1
ATOM 7046 C C . LYS B 1 249 ? -14.938 6.559 -5.68 1 98.19 249 LYS B C 1
ATOM 7048 O O . LYS B 1 249 ? -15.68 5.688 -6.145 1 98.19 249 LYS B O 1
ATOM 7053 N N . THR B 1 250 ? -14.266 6.32 -4.621 1 98.12 250 THR B N 1
ATOM 7054 C CA . THR B 1 250 ? -14.281 5.047 -3.906 1 98.12 250 THR B CA 1
ATOM 7055 C C . THR B 1 250 ? -15.664 4.785 -3.305 1 98.12 250 THR B C 1
ATOM 7057 O O . THR B 1 250 ? -16.031 3.633 -3.082 1 98.12 250 THR B O 1
ATOM 7060 N N . PHE B 1 251 ? -16.422 5.832 -3.068 1 98.44 251 PHE B N 1
ATOM 7061 C CA . PHE B 1 251 ? -17.797 5.691 -2.598 1 98.44 251 PHE B CA 1
ATOM 7062 C C . PHE B 1 251 ? -18.75 5.539 -3.77 1 98.44 251 PHE B C 1
ATOM 7064 O O . PHE B 1 251 ? -19.953 5.352 -3.572 1 98.44 251 PHE B O 1
ATOM 7071 N N . GLY B 1 252 ? -18.266 5.691 -5.02 1 97.44 252 GLY B N 1
ATOM 7072 C CA . GLY B 1 252 ? -19.062 5.387 -6.191 1 97.44 252 GLY B CA 1
ATOM 7073 C C . GLY B 1 252 ? -19.562 6.625 -6.922 1 97.44 252 GLY B C 1
ATOM 7074 O O . GLY B 1 252 ? -20.453 6.543 -7.762 1 97.44 252 GLY B O 1
ATOM 7075 N N . TYR B 1 253 ? -18.922 7.793 -6.645 1 98.19 253 TYR B N 1
ATOM 7076 C CA . TYR B 1 253 ? -19.391 9.031 -7.258 1 98.19 253 TYR B CA 1
ATOM 7077 C C . TYR B 1 253 ? -18.422 9.508 -8.328 1 98.19 253 TYR B C 1
ATOM 7079 O O . TYR B 1 253 ? -17.203 9.422 -8.164 1 98.19 253 TYR B O 1
ATOM 7087 N N . ASN B 1 254 ? -18.969 10.008 -9.422 1 98 254 ASN B N 1
ATOM 7088 C CA . ASN B 1 254 ? -18.203 10.531 -10.547 1 98 254 ASN B CA 1
ATOM 7089 C C . ASN B 1 254 ? -17.781 11.984 -10.32 1 98 254 ASN B C 1
ATOM 7091 O O . ASN B 1 254 ? -18.641 12.859 -10.195 1 98 254 ASN B O 1
ATOM 7095 N N . VAL B 1 255 ? -16.484 12.227 -10.297 1 98.38 255 VAL B N 1
ATOM 7096 C CA . VAL B 1 255 ? -15.914 13.531 -9.984 1 98.38 255 VAL B CA 1
ATOM 7097 C C . VAL B 1 255 ? -14.891 13.922 -11.039 1 98.38 255 VAL B C 1
ATOM 7099 O O . VAL B 1 255 ? -14.109 13.078 -11.492 1 98.38 255 VAL B O 1
ATOM 7102 N N . LEU B 1 256 ? -14.891 15.195 -11.445 1 98.75 256 LEU B N 1
ATOM 7103 C CA . LEU B 1 256 ? -13.914 15.695 -12.398 1 98.75 256 LEU B CA 1
ATOM 7104 C C . LEU B 1 256 ? -12.945 16.672 -11.727 1 98.75 256 LEU B C 1
ATOM 7106 O O . LEU B 1 256 ? -13.375 17.672 -11.141 1 98.75 256 LEU B O 1
ATOM 7110 N N . ILE B 1 257 ? -11.688 16.422 -11.766 1 98.81 257 ILE B N 1
ATOM 7111 C CA . ILE B 1 257 ? -10.648 17.359 -11.344 1 98.81 257 ILE B CA 1
ATOM 7112 C C . ILE B 1 257 ? -10.242 18.234 -12.523 1 98.81 257 ILE B C 1
ATOM 7114 O O . ILE B 1 257 ? -9.969 17.734 -13.617 1 98.81 257 ILE B O 1
ATOM 7118 N N . VAL B 1 258 ? -10.227 19.469 -12.336 1 98.38 258 VAL B N 1
ATOM 7119 C CA . VAL B 1 258 ? -9.68 20.406 -13.305 1 98.38 258 VAL B CA 1
ATOM 7120 C C . VAL B 1 258 ? -8.359 20.969 -12.789 1 98.38 258 VAL B C 1
ATOM 7122 O O . VAL B 1 258 ? -8.312 21.594 -11.734 1 98.38 258 VAL B O 1
ATOM 7125 N N . GLU B 1 259 ? -7.293 20.719 -13.477 1 97.94 259 GLU B N 1
ATOM 7126 C CA . GLU B 1 259 ? -5.938 21.094 -13.102 1 97.94 259 GLU B CA 1
ATOM 7127 C C . GLU B 1 259 ? -5.289 21.969 -14.172 1 97.94 259 GLU B C 1
ATOM 7129 O O . GLU B 1 259 ? -5.227 21.578 -15.344 1 97.94 259 GLU B O 1
ATOM 7134 N N . SER B 1 260 ? -4.789 23.094 -13.75 1 96.19 260 SER B N 1
ATOM 7135 C CA . SER B 1 260 ? -4.254 24.062 -14.711 1 96.19 260 SER B CA 1
ATOM 7136 C C . SER B 1 260 ? -2.9 23.609 -15.25 1 96.19 260 SER B C 1
ATOM 7138 O O . SER B 1 260 ? -2.543 23.938 -16.391 1 96.19 260 SER B O 1
ATOM 7140 N N . ASN B 1 261 ? -2.109 22.875 -14.469 1 96.75 261 ASN B N 1
ATOM 7141 C CA . ASN B 1 261 ? -0.794 22.406 -14.898 1 96.75 261 ASN B CA 1
ATOM 7142 C C . ASN B 1 261 ? -0.9 21.375 -16.016 1 96.75 261 ASN B C 1
ATOM 7144 O O . ASN B 1 261 ? -1.957 20.766 -16.203 1 96.75 261 ASN B O 1
ATOM 7148 N N . LEU B 1 262 ? 0.178 21.156 -16.719 1 97.81 262 LEU B N 1
ATOM 7149 C CA . LEU B 1 262 ? 0.224 20.203 -17.828 1 97.81 262 LEU B CA 1
ATOM 7150 C C . LEU B 1 262 ? 0.106 18.766 -17.328 1 97.81 262 LEU B C 1
ATOM 7152 O O . LEU B 1 262 ? -0.469 17.906 -18 1 97.81 262 LEU B O 1
ATOM 7156 N N . ASN B 1 263 ? 0.688 18.5 -16.188 1 97.81 263 ASN B N 1
ATOM 7157 C CA . ASN B 1 263 ? 0.667 17.156 -15.617 1 97.81 263 ASN B CA 1
ATOM 7158 C C . ASN B 1 263 ? 0.308 17.188 -14.133 1 97.81 263 ASN B C 1
ATOM 7160 O O . ASN B 1 263 ? 0.582 18.172 -13.445 1 97.81 263 ASN B O 1
ATOM 7164 N N . ILE B 1 264 ? -0.341 16.094 -13.688 1 98.44 264 ILE B N 1
ATOM 7165 C CA . ILE B 1 264 ? -0.477 15.883 -12.258 1 98.44 264 ILE B CA 1
ATOM 7166 C C . ILE B 1 264 ? 0.906 15.789 -11.617 1 98.44 264 ILE B C 1
ATOM 7168 O O . ILE B 1 264 ? 1.801 15.133 -12.148 1 98.44 264 ILE B O 1
ATOM 7172 N N . GLY B 1 265 ? 1.108 16.438 -10.492 1 97.56 265 GLY B N 1
ATOM 7173 C CA . GLY B 1 265 ? 2.396 16.438 -9.82 1 97.56 265 GLY B CA 1
ATOM 7174 C C . GLY B 1 265 ? 3.213 17.688 -10.102 1 97.56 265 GLY B C 1
ATOM 7175 O O . GLY B 1 265 ? 4.141 18 -9.352 1 97.56 265 GLY B O 1
ATOM 7176 N N . ASP B 1 266 ? 2.855 18.469 -11.117 1 96.69 266 ASP B N 1
ATOM 7177 C CA . ASP B 1 266 ? 3.637 19.625 -11.523 1 96.69 266 ASP B CA 1
ATOM 7178 C C . ASP B 1 266 ? 3.607 20.703 -10.445 1 96.69 266 ASP B C 1
ATOM 7180 O O . ASP B 1 266 ? 4.535 21.516 -10.336 1 96.69 266 ASP B O 1
ATOM 7184 N N . ASN B 1 267 ? 2.555 20.734 -9.664 1 93.44 267 ASN B N 1
ATOM 7185 C CA . ASN B 1 267 ? 2.514 21.719 -8.578 1 93.44 267 ASN B CA 1
ATOM 7186 C C . ASN B 1 267 ? 3.629 21.469 -7.566 1 93.44 267 ASN B C 1
ATOM 7188 O O . ASN B 1 267 ? 3.975 22.359 -6.793 1 93.44 267 ASN B O 1
ATOM 7192 N N . TRP B 1 268 ? 4.242 20.312 -7.574 1 95.12 268 TRP B N 1
ATOM 7193 C CA . TRP B 1 268 ? 5.422 20 -6.773 1 95.12 268 TRP B CA 1
ATOM 7194 C C . TRP B 1 268 ? 6.691 20.109 -7.609 1 95.12 268 TRP B C 1
ATOM 7196 O O . TRP B 1 268 ? 7.664 20.75 -7.191 1 95.12 268 TRP B O 1
ATOM 7206 N N . ARG B 1 269 ? 6.691 19.625 -8.836 1 95.38 269 ARG B N 1
ATOM 7207 C CA . ARG B 1 269 ? 7.859 19.578 -9.703 1 95.38 269 ARG B CA 1
ATOM 7208 C C . ARG B 1 269 ? 8.391 20.984 -9.984 1 95.38 269 ARG B C 1
ATOM 7210 O O . ARG B 1 269 ? 9.594 21.172 -10.133 1 95.38 269 ARG B O 1
ATOM 7217 N N . LYS B 1 270 ? 7.496 21.906 -10.016 1 93.56 270 LYS B N 1
ATOM 7218 C CA . LYS B 1 270 ? 7.867 23.25 -10.445 1 93.56 270 LYS B CA 1
ATOM 7219 C C . LYS B 1 270 ? 8.359 24.094 -9.273 1 93.56 270 LYS B C 1
ATOM 7221 O O . LYS B 1 270 ? 8.781 25.234 -9.461 1 93.56 270 LYS B O 1
ATOM 7226 N N . ARG B 1 271 ? 8.336 23.547 -8.078 1 93.94 271 ARG B N 1
ATOM 7227 C CA . ARG B 1 271 ? 8.859 24.266 -6.918 1 93.94 271 ARG B CA 1
ATOM 7228 C C . ARG B 1 271 ? 10.383 24.359 -6.973 1 93.94 271 ARG B C 1
ATOM 7230 O O . ARG B 1 271 ? 11.008 23.844 -7.906 1 93.94 271 ARG B O 1
ATOM 7237 N N . TYR B 1 272 ? 10.977 25.156 -6.027 1 94.31 272 TYR B N 1
ATOM 7238 C CA . TYR B 1 272 ? 12.406 25.406 -6.082 1 94.31 272 TYR B CA 1
ATOM 7239 C C . TYR B 1 272 ? 13.203 24.109 -6.035 1 94.31 272 TYR B C 1
ATOM 7241 O O . TYR B 1 272 ? 12.766 23.125 -5.441 1 94.31 272 TYR B O 1
ATOM 7249 N N . LYS B 1 273 ? 14.312 24.047 -6.582 1 95.25 273 LYS B N 1
ATOM 7250 C CA . LYS B 1 273 ? 15.07 22.922 -7.09 1 95.25 273 LYS B CA 1
ATOM 7251 C C . LYS B 1 273 ? 15.297 21.875 -5.996 1 95.25 273 LYS B C 1
ATOM 7253 O O . LYS B 1 273 ? 15.125 20.672 -6.23 1 95.25 273 LYS B O 1
ATOM 7258 N N . PHE B 1 274 ? 15.602 22.234 -4.77 1 95.31 274 PHE B N 1
ATOM 7259 C CA . PHE B 1 274 ? 16.062 21.281 -3.771 1 95.31 274 PHE B CA 1
ATOM 7260 C C . PHE B 1 274 ? 14.977 21.031 -2.729 1 95.31 274 PHE B C 1
ATOM 7262 O O . PHE B 1 274 ? 15.258 20.516 -1.646 1 95.31 274 PHE B O 1
ATOM 7269 N N . LEU B 1 275 ? 13.773 21.422 -3.113 1 95.44 275 LEU B N 1
ATOM 7270 C CA . LEU B 1 275 ? 12.68 21.219 -2.172 1 95.44 275 LEU B CA 1
ATOM 7271 C C . LEU B 1 275 ? 12.477 19.75 -1.871 1 95.44 275 LEU B C 1
ATOM 7273 O O . LEU B 1 275 ? 12.523 18.906 -2.777 1 95.44 275 LEU B O 1
ATOM 7277 N N . SER B 1 276 ? 12.289 19.375 -0.594 1 95.31 276 SER B N 1
ATOM 7278 C CA . SER B 1 276 ? 11.898 18.062 -0.088 1 95.31 276 SER B CA 1
ATOM 7279 C C . SER B 1 276 ? 10.82 18.188 0.986 1 95.31 276 SER B C 1
ATOM 7281 O O . SER B 1 276 ? 10.688 19.234 1.623 1 95.31 276 SER B O 1
ATOM 7283 N N . LEU B 1 277 ? 10.086 17.172 1.163 1 95.06 277 LEU B N 1
ATOM 7284 C CA . LEU B 1 277 ? 9.109 17.156 2.248 1 95.06 277 LEU B CA 1
ATOM 7285 C C . LEU B 1 277 ? 9.805 17.25 3.604 1 95.06 277 LEU B C 1
ATOM 7287 O O . LEU B 1 277 ? 10.836 16.609 3.824 1 95.06 277 LEU B O 1
ATOM 7291 N N . HIS B 1 278 ? 9.211 18.078 4.449 1 93.12 278 HIS B N 1
ATOM 7292 C CA . HIS B 1 278 ? 9.695 18.156 5.824 1 93.12 278 HIS B CA 1
ATOM 7293 C C . HIS B 1 278 ? 8.953 17.188 6.734 1 93.12 278 HIS B C 1
ATOM 7295 O O . HIS B 1 278 ? 9.438 16.844 7.816 1 93.12 278 HIS B O 1
ATOM 7301 N N . ASP B 1 279 ? 7.762 16.812 6.328 1 92.88 279 ASP B N 1
ATOM 7302 C CA . ASP B 1 279 ? 6.98 15.805 7.055 1 92.88 279 ASP B CA 1
ATOM 7303 C C . ASP B 1 279 ? 7.48 14.398 6.754 1 92.88 279 ASP B C 1
ATOM 7305 O O . ASP B 1 279 ? 7.613 14.016 5.59 1 92.88 279 ASP B O 1
ATOM 7309 N N . PRO B 1 280 ? 7.75 13.656 7.816 1 95.94 280 PRO B N 1
ATOM 7310 C CA . PRO B 1 280 ? 8.234 12.305 7.566 1 95.94 280 PRO B CA 1
ATOM 7311 C C . PRO B 1 280 ? 7.164 11.391 6.977 1 95.94 280 PRO B C 1
ATOM 7313 O O . PRO B 1 280 ? 5.969 11.641 7.152 1 95.94 280 PRO B O 1
ATOM 7316 N N . PHE B 1 281 ? 7.586 10.312 6.344 1 96.69 281 PHE B N 1
ATOM 7317 C CA . PHE B 1 281 ? 6.738 9.383 5.605 1 96.69 281 PHE B CA 1
ATOM 7318 C C . PHE B 1 281 ? 5.57 8.914 6.469 1 96.69 281 PHE B C 1
ATOM 7320 O O . PHE B 1 281 ? 4.438 8.836 5.992 1 96.69 281 PHE B O 1
ATOM 7327 N N . TYR B 1 282 ? 5.738 8.578 7.73 1 96.81 282 TYR B N 1
ATOM 7328 C CA . TYR B 1 282 ? 4.746 7.984 8.617 1 96.81 282 TYR B CA 1
ATOM 7329 C C . TYR B 1 282 ? 3.637 8.977 8.945 1 96.81 282 TYR B C 1
ATOM 7331 O O . TYR B 1 282 ? 2.578 8.594 9.445 1 96.81 282 TYR B O 1
ATOM 7339 N N . TYR B 1 283 ? 3.91 10.211 8.586 1 96.94 283 TYR B N 1
ATOM 7340 C CA . TYR B 1 283 ? 2.938 11.266 8.844 1 96.94 283 TYR B CA 1
ATOM 7341 C C . TYR B 1 283 ? 2.15 11.609 7.59 1 96.94 283 TYR B C 1
ATOM 7343 O O . TYR B 1 283 ? 0.956 11.906 7.656 1 96.94 283 TYR B O 1
ATOM 7351 N N . HIS B 1 284 ? 2.756 11.5 6.434 1 95.31 284 HIS B N 1
ATOM 7352 C CA . HIS B 1 284 ? 2.152 12.156 5.285 1 95.31 284 HIS B CA 1
ATOM 7353 C C . HIS B 1 284 ? 1.558 11.141 4.316 1 95.31 284 HIS B C 1
ATOM 7355 O O . HIS B 1 284 ? 1.276 11.469 3.16 1 95.31 284 HIS B O 1
ATOM 7361 N N . LYS B 1 285 ? 1.29 9.945 4.738 1 96.75 285 LYS B N 1
ATOM 7362 C CA . LYS B 1 285 ? 0.681 8.93 3.885 1 96.75 285 LYS B CA 1
ATOM 7363 C C . LYS B 1 285 ? -0.684 9.383 3.377 1 96.75 285 LYS B C 1
ATOM 7365 O O . LYS B 1 285 ? -1.469 9.969 4.125 1 96.75 285 LYS B O 1
ATOM 7370 N N . LEU B 1 286 ? -0.966 9.109 2.113 1 98 286 LEU B N 1
ATOM 7371 C CA . LEU B 1 286 ? -2.275 9.398 1.537 1 98 286 LEU B CA 1
ATOM 7372 C C . LEU B 1 286 ? -3.143 8.141 1.501 1 98 286 LEU B C 1
ATOM 7374 O O . LEU B 1 286 ? -2.641 7.031 1.688 1 98 286 LEU B O 1
ATOM 7378 N N . PRO B 1 287 ? -4.395 8.328 1.282 1 97.88 287 PRO B N 1
ATOM 7379 C CA . PRO B 1 287 ? -5.289 7.168 1.333 1 97.88 287 PRO B CA 1
ATOM 7380 C C . PRO B 1 287 ? -5.082 6.215 0.159 1 97.88 287 PRO B C 1
ATOM 7382 O O . PRO B 1 287 ? -4.719 6.648 -0.938 1 97.88 287 PRO B O 1
ATOM 7385 N N . TYR B 1 288 ? -5.23 4.941 0.343 1 98.31 288 TYR B N 1
ATOM 7386 C CA . TYR B 1 288 ? -5.582 3.893 -0.607 1 98.31 288 TYR B CA 1
ATOM 7387 C C . TYR B 1 288 ? -4.34 3.322 -1.275 1 98.31 288 TYR B C 1
ATOM 7389 O O . TYR B 1 288 ? -4.348 2.188 -1.759 1 98.31 288 TYR B O 1
ATOM 7397 N N . ILE B 1 289 ? -3.268 4.105 -1.514 1 97.94 289 ILE B N 1
ATOM 7398 C CA . ILE B 1 289 ? -2.049 3.596 -2.135 1 97.94 289 ILE B CA 1
ATOM 7399 C C . ILE B 1 289 ? -0.895 3.66 -1.137 1 97.94 289 ILE B C 1
ATOM 7401 O O . ILE B 1 289 ? -0.595 4.727 -0.592 1 97.94 289 ILE B O 1
ATOM 7405 N N . HIS B 1 290 ? -0.242 2.527 -0.979 1 95.56 290 HIS B N 1
ATOM 7406 C CA . HIS B 1 290 ? 0.8 2.424 0.036 1 95.56 290 HIS B CA 1
ATOM 7407 C C . HIS B 1 290 ? 2.105 1.912 -0.565 1 95.56 290 HIS B C 1
ATOM 7409 O O . HIS B 1 290 ? 2.094 1.029 -1.426 1 95.56 290 HIS B O 1
ATOM 7415 N N . SER B 1 291 ? 3.168 2.508 -0.145 1 96.38 291 SER B N 1
ATOM 7416 C CA . SER B 1 291 ? 4.504 2.104 -0.573 1 96.38 291 SER B CA 1
ATOM 7417 C C . SER B 1 291 ? 5.355 1.667 0.614 1 96.38 291 SER B C 1
ATOM 7419 O O . SER B 1 291 ? 5.414 2.363 1.631 1 96.38 291 SER B O 1
ATOM 7421 N N . ASP B 1 292 ? 6.016 0.54 0.471 1 96.88 292 ASP B N 1
ATOM 7422 C CA . ASP B 1 292 ? 6.945 0.074 1.495 1 96.88 292 ASP B CA 1
ATOM 7423 C C . ASP B 1 292 ? 8.328 0.702 1.312 1 96.88 292 ASP B C 1
ATOM 7425 O O . ASP B 1 292 ? 9.172 0.623 2.203 1 96.88 292 ASP B O 1
ATOM 7429 N N . THR B 1 293 ? 8.539 1.402 0.179 1 97.25 293 THR B N 1
ATOM 7430 C CA . THR B 1 293 ? 9.906 1.746 -0.202 1 97.25 293 THR B CA 1
ATOM 7431 C C . THR B 1 293 ? 10.109 3.258 -0.178 1 97.25 293 THR B C 1
ATOM 7433 O O . THR B 1 293 ? 11.242 3.738 -0.246 1 97.25 293 THR B O 1
ATOM 7436 N N . SER B 1 294 ? 9.016 4.066 -0.102 1 96.94 294 SER B N 1
ATOM 7437 C CA . SER B 1 294 ? 9.164 5.516 -0.067 1 96.94 294 SER B CA 1
ATOM 7438 C C . SER B 1 294 ? 10.125 5.945 1.037 1 96.94 294 SER B C 1
ATOM 7440 O O . SER B 1 294 ? 10.102 5.395 2.141 1 96.94 294 SER B O 1
ATOM 7442 N N . PRO B 1 295 ? 10.969 6.961 0.755 1 97.31 295 PRO B N 1
ATOM 7443 C CA . PRO B 1 295 ? 11.883 7.422 1.8 1 97.31 295 PRO B CA 1
ATOM 7444 C C . PRO B 1 295 ? 11.172 8.203 2.902 1 97.31 295 PRO B C 1
ATOM 7446 O O . PRO B 1 295 ? 10 8.555 2.758 1 97.31 295 PRO B O 1
ATOM 7449 N N . ILE B 1 296 ? 11.891 8.445 3.986 1 96.94 296 ILE B N 1
ATOM 7450 C CA . ILE B 1 296 ? 11.352 9.219 5.102 1 96.94 296 ILE B CA 1
ATOM 7451 C C . ILE B 1 296 ? 10.984 10.625 4.625 1 96.94 296 ILE B C 1
ATOM 7453 O O . ILE B 1 296 ? 9.898 11.125 4.922 1 96.94 296 ILE B O 1
ATOM 7457 N N . TYR B 1 297 ? 11.891 11.211 3.84 1 97 297 TYR B N 1
ATOM 7458 C CA . TYR B 1 297 ? 11.68 12.539 3.281 1 97 297 TYR B CA 1
ATOM 7459 C C . TYR B 1 297 ? 11.82 12.523 1.764 1 97 297 TYR B C 1
ATOM 7461 O O . TYR B 1 297 ? 12.938 12.57 1.235 1 97 297 TYR B O 1
ATOM 7469 N N . SER B 1 298 ? 10.75 12.539 1.054 1 97 298 SER B N 1
ATOM 7470 C CA . SER B 1 298 ? 10.742 12.516 -0.406 1 97 298 SER B CA 1
ATOM 7471 C C . SER B 1 298 ? 11.07 13.883 -0.983 1 97 298 SER B C 1
ATOM 7473 O O . SER B 1 298 ? 10.625 14.906 -0.462 1 97 298 SER B O 1
ATOM 7475 N N . SER B 1 299 ? 11.812 13.922 -2.051 1 97.38 299 SER B N 1
ATOM 7476 C CA . SER B 1 299 ? 12.016 15.148 -2.805 1 97.38 299 SER B CA 1
ATOM 7477 C C . SER B 1 299 ? 10.734 15.578 -3.525 1 97.38 299 SER B C 1
ATOM 7479 O O . SER B 1 299 ? 9.805 14.781 -3.66 1 97.38 299 SER B O 1
ATOM 7481 N N . LYS B 1 300 ? 10.805 16.781 -4.012 1 96.69 300 LYS B N 1
ATOM 7482 C CA . LYS B 1 300 ? 9.648 17.297 -4.742 1 96.69 300 LYS B CA 1
ATOM 7483 C C . LYS B 1 300 ? 9.344 16.438 -5.969 1 96.69 300 LYS B C 1
ATOM 7485 O O . LYS B 1 300 ? 8.18 16.188 -6.281 1 96.69 300 LYS B O 1
ATOM 7490 N N . ASP B 1 301 ? 10.414 15.984 -6.676 1 97.69 301 ASP B N 1
ATOM 7491 C CA . ASP B 1 301 ? 10.219 15.211 -7.898 1 97.69 301 ASP B CA 1
ATOM 7492 C C . ASP B 1 301 ? 9.703 13.812 -7.59 1 97.69 301 ASP B C 1
ATOM 7494 O O . ASP B 1 301 ? 8.859 13.281 -8.312 1 97.69 301 ASP B O 1
ATOM 7498 N N . GLN B 1 302 ? 10.227 13.18 -6.562 1 96.88 302 GLN B N 1
ATOM 7499 C CA . GLN B 1 302 ? 9.742 11.867 -6.133 1 96.88 302 GLN B CA 1
ATOM 7500 C C . GLN B 1 302 ? 8.266 11.922 -5.77 1 96.88 302 GLN B C 1
ATOM 7502 O O . GLN B 1 302 ? 7.492 11.047 -6.16 1 96.88 302 GLN B O 1
ATOM 7507 N N . PHE B 1 303 ? 7.938 12.906 -5.023 1 97.38 303 PHE B N 1
ATOM 7508 C CA . PHE B 1 303 ? 6.551 13.031 -4.59 1 97.38 303 PHE B CA 1
ATOM 7509 C C . PHE B 1 303 ? 5.641 13.32 -5.777 1 97.38 303 PHE B C 1
ATOM 7511 O O . PHE B 1 303 ? 4.52 12.812 -5.84 1 97.38 303 PHE B O 1
ATOM 7518 N N . ALA B 1 304 ? 6.102 14.164 -6.707 1 98.06 304 ALA B N 1
ATOM 7519 C CA . ALA B 1 304 ? 5.348 14.438 -7.93 1 98.06 304 ALA B CA 1
ATOM 7520 C C . ALA B 1 304 ? 5.074 13.148 -8.703 1 98.06 304 ALA B C 1
ATOM 7522 O O . ALA B 1 304 ? 3.961 12.93 -9.188 1 98.06 304 ALA B O 1
ATOM 7523 N N . ASN B 1 305 ? 6.078 12.32 -8.836 1 98.06 305 ASN B N 1
ATOM 7524 C CA . ASN B 1 305 ? 5.906 11.023 -9.477 1 98.06 305 ASN B CA 1
ATOM 7525 C C . ASN B 1 305 ? 4.844 10.18 -8.773 1 98.06 305 ASN B C 1
ATOM 7527 O O . ASN B 1 305 ? 4.02 9.539 -9.422 1 98.06 305 ASN B O 1
ATOM 7531 N N . PHE B 1 306 ? 4.918 10.188 -7.473 1 98.06 306 PHE B N 1
ATOM 7532 C CA . PHE B 1 306 ? 3.934 9.453 -6.688 1 98.06 306 PHE B CA 1
ATOM 7533 C C . PHE B 1 306 ? 2.525 9.945 -6.988 1 98.06 306 PHE B C 1
ATOM 7535 O O . PHE B 1 306 ? 1.61 9.148 -7.195 1 98.06 306 PHE B O 1
ATOM 7542 N N . LEU B 1 307 ? 2.33 11.258 -7.004 1 98.69 307 LEU B N 1
ATOM 7543 C CA . LEU B 1 307 ? 1.004 11.82 -7.242 1 98.69 307 LEU B CA 1
ATOM 7544 C C . LEU B 1 307 ? 0.49 11.438 -8.625 1 98.69 307 LEU B C 1
ATOM 7546 O O . LEU B 1 307 ? -0.704 11.188 -8.805 1 98.69 307 LEU B O 1
ATOM 7550 N N . GLU B 1 308 ? 1.34 11.453 -9.578 1 98.44 308 GLU B N 1
ATOM 7551 C CA . GLU B 1 308 ? 0.965 11 -10.922 1 98.44 308 GLU B CA 1
ATOM 7552 C C . GLU B 1 308 ? 0.456 9.562 -10.891 1 98.44 308 GLU B C 1
ATOM 7554 O O . GLU B 1 308 ? -0.59 9.258 -11.469 1 98.44 308 GLU B O 1
ATOM 7559 N N . CYS B 1 309 ? 1.216 8.695 -10.297 1 98.56 309 CYS B N 1
ATOM 7560 C CA . CYS B 1 309 ? 0.837 7.289 -10.188 1 98.56 309 CYS B CA 1
ATOM 7561 C C . CYS B 1 309 ? -0.436 7.129 -9.359 1 98.56 309 CYS B C 1
ATOM 7563 O O . CYS B 1 309 ? -1.285 6.297 -9.68 1 98.56 309 CYS B O 1
ATOM 7565 N N . TYR B 1 310 ? -0.528 7.961 -8.258 1 98.69 310 TYR B N 1
ATOM 7566 C CA . TYR B 1 310 ? -1.706 7.965 -7.395 1 98.69 310 TYR B CA 1
ATOM 7567 C C . TYR B 1 310 ? -2.973 8.211 -8.203 1 98.69 310 TYR B C 1
ATOM 7569 O O . TYR B 1 310 ? -3.934 7.441 -8.109 1 98.69 310 TYR B O 1
ATOM 7577 N N . ALA B 1 311 ? -2.953 9.211 -9.031 1 98.69 311 ALA B N 1
ATOM 7578 C CA . ALA B 1 311 ? -4.102 9.57 -9.859 1 98.69 311 ALA B CA 1
ATOM 7579 C C . ALA B 1 311 ? -4.441 8.453 -10.844 1 98.69 311 ALA B C 1
ATOM 7581 O O . ALA B 1 311 ? -5.617 8.141 -11.047 1 98.69 311 ALA B O 1
ATOM 7582 N N . LYS B 1 312 ? -3.447 7.895 -11.398 1 98 312 LYS B N 1
ATOM 7583 C CA . LYS B 1 312 ? -3.633 6.852 -12.406 1 98 312 LYS B CA 1
ATOM 7584 C C . LYS B 1 312 ? -4.18 5.574 -11.781 1 98 312 LYS B C 1
ATOM 7586 O O . LYS B 1 312 ? -5.156 5.004 -12.273 1 98 312 LYS B O 1
ATOM 7591 N N . MET B 1 313 ? -3.627 5.109 -10.719 1 98 313 MET B N 1
ATOM 7592 C CA . MET B 1 313 ? -4.008 3.859 -10.07 1 98 313 MET B CA 1
ATOM 7593 C C . MET B 1 313 ? -5.418 3.959 -9.492 1 98 313 MET B C 1
ATOM 7595 O O . MET B 1 313 ? -6.145 2.963 -9.438 1 98 313 MET B O 1
ATOM 7599 N N . LEU B 1 314 ? -5.781 5.16 -9.062 1 98.38 314 LEU B N 1
ATOM 7600 C CA . LEU B 1 314 ? -7.109 5.352 -8.492 1 98.38 314 LEU B CA 1
ATOM 7601 C C . LEU B 1 314 ? -8.125 5.68 -9.57 1 98.38 314 LEU B C 1
ATOM 7603 O O . LEU B 1 314 ? -9.312 5.879 -9.281 1 98.38 314 LEU B O 1
ATOM 7607 N N . GLU B 1 315 ? -7.652 5.785 -10.828 1 97.88 315 GLU B N 1
ATOM 7608 C CA . GLU B 1 315 ? -8.5 5.992 -11.992 1 97.88 315 GLU B CA 1
ATOM 7609 C C . GLU B 1 315 ? -9.312 7.277 -11.859 1 97.88 315 GLU B C 1
ATOM 7611 O O . GLU B 1 315 ? -10.523 7.277 -12.078 1 97.88 315 GLU B O 1
ATOM 7616 N N . LEU B 1 316 ? -8.664 8.344 -11.445 1 98.62 316 LEU B N 1
ATOM 7617 C CA . LEU B 1 316 ? -9.344 9.617 -11.266 1 98.62 316 LEU B CA 1
ATOM 7618 C C . LEU B 1 316 ? -9.602 10.297 -12.602 1 98.62 316 LEU B C 1
ATOM 7620 O O . LEU B 1 316 ? -8.805 10.172 -13.531 1 98.62 316 LEU B O 1
ATOM 7624 N N . ASN B 1 317 ? -10.711 10.938 -12.734 1 98.69 317 ASN B N 1
ATOM 7625 C CA . ASN B 1 317 ? -11.023 11.727 -13.922 1 98.69 317 ASN B CA 1
ATOM 7626 C C . ASN B 1 317 ? -10.43 13.133 -13.836 1 98.69 317 ASN B C 1
ATOM 7628 O O . ASN B 1 317 ? -10.805 13.914 -12.961 1 98.69 317 ASN B O 1
ATOM 7632 N N . ILE B 1 318 ? -9.539 13.438 -14.773 1 98.56 318 ILE B N 1
ATOM 7633 C CA . ILE B 1 318 ? -8.797 14.688 -14.641 1 98.56 318 ILE B CA 1
ATOM 7634 C C . ILE B 1 318 ? -8.633 15.336 -16.016 1 98.56 318 ILE B C 1
ATOM 7636 O O . ILE B 1 318 ? -8.25 14.68 -16.984 1 98.56 318 ILE B O 1
ATOM 7640 N N . TRP B 1 319 ? -9 16.547 -16.125 1 98.12 319 TRP B N 1
ATOM 7641 C CA . TRP B 1 319 ? -8.602 17.406 -17.234 1 98.12 319 TRP B CA 1
ATOM 7642 C C . TRP B 1 319 ? -7.43 18.297 -16.844 1 98.12 319 TRP B C 1
ATOM 7644 O O . TRP B 1 319 ? -7.598 19.25 -16.078 1 98.12 319 TRP B O 1
ATOM 7654 N N . THR B 1 320 ? -6.258 17.984 -17.328 1 98.12 320 THR B N 1
ATOM 7655 C CA . THR B 1 320 ? -5.09 18.828 -17.094 1 98.12 320 THR B CA 1
ATOM 7656 C C . THR B 1 320 ? -5.012 19.938 -18.141 1 98.12 320 THR B C 1
ATOM 7658 O O . THR B 1 320 ? -5.848 20 -19.047 1 98.12 320 THR B O 1
ATOM 7661 N N . ASN B 1 321 ? -4.047 20.828 -17.906 1 98.19 321 ASN B N 1
ATOM 7662 C CA . ASN B 1 321 ? -3.889 21.953 -18.844 1 98.19 321 ASN B CA 1
ATOM 7663 C C . ASN B 1 321 ? -5.207 22.688 -19.062 1 98.19 321 ASN B C 1
ATOM 7665 O O . ASN B 1 321 ? -5.539 23.047 -20.188 1 98.19 321 ASN B O 1
ATOM 7669 N N . THR B 1 322 ? -5.965 22.75 -18.047 1 98.12 322 THR B N 1
ATOM 7670 C CA . THR B 1 322 ? -7.301 23.344 -18.062 1 98.12 322 THR B CA 1
ATOM 7671 C C . THR B 1 322 ? -7.531 24.219 -16.844 1 98.12 322 THR B C 1
ATOM 7673 O O . THR B 1 322 ? -7.133 23.859 -15.727 1 98.12 322 THR B O 1
ATOM 7676 N N . THR B 1 323 ? -8.125 25.391 -17.016 1 97.44 323 THR B N 1
ATOM 7677 C CA . THR B 1 323 ? -8.328 26.344 -15.922 1 97.44 323 THR B CA 1
ATOM 7678 C C . THR B 1 323 ? -9.812 26.656 -15.75 1 97.44 323 THR B C 1
ATOM 7680 O O . THR B 1 323 ? -10.547 26.797 -16.734 1 97.44 323 THR B O 1
ATOM 7683 N N . VAL B 1 324 ? -10.297 26.719 -14.539 1 97.31 324 VAL B N 1
ATOM 7684 C CA . VAL B 1 324 ? -11.641 27.203 -14.227 1 97.31 324 VAL B CA 1
ATOM 7685 C C . VAL B 1 324 ? -11.648 28.734 -14.234 1 97.31 324 VAL B C 1
ATOM 7687 O O . VAL B 1 324 ? -10.93 29.359 -13.461 1 97.31 324 VAL B O 1
ATOM 7690 N N . ASN B 1 325 ? -12.547 29.266 -14.984 1 95.12 325 ASN B N 1
ATOM 7691 C CA . ASN B 1 325 ? -12.539 30.719 -15.172 1 95.12 325 ASN B CA 1
ATOM 7692 C C . ASN B 1 325 ? -13.727 31.375 -14.492 1 95.12 325 ASN B C 1
ATOM 7694 O O . ASN B 1 325 ? -13.805 32.594 -14.414 1 95.12 325 ASN B O 1
ATOM 7698 N N . GLY B 1 326 ? -14.594 30.609 -14.031 1 95.5 326 GLY B N 1
ATOM 7699 C CA . GLY B 1 326 ? -15.781 31.141 -13.367 1 95.5 326 GLY B CA 1
ATOM 7700 C C . GLY B 1 326 ? -16.859 30.094 -13.164 1 95.5 326 GLY B C 1
ATOM 7701 O O . GLY B 1 326 ? -16.797 29 -13.742 1 95.5 326 GLY B O 1
ATOM 7702 N N . ALA B 1 327 ? -17.828 30.516 -12.312 1 96.69 327 ALA B N 1
ATOM 7703 C CA . ALA B 1 327 ? -18.969 29.641 -12.062 1 96.69 327 ALA B CA 1
ATOM 7704 C C . ALA B 1 327 ? -20.172 30.438 -11.539 1 96.69 327 ALA B C 1
ATOM 7706 O O . ALA B 1 327 ? -20 31.516 -10.969 1 96.69 327 ALA B O 1
ATOM 7707 N N . SER B 1 328 ? -21.328 29.922 -11.82 1 97.06 328 SER B N 1
ATOM 7708 C CA . SER B 1 328 ? -22.578 30.453 -11.273 1 97.06 328 SER B CA 1
ATOM 7709 C C . SER B 1 328 ? -23.469 29.344 -10.734 1 97.06 328 SER B C 1
ATOM 7711 O O . SER B 1 328 ? -23.422 28.203 -11.219 1 97.06 328 SER B O 1
ATOM 7713 N N . PHE B 1 329 ? -24.203 29.672 -9.734 1 97.38 329 PHE B N 1
ATOM 7714 C CA . PHE B 1 329 ? -25.078 28.703 -9.078 1 97.38 329 PHE B CA 1
ATOM 7715 C C . PHE B 1 329 ? -26.531 28.984 -9.383 1 97.38 329 PHE B C 1
ATOM 7717 O O . PHE B 1 329 ? -26.984 30.141 -9.312 1 97.38 329 PHE B O 1
ATOM 7724 N N . ASN B 1 330 ? -27.234 27.953 -9.781 1 96.81 330 ASN B N 1
ATOM 7725 C CA . ASN B 1 330 ? -28.672 28.047 -9.992 1 96.81 330 ASN B CA 1
ATOM 7726 C C . ASN B 1 330 ? -29.453 27.641 -8.75 1 96.81 330 ASN B C 1
ATOM 7728 O O . ASN B 1 330 ? -29.531 26.469 -8.422 1 96.81 330 ASN B O 1
ATOM 7732 N N . ASP B 1 331 ? -30.109 28.562 -8.148 1 94.81 331 ASP B N 1
ATOM 7733 C CA . ASP B 1 331 ? -30.812 28.328 -6.887 1 94.81 331 ASP B CA 1
ATOM 7734 C C . ASP B 1 331 ? -32 27.406 -7.082 1 94.81 331 ASP B C 1
ATOM 7736 O O . ASP B 1 331 ? -32.438 26.734 -6.141 1 94.81 331 ASP B O 1
ATOM 7740 N N . SER B 1 332 ? -32.531 27.359 -8.273 1 95.88 332 SER B N 1
ATOM 7741 C CA . SER B 1 332 ? -33.688 26.531 -8.547 1 95.88 332 SER B CA 1
ATOM 7742 C C . SER B 1 332 ? -33.312 25.078 -8.766 1 95.88 332 SER B C 1
ATOM 7744 O O . SER B 1 332 ? -33.906 24.172 -8.188 1 95.88 332 SER B O 1
ATOM 7746 N N . THR B 1 333 ? -32.25 24.875 -9.516 1 94.81 333 THR B N 1
ATOM 7747 C CA . THR B 1 333 ? -31.844 23.516 -9.836 1 94.81 333 THR B CA 1
ATOM 7748 C C . THR B 1 333 ? -30.797 23.016 -8.836 1 94.81 333 THR B C 1
ATOM 7750 O O . THR B 1 333 ? -30.516 21.812 -8.781 1 94.81 333 THR B O 1
ATOM 7753 N N . LYS B 1 334 ? -30.266 23.969 -8.102 1 95.94 334 LYS B N 1
ATOM 7754 C CA . LYS B 1 334 ? -29.234 23.672 -7.117 1 95.94 334 LYS B CA 1
ATOM 7755 C C . LYS B 1 334 ? -28 23.078 -7.789 1 95.94 334 LYS B C 1
ATOM 7757 O O . LYS B 1 334 ? -27.375 22.156 -7.258 1 95.94 334 LYS B O 1
ATOM 7762 N N . LYS B 1 335 ? -27.703 23.562 -9.016 1 97 335 LYS B N 1
ATOM 7763 C CA . LYS B 1 335 ? -26.547 23.109 -9.781 1 97 335 LYS B CA 1
ATOM 7764 C C . LYS B 1 335 ? -25.641 24.297 -10.133 1 97 335 LYS B C 1
ATOM 7766 O O . LYS B 1 335 ? -26.094 25.438 -10.195 1 97 335 LYS B O 1
ATOM 7771 N N . TRP B 1 336 ? -24.438 23.938 -10.32 1 98.19 336 TRP B N 1
ATOM 7772 C CA . TRP B 1 336 ? -23.453 24.906 -10.766 1 98.19 336 TRP B CA 1
ATOM 7773 C C . TRP B 1 336 ? -23.328 24.906 -12.289 1 98.19 336 TRP B C 1
ATOM 7775 O O . TRP B 1 336 ? -23.609 23.906 -12.938 1 98.19 336 TRP B O 1
ATOM 7785 N N . GLU B 1 337 ? -23.078 26.031 -12.836 1 98.06 337 GLU B N 1
ATOM 7786 C CA . GLU B 1 337 ? -22.484 26.172 -14.164 1 98.06 337 GLU B CA 1
ATOM 7787 C C . GLU B 1 337 ? -21.016 26.594 -14.07 1 98.06 337 GLU B C 1
ATOM 7789 O O . GLU B 1 337 ? -20.719 27.719 -13.648 1 98.06 337 GLU B O 1
ATOM 7794 N N . VAL B 1 338 ? -20.109 25.719 -14.406 1 98.19 338 VAL B N 1
ATOM 7795 C CA . VAL B 1 338 ? -18.672 25.969 -14.289 1 98.19 338 VAL B CA 1
ATOM 7796 C C . VAL B 1 338 ? -18.078 26.156 -15.68 1 98.19 338 VAL B C 1
ATOM 7798 O O . VAL B 1 338 ? -18.25 25.328 -16.562 1 98.19 338 VAL B O 1
ATOM 7801 N N . ILE B 1 339 ? -17.359 27.234 -15.828 1 98.19 339 ILE B N 1
ATOM 7802 C CA . ILE B 1 339 ? -16.703 27.531 -17.094 1 98.19 339 ILE B CA 1
ATOM 7803 C C . ILE B 1 339 ? -15.227 27.156 -17.031 1 98.19 339 ILE B C 1
ATOM 7805 O O . ILE B 1 339 ? -14.5 27.609 -16.141 1 98.19 339 ILE B O 1
ATOM 7809 N N . VAL B 1 340 ? -14.781 26.297 -17.953 1 97.69 340 VAL B N 1
ATOM 7810 C CA . VAL B 1 340 ? -13.383 25.875 -18 1 97.69 340 VAL B CA 1
ATOM 7811 C C . VAL B 1 340 ? -12.789 26.188 -19.375 1 97.69 340 VAL B C 1
ATOM 7813 O O . VAL B 1 340 ? -13.5 26.219 -20.375 1 97.69 340 VAL B O 1
ATOM 7816 N N . SER B 1 341 ? -11.484 26.438 -19.406 1 98 341 SER B N 1
ATOM 7817 C CA . SER B 1 341 ? -10.781 26.672 -20.672 1 98 341 SER B CA 1
ATOM 7818 C C . SER B 1 341 ? -9.477 25.891 -20.734 1 98 341 SER B C 1
ATOM 7820 O O . SER B 1 341 ? -8.758 25.781 -19.734 1 98 341 SER B O 1
ATOM 7822 N N . ASN B 1 342 ? -9.266 25.266 -21.859 1 98 342 ASN B N 1
ATOM 7823 C CA . ASN B 1 342 ? -7.957 24.672 -22.109 1 98 342 ASN B CA 1
ATOM 7824 C C . ASN B 1 342 ? -6.871 25.719 -22.266 1 98 342 ASN B C 1
ATOM 7826 O O . ASN B 1 342 ? -7.023 26.656 -23.047 1 98 342 ASN B O 1
ATOM 7830 N N . ASN B 1 343 ? -5.801 25.562 -21.641 1 97.75 343 ASN B N 1
ATOM 7831 C CA . ASN B 1 343 ? -4.781 26.609 -21.594 1 97.75 343 ASN B CA 1
ATOM 7832 C C . ASN B 1 343 ? -4.004 26.688 -22.891 1 97.75 343 ASN B C 1
ATOM 7834 O O . ASN B 1 343 ? -3.391 27.719 -23.188 1 97.75 343 ASN B O 1
ATOM 7838 N N . SER B 1 344 ? -3.941 25.594 -23.641 1 97.75 344 SER B N 1
ATOM 7839 C CA . SER B 1 344 ? -3.199 25.594 -24.906 1 97.75 344 SER B CA 1
ATOM 7840 C C . SER B 1 344 ? -4.078 26.047 -26.062 1 97.75 344 SER B C 1
ATOM 7842 O O . SER B 1 344 ? -3.625 26.781 -26.938 1 97.75 344 SER B O 1
ATOM 7844 N N . THR B 1 345 ? -5.379 25.672 -26.125 1 97.31 345 THR B N 1
ATOM 7845 C CA . THR B 1 345 ? -6.246 25.938 -27.266 1 97.31 345 THR B CA 1
ATOM 7846 C C . THR B 1 345 ? -7.195 27.109 -26.969 1 97.31 345 THR B C 1
ATOM 7848 O O . THR B 1 345 ? -7.809 27.656 -27.891 1 97.31 345 THR B O 1
ATOM 7851 N N . ASN B 1 346 ? -7.414 27.438 -25.734 1 95.94 346 ASN B N 1
ATOM 7852 C CA . ASN B 1 346 ? -8.336 28.469 -25.281 1 95.94 346 ASN B CA 1
ATOM 7853 C C . ASN B 1 346 ? -9.789 28.078 -25.531 1 95.94 346 ASN B C 1
ATOM 7855 O O . ASN B 1 346 ? -10.695 28.906 -25.375 1 95.94 346 ASN B O 1
ATOM 7859 N N . ASP B 1 347 ? -9.945 26.828 -25.859 1 96.88 347 ASP B N 1
ATOM 7860 C CA . ASP B 1 347 ? -11.312 26.328 -26 1 96.88 347 ASP B CA 1
ATOM 7861 C C . ASP B 1 347 ? -12.039 26.328 -24.656 1 96.88 347 ASP B C 1
ATOM 7863 O O . ASP B 1 347 ? -11.461 25.938 -23.641 1 96.88 347 ASP B O 1
ATOM 7867 N N . THR B 1 348 ? -13.258 26.812 -24.688 1 96.88 348 THR B N 1
ATOM 7868 C CA . THR B 1 348 ? -14.039 26.922 -23.453 1 96.88 348 THR B CA 1
ATOM 7869 C C . THR B 1 348 ? -15.172 25.891 -23.453 1 96.88 348 THR B C 1
ATOM 7871 O O . THR B 1 348 ? -15.773 25.625 -24.5 1 96.88 348 THR B O 1
ATOM 7874 N N . ARG B 1 349 ? -15.461 25.312 -22.312 1 95.94 349 ARG B N 1
ATOM 7875 C CA . ARG B 1 349 ? -16.562 24.375 -22.094 1 95.94 349 ARG B CA 1
ATOM 7876 C C . ARG B 1 349 ? -17.281 24.688 -20.781 1 95.94 349 ARG B C 1
ATOM 7878 O O . ARG B 1 349 ? -16.719 25.281 -19.875 1 95.94 349 ARG B O 1
ATOM 7885 N N . LYS B 1 350 ? -18.562 24.328 -20.797 1 97.06 350 LYS B N 1
ATOM 7886 C CA . LYS B 1 350 ? -19.359 24.453 -19.578 1 97.06 350 LYS B CA 1
ATOM 7887 C C . LYS B 1 350 ? -19.688 23.078 -19 1 97.06 350 LYS B C 1
ATOM 7889 O O . LYS B 1 350 ? -19.969 22.125 -19.75 1 97.06 350 LYS B O 1
ATOM 7894 N N . ILE B 1 351 ? -19.547 22.938 -17.734 1 97.56 351 ILE B N 1
ATOM 7895 C CA . ILE B 1 351 ? -19.891 21.734 -17 1 97.56 351 ILE B CA 1
ATOM 7896 C C . ILE B 1 351 ? -20.906 22.047 -15.914 1 97.56 351 ILE B C 1
ATOM 7898 O O . ILE B 1 351 ? -20.875 23.125 -15.312 1 97.56 351 ILE B O 1
ATOM 7902 N N . TYR B 1 352 ? -21.812 21.094 -15.594 1 98 352 TYR B N 1
ATOM 7903 C CA . TYR B 1 352 ? -22.938 21.375 -14.703 1 98 352 TYR B CA 1
ATOM 7904 C C . TYR B 1 352 ? -22.969 20.406 -13.531 1 98 352 TYR B C 1
ATOM 7906 O O . TYR B 1 352 ? -23.906 19.609 -13.406 1 98 352 TYR B O 1
ATOM 7914 N N . PRO B 1 353 ? -22.047 20.484 -12.641 1 98.31 353 PRO B N 1
ATOM 7915 C CA . PRO B 1 353 ? -22.047 19.609 -11.461 1 98.31 353 PRO B CA 1
ATOM 7916 C C . PRO B 1 353 ? -23.016 20.078 -10.375 1 98.31 353 PRO B C 1
ATOM 7918 O O . PRO B 1 353 ? -23.453 21.219 -10.391 1 98.31 353 PRO B O 1
ATOM 7921 N N . SER B 1 354 ? -23.312 19.156 -9.461 1 98.06 354 SER B N 1
ATOM 7922 C CA . SER B 1 354 ? -24.047 19.547 -8.25 1 98.06 354 SER B CA 1
ATOM 7923 C C . SER B 1 354 ? -23.141 20.281 -7.27 1 98.06 354 SER B C 1
ATOM 7925 O O . SER B 1 354 ? -23.578 21.219 -6.605 1 98.06 354 SER B O 1
ATOM 7927 N N . HIS B 1 355 ? -21.891 19.891 -7.141 1 98.69 355 HIS B N 1
ATOM 7928 C CA . HIS B 1 355 ? -20.969 20.422 -6.133 1 98.69 355 HIS B CA 1
ATOM 7929 C C . HIS B 1 355 ? -19.719 21.016 -6.777 1 98.69 355 HIS B C 1
ATOM 7931 O O . HIS B 1 355 ? -19.281 20.547 -7.832 1 98.69 355 HIS B O 1
ATOM 7937 N N . LEU B 1 356 ? -19.234 22 -6.164 1 98.56 356 LEU B N 1
ATOM 7938 C CA . LEU B 1 356 ? -17.938 22.594 -6.496 1 98.56 356 LEU B CA 1
ATOM 7939 C C . LEU B 1 356 ? -17 22.562 -5.293 1 98.56 356 LEU B C 1
ATOM 7941 O O . LEU B 1 356 ? -17.344 23.047 -4.215 1 98.56 356 LEU B O 1
ATOM 7945 N N . VAL B 1 357 ? -15.844 21.891 -5.402 1 98.56 357 VAL B N 1
ATOM 7946 C CA . VAL B 1 357 ? -14.852 21.812 -4.336 1 98.56 357 VAL B CA 1
ATOM 7947 C C . VAL B 1 357 ? -13.594 22.578 -4.746 1 98.56 357 VAL B C 1
ATOM 7949 O O . VAL B 1 357 ? -12.93 22.203 -5.715 1 98.56 357 VAL B O 1
ATOM 7952 N N . PHE B 1 358 ? -13.312 23.594 -4.023 1 97.38 358 PHE B N 1
ATOM 7953 C CA . PHE B 1 358 ? -12.188 24.469 -4.324 1 97.38 358 PHE B CA 1
ATOM 7954 C C . PHE B 1 358 ? -10.93 24.016 -3.584 1 97.38 358 PHE B C 1
ATOM 7956 O O . PHE B 1 358 ? -10.859 24.125 -2.357 1 97.38 358 PHE B O 1
ATOM 7963 N N . CYS B 1 359 ? -9.898 23.5 -4.324 1 96.81 359 CYS B N 1
ATOM 7964 C CA . CYS B 1 359 ? -8.734 22.844 -3.738 1 96.81 359 CYS B CA 1
ATOM 7965 C C . CYS B 1 359 ? -7.445 23.516 -4.207 1 96.81 359 CYS B C 1
ATOM 7967 O O . CYS B 1 359 ? -6.457 22.828 -4.484 1 96.81 359 CYS B O 1
ATOM 7969 N N . THR B 1 360 ? -7.387 24.719 -4.266 1 88.75 360 THR B N 1
ATOM 7970 C CA . THR B 1 360 ? -6.211 25.422 -4.77 1 88.75 360 THR B CA 1
ATOM 7971 C C . THR B 1 360 ? -5.184 25.609 -3.658 1 88.75 360 THR B C 1
ATOM 7973 O O . THR B 1 360 ? -4.047 26.016 -3.92 1 88.75 360 THR B O 1
ATOM 7976 N N . GLY B 1 361 ? -5.555 25.25 -2.502 1 75.44 361 GLY B N 1
ATOM 7977 C CA . GLY B 1 361 ? -4.613 25.203 -1.396 1 75.44 361 GLY B CA 1
ATOM 7978 C C . GLY B 1 361 ? -4.387 26.562 -0.746 1 75.44 361 GLY B C 1
ATOM 7979 O O . GLY B 1 361 ? -4.73 27.594 -1.318 1 75.44 361 GLY B O 1
ATOM 7980 N N . HIS B 1 362 ? -3.809 26.484 0.409 1 63.91 362 HIS B N 1
ATOM 7981 C CA . HIS B 1 362 ? -3.395 27.672 1.157 1 63.91 362 HIS B CA 1
ATOM 7982 C C . HIS B 1 362 ? -2.182 28.328 0.512 1 63.91 362 HIS B C 1
ATOM 7984 O O . HIS B 1 362 ? -1.878 29.484 0.801 1 63.91 362 HIS B O 1
ATOM 7990 N N . SER B 1 363 ? -1.633 27.625 -0.463 1 56.25 363 SER B N 1
ATOM 7991 C CA . SER B 1 363 ? -0.454 28.109 -1.173 1 56.25 363 SER B CA 1
ATOM 7992 C C . SER B 1 363 ? -0.74 28.297 -2.66 1 56.25 363 SER B C 1
ATOM 7994 O O . SER B 1 363 ? 0.109 28 -3.502 1 56.25 363 SER B O 1
ATOM 7996 N N . GLY B 1 364 ? -1.859 28.766 -2.896 1 64.12 364 GLY B N 1
ATOM 7997 C CA . GLY B 1 364 ? -2.27 28.844 -4.289 1 64.12 364 GLY B CA 1
ATOM 7998 C C . GLY B 1 364 ? -1.897 30.172 -4.941 1 64.12 364 GLY B C 1
ATOM 7999 O O . GLY B 1 364 ? -1.204 30.188 -5.961 1 64.12 364 GLY B O 1
ATOM 8000 N N . GLU B 1 365 ? -2.219 31.266 -4.266 1 76.75 365 GLU B N 1
ATOM 8001 C CA . GLU B 1 365 ? -1.945 32.594 -4.828 1 76.75 365 GLU B CA 1
ATOM 8002 C C . GLU B 1 365 ? -0.867 33.312 -4.031 1 76.75 365 GLU B C 1
ATOM 8004 O O . GLU B 1 365 ? -1.089 33.688 -2.879 1 76.75 365 GLU B O 1
ATOM 8009 N N . PRO B 1 366 ? 0.227 33.562 -4.711 1 85.94 366 PRO B N 1
ATOM 8010 C CA . PRO B 1 366 ? 1.332 34.219 -4.016 1 85.94 366 PRO B CA 1
ATOM 8011 C C . PRO B 1 366 ? 0.944 35.594 -3.465 1 85.94 366 PRO B C 1
ATOM 8013 O O . PRO B 1 366 ? 0.213 36.344 -4.117 1 85.94 366 PRO B O 1
ATOM 8016 N N . ASN B 1 367 ? 1.407 35.875 -2.293 1 87.88 367 ASN B N 1
ATOM 8017 C CA . ASN B 1 367 ? 1.317 37.188 -1.723 1 87.88 367 ASN B CA 1
ATOM 8018 C C . ASN B 1 367 ? 2.533 38.062 -2.088 1 87.88 367 ASN B C 1
ATOM 8020 O O . ASN B 1 367 ? 3.615 37.875 -1.53 1 87.88 367 ASN B O 1
ATOM 8024 N N . MET B 1 368 ? 2.354 39 -3.01 1 91 368 MET B N 1
ATOM 8025 C CA . MET B 1 368 ? 3.42 39.875 -3.455 1 91 368 MET B CA 1
ATOM 8026 C C . MET B 1 368 ? 3.141 41.312 -3.035 1 91 368 MET B C 1
ATOM 8028 O O . MET B 1 368 ? 2.451 42.062 -3.742 1 91 368 MET B O 1
ATOM 8032 N N . PRO B 1 369 ? 3.756 41.719 -1.968 1 91.5 369 PRO B N 1
ATOM 8033 C CA . PRO B 1 369 ? 3.562 43.094 -1.561 1 91.5 369 PRO B CA 1
ATOM 8034 C C . PRO B 1 369 ? 4.191 44.094 -2.535 1 91.5 369 PRO B C 1
ATOM 8036 O O . PRO B 1 369 ? 5.152 43.75 -3.23 1 91.5 369 PRO B O 1
ATOM 8039 N N . SER B 1 370 ? 3.6 45.25 -2.609 1 93.62 370 SER B N 1
ATOM 8040 C CA . SER B 1 370 ? 4.148 46.344 -3.406 1 93.62 370 SER B CA 1
ATOM 8041 C C . SER B 1 370 ? 4.848 47.375 -2.523 1 93.62 370 SER B C 1
ATOM 8043 O O . SER B 1 370 ? 4.359 47.719 -1.438 1 93.62 370 SER B O 1
ATOM 8045 N N . PHE B 1 371 ? 5.961 47.875 -3.08 1 96.31 371 PHE B N 1
ATOM 8046 C CA . PHE B 1 371 ? 6.742 48.844 -2.338 1 96.31 371 PHE B CA 1
ATOM 8047 C C . PHE B 1 371 ? 7.023 50.062 -3.195 1 96.31 371 PHE B C 1
ATOM 8049 O O . PHE B 1 371 ? 7.113 49.969 -4.422 1 96.31 371 PHE B O 1
ATOM 8056 N N . PRO B 1 372 ? 7.281 51.188 -2.539 1 96.69 372 PRO B N 1
ATOM 8057 C CA . PRO B 1 372 ? 7.691 52.375 -3.285 1 96.69 372 PRO B CA 1
ATOM 8058 C C . PRO B 1 372 ? 8.992 52.156 -4.055 1 96.69 372 PRO B C 1
ATOM 8060 O O . PRO B 1 372 ? 9.914 51.531 -3.553 1 96.69 372 PRO B O 1
ATOM 8063 N N . ASN B 1 373 ? 9.031 52.719 -5.301 1 96.44 373 ASN B N 1
ATOM 8064 C CA . ASN B 1 373 ? 10.211 52.781 -6.16 1 96.44 373 ASN B CA 1
ATOM 8065 C C . ASN B 1 373 ? 10.664 51.375 -6.59 1 96.44 373 ASN B C 1
ATOM 8067 O O . ASN B 1 373 ? 11.82 51.188 -6.984 1 96.44 373 ASN B O 1
ATOM 8071 N N . GLN B 1 374 ? 9.789 50.438 -6.418 1 95.94 374 GLN B N 1
ATOM 8072 C CA . GLN B 1 374 ? 10.117 49.062 -6.766 1 95.94 374 GLN B CA 1
ATOM 8073 C C . GLN B 1 374 ? 10.539 48.938 -8.227 1 95.94 374 GLN B C 1
ATOM 8075 O O . GLN B 1 374 ? 11.406 48.125 -8.57 1 95.94 374 GLN B O 1
ATOM 8080 N N . SER B 1 375 ? 9.984 49.719 -9.148 1 94.75 375 SER B N 1
ATOM 8081 C CA . SER B 1 375 ? 10.258 49.688 -10.578 1 94.75 375 SER B CA 1
ATOM 8082 C C . SER B 1 375 ? 11.664 50.188 -10.883 1 94.75 375 SER B C 1
ATOM 8084 O O . SER B 1 375 ? 12.203 49.938 -11.961 1 94.75 375 SER B O 1
ATOM 8086 N N . ASN B 1 376 ? 12.266 50.938 -9.953 1 95.5 376 ASN B N 1
ATOM 8087 C CA . ASN B 1 376 ? 13.594 51.5 -10.148 1 95.5 376 ASN B CA 1
ATOM 8088 C C . ASN B 1 376 ? 14.695 50.469 -9.836 1 95.5 376 ASN B C 1
ATOM 8090 O O . ASN B 1 376 ? 15.852 50.688 -10.195 1 95.5 376 ASN B O 1
ATOM 8094 N N . PHE B 1 377 ? 14.328 49.438 -9.156 1 97.81 377 PHE B N 1
ATOM 8095 C CA . PHE B 1 377 ? 15.305 48.438 -8.75 1 97.81 377 PHE B CA 1
ATOM 8096 C C . PHE B 1 377 ? 15.914 47.75 -9.969 1 97.81 377 PHE B C 1
ATOM 8098 O O . PHE B 1 377 ? 15.188 47.281 -10.852 1 97.81 377 PHE B O 1
ATOM 8105 N N . LYS B 1 378 ? 17.188 47.656 -10.07 1 97.81 378 LYS B N 1
ATOM 8106 C CA . LYS B 1 378 ? 17.875 47.125 -11.25 1 97.81 378 LYS B CA 1
ATOM 8107 C C . LYS B 1 378 ? 18.047 45.594 -11.164 1 97.81 378 LYS B C 1
ATOM 8109 O O . LYS B 1 378 ? 18.328 44.938 -12.164 1 97.81 378 LYS B O 1
ATOM 8114 N N . GLY B 1 379 ? 17.922 45.062 -9.945 1 97.38 379 GLY B N 1
ATOM 8115 C CA . GLY B 1 379 ? 17.984 43.625 -9.789 1 97.38 379 GLY B CA 1
ATOM 8116 C C . GLY B 1 379 ? 16.641 42.938 -10.055 1 97.38 379 GLY B C 1
ATOM 8117 O O . GLY B 1 379 ? 15.766 43.531 -10.688 1 97.38 379 GLY B O 1
ATOM 8118 N N . GLU B 1 380 ? 16.562 41.688 -9.648 1 97.19 380 GLU B N 1
ATOM 8119 C CA . GLU B 1 380 ? 15.344 40.906 -9.859 1 97.19 380 GLU B CA 1
ATOM 8120 C C . GLU B 1 380 ? 14.531 40.812 -8.57 1 97.19 380 GLU B C 1
ATOM 8122 O O . GLU B 1 380 ? 15.102 40.688 -7.48 1 97.19 380 GLU B O 1
ATOM 8127 N N . ILE B 1 381 ? 13.234 40.938 -8.672 1 97.06 381 ILE B N 1
ATOM 8128 C CA . ILE B 1 381 ? 12.297 40.656 -7.582 1 97.06 381 ILE B CA 1
ATOM 8129 C C . ILE B 1 381 ? 11.406 39.469 -7.938 1 97.06 381 ILE B C 1
ATOM 8131 O O . ILE B 1 381 ? 10.703 39.5 -8.945 1 97.06 381 ILE B O 1
ATOM 8135 N N . VAL B 1 382 ? 11.461 38.438 -7.105 1 95.62 382 VAL B N 1
ATOM 8136 C CA . VAL B 1 382 ? 10.648 37.281 -7.418 1 95.62 382 VAL B CA 1
ATOM 8137 C C . VAL B 1 382 ? 9.984 36.75 -6.148 1 95.62 382 VAL B C 1
ATOM 8139 O O . VAL B 1 382 ? 10.516 36.906 -5.047 1 95.62 382 VAL B O 1
ATOM 8142 N N . HIS B 1 383 ? 8.773 36.219 -6.293 1 95.5 383 HIS B N 1
ATOM 8143 C CA . HIS B 1 383 ? 8.18 35.469 -5.199 1 95.5 383 HIS B CA 1
ATOM 8144 C C . HIS B 1 383 ? 8.859 34.125 -5.031 1 95.5 383 HIS B C 1
ATOM 8146 O O . HIS B 1 383 ? 9.367 33.562 -6 1 95.5 383 HIS B O 1
ATOM 8152 N N . SER B 1 384 ? 8.797 33.594 -3.82 1 94.44 384 SER B N 1
ATOM 8153 C CA . SER B 1 384 ? 9.438 32.312 -3.531 1 94.44 384 SER B CA 1
ATOM 8154 C C . SER B 1 384 ? 8.922 31.219 -4.461 1 94.44 384 SER B C 1
ATOM 8156 O O . SER B 1 384 ? 9.672 30.312 -4.836 1 94.44 384 SER B O 1
ATOM 8158 N N . SER B 1 385 ? 7.68 31.266 -4.918 1 90.25 385 SER B N 1
ATOM 8159 C CA . SER B 1 385 ? 7.078 30.266 -5.793 1 90.25 385 SER B CA 1
ATOM 8160 C C . SER B 1 385 ? 7.711 30.281 -7.18 1 90.25 385 SER B C 1
ATOM 8162 O O . SER B 1 385 ? 7.594 29.328 -7.938 1 90.25 385 SER B O 1
ATOM 8164 N N . LYS B 1 386 ? 8.414 31.344 -7.508 1 91.75 386 LYS B N 1
ATOM 8165 C CA . LYS B 1 386 ? 9 31.484 -8.836 1 91.75 386 LYS B CA 1
ATOM 8166 C C . LYS B 1 386 ? 10.516 31.328 -8.781 1 91.75 386 LYS B C 1
ATOM 8168 O O . LYS B 1 386 ? 11.18 31.281 -9.82 1 91.75 386 LYS B O 1
ATOM 8173 N N . HIS B 1 387 ? 11.023 31.234 -7.59 1 94.12 387 HIS B N 1
ATOM 8174 C CA . HIS B 1 387 ? 12.445 30.938 -7.457 1 94.12 387 HIS B CA 1
ATOM 8175 C C . HIS B 1 387 ? 12.75 29.5 -7.875 1 94.12 387 HIS B C 1
ATOM 8177 O O . HIS B 1 387 ? 12.047 28.562 -7.473 1 94.12 387 HIS B O 1
ATOM 8183 N N . THR B 1 388 ? 13.812 29.312 -8.625 1 93.31 388 THR B N 1
ATOM 8184 C CA . THR B 1 388 ? 14.172 27.969 -9.062 1 93.31 388 THR B CA 1
ATOM 8185 C C . THR B 1 388 ? 15.414 27.469 -8.328 1 93.31 388 THR B C 1
ATOM 8187 O O . THR B 1 388 ? 15.336 26.578 -7.484 1 93.31 388 THR B O 1
ATOM 8190 N N . SER B 1 389 ? 16.578 28.203 -8.594 1 96.19 389 SER B N 1
ATOM 8191 C CA . SER B 1 389 ? 17.828 27.797 -7.961 1 96.19 389 SER B CA 1
ATOM 8192 C C . SER B 1 389 ? 18.766 28.984 -7.801 1 96.19 389 SER B C 1
ATOM 8194 O O . SER B 1 389 ? 18.766 29.906 -8.617 1 96.19 389 SER B O 1
ATOM 8196 N N . GLY B 1 390 ? 19.547 28.875 -6.793 1 96.56 390 GLY B N 1
ATOM 8197 C CA . GLY B 1 390 ? 20.609 29.859 -6.582 1 96.56 390 GLY B CA 1
ATOM 8198 C C . GLY B 1 390 ? 21.703 29.797 -7.629 1 96.56 390 GLY B C 1
ATOM 8199 O O . GLY B 1 390 ? 22.484 30.734 -7.77 1 96.56 390 GLY B O 1
ATOM 8200 N N . ALA B 1 391 ? 21.703 28.75 -8.391 1 96.19 391 ALA B N 1
ATOM 8201 C CA . ALA B 1 391 ? 22.734 28.547 -9.398 1 96.19 391 ALA B CA 1
ATOM 8202 C C . ALA B 1 391 ? 22.703 29.656 -10.445 1 96.19 391 ALA B C 1
ATOM 8204 O O . ALA B 1 391 ? 23.719 29.938 -11.094 1 96.19 391 ALA B O 1
ATOM 8205 N N . ASN B 1 392 ? 21.672 30.312 -10.57 1 95.81 392 ASN B N 1
ATOM 8206 C CA . ASN B 1 392 ? 21.516 31.391 -11.531 1 95.81 392 ASN B CA 1
ATOM 8207 C C . ASN B 1 392 ? 22.125 32.688 -11.016 1 95.81 392 ASN B C 1
ATOM 8209 O O . ASN B 1 392 ? 22.203 33.688 -11.75 1 95.81 392 ASN B O 1
ATOM 8213 N N . TYR B 1 393 ? 22.672 32.688 -9.758 1 97.5 393 TYR B N 1
ATOM 8214 C CA . TYR B 1 393 ? 23.094 33.938 -9.125 1 97.5 393 TYR B CA 1
ATOM 8215 C C . TYR B 1 393 ? 24.469 33.75 -8.469 1 97.5 393 TYR B C 1
ATOM 8217 O O . TYR B 1 393 ? 24.734 34.344 -7.41 1 97.5 393 TYR B O 1
ATOM 8225 N N . VAL B 1 394 ? 25.266 32.938 -9.031 1 97.69 394 VAL B N 1
ATOM 8226 C CA . VAL B 1 394 ? 26.625 32.688 -8.516 1 97.69 394 VAL B CA 1
ATOM 8227 C C . VAL B 1 394 ? 27.375 34.031 -8.445 1 97.69 394 VAL B C 1
ATOM 8229 O O . VAL B 1 394 ? 27.391 34.781 -9.414 1 97.69 394 VAL B O 1
ATOM 8232 N N . GLY B 1 395 ? 27.938 34.281 -7.309 1 97.94 395 GLY B N 1
ATOM 8233 C CA . GLY B 1 395 ? 28.75 35.469 -7.129 1 97.94 395 GLY B CA 1
ATOM 8234 C C . GLY B 1 395 ? 27.922 36.719 -6.91 1 97.94 395 GLY B C 1
ATOM 8235 O O . GLY B 1 395 ? 28.484 37.812 -6.742 1 97.94 395 GLY B O 1
ATOM 8236 N N . LYS B 1 396 ? 26.625 36.594 -6.848 1 98.25 396 LYS B N 1
ATOM 8237 C CA . LYS B 1 396 ? 25.719 37.719 -6.676 1 98.25 396 LYS B CA 1
ATOM 8238 C C . LYS B 1 396 ? 25.281 37.875 -5.223 1 98.25 396 LYS B C 1
ATOM 8240 O O . LYS B 1 396 ? 25.672 37.062 -4.367 1 98.25 396 LYS B O 1
ATOM 8245 N N . ASN B 1 397 ? 24.547 39 -4.953 1 98.75 397 ASN B N 1
ATOM 8246 C CA . ASN B 1 397 ? 24.047 39.25 -3.607 1 98.75 397 ASN B CA 1
ATOM 8247 C C . ASN B 1 397 ? 22.531 39.125 -3.547 1 98.75 397 ASN B C 1
ATOM 8249 O O . ASN B 1 397 ? 21.828 39.719 -4.371 1 98.75 397 ASN B O 1
ATOM 8253 N N . ALA B 1 398 ? 22.047 38.344 -2.52 1 98.75 398 ALA B N 1
ATOM 8254 C CA . ALA B 1 398 ? 20.625 38.031 -2.465 1 98.75 398 ALA B CA 1
ATOM 8255 C C . ALA B 1 398 ? 20.016 38.5 -1.142 1 98.75 398 ALA B C 1
ATOM 8257 O O . ALA B 1 398 ? 20.641 38.375 -0.087 1 98.75 398 ALA B O 1
ATOM 8258 N N . LEU B 1 399 ? 18.797 39.031 -1.202 1 98.75 399 LEU B N 1
ATOM 8259 C CA . LEU B 1 399 ? 17.938 39.312 -0.051 1 98.75 399 LEU B CA 1
ATOM 8260 C C . LEU B 1 399 ? 16.688 38.438 -0.084 1 98.75 399 LEU B C 1
ATOM 8262 O O . LEU B 1 399 ? 15.992 38.375 -1.104 1 98.75 399 LEU B O 1
ATOM 8266 N N . VAL B 1 400 ? 16.453 37.719 0.973 1 98.75 400 VAL B N 1
ATOM 8267 C CA . VAL B 1 400 ? 15.25 36.906 1.103 1 98.75 400 VAL B CA 1
ATOM 8268 C C . VAL B 1 400 ? 14.352 37.5 2.188 1 98.75 400 VAL B C 1
ATOM 8270 O O . VAL B 1 400 ? 14.742 37.562 3.355 1 98.75 400 VAL B O 1
ATOM 8273 N N . VAL B 1 401 ? 13.109 37.906 1.841 1 98.38 401 VAL B N 1
ATOM 8274 C CA . VAL B 1 401 ? 12.164 38.531 2.764 1 98.38 401 VAL B CA 1
ATOM 8275 C C . VAL B 1 401 ? 11.266 37.469 3.383 1 98.38 401 VAL B C 1
ATOM 8277 O O . VAL B 1 401 ? 10.438 36.875 2.691 1 98.38 401 VAL B O 1
ATOM 8280 N N . GLY B 1 402 ? 11.336 37.281 4.684 1 97.44 402 GLY B N 1
ATOM 8281 C CA . GLY B 1 402 ? 10.664 36.219 5.41 1 97.44 402 GLY B CA 1
ATOM 8282 C C . GLY B 1 402 ? 11.625 35.312 6.176 1 97.44 402 GLY B C 1
ATOM 8283 O O . GLY B 1 402 ? 12.836 35.344 5.938 1 97.44 402 GLY B O 1
ATOM 8284 N N . ALA B 1 403 ? 11.078 34.531 7.07 1 98.06 403 ALA B N 1
ATOM 8285 C CA . ALA B 1 403 ? 11.992 33.75 7.91 1 98.06 403 ALA B CA 1
ATOM 8286 C C . ALA B 1 403 ? 11.375 32.406 8.312 1 98.06 403 ALA B C 1
ATOM 8288 O O . ALA B 1 403 ? 11.672 31.891 9.391 1 98.06 403 ALA B O 1
ATOM 8289 N N . CYS B 1 404 ? 10.492 31.844 7.516 1 96.81 404 CYS B N 1
ATOM 8290 C CA . CYS B 1 404 ? 9.93 30.516 7.77 1 96.81 404 CYS B CA 1
ATOM 8291 C C . CYS B 1 404 ? 10.508 29.484 6.809 1 96.81 404 CYS B C 1
ATOM 8293 O O . CYS B 1 404 ? 11.672 29.578 6.426 1 96.81 404 CYS B O 1
ATOM 8295 N N . ASN B 1 405 ? 9.82 28.469 6.426 1 95.69 405 ASN B N 1
ATOM 8296 C CA . ASN B 1 405 ? 10.375 27.328 5.691 1 95.69 405 ASN B CA 1
ATOM 8297 C C . ASN B 1 405 ? 10.938 27.75 4.34 1 95.69 405 ASN B C 1
ATOM 8299 O O . ASN B 1 405 ? 12.102 27.5 4.039 1 95.69 405 ASN B O 1
ATOM 8303 N N . SER B 1 406 ? 10.172 28.406 3.506 1 95.62 406 SER B N 1
ATOM 8304 C CA . SER B 1 406 ? 10.609 28.781 2.166 1 95.62 406 SER B CA 1
ATOM 8305 C C . SER B 1 406 ? 11.828 29.688 2.221 1 95.62 406 SER B C 1
ATOM 8307 O O . SER B 1 406 ? 12.758 29.547 1.43 1 95.62 406 SER B O 1
ATOM 8309 N N . ALA B 1 407 ? 11.789 30.641 3.143 1 97.88 407 ALA B N 1
ATOM 8310 C CA . ALA B 1 407 ? 12.891 31.594 3.27 1 97.88 407 ALA B CA 1
ATOM 8311 C C . ALA B 1 407 ? 14.195 30.875 3.611 1 97.88 407 ALA B C 1
ATOM 8313 O O . ALA B 1 407 ? 15.234 31.125 3 1 97.88 407 ALA B O 1
ATOM 8314 N N . HIS B 1 408 ? 14.094 30 4.539 1 98.25 408 HIS B N 1
ATOM 8315 C CA . HIS B 1 408 ? 15.281 29.266 4.957 1 98.25 408 HIS B CA 1
ATOM 8316 C C . HIS B 1 408 ? 15.797 28.375 3.832 1 98.25 408 HIS B C 1
ATOM 8318 O O . HIS B 1 408 ? 17 28.312 3.58 1 98.25 408 HIS B O 1
ATOM 8324 N N . ASP B 1 409 ? 14.93 27.672 3.189 1 97.25 409 ASP B N 1
ATOM 8325 C CA . ASP B 1 409 ? 15.328 26.781 2.102 1 97.25 409 ASP B CA 1
ATOM 8326 C C . ASP B 1 409 ? 16.016 27.562 0.985 1 97.25 409 ASP B C 1
ATOM 8328 O O . ASP B 1 409 ? 17.031 27.109 0.446 1 97.25 409 ASP B O 1
ATOM 8332 N N . ILE B 1 410 ? 15.484 28.688 0.667 1 98.12 410 ILE B N 1
ATOM 8333 C CA . ILE B 1 410 ? 16.016 29.5 -0.43 1 98.12 410 ILE B CA 1
ATOM 8334 C C . ILE B 1 410 ? 17.344 30.109 -0.022 1 98.12 410 ILE B C 1
ATOM 8336 O O . ILE B 1 410 ? 18.297 30.156 -0.819 1 98.12 410 ILE B O 1
ATOM 8340 N N . CYS B 1 411 ? 17.453 30.562 1.22 1 98.62 411 CYS B N 1
ATOM 8341 C CA . CYS B 1 411 ? 18.734 31.047 1.713 1 98.62 411 CYS B CA 1
ATOM 8342 C C . CYS B 1 411 ? 19.812 29.969 1.627 1 98.62 411 CYS B C 1
ATOM 8344 O O . CYS B 1 411 ? 20.938 30.234 1.203 1 98.62 411 CYS B O 1
ATOM 8346 N N . GLN B 1 412 ? 19.453 28.781 2.051 1 98.12 412 GLN B N 1
ATOM 8347 C CA . GLN B 1 412 ? 20.391 27.672 1.999 1 98.12 412 GLN B CA 1
ATOM 8348 C C . GLN B 1 412 ? 20.797 27.359 0.562 1 98.12 412 GLN B C 1
ATOM 8350 O O . GLN B 1 412 ? 21.969 27.109 0.282 1 98.12 412 GLN B O 1
ATOM 8355 N N . ASP B 1 413 ? 19.828 27.344 -0.327 1 97.81 413 ASP B N 1
ATOM 8356 C CA . ASP B 1 413 ? 20.094 27.109 -1.744 1 97.81 413 ASP B CA 1
ATOM 8357 C C . ASP B 1 413 ? 21.062 28.172 -2.291 1 97.81 413 ASP B C 1
ATOM 8359 O O . ASP B 1 413 ? 22.047 27.828 -2.957 1 97.81 413 ASP B O 1
ATOM 8363 N N . PHE B 1 414 ? 20.828 29.469 -1.972 1 98.44 414 PHE B N 1
ATOM 8364 C CA . PHE B 1 414 ? 21.703 30.547 -2.42 1 98.44 414 PHE B CA 1
ATOM 8365 C C . PHE B 1 414 ? 23.125 30.328 -1.935 1 98.44 414 PHE B C 1
ATOM 8367 O O . PHE B 1 414 ? 24.078 30.391 -2.721 1 98.44 414 PHE B O 1
ATOM 8374 N N . TYR B 1 415 ? 23.25 30.016 -0.705 1 98.44 415 TYR B N 1
ATOM 8375 C CA . TYR B 1 415 ? 24.594 29.812 -0.155 1 98.44 415 TYR B CA 1
ATOM 8376 C C . TYR B 1 415 ? 25.281 28.641 -0.827 1 98.44 415 TYR B C 1
ATOM 8378 O O . TYR B 1 415 ? 26.406 28.766 -1.303 1 98.44 415 TYR B O 1
ATOM 8386 N N . GLU B 1 416 ? 24.578 27.5 -0.848 1 97.81 416 GLU B N 1
ATOM 8387 C CA . GLU B 1 416 ? 25.188 26.25 -1.34 1 97.81 416 GLU B CA 1
ATOM 8388 C C . GLU B 1 416 ? 25.531 26.359 -2.818 1 97.81 416 GLU B C 1
ATOM 8390 O O . GLU B 1 416 ? 26.453 25.688 -3.295 1 97.81 416 GLU B O 1
ATOM 8395 N N . GLN B 1 417 ? 24.828 27.234 -3.557 1 97.31 417 GLN B N 1
ATOM 8396 C CA . GLN B 1 417 ? 25.047 27.344 -4.996 1 97.31 417 GLN B CA 1
ATOM 8397 C C . GLN B 1 417 ? 26.094 28.406 -5.316 1 97.31 417 GLN B C 1
ATOM 8399 O O . GLN B 1 417 ? 26.422 28.641 -6.484 1 97.31 417 GLN B O 1
ATOM 8404 N N . GLY B 1 418 ? 26.578 29.141 -4.34 1 97.5 418 GLY B N 1
ATOM 8405 C CA . GLY B 1 418 ? 27.719 30 -4.57 1 97.5 418 GLY B CA 1
ATOM 8406 C C . GLY B 1 418 ? 27.359 31.469 -4.65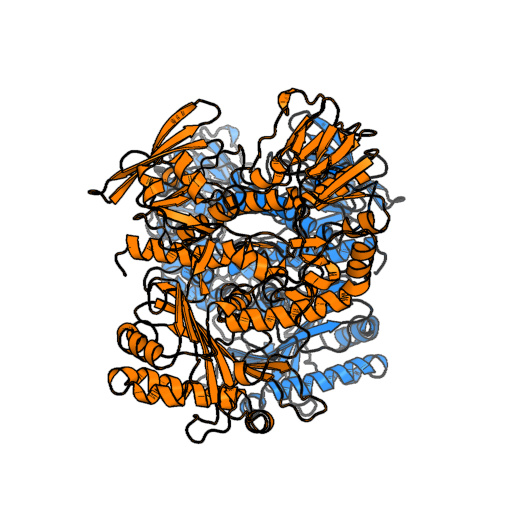2 1 97.5 418 GLY B C 1
ATOM 8407 O O . GLY B 1 418 ? 28.109 32.281 -5.211 1 97.5 418 GLY B O 1
ATOM 8408 N N . VAL B 1 419 ? 26.234 31.859 -4.191 1 97.94 419 VAL B N 1
ATOM 8409 C CA . VAL B 1 419 ? 25.906 33.281 -4.047 1 97.94 419 VAL B CA 1
ATOM 8410 C C . VAL B 1 419 ? 26.859 33.938 -3.061 1 97.94 419 VAL B C 1
ATOM 8412 O O . VAL B 1 419 ? 27.25 33.344 -2.057 1 97.94 419 VAL B O 1
ATOM 8415 N N . ASN B 1 420 ? 27.234 35.156 -3.408 1 98.19 420 ASN B N 1
ATOM 8416 C CA . ASN B 1 420 ? 28.281 35.844 -2.646 1 98.19 420 ASN B CA 1
ATOM 8417 C C . ASN B 1 420 ? 27.812 36.219 -1.244 1 98.19 420 ASN B C 1
ATOM 8419 O O . ASN B 1 420 ? 28.484 35.906 -0.256 1 98.19 420 ASN B O 1
ATOM 8423 N N . GLU B 1 421 ? 26.703 36.938 -1.128 1 98.44 421 GLU B N 1
ATOM 8424 C CA . GLU B 1 421 ? 26.125 37.312 0.158 1 98.44 421 GLU B CA 1
ATOM 8425 C C . GLU B 1 421 ? 24.625 37.031 0.19 1 98.44 421 GLU B C 1
ATOM 8427 O O . GLU B 1 421 ? 23.906 37.406 -0.74 1 98.44 421 GLU B O 1
ATOM 8432 N N . VAL B 1 422 ? 24.25 36.344 1.207 1 98.75 422 VAL B N 1
ATOM 8433 C CA . VAL B 1 422 ? 22.844 36.031 1.421 1 98.75 422 VAL B CA 1
ATOM 8434 C C . VAL B 1 422 ? 22.359 36.688 2.713 1 98.75 422 VAL B C 1
ATOM 8436 O O . VAL B 1 422 ? 22.922 36.469 3.783 1 98.75 422 VAL B O 1
ATOM 8439 N N . THR B 1 423 ? 21.312 37.5 2.645 1 98.75 423 THR B N 1
ATOM 8440 C CA . THR B 1 423 ? 20.719 38.156 3.812 1 98.75 423 THR B CA 1
ATOM 8441 C C . THR B 1 423 ? 19.234 37.781 3.945 1 98.75 423 THR B C 1
ATOM 8443 O O . THR B 1 423 ? 18.484 37.875 2.982 1 98.75 423 THR B O 1
ATOM 8446 N N . MET B 1 424 ? 18.891 37.312 5.086 1 98.75 424 MET B N 1
ATOM 8447 C CA . MET B 1 424 ? 17.484 37.062 5.43 1 98.75 424 MET B CA 1
ATOM 8448 C C . MET B 1 424 ? 16.891 38.25 6.168 1 98.75 424 MET B C 1
ATOM 8450 O O . MET B 1 424 ? 17.484 38.75 7.129 1 98.75 424 MET B O 1
ATOM 8454 N N . LEU B 1 425 ? 15.766 38.719 5.695 1 98.56 425 LEU B N 1
ATOM 8455 C CA . LEU B 1 425 ? 15.047 39.781 6.391 1 98.56 425 LEU B CA 1
ATOM 8456 C C . LEU B 1 425 ? 13.906 39.188 7.223 1 98.56 425 LEU B C 1
ATOM 8458 O O . LEU B 1 425 ? 12.859 38.812 6.68 1 98.56 425 LEU B O 1
ATOM 8462 N N . GLN B 1 426 ? 14.094 39.125 8.492 1 98.25 426 GLN B N 1
ATOM 8463 C CA . GLN B 1 426 ? 13.102 38.594 9.422 1 98.25 426 GLN B CA 1
ATOM 8464 C C . GLN B 1 426 ? 12.164 39.688 9.898 1 98.25 426 GLN B C 1
ATOM 8466 O O . GLN B 1 426 ? 12.594 40.625 10.57 1 98.25 426 GLN B O 1
ATOM 8471 N N . ARG B 1 427 ? 10.922 39.531 9.617 1 95.12 427 ARG B N 1
ATOM 8472 C CA . ARG B 1 427 ? 9.953 40.562 9.953 1 95.12 427 ARG B CA 1
ATOM 8473 C C . ARG B 1 427 ? 9.344 40.312 11.328 1 95.12 427 ARG B C 1
ATOM 8475 O O . ARG B 1 427 ? 8.945 41.281 12.008 1 95.12 427 ARG B O 1
ATOM 8482 N N . SER B 1 428 ? 9.133 39.062 11.695 1 94.5 428 SER B N 1
ATOM 8483 C CA . SER B 1 428 ? 8.625 38.625 13 1 94.5 428 SER B CA 1
ATOM 8484 C C . SER B 1 428 ? 9.344 37.375 13.492 1 94.5 428 SER B C 1
ATOM 8486 O O . SER B 1 428 ? 10.086 36.75 12.742 1 94.5 428 SER B O 1
ATOM 8488 N N . SER B 1 429 ? 9.164 37.062 14.781 1 97.06 429 SER B N 1
ATOM 8489 C CA . SER B 1 429 ? 9.812 35.875 15.336 1 97.06 429 SER B CA 1
ATOM 8490 C C . SER B 1 429 ? 9.273 34.625 14.703 1 97.06 429 SER B C 1
ATOM 8492 O O . SER B 1 429 ? 8.164 34.594 14.164 1 97.06 429 SER B O 1
ATOM 8494 N N . THR B 1 430 ? 10.078 33.594 14.688 1 98.06 430 THR B N 1
ATOM 8495 C CA . THR B 1 430 ? 9.766 32.312 14.062 1 98.06 430 THR B CA 1
ATOM 8496 C C . THR B 1 430 ? 9.914 31.156 15.062 1 98.06 430 THR B C 1
ATOM 8498 O O . THR B 1 430 ? 10.867 31.125 15.836 1 98.06 430 THR B O 1
ATOM 8501 N N . CYS B 1 431 ? 8.914 30.25 15.133 1 98.5 431 CYS B N 1
ATOM 8502 C CA . CYS B 1 431 ? 9.078 29.031 15.922 1 98.5 431 CYS B CA 1
ATOM 8503 C C . CYS B 1 431 ? 9.961 28.031 15.188 1 98.5 431 CYS B C 1
ATOM 8505 O O . CYS B 1 431 ? 9.562 27.484 14.148 1 98.5 431 CYS B O 1
ATOM 8507 N N . VAL B 1 432 ? 11.141 27.75 15.711 1 98.38 432 VAL B N 1
ATOM 8508 C CA . VAL B 1 432 ? 12.094 26.875 15.023 1 98.38 432 VAL B CA 1
ATOM 8509 C C . VAL B 1 432 ? 12.188 25.547 15.758 1 98.38 432 VAL B C 1
ATOM 8511 O O . VAL B 1 432 ? 12.398 25.5 16.969 1 98.38 432 VAL B O 1
ATOM 8514 N N . ILE B 1 433 ? 11.992 24.484 15.062 1 97.75 433 ILE B N 1
ATOM 8515 C CA . ILE B 1 433 ? 12.281 23.141 15.555 1 97.75 433 ILE B CA 1
ATOM 8516 C C . ILE B 1 433 ? 13.156 22.406 14.547 1 97.75 433 ILE B C 1
ATOM 8518 O O . ILE B 1 433 ? 13.094 22.672 13.344 1 97.75 433 ILE B O 1
ATOM 8522 N N . SER B 1 434 ? 14.008 21.5 15.055 1 97.69 434 SER B N 1
ATOM 8523 C CA . SER B 1 434 ? 14.836 20.719 14.141 1 97.69 434 SER B CA 1
ATOM 8524 C C . SER B 1 434 ? 14.078 19.516 13.594 1 97.69 434 SER B C 1
ATOM 8526 O O . SER B 1 434 ? 13.211 18.969 14.273 1 97.69 434 SER B O 1
ATOM 8528 N N . SER B 1 435 ? 14.398 19.109 12.367 1 96.44 435 SER B N 1
ATOM 8529 C CA . SER B 1 435 ? 13.836 17.891 11.797 1 96.44 435 SER B CA 1
ATOM 8530 C C . SER B 1 435 ? 14.266 16.672 12.586 1 96.44 435 SER B C 1
ATOM 8532 O O . SER B 1 435 ? 13.445 15.797 12.891 1 96.44 435 SER B O 1
ATOM 8534 N N . ASP B 1 436 ? 15.461 16.562 13 1 93.69 436 ASP B N 1
ATOM 8535 C CA . ASP B 1 436 ? 16.047 15.383 13.617 1 93.69 436 ASP B CA 1
ATOM 8536 C C . ASP B 1 436 ? 15.484 15.148 15.016 1 93.69 436 ASP B C 1
ATOM 8538 O O . ASP B 1 436 ? 15.266 14.008 15.422 1 93.69 436 ASP B O 1
ATOM 8542 N N . ASP B 1 437 ? 15.305 16.266 15.734 1 96 437 ASP B N 1
ATOM 8543 C CA . ASP B 1 437 ? 14.852 16.141 17.109 1 96 437 ASP B CA 1
ATOM 8544 C C . ASP B 1 437 ? 13.406 16.594 17.266 1 96 437 ASP B C 1
ATOM 8546 O O . ASP B 1 437 ? 12.547 15.828 17.719 1 96 437 ASP B O 1
ATOM 8550 N N . GLY B 1 438 ? 13.172 17.828 16.844 1 96.81 438 GLY B N 1
ATOM 8551 C CA . GLY B 1 438 ? 11.859 18.406 17.047 1 96.81 438 GLY B CA 1
ATOM 8552 C C . GLY B 1 438 ? 10.742 17.625 16.375 1 96.81 438 GLY B C 1
ATOM 8553 O O . GLY B 1 438 ? 9.766 17.25 17.031 1 96.81 438 GLY B O 1
ATOM 8554 N N . VAL B 1 439 ? 10.883 17.344 15.117 1 96.44 439 VAL B N 1
ATOM 8555 C CA . VAL B 1 439 ? 9.852 16.609 14.383 1 96.44 439 VAL B CA 1
ATOM 8556 C C . VAL B 1 439 ? 9.727 15.195 14.93 1 96.44 439 VAL B C 1
ATOM 8558 O O . VAL B 1 439 ? 8.617 14.656 15.039 1 96.44 439 VAL B O 1
ATOM 8561 N N . ARG B 1 440 ? 10.836 14.602 15.266 1 96.19 440 ARG B N 1
ATOM 8562 C CA . ARG B 1 440 ? 10.828 13.273 15.859 1 96.19 440 ARG B CA 1
ATOM 8563 C C . ARG B 1 440 ? 9.977 13.242 17.125 1 96.19 440 ARG B C 1
ATOM 8565 O O . ARG B 1 440 ? 9.156 12.336 17.297 1 96.19 440 ARG B O 1
ATOM 8572 N N . VAL B 1 441 ? 10.117 14.211 17.969 1 97.44 441 VAL B N 1
ATOM 8573 C CA . VAL B 1 441 ? 9.383 14.297 19.234 1 97.44 441 VAL B CA 1
ATOM 8574 C C . VAL B 1 441 ? 7.895 14.492 18.938 1 97.44 441 VAL B C 1
ATOM 8576 O O . VAL B 1 441 ? 7.047 13.859 19.562 1 97.44 441 VAL B O 1
ATOM 8579 N N . ASN B 1 442 ? 7.605 15.328 17.984 1 96.88 442 ASN B N 1
ATOM 8580 C CA . ASN B 1 442 ? 6.219 15.641 17.656 1 96.88 442 ASN B CA 1
ATOM 8581 C C . ASN B 1 442 ? 5.484 14.406 17.125 1 96.88 442 ASN B C 1
ATOM 8583 O O . ASN B 1 442 ? 4.273 14.273 17.312 1 96.88 442 ASN B O 1
ATOM 8587 N N . CYS B 1 443 ? 6.223 13.477 16.484 1 97 443 CYS B N 1
ATOM 8588 C CA . CYS B 1 443 ? 5.594 12.344 15.812 1 97 443 CYS B CA 1
ATOM 8589 C C . CYS B 1 443 ? 5.688 11.086 16.672 1 97 443 CYS B C 1
ATOM 8591 O O . CYS B 1 443 ? 5.051 10.078 16.359 1 97 443 CYS B O 1
ATOM 8593 N N . GLU B 1 444 ? 6.391 11.141 17.734 1 96.19 444 GLU B N 1
ATOM 8594 C CA . GLU B 1 444 ? 6.77 9.969 18.516 1 96.19 444 GLU B CA 1
ATOM 8595 C C . GLU B 1 444 ? 5.543 9.234 19.047 1 96.19 444 GLU B C 1
ATOM 8597 O O . GLU B 1 444 ? 4.641 9.844 19.609 1 96.19 444 GLU B O 1
ATOM 8602 N N . GLY B 1 445 ? 5.492 7.984 18.812 1 95.06 445 GLY B N 1
ATOM 8603 C CA . GLY B 1 445 ? 4.477 7.113 19.375 1 95.06 445 GLY B CA 1
ATOM 8604 C C . GLY B 1 445 ? 3.205 7.062 18.547 1 95.06 445 GLY B C 1
ATOM 8605 O O . GLY B 1 445 ? 2.375 6.168 18.734 1 95.06 445 GLY B O 1
ATOM 8606 N N . VAL B 1 446 ? 2.986 7.969 17.609 1 96.12 446 VAL B N 1
ATOM 8607 C CA . VAL B 1 446 ? 1.73 8.039 16.875 1 96.12 446 VAL B CA 1
ATOM 8608 C C . VAL B 1 446 ? 2.008 7.969 15.367 1 96.12 446 VAL B C 1
ATOM 8610 O O . VAL B 1 446 ? 1.687 6.969 14.719 1 96.12 446 VAL B O 1
ATOM 8613 N N . PHE B 1 447 ? 2.762 8.977 14.883 1 97 447 PHE B N 1
ATOM 8614 C CA . PHE B 1 447 ? 3.105 9 13.469 1 97 447 PHE B CA 1
ATOM 8615 C C . PHE B 1 447 ? 4.566 8.617 13.258 1 97 447 PHE B C 1
ATOM 8617 O O . PHE B 1 447 ? 5.332 9.375 12.664 1 97 447 PHE B O 1
ATOM 8624 N N . ASP B 1 448 ? 5.008 7.523 13.742 1 95.12 448 ASP B N 1
ATOM 8625 C CA . ASP B 1 448 ? 6.387 7.074 13.586 1 95.12 448 ASP B CA 1
ATOM 8626 C C . ASP B 1 448 ? 6.445 5.59 13.227 1 95.12 448 ASP B C 1
ATOM 8628 O O . ASP B 1 448 ? 5.414 4.973 12.961 1 95.12 448 ASP B O 1
ATOM 8632 N N . LYS B 1 449 ? 7.637 5.039 13.078 1 94.62 449 LYS B N 1
ATOM 8633 C CA . LYS B 1 449 ? 7.867 3.695 12.547 1 94.62 449 LYS B CA 1
ATOM 8634 C C . LYS B 1 449 ? 7.258 2.633 13.461 1 94.62 449 LYS B C 1
ATOM 8636 O O . LYS B 1 449 ? 6.938 1.532 13.008 1 94.62 449 LYS B O 1
ATOM 8641 N N . ASP B 1 450 ? 7.031 2.928 14.703 1 95.06 450 ASP B N 1
ATOM 8642 C CA . ASP B 1 450 ? 6.512 1.956 15.664 1 95.06 450 ASP B CA 1
ATOM 8643 C C . ASP B 1 450 ? 5.094 2.316 16.094 1 95.06 450 ASP B C 1
ATOM 8645 O O . ASP B 1 450 ? 4.559 1.723 17.031 1 95.06 450 ASP B O 1
ATOM 8649 N N . GLY B 1 451 ? 4.504 3.324 15.453 1 95.88 451 GLY B N 1
ATOM 8650 C CA . GLY B 1 451 ? 3.154 3.752 15.789 1 95.88 451 GLY B CA 1
ATOM 8651 C C . GLY B 1 451 ? 2.082 2.855 15.195 1 95.88 451 GLY B C 1
ATOM 8652 O O . GLY B 1 451 ? 2.391 1.848 14.555 1 95.88 451 GLY B O 1
ATOM 8653 N N . PRO B 1 452 ? 0.798 3.121 15.477 1 96.12 452 PRO B N 1
ATOM 8654 C CA . PRO B 1 452 ? -0.318 2.379 14.883 1 96.12 452 PRO B CA 1
ATOM 8655 C C . PRO B 1 452 ? -0.484 2.654 13.391 1 96.12 452 PRO B C 1
ATOM 8657 O O . PRO B 1 452 ? 0.284 3.428 12.812 1 96.12 452 PRO B O 1
ATOM 8660 N N . ASP B 1 453 ? -1.436 1.962 12.789 1 94 453 ASP B N 1
ATOM 8661 C CA . ASP B 1 453 ? -1.715 2.285 11.398 1 94 453 ASP B CA 1
ATOM 8662 C C . ASP B 1 453 ? -2.227 3.715 11.258 1 94 453 ASP B C 1
ATOM 8664 O O . ASP B 1 453 ? -2.658 4.324 12.234 1 94 453 ASP B O 1
ATOM 8668 N N . ILE B 1 454 ? -2.213 4.238 10.141 1 96.56 454 ILE B N 1
ATOM 8669 C CA . ILE B 1 454 ? -2.385 5.664 9.883 1 96.56 454 ILE B CA 1
ATOM 8670 C C . ILE B 1 454 ? -3.799 6.09 10.266 1 96.56 454 ILE B C 1
ATOM 8672 O O . ILE B 1 454 ? -4.008 7.215 10.727 1 96.56 454 ILE B O 1
ATOM 8676 N N . ASP B 1 455 ? -4.785 5.234 10.094 1 96.62 455 ASP B N 1
ATOM 8677 C CA . ASP B 1 455 ? -6.152 5.578 10.461 1 96.62 455 ASP B CA 1
ATOM 8678 C C . ASP B 1 455 ? -6.301 5.723 11.969 1 96.62 455 ASP B C 1
ATOM 8680 O O . ASP B 1 455 ? -7.008 6.609 12.453 1 96.62 455 ASP B O 1
ATOM 8684 N N . THR B 1 456 ? -5.641 4.82 12.711 1 97.81 456 THR B N 1
ATOM 8685 C CA . THR B 1 456 ? -5.656 4.91 14.164 1 97.81 456 THR B CA 1
ATOM 8686 C C . THR B 1 456 ? -4.867 6.125 14.641 1 97.81 456 THR B C 1
ATOM 8688 O O . THR B 1 456 ? -5.262 6.793 15.602 1 97.81 456 THR B O 1
ATOM 8691 N N . ALA B 1 457 ? -3.748 6.41 13.961 1 98.12 457 ALA B N 1
ATOM 8692 C CA . ALA B 1 457 ? -2.99 7.613 14.289 1 98.12 457 ALA B CA 1
ATOM 8693 C C . ALA B 1 457 ? -3.854 8.867 14.133 1 98.12 457 ALA B C 1
ATOM 8695 O O . ALA B 1 457 ? -3.842 9.742 15 1 98.12 457 ALA B O 1
ATOM 8696 N N . ASP B 1 458 ? -4.613 8.914 13.062 1 98.31 458 ASP B N 1
ATOM 8697 C CA . ASP B 1 458 ? -5.527 10.031 12.844 1 98.31 458 ASP B CA 1
ATOM 8698 C C . ASP B 1 458 ? -6.602 10.086 13.922 1 98.31 458 ASP B C 1
ATOM 8700 O O . ASP B 1 458 ? -6.957 11.164 14.398 1 98.31 458 ASP B O 1
ATOM 8704 N N . LEU B 1 459 ? -7.109 8.922 14.297 1 98 459 LEU B N 1
ATOM 8705 C CA . LEU B 1 459 ? -8.117 8.844 15.352 1 98 459 LEU B CA 1
ATOM 8706 C C . LEU B 1 459 ? -7.59 9.445 16.656 1 98 459 LEU B C 1
ATOM 8708 O O . LEU B 1 459 ? -8.305 10.18 17.328 1 98 459 LEU B O 1
ATOM 8712 N N . LEU B 1 460 ? -6.375 9.18 16.938 1 97.31 460 LEU B N 1
ATOM 8713 C CA . LEU B 1 460 ? -5.75 9.656 18.156 1 97.31 460 LEU B CA 1
ATOM 8714 C C . LEU B 1 460 ? -5.535 11.164 18.109 1 97.31 460 LEU B C 1
ATOM 8716 O O . LEU B 1 460 ? -5.828 11.875 19.078 1 97.31 460 LEU B O 1
ATOM 8720 N N . LEU B 1 461 ? -5.09 11.617 17.016 1 96.81 461 LEU B N 1
ATOM 8721 C CA . LEU B 1 461 ? -4.801 13.039 16.891 1 96.81 461 LEU B CA 1
ATOM 8722 C C . LEU B 1 461 ? -6.09 13.859 16.891 1 96.81 461 LEU B C 1
ATOM 8724 O O . LEU B 1 461 ? -6.238 14.789 17.688 1 96.81 461 LEU B O 1
ATOM 8728 N N . HIS B 1 462 ? -6.992 13.484 16.062 1 97.62 462 HIS B N 1
ATOM 8729 C CA . HIS B 1 462 ? -8.188 14.297 15.852 1 97.62 462 HIS B CA 1
ATOM 8730 C C . HIS B 1 462 ? -9.203 14.086 16.969 1 97.62 462 HIS B C 1
ATOM 8732 O O . HIS B 1 462 ? -10.133 14.867 17.125 1 97.62 462 HIS B O 1
ATOM 8738 N N . GLY B 1 463 ? -8.984 13.07 17.781 1 97.62 463 GLY B N 1
ATOM 8739 C CA . GLY B 1 463 ? -9.898 12.781 18.875 1 97.62 463 GLY B CA 1
ATOM 8740 C C . GLY B 1 463 ? -9.656 13.633 20.094 1 97.62 463 GLY B C 1
ATOM 8741 O O . GLY B 1 463 ? -10.469 13.641 21.031 1 97.62 463 GLY B O 1
ATOM 8742 N N . ASN B 1 464 ? -8.656 14.422 20.094 1 96.44 464 ASN B N 1
ATOM 8743 C CA . ASN B 1 464 ? -8.344 15.281 21.234 1 96.44 464 ASN B CA 1
ATOM 8744 C C . ASN B 1 464 ? -9.078 16.609 21.156 1 96.44 464 ASN B C 1
ATOM 8746 O O . ASN B 1 464 ? -8.984 17.328 20.141 1 96.44 464 ASN B O 1
ATOM 8750 N N . PRO B 1 465 ? -9.805 16.906 22.219 1 95.62 465 PRO B N 1
ATOM 8751 C CA . PRO B 1 465 ? -10.242 18.312 22.266 1 95.62 465 PRO B CA 1
ATOM 8752 C C . PRO B 1 465 ? -9.07 19.281 22.25 1 95.62 465 PRO B C 1
ATOM 8754 O O . PRO B 1 465 ? -7.949 18.922 22.609 1 95.62 465 PRO B O 1
ATOM 8757 N N . ILE B 1 466 ? -9.32 20.484 21.875 1 95 466 ILE B N 1
ATOM 8758 C CA . ILE B 1 466 ? -8.258 21.438 21.578 1 95 466 ILE B CA 1
ATOM 8759 C C . ILE B 1 466 ? -7.434 21.688 22.844 1 95 466 ILE B C 1
ATOM 8761 O O . ILE B 1 466 ? -6.215 21.859 22.766 1 95 466 ILE B O 1
ATOM 8765 N N . TRP B 1 467 ? -8.062 21.75 24.016 1 93.81 467 TRP B N 1
ATOM 8766 C CA . TRP B 1 467 ? -7.309 22.016 25.25 1 93.81 467 TRP B CA 1
ATOM 8767 C C . TRP B 1 467 ? -6.328 20.891 25.547 1 93.81 467 TRP B C 1
ATOM 8769 O O . TRP B 1 467 ? -5.234 21.125 26.062 1 93.81 467 TRP B O 1
ATOM 8779 N N . LEU B 1 468 ? -6.715 19.672 25.281 1 95.19 468 LEU B N 1
ATOM 8780 C CA . LEU B 1 468 ? -5.812 18.547 25.484 1 95.19 468 LEU B CA 1
ATOM 8781 C C . LEU B 1 468 ? -4.707 18.547 24.438 1 95.19 468 LEU B C 1
ATOM 8783 O O . LEU B 1 468 ? -3.551 18.234 24.75 1 95.19 468 LEU B O 1
ATOM 8787 N N . THR B 1 469 ? -5.043 18.859 23.203 1 95.44 469 THR B N 1
ATOM 8788 C CA . THR B 1 469 ? -4.039 19.016 22.156 1 95.44 469 THR B CA 1
ATOM 8789 C C . THR B 1 469 ? -3 20.062 22.547 1 95.44 469 THR B C 1
ATOM 8791 O O . THR B 1 469 ? -1.797 19.828 22.406 1 95.44 469 THR B O 1
ATOM 8794 N N . ASN B 1 470 ? -3.486 21.172 23.031 1 95.88 470 ASN B N 1
ATOM 8795 C CA . ASN B 1 470 ? -2.578 22.219 23.484 1 95.88 470 ASN B CA 1
ATOM 8796 C C . ASN B 1 470 ? -1.629 21.703 24.562 1 95.88 470 ASN B C 1
ATOM 8798 O O . ASN B 1 470 ? -0.42 21.922 24.5 1 95.88 470 ASN B O 1
ATOM 8802 N N . ALA B 1 471 ? -2.191 20.984 25.5 1 95.19 471 ALA B N 1
ATOM 8803 C CA . ALA B 1 471 ? -1.395 20.484 26.625 1 95.19 471 ALA B CA 1
ATOM 8804 C C . ALA B 1 471 ? -0.315 19.516 26.125 1 95.19 471 ALA B C 1
ATOM 8806 O O . ALA B 1 471 ? 0.836 19.594 26.562 1 95.19 471 ALA B O 1
ATOM 8807 N N . ILE B 1 472 ? -0.696 18.703 25.281 1 95.44 472 ILE B N 1
ATOM 8808 C CA . ILE B 1 472 ? 0.24 17.719 24.734 1 95.44 472 ILE B CA 1
ATOM 8809 C C . ILE B 1 472 ? 1.323 18.438 23.922 1 95.44 472 ILE B C 1
ATOM 8811 O O . ILE B 1 472 ? 2.512 18.141 24.078 1 95.44 472 ILE B O 1
ATOM 8815 N N . MET B 1 473 ? 0.963 19.391 23.172 1 96.81 473 MET B N 1
ATOM 8816 C CA . MET B 1 473 ? 1.9 20.125 22.328 1 96.81 473 MET B CA 1
ATOM 8817 C C . MET B 1 473 ? 2.867 20.953 23.172 1 96.81 473 MET B C 1
ATOM 8819 O O . MET B 1 473 ? 4.027 21.125 22.797 1 96.81 473 MET B O 1
ATOM 8823 N N . GLN B 1 474 ? 2.348 21.422 24.25 1 97.38 474 GLN B N 1
ATOM 8824 C CA . GLN B 1 474 ? 3.217 22.141 25.172 1 97.38 474 GLN B CA 1
ATOM 8825 C C . GLN B 1 474 ? 4.32 21.234 25.703 1 97.38 474 GLN B C 1
ATOM 8827 O O . GLN B 1 474 ? 5.484 21.641 25.781 1 97.38 474 GLN B O 1
ATOM 8832 N N . GLN B 1 475 ? 3.963 20.031 26.062 1 97 475 GLN B N 1
ATOM 8833 C CA . GLN B 1 475 ? 4.961 19.078 26.531 1 97 475 GLN B CA 1
ATOM 8834 C C . GLN B 1 475 ? 5.957 18.719 25.438 1 97 475 GLN B C 1
ATOM 8836 O O . GLN B 1 475 ? 7.156 18.594 25.688 1 97 475 GLN B O 1
ATOM 8841 N N . GLN B 1 476 ? 5.48 18.562 24.25 1 97.31 476 GLN B N 1
ATOM 8842 C CA . GLN B 1 476 ? 6.336 18.219 23.125 1 97.31 476 GLN B CA 1
ATOM 8843 C C . GLN B 1 476 ? 7.34 19.344 22.828 1 97.31 476 GLN B C 1
ATOM 8845 O O . GLN B 1 476 ? 8.531 19.078 22.641 1 97.31 476 GLN B O 1
ATOM 8850 N N . TYR B 1 477 ? 6.828 20.531 22.797 1 98.12 477 TYR B N 1
ATOM 8851 C CA . TYR B 1 477 ? 7.738 21.641 22.516 1 98.12 477 TYR B CA 1
ATOM 8852 C C . TYR B 1 477 ? 8.75 21.812 23.656 1 98.12 477 TYR B C 1
ATOM 8854 O O . TYR B 1 477 ? 9.906 22.156 23.406 1 98.12 477 TYR B O 1
ATOM 8862 N N . ARG B 1 478 ? 8.289 21.625 24.859 1 97.75 478 ARG B N 1
ATOM 8863 C CA . ARG B 1 478 ? 9.203 21.656 26 1 97.75 478 ARG B CA 1
ATOM 8864 C C . ARG B 1 478 ? 10.359 20.688 25.812 1 97.75 478 ARG B C 1
ATOM 8866 O O . ARG B 1 478 ? 11.523 21.047 25.984 1 97.75 478 ARG B O 1
ATOM 8873 N N . THR B 1 479 ? 10.062 19.531 25.406 1 97.69 479 THR B N 1
ATOM 8874 C CA . THR B 1 479 ? 11.062 18.5 25.188 1 97.69 479 THR B CA 1
ATOM 8875 C C . THR B 1 479 ? 11.945 18.844 23.984 1 97.69 479 THR B C 1
ATOM 8877 O O . THR B 1 479 ? 13.172 18.797 24.078 1 97.69 479 THR B O 1
ATOM 8880 N N . SER B 1 480 ? 11.359 19.25 22.922 1 97.25 480 SER B N 1
ATOM 8881 C CA . SER B 1 480 ? 12.102 19.531 21.688 1 97.25 480 SER B CA 1
ATOM 8882 C C . SER B 1 480 ? 13.016 20.75 21.875 1 97.25 480 SER B C 1
ATOM 8884 O O . SER B 1 480 ? 14.125 20.766 21.328 1 97.25 480 SER B O 1
ATOM 8886 N N . SER B 1 481 ? 12.547 21.75 22.562 1 97.81 481 SER B N 1
ATOM 8887 C CA . SER B 1 481 ? 13.344 22.969 22.75 1 97.81 481 SER B CA 1
ATOM 8888 C C . SER B 1 481 ? 14.594 22.672 23.578 1 97.81 481 SER B C 1
ATOM 8890 O O . SER B 1 481 ? 15.633 23.312 23.375 1 97.81 481 SER B O 1
ATOM 8892 N N . LYS B 1 482 ? 14.508 21.672 24.469 1 98.06 482 LYS B N 1
ATOM 8893 C CA . LYS B 1 482 ? 15.68 21.266 25.234 1 98.06 482 LYS B CA 1
ATOM 8894 C C . LYS B 1 482 ? 16.688 20.516 24.359 1 98.06 482 LYS B C 1
ATOM 8896 O O . LYS B 1 482 ? 17.891 20.719 24.484 1 98.06 482 LYS B O 1
ATOM 8901 N N . LEU B 1 483 ? 16.156 19.688 23.578 1 98.25 483 LEU B N 1
ATOM 8902 C CA . LEU B 1 483 ? 17.016 18.953 22.672 1 98.25 483 LEU B CA 1
ATOM 8903 C C . LEU B 1 483 ? 17.656 19.875 21.641 1 98.25 483 LEU B C 1
ATOM 8905 O O . LEU B 1 483 ? 18.797 19.641 21.203 1 98.25 483 LEU B O 1
ATOM 8909 N N . ASP B 1 484 ? 17 20.969 21.297 1 98 484 ASP B N 1
ATOM 8910 C CA . ASP B 1 484 ? 17.453 21.938 20.297 1 98 484 ASP B CA 1
ATOM 8911 C C . ASP B 1 484 ? 18.125 23.141 20.969 1 98 484 ASP B C 1
ATOM 8913 O O . ASP B 1 484 ? 18.25 24.203 20.375 1 98 484 ASP B O 1
ATOM 8917 N N . ALA B 1 485 ? 18.531 23 22.188 1 97.94 485 ALA B N 1
ATOM 8918 C CA . ALA B 1 485 ? 19.031 24.125 22.969 1 97.94 485 ALA B CA 1
ATOM 8919 C C . ALA B 1 485 ? 20.219 24.797 22.281 1 97.94 485 ALA B C 1
ATOM 8921 O O . ALA B 1 485 ? 20.312 26.016 22.234 1 97.94 485 ALA B O 1
ATOM 8922 N N . ARG B 1 486 ? 21.125 23.984 21.781 1 97.88 486 ARG B N 1
ATOM 8923 C CA . ARG B 1 486 ? 22.297 24.531 21.094 1 97.88 486 ARG B CA 1
ATOM 8924 C C . ARG B 1 486 ? 21.891 25.328 19.859 1 97.88 486 ARG B C 1
ATOM 8926 O O . ARG B 1 486 ? 22.438 26.391 19.578 1 97.88 486 ARG B O 1
ATOM 8933 N N . LEU B 1 487 ? 20.984 24.812 19.141 1 98.06 487 LEU B N 1
ATOM 8934 C CA . LEU B 1 487 ? 20.469 25.453 17.938 1 98.06 487 LEU B CA 1
ATOM 8935 C C . LEU B 1 487 ? 19.812 26.797 18.281 1 98.06 487 LEU B C 1
ATOM 8937 O O . LEU B 1 487 ? 20.109 27.812 17.656 1 98.06 487 LEU B O 1
ATOM 8941 N N . LEU B 1 488 ? 18.953 26.812 19.266 1 98.31 488 LEU B N 1
ATOM 8942 C CA . LEU B 1 488 ? 18.188 28 19.656 1 98.31 488 LEU B CA 1
ATOM 8943 C C . LEU B 1 488 ? 19.109 29.078 20.234 1 98.31 488 LEU B C 1
ATOM 8945 O O . LEU B 1 488 ? 18.953 30.266 19.938 1 98.31 488 LEU B O 1
ATOM 8949 N N . LYS B 1 489 ? 20.031 28.656 21.031 1 98.25 489 LYS B N 1
ATOM 8950 C CA . LYS B 1 489 ? 21 29.594 21.594 1 98.25 489 LYS B CA 1
ATOM 8951 C C . LYS B 1 489 ? 21.875 30.219 20.5 1 98.25 489 LYS B C 1
ATOM 8953 O O . LYS B 1 489 ? 22.141 31.422 20.516 1 98.25 489 LYS B O 1
ATOM 8958 N N . GLY B 1 490 ? 22.281 29.328 19.641 1 98.62 490 GLY B N 1
ATOM 8959 C CA . GLY B 1 490 ? 23.078 29.828 18.531 1 98.62 490 GLY B CA 1
ATOM 8960 C C . GLY B 1 490 ? 22.359 30.859 17.688 1 98.62 490 GLY B C 1
ATOM 8961 O O . GLY B 1 490 ? 22.953 31.875 17.281 1 98.62 490 GLY B O 1
ATOM 8962 N N . LEU B 1 491 ? 21.156 30.641 17.391 1 98.69 491 LEU B N 1
ATOM 8963 C CA . LEU B 1 491 ? 20.344 31.578 16.641 1 98.69 491 LEU B CA 1
ATOM 8964 C C . LEU B 1 491 ? 20.203 32.906 17.391 1 98.69 491 LEU B C 1
ATOM 8966 O O . LEU B 1 491 ? 20.344 33.969 16.812 1 98.69 491 LEU B O 1
ATOM 8970 N N . ALA B 1 492 ? 19.938 32.781 18.672 1 97.88 492 ALA B N 1
ATOM 8971 C CA . ALA B 1 492 ? 19.797 33.969 19.5 1 97.88 492 ALA B CA 1
ATOM 8972 C C . ALA B 1 492 ? 21.062 34.812 19.5 1 97.88 492 ALA B C 1
ATOM 8974 O O . ALA B 1 492 ? 21.016 36.062 19.469 1 97.88 492 ALA B O 1
ATOM 8975 N N . GLU B 1 493 ? 22.156 34.219 19.531 1 98.12 493 GLU B N 1
ATOM 8976 C CA . GLU B 1 493 ? 23.453 34.906 19.562 1 98.12 493 GLU B CA 1
ATOM 8977 C C . GLU B 1 493 ? 23.703 35.688 18.266 1 98.12 493 GLU B C 1
ATOM 8979 O O . GLU B 1 493 ? 24.438 36.656 18.25 1 98.12 493 GLU B O 1
ATOM 8984 N N . LYS B 1 494 ? 23.094 35.219 17.219 1 97.94 494 LYS B N 1
ATOM 8985 C CA . LYS B 1 494 ? 23.25 35.875 15.93 1 97.94 494 LYS B CA 1
ATOM 8986 C C . LYS B 1 494 ? 22.109 36.875 15.68 1 97.94 494 LYS B C 1
ATOM 8988 O O . LYS B 1 494 ? 22.016 37.469 14.602 1 97.94 494 LYS B O 1
ATOM 8993 N N . GLY B 1 495 ? 21.25 36.969 16.641 1 97.25 495 GLY B N 1
ATOM 8994 C CA . GLY B 1 495 ? 20.188 37.938 16.562 1 97.25 495 GLY B CA 1
ATOM 8995 C C . GLY B 1 495 ? 18.906 37.438 15.945 1 97.25 495 GLY B C 1
ATOM 8996 O O . GLY B 1 495 ? 17.938 38.188 15.789 1 97.25 495 GLY B O 1
ATOM 8997 N N . PHE B 1 496 ? 18.875 36.188 15.484 1 98.5 496 PHE B N 1
ATOM 8998 C CA . PHE B 1 496 ? 17.641 35.625 14.945 1 98.5 496 PHE B CA 1
ATOM 8999 C C . PHE B 1 496 ? 16.609 35.469 16.047 1 98.5 496 PHE B C 1
ATOM 9001 O O . PHE B 1 496 ? 16.875 34.844 17.094 1 98.5 496 PHE B O 1
ATOM 9008 N N . LYS B 1 497 ? 15.391 35.938 15.875 1 98.06 497 LYS B N 1
ATOM 9009 C CA . LYS B 1 497 ? 14.344 35.938 16.891 1 98.06 497 LYS B CA 1
ATOM 9010 C C . LYS B 1 497 ? 13.492 34.656 16.766 1 98.06 497 LYS B C 1
ATOM 9012 O O . LYS B 1 497 ? 12.914 34.406 15.703 1 98.06 497 LYS B O 1
ATOM 9017 N N . THR B 1 498 ? 13.422 33.969 17.828 1 98.31 498 THR B N 1
ATOM 9018 C CA . THR B 1 498 ? 12.609 32.75 17.875 1 98.31 498 THR B CA 1
ATOM 9019 C C . THR B 1 498 ? 11.469 32.875 18.875 1 98.31 498 THR B C 1
ATOM 9021 O O . THR B 1 498 ? 11.43 33.844 19.656 1 98.31 498 THR B O 1
ATOM 9024 N N . ASN B 1 499 ? 10.461 32.062 18.812 1 98.12 499 ASN B N 1
ATOM 9025 C CA . ASN B 1 499 ? 9.375 31.969 19.781 1 98.12 499 ASN B CA 1
ATOM 9026 C C . ASN B 1 499 ? 8.953 30.516 20.016 1 98.12 499 ASN B C 1
ATOM 9028 O O . ASN B 1 499 ? 9.445 29.609 19.344 1 98.12 499 ASN B O 1
ATOM 9032 N N . ALA B 1 500 ? 8.047 30.359 21 1 98.38 500 ALA B N 1
ATOM 9033 C CA . ALA B 1 500 ? 7.582 29.031 21.375 1 98.38 500 ALA B CA 1
ATOM 9034 C C . ALA B 1 500 ? 6.199 28.75 20.797 1 98.38 500 ALA B C 1
ATOM 9036 O O . ALA B 1 500 ? 5.566 27.75 21.156 1 98.38 500 ALA B O 1
ATOM 9037 N N . GLY B 1 501 ? 5.742 29.625 19.906 1 97.56 501 GLY B N 1
ATOM 9038 C CA . GLY B 1 501 ? 4.406 29.484 19.359 1 97.56 501 GLY B CA 1
ATOM 9039 C C . GLY B 1 501 ? 3.326 30.062 20.266 1 97.56 501 GLY B C 1
ATOM 9040 O O . GLY B 1 501 ? 3.623 30.594 21.328 1 97.56 501 GLY B O 1
ATOM 9041 N N . MET B 1 502 ? 2.117 29.891 19.812 1 96.38 502 MET B N 1
ATOM 9042 C CA . MET B 1 502 ? 0.962 30.344 20.578 1 96.38 502 MET B CA 1
ATOM 9043 C C . MET B 1 502 ? 0.687 29.422 21.75 1 96.38 502 MET B C 1
ATOM 9045 O O . MET B 1 502 ? 0.451 28.234 21.562 1 96.38 502 MET B O 1
ATOM 9049 N N . GLY B 1 503 ? 0.752 29.969 22.938 1 95.56 503 GLY B N 1
ATOM 9050 C CA . GLY B 1 503 ? 0.553 29.188 24.141 1 95.56 503 GLY B CA 1
ATOM 9051 C C . GLY B 1 503 ? 1.692 28.219 24.422 1 95.56 503 GLY B C 1
ATOM 9052 O O . GLY B 1 503 ? 1.536 27.281 25.203 1 95.56 503 GLY B O 1
ATOM 9053 N N . GLY B 1 504 ? 2.748 28.391 23.719 1 97.44 504 GLY B N 1
ATOM 9054 C CA . GLY B 1 504 ? 3.871 27.484 23.875 1 97.44 504 GLY B CA 1
ATOM 9055 C C . GLY B 1 504 ? 3.645 26.141 23.219 1 97.44 504 GLY B C 1
ATOM 9056 O O . GLY B 1 504 ? 4.254 25.141 23.609 1 97.44 504 GLY B O 1
ATOM 9057 N N . THR B 1 505 ? 2.785 26.109 22.25 1 97.12 505 THR B N 1
ATOM 9058 C CA . THR B 1 505 ? 2.383 24.844 21.641 1 97.12 505 THR B CA 1
ATOM 9059 C C . THR B 1 505 ? 3.266 24.516 20.438 1 97.12 505 THR B C 1
ATOM 9061 O O . THR B 1 505 ? 3.004 23.562 19.719 1 97.12 505 THR B O 1
ATOM 9064 N N . GLY B 1 506 ? 4.207 25.312 20.203 1 97.19 506 GLY B N 1
ATOM 9065 C CA . GLY B 1 506 ? 5.176 25.031 19.156 1 97.19 506 GLY B CA 1
ATOM 9066 C C . GLY B 1 506 ? 4.586 25.078 17.766 1 97.19 506 GLY B C 1
ATOM 9067 O O . GLY B 1 506 ? 3.727 25.922 17.484 1 97.19 506 GLY B O 1
ATOM 9068 N N . LEU B 1 507 ? 5.148 24.312 16.859 1 95.44 507 LEU B N 1
ATOM 9069 C CA . LEU B 1 507 ? 4.852 24.312 15.43 1 95.44 507 LEU B CA 1
ATOM 9070 C C . LEU B 1 507 ? 3.379 24.016 15.18 1 95.44 507 LEU B C 1
ATOM 9072 O O . LEU B 1 507 ? 2.709 24.734 14.438 1 95.44 507 LEU B O 1
ATOM 9076 N N . PHE B 1 508 ? 2.838 23.047 15.797 1 90.12 508 PHE B N 1
ATOM 9077 C CA . PHE B 1 508 ? 1.515 22.531 15.453 1 90.12 508 PHE B CA 1
ATOM 9078 C C . PHE B 1 508 ? 0.432 23.516 15.875 1 90.12 508 PHE B C 1
ATOM 9080 O O . PHE B 1 508 ? -0.574 23.688 15.188 1 90.12 508 PHE B O 1
ATOM 9087 N N . GLY B 1 509 ? 0.677 24.094 17.047 1 93.38 509 GLY B N 1
ATOM 9088 C CA . GLY B 1 509 ? -0.258 25.141 17.438 1 93.38 509 GLY B CA 1
ATOM 9089 C C . GLY B 1 509 ? -0.334 26.281 16.453 1 93.38 509 GLY B C 1
ATOM 9090 O O . GLY B 1 509 ? -1.416 26.812 16.203 1 93.38 509 GLY B O 1
ATOM 9091 N N . LEU B 1 510 ? 0.794 26.625 15.922 1 94.94 510 LEU B N 1
ATOM 9092 C CA . LEU B 1 510 ? 0.848 27.688 14.922 1 94.94 510 LEU B CA 1
ATOM 9093 C C . LEU B 1 510 ? 0.196 27.25 13.617 1 94.94 510 LEU B C 1
ATOM 9095 O O . LEU B 1 510 ? -0.525 28.016 12.984 1 94.94 510 LEU B O 1
ATOM 9099 N N . TYR B 1 511 ? 0.412 26.047 13.242 1 93.62 511 TYR B N 1
ATOM 9100 C CA . TYR B 1 511 ? -0.184 25.531 12.016 1 93.62 511 TYR B CA 1
ATOM 9101 C C . TYR B 1 511 ? -1.705 25.578 12.078 1 93.62 511 TYR B C 1
ATOM 9103 O O . TYR B 1 511 ? -2.363 25.984 11.125 1 93.62 511 TYR B O 1
ATOM 9111 N N . TYR B 1 512 ? -2.299 25.219 13.203 1 93.06 512 TYR B N 1
ATOM 9112 C CA . TYR B 1 512 ? -3.746 25.156 13.367 1 93.06 512 TYR B CA 1
ATOM 9113 C C . TYR B 1 512 ? -4.363 26.547 13.297 1 93.06 512 TYR B C 1
ATOM 9115 O O . TYR B 1 512 ? -5.496 26.703 12.836 1 93.06 512 TYR B O 1
ATOM 9123 N N . ARG B 1 513 ? -3.596 27.5 13.703 1 93 513 ARG B N 1
ATOM 9124 C CA . ARG B 1 513 ? -4.207 28.812 13.914 1 93 513 ARG B CA 1
ATOM 9125 C C . ARG B 1 513 ? -3.816 29.781 12.805 1 93 513 ARG B C 1
ATOM 9127 O O . ARG B 1 513 ? -4.629 30.609 12.375 1 93 513 ARG B O 1
ATOM 9134 N N . ARG B 1 514 ? -2.594 29.531 12.273 1 89.31 514 ARG B N 1
ATOM 9135 C CA . ARG B 1 514 ? -2.086 30.5 11.312 1 89.31 514 ARG B CA 1
ATOM 9136 C C . ARG B 1 514 ? -1.729 29.828 9.992 1 89.31 514 ARG B C 1
ATOM 9138 O O . ARG B 1 514 ? -1.608 30.5 8.961 1 89.31 514 ARG B O 1
ATOM 9145 N N . GLY B 1 515 ? -1.463 28.578 10.047 1 88.62 515 GLY B N 1
ATOM 9146 C CA . GLY B 1 515 ? -1.008 27.875 8.852 1 88.62 515 GLY B CA 1
ATOM 9147 C C . GLY B 1 515 ? 0.446 28.156 8.516 1 88.62 515 GLY B C 1
ATOM 9148 O O . GLY B 1 515 ? 0.949 27.703 7.492 1 88.62 515 GLY B O 1
ATOM 9149 N N . SER B 1 516 ? 1.127 28.984 9.391 1 89.81 516 SER B N 1
ATOM 9150 C CA . SER B 1 516 ? 2.51 29.391 9.164 1 89.81 516 SER B CA 1
ATOM 9151 C C . SER B 1 516 ? 3.17 29.828 10.469 1 89.81 516 SER B C 1
ATOM 9153 O O . SER B 1 516 ? 2.693 29.5 11.555 1 89.81 516 SER B O 1
ATOM 9155 N N . GLY B 1 517 ? 4.355 30.375 10.352 1 94.44 517 GLY B N 1
ATOM 9156 C CA . GLY B 1 517 ? 5.016 30.969 11.508 1 94.44 517 GLY B CA 1
ATOM 9157 C C . GLY B 1 517 ? 6.074 30.062 12.117 1 94.44 517 GLY B C 1
ATOM 9158 O O . GLY B 1 517 ? 6.582 30.344 13.203 1 94.44 517 GLY B O 1
ATOM 9159 N N . TYR B 1 518 ? 6.402 29.062 11.406 1 97.31 518 TYR B N 1
ATOM 9160 C CA . TYR B 1 518 ? 7.367 28.109 11.953 1 97.31 518 TYR B CA 1
ATOM 9161 C C . TYR B 1 518 ? 8.367 27.672 10.891 1 97.31 518 TYR B C 1
ATOM 9163 O O . TYR B 1 518 ? 8.156 27.906 9.695 1 97.31 518 TYR B O 1
ATOM 9171 N N . TYR B 1 519 ? 9.445 27.125 11.328 1 97.81 519 TYR B N 1
ATOM 9172 C CA . TYR B 1 519 ? 10.477 26.562 10.461 1 97.81 519 TYR B CA 1
ATOM 9173 C C . TYR B 1 519 ? 10.977 25.234 11.008 1 97.81 519 TYR B C 1
ATOM 9175 O O . TYR B 1 519 ? 11.352 25.141 12.18 1 97.81 519 TYR B O 1
ATOM 9183 N N . ILE B 1 520 ? 10.938 24.25 10.211 1 97.94 520 ILE B N 1
ATOM 9184 C CA . ILE B 1 520 ? 11.594 22.969 10.5 1 97.94 520 ILE B CA 1
ATOM 9185 C C . ILE B 1 520 ? 13.023 23 9.945 1 97.94 520 ILE B C 1
ATOM 9187 O O . ILE B 1 520 ? 13.227 22.938 8.734 1 97.94 520 ILE B O 1
ATOM 9191 N N . ASP B 1 521 ? 13.922 23.031 10.805 1 98.12 521 ASP B N 1
ATOM 9192 C CA . ASP B 1 521 ? 15.305 23.219 10.383 1 98.12 521 ASP B CA 1
ATOM 9193 C C . ASP B 1 521 ? 15.867 21.938 9.773 1 98.12 521 ASP B C 1
ATOM 9195 O O . ASP B 1 521 ? 15.891 20.891 10.43 1 98.12 521 ASP B O 1
ATOM 9199 N N . VAL B 1 522 ? 16.375 22.141 8.617 1 96.94 522 VAL B N 1
ATOM 9200 C CA . VAL B 1 522 ? 17.031 21.031 7.93 1 96.94 522 VAL B CA 1
ATOM 9201 C C . VAL B 1 522 ? 18.438 21.438 7.531 1 96.94 522 VAL B C 1
ATOM 9203 O O . VAL B 1 522 ? 19.078 20.781 6.711 1 96.94 522 VAL B O 1
ATOM 9206 N N . GLY B 1 523 ? 18.938 22.562 8.055 1 96.44 523 GLY B N 1
ATOM 9207 C CA . GLY B 1 523 ? 20.328 22.891 7.773 1 96.44 523 GLY B CA 1
ATOM 9208 C C . GLY B 1 523 ? 20.594 24.391 7.762 1 96.44 523 GLY B C 1
ATOM 9209 O O . GLY B 1 523 ? 21.703 24.828 8.078 1 96.44 523 GLY B O 1
ATOM 9210 N N . CYS B 1 524 ? 19.672 25.281 7.422 1 97.94 524 CYS B N 1
ATOM 9211 C CA . CYS B 1 524 ? 19.891 26.719 7.23 1 97.94 524 CYS B CA 1
ATOM 9212 C C . CYS B 1 524 ? 20.172 27.406 8.562 1 97.94 524 CYS B C 1
ATOM 9214 O O . CYS B 1 524 ? 20.922 28.375 8.609 1 97.94 524 CYS B O 1
ATOM 9216 N N . SER B 1 525 ? 19.578 26.969 9.648 1 98.06 525 SER B N 1
ATOM 9217 C CA . SER B 1 525 ? 19.828 27.562 10.953 1 98.06 525 SER B CA 1
ATOM 9218 C C . SER B 1 525 ? 21.312 27.516 11.305 1 98.06 525 SER B C 1
ATOM 9220 O O . SER B 1 525 ? 21.844 28.469 11.875 1 98.06 525 SER B O 1
ATOM 9222 N N . ASP B 1 526 ? 21.922 26.438 10.977 1 97.44 526 ASP B N 1
ATOM 9223 C CA . ASP B 1 526 ? 23.359 26.328 11.227 1 97.44 526 ASP B CA 1
ATOM 9224 C C . ASP B 1 526 ? 24.141 27.328 10.383 1 97.44 526 ASP B C 1
ATOM 9226 O O . ASP B 1 526 ? 25.172 27.844 10.82 1 97.44 526 ASP B O 1
ATOM 9230 N N . LEU B 1 527 ? 23.719 27.578 9.164 1 98.5 527 LEU B N 1
ATOM 9231 C CA . LEU B 1 527 ? 24.359 28.578 8.312 1 98.5 527 LEU B CA 1
ATOM 9232 C C . LEU B 1 527 ? 24.234 29.969 8.922 1 98.5 527 LEU B C 1
ATOM 9234 O O . LEU B 1 527 ? 25.172 30.766 8.836 1 98.5 527 LEU B O 1
ATOM 9238 N N . ILE B 1 528 ? 23.109 30.281 9.516 1 98.81 528 ILE B N 1
ATOM 9239 C CA . ILE B 1 528 ? 22.922 31.547 10.211 1 98.81 528 ILE B CA 1
ATOM 9240 C C . ILE B 1 528 ? 23.875 31.641 11.406 1 98.81 528 ILE B C 1
ATOM 9242 O O . ILE B 1 528 ? 24.562 32.625 11.578 1 98.81 528 ILE B O 1
ATOM 9246 N N . ILE B 1 529 ? 23.969 30.594 12.195 1 98.56 529 ILE B N 1
ATOM 9247 C CA . ILE B 1 529 ? 24.797 30.531 13.391 1 98.56 529 ILE B CA 1
ATOM 9248 C C . ILE B 1 529 ? 26.25 30.734 13.016 1 98.56 529 ILE B C 1
ATOM 9250 O O . ILE B 1 529 ? 27 31.391 13.742 1 98.56 529 ILE B O 1
ATOM 9254 N N . GLN B 1 530 ? 26.641 30.266 11.883 1 98.25 530 GLN B N 1
ATOM 9255 C CA . GLN B 1 530 ? 28.016 30.359 11.406 1 98.25 530 GLN B CA 1
ATOM 9256 C C . GLN B 1 530 ? 28.266 31.703 10.742 1 98.25 530 GLN B C 1
ATOM 9258 O O . GLN B 1 530 ? 29.406 32 10.359 1 98.25 530 GLN B O 1
ATOM 9263 N N . GLY B 1 531 ? 27.25 32.469 10.508 1 98.06 531 GLY B N 1
ATOM 9264 C CA . GLY B 1 531 ? 27.391 33.781 9.891 1 98.06 531 GLY B CA 1
ATOM 9265 C C . GLY B 1 531 ? 27.422 33.719 8.375 1 98.06 531 GLY B C 1
ATOM 9266 O O . GLY B 1 531 ? 27.703 34.75 7.723 1 98.06 531 GLY B O 1
ATOM 9267 N N . LYS B 1 532 ? 27.141 32.594 7.84 1 98.38 532 LYS B N 1
ATOM 9268 C CA . LYS B 1 532 ? 27.156 32.375 6.391 1 98.38 532 LYS B CA 1
ATOM 9269 C C . LYS B 1 532 ? 25.891 32.938 5.742 1 98.38 532 LYS B C 1
ATOM 9271 O O . LYS B 1 532 ? 25.922 33.344 4.574 1 98.38 532 LYS B O 1
ATOM 9276 N N . VAL B 1 533 ? 24.828 32.938 6.43 1 98.69 533 VAL B N 1
ATOM 9277 C CA . VAL B 1 533 ? 23.609 33.656 6.098 1 98.69 533 VAL B CA 1
ATOM 9278 C C . VAL B 1 533 ? 23.375 34.781 7.113 1 98.69 533 VAL B C 1
ATOM 9280 O O . VAL B 1 533 ? 23.266 34.531 8.312 1 98.69 533 VAL B O 1
ATOM 9283 N N . LYS B 1 534 ? 23.312 35.938 6.652 1 98.31 534 LYS B N 1
ATOM 9284 C CA . LYS B 1 534 ? 23.109 37.094 7.535 1 98.31 534 LYS B CA 1
ATOM 9285 C C . LYS B 1 534 ? 21.641 37.281 7.852 1 98.31 534 LYS B C 1
ATOM 9287 O O . LYS B 1 534 ? 20.766 36.938 7.051 1 98.31 534 LYS B O 1
ATOM 9292 N N . VAL B 1 535 ? 21.359 37.906 9.039 1 98.31 535 VAL B N 1
ATOM 9293 C CA . VAL B 1 535 ? 19.984 38.188 9.453 1 98.31 535 VAL B CA 1
ATOM 9294 C C . VAL B 1 535 ? 19.812 39.656 9.75 1 98.31 535 VAL B C 1
ATOM 9296 O O . VAL B 1 535 ? 20.656 40.281 10.43 1 98.31 535 VAL B O 1
ATOM 9299 N N . LYS B 1 536 ? 18.859 40.219 9.133 1 97.94 536 LYS B N 1
ATOM 9300 C CA . LYS B 1 536 ? 18.422 41.562 9.438 1 97.94 536 LYS B CA 1
ATOM 9301 C C . LYS B 1 536 ? 16.953 41.594 9.852 1 97.94 536 LYS B C 1
ATOM 9303 O O . LYS B 1 536 ? 16.203 40.688 9.531 1 97.94 536 LYS B O 1
ATOM 9308 N N . HIS B 1 537 ? 16.578 42.656 10.625 1 97.5 537 HIS B N 1
ATOM 9309 C CA . HIS B 1 537 ? 15.203 42.781 11.086 1 97.5 537 HIS B CA 1
ATOM 9310 C C . HIS B 1 537 ? 14.539 44 10.5 1 97.5 537 HIS B C 1
ATOM 9312 O O . HIS B 1 537 ? 15.211 45.031 10.242 1 97.5 537 HIS B O 1
ATOM 9318 N N . GLY B 1 538 ? 13.219 43.844 10.328 1 94.81 538 GLY B N 1
ATOM 9319 C CA . GLY B 1 538 ? 12.438 45 9.891 1 94.81 538 GLY B CA 1
ATOM 9320 C C . GLY B 1 538 ? 11.617 44.719 8.648 1 94.81 538 GLY B C 1
ATOM 9321 O O . GLY B 1 538 ? 11.352 43.562 8.32 1 94.81 538 GLY B O 1
ATOM 9322 N N . THR B 1 539 ? 11.086 45.875 8.062 1 96.38 539 THR B N 1
ATOM 9323 C CA . THR B 1 539 ? 10.312 45.844 6.828 1 96.38 539 THR B CA 1
ATOM 9324 C C . THR B 1 539 ? 10.891 46.781 5.789 1 96.38 539 THR B C 1
ATOM 9326 O O . THR B 1 539 ? 11.523 47.781 6.145 1 96.38 539 THR B O 1
ATOM 9329 N N . ILE B 1 540 ? 10.68 46.406 4.555 1 97.62 540 ILE B N 1
ATOM 9330 C CA . ILE B 1 540 ? 11.148 47.281 3.479 1 97.62 540 ILE B CA 1
ATOM 9331 C C . ILE B 1 540 ? 10.305 48.562 3.436 1 97.62 540 ILE B C 1
ATOM 9333 O O . ILE B 1 540 ? 9.078 48.469 3.332 1 97.62 540 ILE B O 1
ATOM 9337 N N . LYS B 1 541 ? 10.938 49.656 3.459 1 97.56 541 LYS B N 1
ATOM 9338 C CA . LYS B 1 541 ? 10.273 50.938 3.307 1 97.56 541 LYS B CA 1
ATOM 9339 C C . LYS B 1 541 ? 10.141 51.312 1.833 1 97.56 541 LYS B C 1
ATOM 9341 O O . LYS B 1 541 ? 9.07 51.719 1.39 1 97.56 541 LYS B O 1
ATOM 9346 N N . LYS B 1 542 ? 11.227 51.188 1.149 1 97.88 542 LYS B N 1
ATOM 9347 C CA . LYS B 1 542 ? 11.242 51.5 -0.281 1 97.88 542 LYS B CA 1
ATOM 9348 C C . LYS B 1 542 ? 12.438 50.812 -0.963 1 97.88 542 LYS B C 1
ATOM 9350 O O . LYS B 1 542 ? 13.422 50.469 -0.309 1 97.88 542 LYS B O 1
ATOM 9355 N N . PHE B 1 543 ? 12.305 50.625 -2.256 1 98.06 543 PHE B N 1
ATOM 9356 C CA . PHE B 1 543 ? 13.398 50.094 -3.059 1 98.06 543 PHE B CA 1
ATOM 9357 C C . PHE B 1 543 ? 14.312 51.219 -3.523 1 98.06 543 PHE B C 1
ATOM 9359 O O . PHE B 1 543 ? 13.883 52.375 -3.658 1 98.06 543 PHE B O 1
ATOM 9366 N N . LEU B 1 544 ? 15.555 50.906 -3.625 1 97.94 544 LEU B N 1
ATOM 9367 C CA . LEU B 1 544 ? 16.578 51.75 -4.258 1 97.94 544 LEU B CA 1
ATOM 9368 C C . LEU B 1 544 ? 17.047 51.125 -5.57 1 97.94 544 LEU B C 1
ATOM 9370 O O . LEU B 1 544 ? 16.625 50.031 -5.926 1 97.94 544 LEU B O 1
ATOM 9374 N N . GLU B 1 545 ? 17.875 51.875 -6.289 1 97.62 545 GLU B N 1
ATOM 9375 C CA . GLU B 1 545 ? 18.344 51.375 -7.586 1 97.62 545 GLU B CA 1
ATOM 9376 C C . GLU B 1 545 ? 19.078 50.062 -7.457 1 97.62 545 GLU B C 1
ATOM 9378 O O . GLU B 1 545 ? 19.031 49.219 -8.359 1 97.62 545 GLU B O 1
ATOM 9383 N N . HIS B 1 546 ? 19.844 49.906 -6.367 1 97.75 546 HIS B N 1
ATOM 9384 C CA . HIS B 1 546 ? 20.641 48.688 -6.211 1 97.75 546 HIS B CA 1
ATOM 9385 C C . HIS B 1 546 ? 20.438 48.062 -4.828 1 97.75 546 HIS B C 1
ATOM 9387 O O . HIS B 1 546 ? 21.328 47.375 -4.32 1 97.75 546 HIS B O 1
ATOM 9393 N N . GLY B 1 547 ? 19.266 48.406 -4.195 1 97.94 547 GLY B N 1
ATOM 9394 C CA . GLY B 1 547 ? 19.031 47.906 -2.861 1 97.94 547 GLY B CA 1
ATOM 9395 C C . GLY B 1 547 ? 17.688 48.312 -2.291 1 97.94 547 GLY B C 1
ATOM 9396 O O . GLY B 1 547 ? 16.734 48.562 -3.039 1 97.94 547 GLY B O 1
ATOM 9397 N N . VAL B 1 548 ? 17.594 48.219 -0.928 1 98.5 548 VAL B N 1
ATOM 9398 C CA . VAL B 1 548 ? 16.359 48.594 -0.245 1 98.5 548 VAL B CA 1
ATOM 9399 C C . VAL B 1 548 ? 16.688 49.406 1 1 98.5 548 VAL B C 1
ATOM 9401 O O . VAL B 1 548 ? 17.781 49.312 1.552 1 98.5 548 VAL B O 1
ATOM 9404 N N . GLU B 1 549 ? 15.742 50.219 1.361 1 98.38 549 GLU B N 1
ATOM 9405 C CA . GLU B 1 549 ? 15.75 50.906 2.652 1 98.38 549 GLU B CA 1
ATOM 9406 C C . GLU B 1 549 ? 14.703 50.312 3.596 1 98.38 549 GLU B C 1
ATOM 9408 O O . GLU B 1 549 ? 13.547 50.125 3.213 1 98.38 549 GLU B O 1
ATOM 9413 N N . LEU B 1 550 ? 15.148 50.031 4.777 1 97.94 550 LEU B N 1
ATOM 9414 C CA . LEU B 1 550 ? 14.234 49.469 5.77 1 97.94 550 LEU B CA 1
ATOM 9415 C C . LEU B 1 550 ? 13.547 50.594 6.559 1 97.94 550 LEU B C 1
ATOM 9417 O O . LEU B 1 550 ? 13.914 51.75 6.453 1 97.94 550 LEU B O 1
ATOM 9421 N N . ASN B 1 551 ? 12.586 50.219 7.336 1 96.75 551 ASN B N 1
ATOM 9422 C CA . ASN B 1 551 ? 11.773 51.156 8.078 1 96.75 551 ASN B CA 1
ATOM 9423 C C . ASN B 1 551 ? 12.602 51.906 9.117 1 96.75 551 ASN B C 1
ATOM 9425 O O . ASN B 1 551 ? 12.266 53.031 9.492 1 96.75 551 ASN B O 1
ATOM 9429 N N . ASP B 1 552 ? 13.688 51.312 9.586 1 96.19 552 ASP B N 1
ATOM 9430 C CA . ASP B 1 552 ? 14.516 51.969 10.594 1 96.19 552 ASP B CA 1
ATOM 9431 C C . ASP B 1 552 ? 15.617 52.812 9.953 1 96.19 552 ASP B C 1
ATOM 9433 O O . ASP B 1 552 ? 16.484 53.344 10.648 1 96.19 552 ASP B O 1
ATOM 9437 N N . GLY B 1 553 ? 15.672 52.812 8.672 1 96.38 553 GLY B N 1
ATOM 9438 C CA . GLY B 1 553 ? 16.625 53.625 7.957 1 96.38 553 GLY B CA 1
ATOM 9439 C C . GLY B 1 553 ? 17.828 52.844 7.461 1 96.38 553 GLY B C 1
ATOM 9440 O O . GLY B 1 553 ? 18.625 53.344 6.668 1 96.38 553 GLY B O 1
ATOM 9441 N N . THR B 1 554 ? 17.922 51.656 7.84 1 97.12 554 THR B N 1
ATOM 9442 C CA . THR B 1 554 ? 19.016 50.812 7.387 1 97.12 554 THR B CA 1
ATOM 9443 C C . THR B 1 554 ? 18.953 50.594 5.875 1 97.12 554 THR B C 1
ATOM 9445 O O . THR B 1 554 ? 17.891 50.344 5.324 1 97.12 554 THR B O 1
ATOM 9448 N N . ILE B 1 555 ? 20.125 50.75 5.238 1 97.81 555 ILE B N 1
ATOM 9449 C CA . ILE B 1 555 ? 20.203 50.531 3.799 1 97.81 555 ILE B CA 1
ATOM 9450 C C . ILE B 1 555 ? 20.922 49.188 3.518 1 97.81 555 ILE B C 1
ATOM 9452 O O . ILE B 1 555 ? 22.031 48.969 4.016 1 97.81 555 ILE B O 1
ATOM 9456 N N . LEU B 1 556 ? 20.297 48.344 2.861 1 97.88 556 LEU B N 1
ATOM 9457 C CA . LEU B 1 556 ? 20.922 47.156 2.275 1 97.88 556 LEU B CA 1
ATOM 9458 C C . LEU B 1 556 ? 21.219 47.375 0.795 1 97.88 556 LEU B C 1
ATOM 9460 O O . LEU B 1 556 ? 20.297 47.406 -0.023 1 97.88 556 LEU B O 1
ATOM 9464 N N . ASP B 1 557 ? 22.516 47.438 0.438 1 96.62 557 ASP B N 1
ATOM 9465 C CA . ASP B 1 557 ? 22.922 47.844 -0.908 1 96.62 557 ASP B CA 1
ATOM 9466 C C . ASP B 1 557 ? 23.547 46.656 -1.662 1 96.62 557 ASP B C 1
ATOM 9468 O O . ASP B 1 557 ? 23.656 45.562 -1.119 1 96.62 557 ASP B O 1
ATOM 9472 N N . ASN B 1 558 ? 23.734 46.844 -3.01 1 97.75 558 ASN B N 1
ATOM 9473 C CA . ASN B 1 558 ? 24.391 45.875 -3.893 1 97.75 558 ASN B CA 1
ATOM 9474 C C . ASN B 1 558 ? 23.609 44.562 -3.959 1 97.75 558 ASN B C 1
ATOM 9476 O O . ASN B 1 558 ? 24.188 43.5 -3.838 1 97.75 558 ASN B O 1
ATOM 9480 N N . LEU B 1 559 ? 22.312 44.688 -3.996 1 98.31 559 LEU B N 1
ATOM 9481 C CA . LEU B 1 559 ? 21.453 43.531 -4.125 1 98.31 559 LEU B CA 1
ATOM 9482 C C . LEU B 1 559 ? 21.172 43.219 -5.59 1 98.31 559 LEU B C 1
ATOM 9484 O O . LEU B 1 559 ? 20.844 44.125 -6.371 1 98.31 559 LEU B O 1
ATOM 9488 N N . ASP B 1 560 ? 21.344 41.938 -5.965 1 98.25 560 ASP B N 1
ATOM 9489 C CA . ASP B 1 560 ? 21.062 41.5 -7.324 1 98.25 560 ASP B CA 1
ATOM 9490 C C . ASP B 1 560 ? 19.688 40.844 -7.422 1 98.25 560 ASP B C 1
ATOM 9492 O O . ASP B 1 560 ? 19.078 40.812 -8.492 1 98.25 560 ASP B O 1
ATOM 9496 N N . ILE B 1 561 ? 19.234 40.281 -6.328 1 98.12 561 ILE B N 1
ATOM 9497 C CA . ILE B 1 561 ? 17.938 39.594 -6.316 1 98.12 561 ILE B CA 1
ATOM 9498 C C . ILE B 1 561 ? 17.297 39.75 -4.945 1 98.12 561 ILE B C 1
ATOM 9500 O O . ILE B 1 561 ? 17.969 39.75 -3.918 1 98.12 561 ILE B O 1
ATOM 9504 N N . VAL B 1 562 ? 15.984 40 -4.957 1 98.31 562 VAL B N 1
ATOM 9505 C CA . VAL B 1 562 ? 15.133 40 -3.773 1 98.31 562 VAL B CA 1
ATOM 9506 C C . VAL B 1 562 ? 14.031 38.969 -3.93 1 98.31 562 VAL B C 1
ATOM 9508 O O . VAL B 1 562 ? 13.203 39.062 -4.84 1 98.31 562 VAL B O 1
ATOM 9511 N N . VAL B 1 563 ? 14.094 37.938 -3.059 1 98.12 563 VAL B N 1
ATOM 9512 C CA . VAL B 1 563 ? 13.062 36.906 -3.074 1 98.12 563 VAL B CA 1
ATOM 9513 C C . VAL B 1 563 ? 12.031 37.188 -1.982 1 98.12 563 VAL B C 1
ATOM 9515 O O . VAL B 1 563 ? 12.383 37.312 -0.806 1 98.12 563 VAL B O 1
ATOM 9518 N N . MET B 1 564 ? 10.773 37.312 -2.406 1 97.31 564 MET B N 1
ATOM 9519 C CA . MET B 1 564 ? 9.672 37.531 -1.479 1 97.31 564 MET B CA 1
ATOM 9520 C C . MET B 1 564 ? 9.109 36.219 -0.973 1 97.31 564 MET B C 1
ATOM 9522 O O . MET B 1 564 ? 8.227 35.625 -1.6 1 97.31 564 MET B O 1
ATOM 9526 N N . ALA B 1 565 ? 9.562 35.781 0.181 1 96.19 565 ALA B N 1
ATOM 9527 C CA . ALA B 1 565 ? 8.969 34.656 0.877 1 96.19 565 ALA B CA 1
ATOM 9528 C C . ALA B 1 565 ? 7.887 35.094 1.851 1 96.19 565 ALA B C 1
ATOM 9530 O O . ALA B 1 565 ? 7.969 34.844 3.051 1 96.19 565 ALA B O 1
ATOM 9531 N N . THR B 1 566 ? 6.855 35.688 1.279 1 92.81 566 THR B N 1
ATOM 9532 C CA . THR B 1 566 ? 5.859 36.406 2.043 1 92.81 566 THR B CA 1
ATOM 9533 C C . THR B 1 566 ? 4.531 35.656 2.078 1 92.81 566 THR B C 1
ATOM 9535 O O . THR B 1 566 ? 3.482 36.25 2.346 1 92.81 566 THR B O 1
ATOM 9538 N N . GLY B 1 567 ? 4.609 34.406 1.751 1 88.69 567 GLY B N 1
ATOM 9539 C CA . GLY B 1 567 ? 3.451 33.531 1.906 1 88.69 567 GLY B CA 1
ATOM 9540 C C . GLY B 1 567 ? 2.457 33.656 0.768 1 88.69 567 GLY B C 1
ATOM 9541 O O . GLY B 1 567 ? 2.84 33.938 -0.371 1 88.69 567 GLY B O 1
ATOM 9542 N N . TYR B 1 568 ? 1.191 33.219 1.004 1 83.81 568 TYR B N 1
ATOM 9543 C CA . TYR B 1 568 ? 0.146 33.125 -0.009 1 83.81 568 TYR B CA 1
ATOM 9544 C C . TYR B 1 568 ? -1.151 33.75 0.486 1 83.81 568 TYR B C 1
ATOM 9546 O O . TYR B 1 568 ? -1.339 33.938 1.691 1 83.81 568 TYR B O 1
ATOM 9554 N N . SER B 1 569 ? -1.967 34.031 -0.5 1 80.06 569 SER B N 1
ATOM 9555 C CA . SER B 1 569 ? -3.281 34.562 -0.174 1 80.06 569 SER B CA 1
ATOM 9556 C C . SER B 1 569 ? -4.199 33.469 0.388 1 80.06 569 SER B C 1
ATOM 9558 O O . SER B 1 569 ? -3.947 32.281 0.21 1 80.06 569 SER B O 1
ATOM 9560 N N . ASN B 1 570 ? -5.281 34 1.021 1 83.06 570 ASN B N 1
ATOM 9561 C CA . ASN B 1 570 ? -6.246 33.062 1.576 1 83.06 570 ASN B CA 1
ATOM 9562 C C . ASN B 1 570 ? -7.16 32.5 0.494 1 83.06 570 ASN B C 1
ATOM 9564 O O . ASN B 1 570 ? -7.406 33.125 -0.523 1 83.06 570 ASN B O 1
ATOM 9568 N N . MET B 1 571 ? -7.703 31.297 0.677 1 89.19 571 MET B N 1
ATOM 9569 C CA . MET B 1 571 ? -8.508 30.578 -0.304 1 89.19 571 MET B CA 1
ATOM 9570 C C . MET B 1 571 ? -9.797 31.328 -0.61 1 89.19 571 MET B C 1
ATOM 9572 O O . MET B 1 571 ? -10.305 31.266 -1.733 1 89.19 571 MET B O 1
ATOM 9576 N N . LYS B 1 572 ? -10.344 31.984 0.39 1 90.94 572 LYS B N 1
ATOM 9577 C CA . LYS B 1 572 ? -11.562 32.75 0.185 1 90.94 572 LYS B CA 1
ATOM 9578 C C . LYS B 1 572 ? -11.359 33.844 -0.842 1 90.94 572 LYS B C 1
ATOM 9580 O O . LYS B 1 572 ? -12.18 34.031 -1.739 1 90.94 572 LYS B O 1
ATOM 9585 N N . GLU B 1 573 ? -10.242 34.531 -0.688 1 89.69 573 GLU B N 1
ATOM 9586 C CA . GLU B 1 573 ? -9.945 35.625 -1.612 1 89.69 573 GLU B CA 1
ATOM 9587 C C . GLU B 1 573 ? -9.695 35.094 -3.023 1 89.69 573 GLU B C 1
ATOM 9589 O O . GLU B 1 573 ? -10.102 35.719 -4.004 1 89.69 573 GLU B O 1
ATOM 9594 N N . THR B 1 574 ? -9.062 34 -3.096 1 90.5 574 THR B N 1
ATOM 9595 C CA . THR B 1 574 ? -8.828 33.406 -4.398 1 90.5 574 THR B CA 1
ATOM 9596 C C . THR B 1 574 ? -10.141 32.969 -5.043 1 90.5 574 THR B C 1
ATOM 9598 O O . THR B 1 574 ? -10.336 33.156 -6.246 1 90.5 574 THR B O 1
ATOM 9601 N N . ALA B 1 575 ? -11.023 32.375 -4.281 1 93.81 575 ALA B N 1
ATOM 9602 C CA . ALA B 1 575 ? -12.328 31.984 -4.789 1 93.81 575 ALA B CA 1
ATOM 9603 C C . ALA B 1 575 ? -13.109 33.188 -5.312 1 93.81 575 ALA B C 1
ATOM 9605 O O . ALA B 1 575 ? -13.758 33.094 -6.359 1 93.81 575 ALA B O 1
ATOM 9606 N N . ARG B 1 576 ? -13.008 34.281 -4.574 1 93 576 ARG B N 1
ATOM 9607 C CA . ARG B 1 576 ? -13.688 35.469 -5.012 1 93 576 ARG B CA 1
ATOM 9608 C C . ARG B 1 576 ? -13.148 35.969 -6.359 1 93 576 ARG B C 1
ATOM 9610 O O . ARG B 1 576 ? -13.914 36.406 -7.219 1 93 576 ARG B O 1
ATOM 9617 N N . LYS B 1 577 ? -11.883 35.875 -6.492 1 91.25 577 LYS B N 1
ATOM 9618 C CA . LYS B 1 577 ? -11.258 36.312 -7.742 1 91.25 577 LYS B CA 1
ATOM 9619 C C . LYS B 1 577 ? -11.719 35.438 -8.906 1 91.25 577 LYS B C 1
ATOM 9621 O O . LYS B 1 577 ? -11.914 35.938 -10.016 1 91.25 577 LYS B O 1
ATOM 9626 N N . VAL B 1 578 ? -11.922 34.156 -8.664 1 92.44 578 VAL B N 1
ATOM 9627 C CA . VAL B 1 578 ? -12.242 33.219 -9.719 1 92.44 578 VAL B CA 1
ATOM 9628 C C . VAL B 1 578 ? -13.742 33.25 -10 1 92.44 578 VAL B C 1
ATOM 9630 O O . VAL B 1 578 ? -14.164 33.188 -11.156 1 92.44 578 VAL B O 1
ATOM 9633 N N . PHE B 1 579 ? -14.594 33.375 -8.945 1 95.38 579 PHE B N 1
ATOM 9634 C CA . PHE B 1 579 ? -16.016 33.125 -9.109 1 95.38 579 PHE B CA 1
ATOM 9635 C C . PHE B 1 579 ? -16.828 34.406 -8.992 1 95.38 579 PHE B C 1
ATOM 9637 O O . PHE B 1 579 ? -18.031 34.438 -9.258 1 95.38 579 PHE B O 1
ATOM 9644 N N . GLY B 1 580 ? -16.203 35.469 -8.539 1 95 580 GLY B N 1
ATOM 9645 C CA . GLY B 1 580 ? -16.875 36.75 -8.461 1 95 580 GLY B CA 1
ATOM 9646 C C . GLY B 1 580 ? -17.469 37.031 -7.086 1 95 580 GLY B C 1
ATOM 9647 O O . GLY B 1 580 ? -17.422 36.188 -6.203 1 95 580 GLY B O 1
ATOM 9648 N N . ASP B 1 581 ? -18.031 38.125 -6.934 1 95.62 581 ASP B N 1
ATOM 9649 C CA . ASP B 1 581 ? -18.516 38.656 -5.656 1 95.62 581 ASP B CA 1
ATOM 9650 C C . ASP B 1 581 ? -19.766 37.875 -5.207 1 95.62 581 ASP B C 1
ATOM 9652 O O . ASP B 1 581 ? -19.984 37.688 -4.012 1 95.62 581 ASP B O 1
ATOM 9656 N N . ASP B 1 582 ? -20.531 37.469 -6.129 1 94.69 582 ASP B N 1
ATOM 9657 C CA . ASP B 1 582 ? -21.75 36.781 -5.789 1 94.69 582 ASP B CA 1
ATOM 9658 C C . ASP B 1 582 ? -21.469 35.531 -4.961 1 94.69 582 ASP B C 1
ATOM 9660 O O . ASP B 1 582 ? -22.172 35.219 -4.004 1 94.69 582 ASP B O 1
ATOM 9664 N N . VAL B 1 583 ? -20.406 34.875 -5.355 1 95.69 583 VAL B N 1
ATOM 9665 C CA . VAL B 1 583 ? -19.984 33.688 -4.633 1 95.69 583 VAL B CA 1
ATOM 9666 C C . VAL B 1 583 ? -19.172 34.094 -3.406 1 95.69 583 VAL B C 1
ATOM 9668 O O . VAL B 1 583 ? -19.438 33.625 -2.293 1 95.69 583 VAL B O 1
ATOM 9671 N N . GLY B 1 584 ? -18.219 34.969 -3.572 1 95 584 GLY B N 1
ATOM 9672 C CA . GLY B 1 584 ? -17.281 35.375 -2.533 1 95 584 GLY B CA 1
ATOM 9673 C C . GLY B 1 584 ? -17.969 35.969 -1.308 1 95 584 GLY B C 1
ATOM 9674 O O . GLY B 1 584 ? -17.516 35.75 -0.182 1 95 584 GLY B O 1
ATOM 9675 N N . ASP B 1 585 ? -19.094 36.656 -1.47 1 96.12 585 ASP B N 1
ATOM 9676 C CA . ASP B 1 585 ? -19.781 37.344 -0.372 1 96.12 585 ASP B CA 1
ATOM 9677 C C . ASP B 1 585 ? -20.438 36.312 0.566 1 96.12 585 ASP B C 1
ATOM 9679 O O . ASP B 1 585 ? -20.625 36.594 1.751 1 96.12 585 ASP B O 1
ATOM 9683 N N . LYS B 1 586 ? -20.672 35.219 0.076 1 96.81 586 LYS B N 1
ATOM 9684 C CA . LYS B 1 586 ? -21.375 34.188 0.873 1 96.81 586 LYS B CA 1
ATOM 9685 C C . LYS B 1 586 ? -20.391 33.344 1.669 1 96.81 586 LYS B C 1
ATOM 9687 O O . LYS B 1 586 ? -20.766 32.719 2.648 1 96.81 586 LYS B O 1
ATOM 9692 N N . LEU B 1 587 ? -19.188 33.312 1.255 1 96.88 587 LEU B N 1
ATOM 9693 C CA . LEU B 1 587 ? -18.203 32.438 1.838 1 96.88 587 LEU B CA 1
ATOM 9694 C C . LEU B 1 587 ? -17.781 32.906 3.219 1 96.88 587 LEU B C 1
ATOM 9696 O O . LEU B 1 587 ? -17.594 34.125 3.43 1 96.88 587 LEU B O 1
ATOM 9700 N N . LYS B 1 588 ? -17.641 31.969 4.145 1 96.12 588 LYS B N 1
ATOM 9701 C CA . LYS B 1 588 ? -17.219 32.25 5.516 1 96.12 588 LYS B CA 1
ATOM 9702 C C . LYS B 1 588 ? -15.695 32.281 5.617 1 96.12 588 LYS B C 1
ATOM 9704 O O . LYS B 1 588 ? -14.992 31.875 4.695 1 96.12 588 LYS B O 1
ATOM 9709 N N . PRO B 1 589 ? -15.227 32.875 6.773 1 91.75 589 PRO B N 1
ATOM 9710 C CA . PRO B 1 589 ? -13.781 32.812 6.992 1 91.75 589 PRO B CA 1
ATOM 9711 C C . PRO B 1 589 ? -13.258 31.375 7.023 1 91.75 589 PRO B C 1
ATOM 9713 O O . PRO B 1 589 ? -13.914 30.484 7.566 1 91.75 589 PRO B O 1
ATOM 9716 N N . ILE B 1 590 ? -12.109 31.312 6.441 1 91.12 590 ILE B N 1
ATOM 9717 C CA . ILE B 1 590 ? -11.547 29.969 6.277 1 91.12 590 ILE B CA 1
ATOM 9718 C C . ILE B 1 590 ? -10.305 29.828 7.148 1 91.12 590 ILE B C 1
ATOM 9720 O O . ILE B 1 590 ? -9.5 30.75 7.258 1 91.12 590 ILE B O 1
ATOM 9724 N N . TRP B 1 591 ? -10.156 28.641 7.805 1 90.56 591 TRP B N 1
ATOM 9725 C CA . TRP B 1 591 ? -8.992 28.266 8.609 1 90.56 591 TRP B CA 1
ATOM 9726 C C . TRP B 1 591 ? -9.031 28.938 9.977 1 90.56 591 TRP B C 1
ATOM 9728 O O . TRP B 1 591 ? -9.812 29.875 10.188 1 90.56 591 TRP B O 1
ATOM 9738 N N . GLY B 1 592 ? -8.203 28.406 10.844 1 90.62 592 GLY B N 1
ATOM 9739 C CA . GLY B 1 592 ? -8.312 28.781 12.242 1 90.62 592 GLY B CA 1
ATOM 9740 C C . GLY B 1 592 ? -9.375 28 12.992 1 90.62 592 GLY B C 1
ATOM 9741 O O . GLY B 1 592 ? -9.992 27.094 12.43 1 90.62 592 GLY B O 1
ATOM 9742 N N . LEU B 1 593 ? -9.562 28.328 14.242 1 94.31 593 LEU B N 1
ATOM 9743 C CA . LEU B 1 593 ? -10.438 27.516 15.078 1 94.31 593 LEU B CA 1
ATOM 9744 C C . LEU B 1 593 ? -11.695 28.297 15.461 1 94.31 593 LEU B C 1
ATOM 9746 O O . LEU B 1 593 ? -11.648 29.5 15.672 1 94.31 593 LEU B O 1
ATOM 9750 N N . ASP B 1 594 ? -12.75 27.641 15.469 1 94 594 ASP B N 1
ATOM 9751 C CA . ASP B 1 594 ? -13.992 28.234 15.953 1 94 594 ASP B CA 1
ATOM 9752 C C . ASP B 1 594 ? -14.094 28.125 17.469 1 94 594 ASP B C 1
ATOM 9754 O O . ASP B 1 594 ? -13.125 27.766 18.141 1 94 594 ASP B O 1
ATOM 9758 N N . GLU B 1 595 ? -15.219 28.438 18.016 1 92.38 595 GLU B N 1
ATOM 9759 C CA . GLU B 1 595 ? -15.391 28.531 19.453 1 92.38 595 GLU B CA 1
ATOM 9760 C C . GLU B 1 595 ? -15.336 27.156 20.109 1 92.38 595 GLU B C 1
ATOM 9762 O O . GLU B 1 595 ? -15.086 27.047 21.312 1 92.38 595 GLU B O 1
ATOM 9767 N N . GLU B 1 596 ? -15.547 26.078 19.312 1 93.81 596 GLU B N 1
ATOM 9768 C CA . GLU B 1 596 ? -15.508 24.719 19.859 1 93.81 596 GLU B CA 1
ATOM 9769 C C . GLU B 1 596 ? -14.133 24.094 19.656 1 93.81 596 GLU B C 1
ATOM 9771 O O . GLU B 1 596 ? -13.859 23.016 20.188 1 93.81 596 GLU B O 1
ATOM 9776 N N . GLY B 1 597 ? -13.289 24.75 18.922 1 93.44 597 GLY B N 1
ATOM 9777 C CA . GLY B 1 597 ? -11.953 24.219 18.688 1 93.44 597 GLY B CA 1
ATOM 9778 C C . GLY B 1 597 ? -11.828 23.469 17.391 1 93.44 597 GLY B C 1
ATOM 9779 O O . GLY B 1 597 ? -10.82 22.797 17.141 1 93.44 597 GLY B O 1
ATOM 9780 N N . GLU B 1 598 ? -12.867 23.562 16.547 1 95.44 598 GLU B N 1
ATOM 9781 C CA . GLU B 1 598 ? -12.812 22.953 15.219 1 95.44 598 GLU B CA 1
ATOM 9782 C C . GLU B 1 598 ? -12.398 23.984 14.164 1 95.44 598 GLU B C 1
ATOM 9784 O O . GLU B 1 598 ? -12.531 25.188 14.383 1 95.44 598 GLU B O 1
ATOM 9789 N N . PHE B 1 599 ? -11.906 23.531 13.016 1 95.06 599 PHE B N 1
ATOM 9790 C CA . PHE B 1 599 ? -11.461 24.422 11.945 1 95.06 599 PHE B CA 1
ATOM 9791 C C . PHE B 1 599 ? -12.648 25.141 11.32 1 95.06 599 PHE B C 1
ATOM 9793 O O . PHE B 1 599 ? -13.719 24.562 11.133 1 95.06 599 PHE B O 1
ATOM 9800 N N . LYS B 1 600 ? -12.375 26.344 10.922 1 94.06 600 LYS B N 1
ATOM 9801 C CA . LYS B 1 600 ? -13.422 27.172 10.328 1 94.06 600 LYS B CA 1
ATOM 9802 C C . LYS B 1 600 ? -13.586 26.859 8.844 1 94.06 600 LYS B C 1
ATOM 9804 O O . LYS B 1 600 ? -12.664 27.062 8.055 1 94.06 600 LYS B O 1
ATOM 9809 N N . SER B 1 601 ? -14.578 26.422 8.43 1 94.44 601 SER B N 1
ATOM 9810 C CA . SER B 1 601 ? -15.219 26.406 7.113 1 94.44 601 SER B CA 1
ATOM 9811 C C . SER B 1 601 ? -14.453 25.516 6.145 1 94.44 601 SER B C 1
ATOM 9813 O O . SER B 1 601 ? -14.984 25.109 5.105 1 94.44 601 SER B O 1
ATOM 9815 N N . ILE B 1 602 ? -13.125 25.25 6.434 1 94.38 602 ILE B N 1
ATOM 9816 C CA . ILE B 1 602 ? -12.398 24.344 5.555 1 94.38 602 ILE B CA 1
ATOM 9817 C C . ILE B 1 602 ? -12.938 22.922 5.73 1 94.38 602 ILE B C 1
ATOM 9819 O O . ILE B 1 602 ? -13.109 22.453 6.855 1 94.38 602 ILE B O 1
ATOM 9823 N N . TRP B 1 603 ? -13.375 22.188 4.844 1 97.38 603 TRP B N 1
ATOM 9824 C CA . TRP B 1 603 ? -13.867 20.812 4.766 1 97.38 603 TRP B CA 1
ATOM 9825 C C . TRP B 1 603 ? -15.305 20.719 5.262 1 97.38 603 TRP B C 1
ATOM 9827 O O . TRP B 1 603 ? -15.781 19.641 5.609 1 97.38 603 TRP B O 1
ATOM 9837 N N . ARG B 1 604 ? -15.953 21.812 5.582 1 97.06 604 ARG B N 1
ATOM 9838 C CA . ARG B 1 604 ? -17.344 21.859 6.051 1 97.06 604 ARG B CA 1
ATOM 9839 C C . ARG B 1 604 ? -18.094 23.016 5.422 1 97.06 604 ARG B C 1
ATOM 9841 O O . ARG B 1 604 ? -17.688 23.547 4.383 1 97.06 604 ARG B O 1
ATOM 9848 N N . ASP B 1 605 ? -19.234 23.391 5.961 1 96.88 605 ASP B N 1
ATOM 9849 C CA . ASP B 1 605 ? -20.094 24.406 5.367 1 96.88 605 ASP B CA 1
ATOM 9850 C C . ASP B 1 605 ? -19.312 25.703 5.098 1 96.88 605 ASP B C 1
ATOM 9852 O O . ASP B 1 605 ? -18.844 26.359 6.031 1 96.88 605 ASP B O 1
ATOM 9856 N N . SER B 1 606 ? -19.25 26.078 3.85 1 97.06 606 SER B N 1
ATOM 9857 C CA . SER B 1 606 ? -18.469 27.234 3.426 1 97.06 606 SER B CA 1
ATOM 9858 C C . SER B 1 606 ? -19.266 28.516 3.539 1 97.06 606 SER B C 1
ATOM 9860 O O . SER B 1 606 ? -18.719 29.609 3.461 1 97.06 606 SER B O 1
ATOM 9862 N N . GLY B 1 607 ? -20.453 28.375 3.746 1 97.19 607 GLY B N 1
ATOM 9863 C CA . GLY B 1 607 ? -21.375 29.5 3.691 1 97.19 607 GLY B CA 1
ATOM 9864 C C . GLY B 1 607 ? -22.188 29.547 2.412 1 97.19 607 GLY B C 1
ATOM 9865 O O . GLY B 1 607 ? -23.219 30.219 2.357 1 97.19 607 GLY B O 1
ATOM 9866 N N . HIS B 1 608 ? -21.766 28.938 1.377 1 97.19 608 HIS B N 1
ATOM 9867 C CA . HIS B 1 608 ? -22.469 28.812 0.106 1 97.19 608 HIS B CA 1
ATOM 9868 C C . HIS B 1 608 ? -22.922 27.375 -0.144 1 97.19 608 HIS B C 1
ATOM 9870 O O . HIS B 1 608 ? -22.109 26.453 -0.091 1 97.19 608 HIS B O 1
ATOM 9876 N N . GLU B 1 609 ? -24.188 27.234 -0.544 1 96 609 GLU B N 1
ATOM 9877 C CA . GLU B 1 609 ? -24.75 25.906 -0.806 1 96 609 GLU B CA 1
ATOM 9878 C C . GLU B 1 609 ? -23.953 25.188 -1.893 1 96 609 GLU B C 1
ATOM 9880 O O . GLU B 1 609 ? -23.672 25.75 -2.947 1 96 609 GLU B O 1
ATOM 9885 N N . ASN B 1 610 ? -23.516 23.984 -1.61 1 97.75 610 ASN B N 1
ATOM 9886 C CA . ASN B 1 610 ? -22.875 23.062 -2.553 1 97.75 610 ASN B CA 1
ATOM 9887 C C . ASN B 1 610 ? -21.516 23.578 -2.994 1 97.75 610 ASN B C 1
ATOM 9889 O O . ASN B 1 610 ? -21 23.172 -4.047 1 97.75 610 ASN B O 1
ATOM 9893 N N . PHE B 1 611 ? -20.938 24.531 -2.258 1 98.06 611 PHE B N 1
ATOM 9894 C CA . PHE B 1 611 ? -19.562 24.984 -2.42 1 98.06 611 PHE B CA 1
ATOM 9895 C C . PHE B 1 611 ? -18.703 24.547 -1.23 1 98.06 611 PHE B C 1
ATOM 9897 O O . PHE B 1 611 ? -19.094 24.766 -0.078 1 98.06 611 PHE B O 1
ATOM 9904 N N . TRP B 1 612 ? -17.562 23.969 -1.504 1 98.19 612 TRP B N 1
ATOM 9905 C CA . TRP B 1 612 ? -16.719 23.453 -0.431 1 98.19 612 TRP B CA 1
ATOM 9906 C C . TRP B 1 612 ? -15.266 23.859 -0.625 1 98.19 612 TRP B C 1
ATOM 9908 O O . TRP B 1 612 ? -14.805 24.031 -1.756 1 98.19 612 TRP B O 1
ATOM 9918 N N . PHE B 1 613 ? -14.57 24.047 0.481 1 97.19 613 PHE B N 1
ATOM 9919 C CA . PHE B 1 613 ? -13.117 24.203 0.478 1 97.19 613 PHE B CA 1
ATOM 9920 C C . PHE B 1 613 ? -12.438 22.922 0.951 1 97.19 613 PHE B C 1
ATOM 9922 O O . PHE B 1 613 ? -12.93 22.25 1.861 1 97.19 613 PHE B O 1
ATOM 9929 N N . HIS B 1 614 ? -11.359 22.578 0.334 1 97.12 614 HIS B N 1
ATOM 9930 C CA . HIS B 1 614 ? -10.547 21.453 0.771 1 97.12 614 HIS B CA 1
ATOM 9931 C C . HIS B 1 614 ? -9.062 21.703 0.539 1 97.12 614 HIS B C 1
ATOM 9933 O O . HIS B 1 614 ? -8.68 22.297 -0.476 1 97.12 614 HIS B O 1
ATOM 9939 N N . GLY B 1 615 ? -8.258 21.297 1.461 1 93.75 615 GLY B N 1
ATOM 9940 C CA . GLY B 1 615 ? -6.816 21.469 1.398 1 93.75 615 GLY B CA 1
ATOM 9941 C C . GLY B 1 615 ? -6.113 21.109 2.689 1 93.75 615 GLY B C 1
ATOM 9942 O O . GLY B 1 615 ? -6.52 20.172 3.379 1 93.75 615 GLY B O 1
ATOM 9943 N N . GLY B 1 616 ? -4.992 21.828 2.939 1 92.25 616 GLY B N 1
ATOM 9944 C CA . GLY B 1 616 ? -4.156 21.516 4.086 1 92.25 616 GLY B CA 1
ATOM 9945 C C . GLY B 1 616 ? -2.955 20.656 3.736 1 92.25 616 GLY B C 1
ATOM 9946 O O . GLY B 1 616 ? -2.783 20.266 2.582 1 92.25 616 GLY B O 1
ATOM 9947 N N . ASN B 1 617 ? -2.072 20.484 4.793 1 93.56 617 ASN B N 1
ATOM 9948 C CA . ASN B 1 617 ? -0.926 19.625 4.539 1 93.56 617 ASN B CA 1
ATOM 9949 C C . ASN B 1 617 ? -1.361 18.188 4.25 1 93.56 617 ASN B C 1
ATOM 9951 O O . ASN B 1 617 ? -2.557 17.891 4.203 1 93.56 617 ASN B O 1
ATOM 9955 N N . LEU B 1 618 ? -0.512 17.312 4 1 96.62 618 LEU B N 1
ATOM 9956 C CA . LEU B 1 618 ? -0.809 15.969 3.506 1 96.62 618 LEU B CA 1
ATOM 9957 C C . LEU B 1 618 ? -1.642 15.188 4.516 1 96.62 618 LEU B C 1
ATOM 9959 O O . LEU B 1 618 ? -2.613 14.523 4.145 1 96.62 618 LEU B O 1
ATOM 9963 N N . ALA B 1 619 ? -1.318 15.25 5.812 1 96.94 619 ALA B N 1
ATOM 9964 C CA . ALA B 1 619 ? -2.045 14.531 6.855 1 96.94 619 ALA B CA 1
ATOM 9965 C C . ALA B 1 619 ? -3.479 15.039 6.977 1 96.94 619 ALA B C 1
ATOM 9967 O O . ALA B 1 619 ? -4.414 14.258 7.133 1 96.94 619 ALA B O 1
ATOM 9968 N N . MET B 1 620 ? -3.641 16.344 6.91 1 96.19 620 MET B N 1
ATOM 9969 C CA . MET B 1 620 ? -4.977 16.922 7.008 1 96.19 620 MET B CA 1
ATOM 9970 C C . MET B 1 620 ? -5.812 16.578 5.781 1 96.19 620 MET B C 1
ATOM 9972 O O . MET B 1 620 ? -7 16.266 5.906 1 96.19 620 MET B O 1
ATOM 9976 N N . ALA B 1 621 ? -5.164 16.672 4.605 1 97 621 ALA B N 1
ATOM 9977 C CA . ALA B 1 621 ? -5.867 16.281 3.387 1 97 621 ALA B CA 1
ATOM 9978 C C . ALA B 1 621 ? -6.34 14.828 3.463 1 97 621 ALA B C 1
ATOM 9980 O O . ALA B 1 621 ? -7.453 14.508 3.043 1 97 621 ALA B O 1
ATOM 9981 N N . ARG B 1 622 ? -5.539 13.961 3.998 1 98.06 622 ARG B N 1
ATOM 9982 C CA . ARG B 1 622 ? -5.914 12.562 4.16 1 98.06 622 ARG B CA 1
ATOM 9983 C C . ARG B 1 622 ? -7.152 12.422 5.035 1 98.06 622 ARG B C 1
ATOM 9985 O O . ARG B 1 622 ? -8.156 11.828 4.613 1 98.06 622 ARG B O 1
ATOM 9992 N N . TYR B 1 623 ? -7.113 12.961 6.195 1 98.25 623 TYR B N 1
ATOM 9993 C CA . TYR B 1 623 ? -8.164 12.75 7.188 1 98.25 623 TYR B CA 1
ATOM 9994 C C . TYR B 1 623 ? -9.461 13.422 6.75 1 98.25 623 TYR B C 1
ATOM 9996 O O . TYR B 1 623 ? -10.523 12.789 6.738 1 98.25 623 TYR B O 1
ATOM 10004 N N . TYR B 1 624 ? -9.398 14.641 6.293 1 98.31 624 TYR B N 1
ATOM 10005 C CA . TYR B 1 624 ? -10.609 15.43 6.09 1 98.31 624 TYR B CA 1
ATOM 10006 C C . TYR B 1 624 ? -11.211 15.156 4.719 1 98.31 624 TYR B C 1
ATOM 10008 O O . TYR B 1 624 ? -12.367 15.508 4.461 1 98.31 624 TYR B O 1
ATOM 10016 N N . SER B 1 625 ? -10.469 14.578 3.791 1 98.62 625 SER B N 1
ATOM 10017 C CA . SER B 1 625 ? -11.062 14.219 2.508 1 98.62 625 SER B CA 1
ATOM 10018 C C . SER B 1 625 ? -12.25 13.273 2.689 1 98.62 625 SER B C 1
ATOM 10020 O O . SER B 1 625 ? -13.266 13.414 2.012 1 98.62 625 SER B O 1
ATOM 10022 N N . LYS B 1 626 ? -12.164 12.352 3.588 1 98.44 626 LYS B N 1
ATOM 10023 C CA . LYS B 1 626 ? -13.281 11.438 3.826 1 98.44 626 LYS B CA 1
ATOM 10024 C C . LYS B 1 626 ? -14.438 12.148 4.523 1 98.44 626 LYS B C 1
ATOM 10026 O O . LYS B 1 626 ? -15.602 11.883 4.23 1 98.44 626 LYS B O 1
ATOM 10031 N N . ARG B 1 627 ? -14.094 13.023 5.48 1 98.56 627 ARG B N 1
ATOM 10032 C CA . ARG B 1 627 ? -15.133 13.781 6.176 1 98.56 627 ARG B CA 1
ATOM 10033 C C . ARG B 1 627 ? -15.945 14.617 5.195 1 98.56 627 ARG B C 1
ATOM 10035 O O . ARG B 1 627 ? -17.172 14.625 5.254 1 98.56 627 ARG B O 1
ATOM 10042 N N . LEU B 1 628 ? -15.172 15.273 4.352 1 98.62 628 LEU B N 1
ATOM 10043 C CA . LEU B 1 628 ? -15.867 16.125 3.387 1 98.62 628 LEU B CA 1
ATOM 10044 C C . LEU B 1 628 ? -16.656 15.281 2.393 1 98.62 628 LEU B C 1
ATOM 10046 O O . LEU B 1 628 ? -17.797 15.625 2.055 1 98.62 628 LEU B O 1
ATOM 10050 N N . ALA B 1 629 ? -16.109 14.195 1.91 1 98.75 629 ALA B N 1
ATOM 10051 C CA . ALA B 1 629 ? -16.812 13.312 0.977 1 98.75 629 ALA B CA 1
ATOM 10052 C C . ALA B 1 629 ? -18.141 12.852 1.552 1 98.75 629 ALA B C 1
ATOM 10054 O O . ALA B 1 629 ? -19.156 12.859 0.857 1 98.75 629 ALA B O 1
ATOM 10055 N N . LEU B 1 630 ? -18.156 12.469 2.775 1 98.69 630 LEU B N 1
ATOM 10056 C CA . LEU B 1 630 ? -19.359 11.961 3.412 1 98.69 630 LEU B CA 1
ATOM 10057 C C . LEU B 1 630 ? -20.422 13.062 3.523 1 98.69 630 LEU B C 1
ATOM 10059 O O . LEU B 1 630 ? -21.609 12.789 3.424 1 98.69 630 LEU B O 1
ATOM 10063 N N . GLN B 1 631 ? -20 14.273 3.771 1 98.44 631 GLN B N 1
ATOM 10064 C CA . GLN B 1 631 ? -20.938 15.391 3.793 1 98.44 631 GLN B CA 1
ATOM 10065 C C . GLN B 1 631 ? -21.562 15.602 2.416 1 98.44 631 GLN B C 1
ATOM 10067 O O . GLN B 1 631 ? -22.766 15.844 2.307 1 98.44 631 GLN B O 1
ATOM 10072 N N . ILE B 1 632 ? -20.75 15.555 1.396 1 98.44 632 ILE B N 1
ATOM 10073 C CA . ILE B 1 632 ? -21.234 15.703 0.029 1 98.44 632 ILE B CA 1
ATOM 10074 C C . ILE B 1 632 ? -22.203 14.562 -0.296 1 98.44 632 ILE B C 1
ATOM 10076 O O . ILE B 1 632 ? -23.281 14.805 -0.853 1 98.44 632 ILE B O 1
ATOM 10080 N N . ILE B 1 633 ? -21.891 13.336 0.068 1 98.31 633 ILE B N 1
ATOM 10081 C CA . ILE B 1 633 ? -22.719 12.164 -0.175 1 98.31 633 ILE B CA 1
ATOM 10082 C C . ILE B 1 633 ? -24.047 12.305 0.563 1 98.31 633 ILE B C 1
ATOM 10084 O O . ILE B 1 633 ? -25.109 11.984 0.016 1 98.31 633 ILE B O 1
ATOM 10088 N N . ALA B 1 634 ? -23.969 12.789 1.835 1 97.69 634 ALA B N 1
ATOM 10089 C CA . ALA B 1 634 ? -25.188 12.992 2.611 1 97.69 634 ALA B CA 1
ATOM 10090 C C . ALA B 1 634 ? -26.156 13.922 1.882 1 97.69 634 ALA B C 1
ATOM 10092 O O . ALA B 1 634 ? -27.359 13.68 1.861 1 97.69 634 ALA B O 1
ATOM 10093 N N . LYS B 1 635 ? -25.625 14.945 1.295 1 96.62 635 LYS B N 1
ATOM 10094 C CA . LYS B 1 635 ? -26.453 15.891 0.545 1 96.62 635 LYS B CA 1
ATOM 10095 C C . LYS B 1 635 ? -27.016 15.242 -0.721 1 96.62 635 LYS B C 1
ATOM 10097 O O . LYS B 1 635 ? -28.203 15.398 -1.029 1 96.62 635 LYS B O 1
ATOM 10102 N N . GLU B 1 636 ? -26.188 14.523 -1.479 1 96.62 636 GLU B N 1
ATOM 10103 C CA . GLU B 1 636 ? -26.578 13.875 -2.723 1 96.62 636 GLU B CA 1
ATOM 10104 C C . GLU B 1 636 ? -27.672 12.836 -2.479 1 96.62 636 GLU B C 1
ATOM 10106 O O . GLU B 1 636 ? -28.578 12.672 -3.303 1 96.62 636 GLU B O 1
ATOM 10111 N N . GLU B 1 637 ? -27.609 12.156 -1.285 1 96.56 637 GLU B N 1
ATOM 10112 C CA . GLU B 1 637 ? -28.5 11.031 -1.026 1 96.56 637 GLU B CA 1
ATOM 10113 C C . GLU B 1 637 ? -29.656 11.453 -0.125 1 96.56 637 GLU B C 1
ATOM 10115 O O . GLU B 1 637 ? -30.547 10.648 0.169 1 96.56 637 GLU B O 1
ATOM 10120 N N . GLY B 1 638 ? -29.656 12.633 0.39 1 94.5 638 GLY B N 1
ATOM 10121 C CA . GLY B 1 638 ? -30.719 13.141 1.242 1 94.5 638 GLY B CA 1
ATOM 10122 C C . GLY B 1 638 ? -30.703 12.539 2.637 1 94.5 638 GLY B C 1
ATOM 10123 O O . GLY B 1 638 ? -31.766 12.258 3.203 1 94.5 638 GLY B O 1
ATOM 10124 N N . ILE B 1 639 ? -29.609 12 3.227 1 88.69 639 ILE B N 1
ATOM 10125 C CA . ILE B 1 639 ? -29.484 11.375 4.539 1 88.69 639 ILE B CA 1
ATOM 10126 C C . ILE B 1 639 ? -29.406 12.453 5.617 1 88.69 639 ILE B C 1
ATOM 10128 O O . ILE B 1 639 ? -29.891 12.266 6.73 1 88.69 639 ILE B O 1
ATOM 10132 N N . ALA B 1 640 ? -29.234 13.766 5.504 1 68.38 640 ALA B N 1
ATOM 10133 C CA . ALA B 1 640 ? -29.156 14.734 6.59 1 68.38 640 ALA B CA 1
ATOM 10134 C C . ALA B 1 640 ? -29.469 16.141 6.086 1 68.38 640 ALA B C 1
ATOM 10136 O O . ALA B 1 640 ? -29.281 16.438 4.902 1 68.38 640 ALA B O 1
#

Solvent-accessible surface area (backbone atoms only — not comparable to full-atom values): 65092 Å² total; per-residue (Å²): 127,83,85,62,76,44,67,64,53,63,62,34,59,77,25,70,53,53,43,89,65,77,81,58,61,52,82,67,47,49,94,52,46,76,28,70,61,63,60,74,75,43,58,62,61,58,55,49,52,54,40,51,54,52,49,40,54,40,61,74,42,25,78,82,43,49,70,63,51,53,40,42,42,39,81,71,16,31,45,32,30,43,43,40,69,46,94,48,76,47,53,32,66,16,56,69,50,40,43,55,51,42,55,74,28,42,80,40,56,55,65,75,37,66,26,38,76,48,26,85,93,24,63,68,14,46,42,83,47,76,79,38,68,65,42,96,85,67,42,73,54,43,54,33,41,38,35,33,28,28,35,65,44,84,49,20,35,31,39,32,39,37,35,30,33,45,34,67,44,93,65,24,52,94,28,31,28,33,47,32,34,20,37,36,53,72,35,47,53,96,46,58,59,33,34,64,82,49,29,45,56,65,64,78,68,44,85,53,68,80,68,72,46,72,68,57,50,51,53,58,73,64,51,70,49,89,86,44,54,39,50,27,38,27,40,21,50,47,70,28,23,47,40,35,47,49,40,31,40,41,50,71,42,53,44,37,29,36,15,57,46,79,46,64,23,40,87,39,54,60,38,36,69,78,46,53,49,86,61,44,41,62,48,46,56,54,80,58,56,46,65,35,54,61,30,35,19,40,37,29,58,57,48,15,53,45,46,37,37,50,41,57,74,68,65,60,43,69,44,53,28,18,40,74,67,31,51,48,74,38,84,85,76,55,30,33,44,36,34,34,28,32,71,88,78,61,51,69,49,77,46,60,17,49,30,40,35,46,15,56,35,64,74,52,43,76,38,77,86,84,56,49,53,51,87,55,34,70,44,47,79,40,44,50,78,70,40,50,61,27,65,84,37,54,67,32,25,38,37,32,39,24,61,30,51,68,26,38,52,49,50,40,40,24,51,39,42,43,26,62,43,43,36,32,31,31,67,64,61,22,20,70,37,38,48,83,52,24,49,44,53,71,25,57,75,35,40,34,86,85,24,43,50,65,69,43,30,48,49,59,59,71,39,43,54,43,60,56,47,44,51,52,28,13,52,36,31,35,51,26,51,60,75,37,39,68,60,53,51,38,30,47,75,58,65,50,56,60,32,17,22,37,60,6,14,21,58,63,44,23,40,55,57,66,68,47,62,32,24,68,40,53,34,39,62,59,34,35,51,71,60,67,32,40,71,45,78,52,49,80,53,30,39,33,56,41,29,37,30,31,70,87,64,51,71,50,68,71,34,44,33,39,35,38,37,60,58,42,37,57,54,61,60,53,46,22,72,40,38,31,61,81,54,36,72,40,48,48,68,41,78,20,58,38,92,63,49,39,64,35,15,54,47,39,78,19,61,40,91,56,37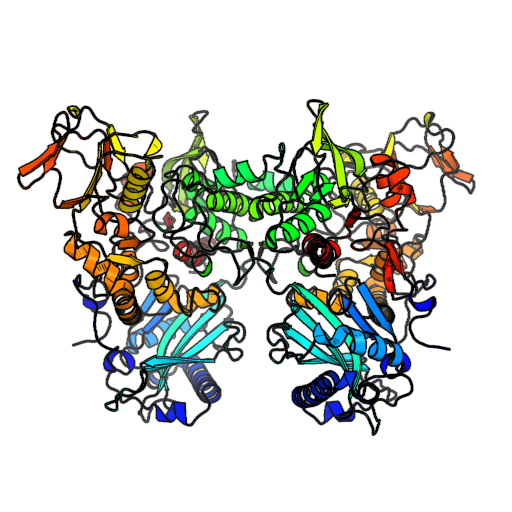,36,34,41,37,65,60,52,45,50,18,41,60,43,19,51,56,31,34,51,53,53,49,28,58,78,69,64,75,109,125,83,80,74,73,46,67,62,54,62,63,34,58,76,26,70,52,55,43,88,65,76,80,58,63,54,82,69,47,50,94,52,46,75,28,69,61,64,61,72,75,42,57,64,61,58,54,51,52,54,40,50,54,52,50,39,53,41,62,74,41,26,77,82,42,50,70,63,50,54,41,42,42,40,81,69,15,31,44,32,30,42,44,40,69,46,94,47,75,45,50,31,66,17,55,68,51,40,41,56,52,41,55,74,30,41,79,40,57,56,67,74,36,67,27,37,77,49,25,86,93,22,63,69,13,47,41,82,45,75,79,39,68,65,40,95,84,67,42,74,54,45,54,33,41,37,37,32,30,28,34,66,46,85,50,20,34,30,39,34,38,35,33,30,32,45,34,66,46,91,64,24,53,94,28,31,27,34,48,32,34,20,37,36,52,72,35,46,55,93,45,59,59,33,35,64,83,50,29,44,56,65,65,79,68,44,85,54,68,80,69,72,46,70,69,56,50,52,52,58,72,64,53,70,50,90,87,44,54,39,53,27,40,25,40,22,50,48,71,28,23,47,39,33,45,49,40,32,40,42,52,71,43,54,44,37,29,36,15,59,46,80,47,65,23,40,88,40,53,60,39,36,69,78,46,52,49,84,60,43,43,61,47,46,55,54,80,56,55,45,64,36,54,60,30,35,19,38,38,30,59,59,48,15,51,44,46,36,36,50,41,57,75,67,65,59,42,70,45,52,28,19,39,74,67,31,49,49,74,37,84,86,76,55,29,33,44,36,35,33,28,32,70,87,78,63,50,71,50,76,45,58,17,48,30,41,35,48,14,55,33,64,74,53,44,76,37,76,85,85,56,50,53,50,86,56,33,71,43,47,77,40,46,49,76,70,40,52,63,26,65,84,38,55,68,31,25,40,36,29,38,26,61,32,51,68,25,37,54,50,52,40,40,23,52,39,41,41,25,63,43,44,35,32,31,30,67,66,62,22,21,72,38,37,47,82,52,25,48,45,54,71,25,57,74,33,40,35,86,84,25,42,51,66,71,42,30,47,48,60,60,71,40,44,54,45,60,57,47,44,50,52,28,13,51,37,32,35,52,27,50,60,76,36,37,68,59,54,52,37,30,47,75,58,64,50,56,60,31,16,23,38,58,6,13,21,58,63,44,22,39,55,56,67,67,46,61,30,25,69,40,53,33,38,61,58,36,34,50,70,60,67,34,40,70,45,77,52,49,81,54,30,40,32,56,42,29,37,29,31,69,89,64,52,71,50,68,70,36,46,32,38,35,39,36,59,58,43,38,58,55,61,62,52,45,21,72,40,37,31,62,81,53,37,72,41,46,50,71,65,57,22,57,40,91,64,50,39,65,22,26,55,46,40,76,20,59,38,90,56,36,34,33,40,37,65,57,53,44,50,16,41,60,42,18,50,57,30,34,50,54,54,48,27,56,77,70,64,76,109

Radius of gyration: 34.0 Å; Cα contacts (8 Å, |Δi|>4): 2876; chains: 2; bounding box: 74×102×95 Å

InterPro domains:
  IPR020946 Flavin monooxygenase-like [PF00743] (526-569)
  IPR036188 FAD/NAD(P)-binding domain superfamily [G3DSA:3.50.50.60] (220-578)
  IPR036188 FAD/NAD(P)-binding domain superfamily [SSF51905] (232-637)
  IPR050982 Auxin biosynthesis and cation transport [PTHR43539] (232-577)

Secondary structure (DSSP, 8-state):
---SS-HHHHSPPB-SS---SPPPHHHHHTTSPB-HHHHHHS-HHHHHHHHHHHHHHHHHTTTT-GGGGGGGEEEEEEEEEESSSSSSEEEEESHHHHHHHHHHHGGGS---EE-TTS-TT-TTSEEEEEEEPPPTT-PPPEEEEEEEEEEE-SSEEEEEEEEEEEB--TTSGGGEEEEEEEEEEEEETTB----GGG---BSPPS--TT---HHHHHHHHT--BTTB--SEEEE--SHHHHHHHHHHHHTT--EEEE-SSSSTTHHHHTS-TT-B-SS-HHHHPPSSEEESS--SB-BHHHHHHHHHHHHHHTT-EEE-SEEEEEEEEETTTTEEEEEEEETTT--EEEE--SEEEE---TTSSB-----TTGGG--SEEEEGGG---GGGGTT-EEEEE--SHHHHHHHHHHHHHT-SEEEEEE-S-BEEEEIIIIIHHHHTTTSSTTS--HHHHHHHHHTS-HHHHHHHHHHHHHHHHHHTHHHHHHHHHTT--B---BTT-HHHHHHHHHS-SEEEESSHHHHHHTTSSEEEES-EEEE-SSSEEETTS-EE-S-SEEEE---B--HHHHHHHHH-HHHHTTPPP-SSB-TTSSBSSBTS--SSTTEEE---SHHHHHHHHHHHHHHHHHHHHT--/---SS-HHHHSPPB-SS---SPPPHHHHHTTSPB-HHHHHHS-HHHHHHHHHHHHHHHHHTTTT-GGGGGGGEEEEEEEEEESSSSSSEEEEESHHHHHHHHHHHGGGS---EE-TTS-TT-TTSEEEEEEEPPPTT-PPPEEEEEEEEEEE-SSEEEEEEEEEEEB--TTSGGGEEEEEEEEEEEEETTB----GGG---BSPPS--TT---HHHHHHHHT--BTTB--SEEEE--SHHHHHHHHHHHHTT--EEEE-SSSSTTHHHHTS-TT-B-SS-HHHHPPSSEEESS--SB-BHHHHHHHHHHHHHHTT-EEE-SEEEEEEEEETTTTEEEEEEEETTT--EEEE--SEEEE---TTSSB-----TTGGG--SEEEEGGG---GGGGTT-EEEEE--SHHHHHHHHHHHHHT-SEEEEEE-S-BEEEEIIIIIHHHHTTTSSTTS--HHHHHHHHHTS-HHHHHHHHHHHHHHHHHHTHHHHHHHHHTT--B---BTT-HHHHHHHHHS-SEEEESSHHHHHHTTSSEEEES-EEEE-SSSEEETTS-EE-S-SEEEE---B--HHHHHHHHH-HHHHTTPPP-SSB-TTSPBSSBTS--SSTTEEE---SHHHHHHHHHHHHHHHHHHHHT--

Foldseek 3Di:
DPLPDPVCLFFFFFFFDFPPDADDPCNQQPPFAADVVLPVPDPQLVLVVQQLVVCLVCLVCLLVPVCLCVLQADQFEWEWEQCQQHLHTFIQGGSVSVSVSSNVRSQSFHDKDFDLQQFPVRNRQKDKDWDAPQDPVRRHTDIWIKGWIWTQHQFAIWIKIWTWGAGDDPSHRSRIHTNYIYIYGQDTVPQDQQADVNPDPQDDDDDDPPDDHPVRVLVVLQPFDDPRAFQEEEEAQALLRLQLQLLLVSSPGRYEYEAQAQAQLVLLVLAAAFAKDLQFPLQQDFPDDDDPPDGRIGHSVRVSVVSRVSCVVSSGHYDYQKHWQAWDADPVVQWMWIWMARNPPRDIDTGIHNFYEYACAQFNADDDDDAAPPVLAQAAEAANRNHYALLVAAQAEEEEEEDAASSLVRQVRVLVNHHDAAEYEHADAFQEFASVQLSCLVCPQQSDPNHGHLVSSCSVQVRDFSSVLQSSLSVSLSRRCVVCVVLVVLCVVLPHRHTCGRSNSTDVNCCQAPVTRYYHDDDSSVCSSVVVYHYDYAAFRHADHAFTAGPVGDTDGRHNYYYYHPGGDGSLVVCCNRHHDVVSVQFDDFGGADPRGHGPQALHPGRDRSYHYTYDRSNRSRPSSSSSSNSSVCVVVVVD/DPQPDPPCLQFFFFFFDFPPDADDVCLQQPPFAADVVLPVPDDQLVLVVQQLVLCLVCLVCLLVPVCLCVLQADQFEWEWEQCQQHLHTFIQTGSVSVSVSSNVRSQSWGDKDFDLQQFPVRNRQKDKDWDAPQDPVRRHTDIWIKGWIWTQHQFAIWIKIWTWGAGPDPSHRSRIHTNYIYIYGQDTVPQDQQADVNPDPQDDDDDDPPDDHPVRVLVVLQPFDDPRAFQEEEEAQALLRLQLQLLLVSSPGRYEYEAQAPAQLVLLVLAAAFAKDLQFPLQQDFPDDDDPPDGRIGHSVRVSVVSRVSCVVSSGHYDYQKHWQAWDADPVVQWMWIWMARNPPRDIDTGIHNFYEYACAQFNADDDDDAAPPVLAPAAEAANRNHYALLVAAQAEEEEEEDAASSLVRQVRVLVNHHDAAEYEHADAFQEFASVQLSCLVCPQQSDPNHGHLVSSCSVQVRDFSSVLQSSLSVSLSRRCVVCVVLVVLCVVLPHRHTCERSNSTDVNCCQAPVTRYYHDDDSSVCSSVVVYHYDYAAFRHADHAFTAGPVGDTDGRHNYYYYHPGGDGSLVVNCNRHHDVVSVQFDDFGRQDPRGHGPQALDPGRDRSYHYTYDRSNRSRPSSSSSSNSSVCVVVVVD

Sequence (1280 aa):
MSVFPGVEEISPDYLETAYDKNIPQEHIYGSLRPDPDNIKHHDVNSLATGWLAEFNNALATIKKDPSQLDKFLLSHTVWKDHLSLQMDLRDFIGPEKIKEILVENIDKIKNFQFDKLADYRSPTGVQLVKIHEEGSNGEVPIEWIQLYLKYETDFGIGRGSIKLVSVDSEDAPIGLKALSIFTILDEFQGIPERVGKKRPQGTIHGENVSRKTWLEKRFEEQDYNGDHQPTAVVVGGGQGGLTIAARLKTFGYNVLIVESNLNIGDNWRKRYKFLSLHDPFYYHKLPYIHSDTSPIYSSKDQFANFLECYAKMLELNIWTNTTVNGASFNDSTKKWEVIVSNNSTNDTRKIYPSHLVFCTGHSGEPNMPSFPNQSNFKGEIVHSSKHTSGANYVGKNALVVGACNSAHDICQDFYEQGVNEVTMLQRSSTCVISSDDGVRVNCEGVFDKDGPDIDTADLLLHGNPIWLTNAIMQQQYRTSSKLDARLLKGLAEKGFKTNAGMGGTGLFGLYYRRGSGYYIDVGCSDLIIQGKVKVKHGTIKKFLEHGVELNDGTILDNLDIVVMATGYSNMKETARKVFGDDVGDKLKPIWGLDEEGEFKSIWRDSGHENFWFHGGNLAMARYYSKRLALQIIAKEEGIAMSVFPGVEEISPDYLETAYDKNIPQEHIYGSLRPDPDNIKHHDVNSLATGWLAEFNNALATIKKDPSQLDKFLLSHTVWKDHLSLQMDLRDFIGPEKIKEILVENIDKIKNFQFDKLADYRSPTGVQLVKIHEEGSNGEVPIEWIQLYLKYETDFGIGRGSIKLVSVDSEDAPIGLKALSIFTILDEFQGIPERVGKKRPQGTIHGENVSRKTWLEKRFEEQDYNGDHQPTAVVVGGGQGGLTIAARLKTFGYNVLIVESNLNIGDNWRKRYKFLSLHDPFYYHKLPYIHSDTSPIYSSKDQFANFLECYAKMLELNIWTNTTVNGASFNDSTKKWEVIVSNNSTNDTRKIYPSHLVFCTGHSGEPNMPSFPNQSNFKGEIVHSSKHTSGANYVGKNALVVGACNSAHDICQDFYEQGVNEVTMLQRSSTCVISSDDGVRVNCEGVFDKDGPDIDTADLLLHGNPIWLTNAIMQQQYRTSSKLDARLLKGLAEKGFKTNAGMGGTGLFGLYYRRGSGYYIDVGCSDLIIQGKVKVKHGTIKKFLEHGVELNDGTILDNLDIVVMATGYSNMKETARKVFGDDVGDKLKPIWGLDEEGEFKSIWRDSGHENFWFHGGNLAMARYYSKRLALQIIAKEEGIA

Nearest PDB structures (foldseek):
  5ipy-assembly1_B  TM=7.631E-01  e=7.166E-19  Roseovarius nubinhibens ISM
  5iq4-assembly1_B  TM=6.889E-01  e=8.061E-20  Roseovarius nubinhibens ISM
  2xlt-assembly1_C  TM=7.461E-01  e=8.019E-18  Methylophaga aminisulfidivorans
  6hns-assembly1_A  TM=6.952E-01  e=1.349E-18  Nitrincola lacisaponensis
  2xls-assembly1_A  TM=7.232E-01  e=1.794E-17  Methylophaga aminisulfidivorans